Protein AF-0000000077571147 (afdb_homodimer)

pLDDT: mean 88.66, std 21.23, range [21.69, 98.94]

Organism: Vanilla planifolia (NCBI:txid51239)

InterPro domains:
  IPR001563 Peptidase S10, serine carboxypeptidase [PF00450] (37-469)
  IPR001563 Peptidase S10, serine carboxypeptidase [PR00724] (119-131)
  IPR001563 Peptidase S10, serine carboxypeptidase [PR00724] (132-142)
  IPR001563 Peptidase S10, serine carboxypeptidase [PR00724] (167-192)
  IPR001563 Peptidase S10, serine carboxypeptidase [PR00724] (439-452)
  IPR001563 Peptidase S10, serine carboxypeptidase [PTHR11802] (35-456)
  IPR029058 Alpha/Beta hydrolase fold [G3DSA:3.40.50.1820] (26-298)
  IPR029058 Alpha/Beta hydrolase fold [SSF53474] (39-471)
  IPR033124 Serine carboxypeptidases, histidine active site [PS00560] (439-456)

Nearest PDB structures (foldseek):
  6wia-assembly1_A-2  TM=8.787E-01  e=7.027E-38  Homo sapiens
  4mws-assembly1_B  TM=8.911E-01  e=6.600E-37  Homo sapiens
  1ivy-assembly1_B  TM=8.242E-01  e=1.966E-36  Homo sapiens
  1ivy-assembly1_A  TM=8.249E-01  e=5.527E-36  Homo sapiens
  1gxs-assembly1_C  TM=8.945E-01  e=1.613E-20  Sorghum bicolor

Foldseek 3Di:
DDPDDDDPPDDPPPPPPPPPPPPPVPDPFKDWFQDFPQEDVHGDPWIWIWGWDQLDPVFRWIKIKIKTAAPPDRLAFAEEEEEEAQVQFFLVCCQAQFAHQKYFDLDDDPPDATHIYTDPLHLSNGYIYMRIQDDANHFLIFTNHPVSLQAELVRRLSSVLSVVQVVCVSVVSRQPHEYEYEYEEAVLQNSLVNLVVLVVCLVVVHPPRHNYFAYEYELYDFLDLLQQVVLLVLCVVVVLDDPVLSVLLCVQQPPARLVDGPDPSNVVSSVVVCVSQVCAPQQFRPFHDWDFLDQDDDPPPDDPPPPPPPDDPPPPSPHSPQTDSSHSCNRVVSVQVNSFDPSNCVSSVRDPPGDDGGDSGDPPRNYDHDDNGCLVSVLVQLQVPHAYEYEYACRHSNGHVSSVVVSVVVSVFAWPADWDFDDDPRHGQFIWTDTPSRYIYTYGYSAGRSRSSRVSNSVSVVVVQVSVVHDD/DDDDPDDPPDPPPPPPPPPPPPPPVDDPFKDWFQDFPQEDVHGDPWIWIWGWDQLDPVFRWIKIKIKTAAPADRLAFAEEEEEEAQVQFFLVCCQAQFAHQKYFDLDDDDPDATHIYTDPLHLSNGYIYMRIQDDANHFLIFTNHPVSLQAELVRRLSSVLSVVQVVCVSVVSRQPHEYEYEYEEAVLQNSLVNLVVLVVCLVVVHPPNHNYFAYEYELYDFLDLLQQVVLLVLCVVVVLDDPVLSVLLCVQQPPARLVDGPDPSNVVSSVVVCVSQVCAPQQFRPFHDWDFLDQDDDPDPDDPPPPPPPDDDPPPSPHSPQTDSSHSCNRVVSVQVNSFDPSNCVSSVRDPPGDDGGDSGDNPRNYDHPDNGCLVSVLVQLQVPHAYEYEYACRHSNGHVSSVVVSVVVSVFAWPADWDFDDDPRDGQFIWTDTPSRYIYTYGYSAGRSRSSRVSNSVSVVVVQVSVVHDD

Structure (mmCIF, N/CA/C/O backbone):
data_AF-0000000077571147-model_v1
#
loop_
_entity.id
_entity.type
_entity.pdbx_description
1 polymer 'Uncharacterized protein'
#
loop_
_atom_site.group_PDB
_atom_site.id
_atom_site.type_symbol
_atom_site.label_atom_id
_atom_site.label_alt_id
_atom_site.label_comp_id
_atom_site.label_asym_id
_atom_site.label_entity_id
_atom_site.label_seq_id
_atom_site.pdbx_PDB_ins_code
_atom_site.Cartn_x
_atom_site.Cartn_y
_atom_site.Cartn_z
_atom_site.occupancy
_atom_site.B_iso_or_equiv
_atom_site.auth_seq_id
_atom_site.auth_comp_id
_atom_site.auth_asym_id
_atom_site.auth_atom_id
_atom_site.pdbx_PDB_model_num
ATOM 1 N N . MET A 1 1 ? 18.578 -105 -56.75 1 26.84 1 MET A N 1
ATOM 2 C CA . MET A 1 1 ? 17.594 -103.938 -56.969 1 26.84 1 MET A CA 1
ATOM 3 C C . MET A 1 1 ? 18.125 -102.562 -56.438 1 26.84 1 MET A C 1
ATOM 5 O O . MET A 1 1 ? 18.797 -102.562 -55.406 1 26.84 1 MET A O 1
ATOM 9 N N . ALA A 1 2 ? 17.938 -101.5 -57.375 1 29.47 2 ALA A N 1
ATOM 10 C CA . ALA A 1 2 ? 18.375 -100.188 -57.688 1 29.47 2 ALA A CA 1
ATOM 11 C C . ALA A 1 2 ? 17.953 -99.188 -56.625 1 29.47 2 ALA A C 1
ATOM 13 O O . ALA A 1 2 ? 16.812 -98.688 -56.594 1 29.47 2 ALA A O 1
ATOM 14 N N . LEU A 1 3 ? 18.109 -99.375 -55.375 1 29.36 3 LEU A N 1
ATOM 15 C CA . LEU A 1 3 ? 17.406 -98.5 -54.438 1 29.36 3 LEU A CA 1
ATOM 16 C C . LEU A 1 3 ? 17.953 -97.062 -54.531 1 29.36 3 LEU A C 1
ATOM 18 O O . LEU A 1 3 ? 18.625 -96.562 -53.594 1 29.36 3 LEU A O 1
ATOM 22 N N . GLU A 1 4 ? 18.531 -96.688 -55.688 1 23.75 4 GLU A N 1
ATOM 23 C CA . GLU A 1 4 ? 19.469 -95.625 -55.375 1 23.75 4 GLU A CA 1
ATOM 24 C C . GLU A 1 4 ? 18.734 -94.375 -54.875 1 23.75 4 GLU A C 1
ATOM 26 O O . GLU A 1 4 ? 19.094 -93.812 -53.844 1 23.75 4 GLU A O 1
ATOM 31 N N . ARG A 1 5 ? 18.094 -93.562 -56 1 23.7 5 ARG A N 1
ATOM 32 C CA . ARG A 1 5 ? 18.688 -92.188 -56.156 1 23.7 5 ARG A CA 1
ATOM 33 C C . ARG A 1 5 ? 18.156 -91.25 -55.156 1 23.7 5 ARG A C 1
ATOM 35 O O . ARG A 1 5 ? 18.922 -90.562 -54.469 1 23.7 5 ARG A O 1
ATOM 42 N N . PRO A 1 6 ? 17.031 -90.5 -55.375 1 26.73 6 PRO A N 1
ATOM 43 C CA . PRO A 1 6 ? 17.234 -89.062 -55.75 1 26.73 6 PRO A CA 1
ATOM 44 C C . PRO A 1 6 ? 17.172 -88.125 -54.531 1 26.73 6 PRO A C 1
ATOM 46 O O . PRO A 1 6 ? 18.094 -87.375 -54.312 1 26.73 6 PRO A O 1
ATOM 49 N N . ARG A 1 7 ? 16.047 -87.312 -54.5 1 27.14 7 ARG A N 1
ATOM 50 C CA . ARG A 1 7 ? 15.734 -86 -54.938 1 27.14 7 ARG A CA 1
ATOM 51 C C . ARG A 1 7 ? 15.492 -85.062 -53.719 1 27.14 7 ARG A C 1
ATOM 53 O O . ARG A 1 7 ? 14.375 -85 -53.219 1 27.14 7 ARG A O 1
ATOM 60 N N . TRP A 1 8 ? 16.047 -85.25 -52.438 1 25.92 8 TRP A N 1
ATOM 61 C CA . TRP A 1 8 ? 15.281 -84.438 -51.469 1 25.92 8 TRP A CA 1
ATOM 62 C C . TRP A 1 8 ? 15.414 -82.938 -51.75 1 25.92 8 TRP A C 1
ATOM 64 O O . TRP A 1 8 ? 16.531 -82.438 -51.75 1 25.92 8 TRP A O 1
ATOM 74 N N . PHE A 1 9 ? 14.672 -82.312 -52.625 1 32.56 9 PHE A N 1
ATOM 75 C CA . PHE A 1 9 ? 14.625 -80.875 -52.844 1 32.56 9 PHE A CA 1
ATOM 76 C C . PHE A 1 9 ? 14.344 -80.125 -51.531 1 32.56 9 PHE A C 1
ATOM 78 O O . PHE A 1 9 ? 13.383 -80.5 -50.812 1 32.56 9 PHE A O 1
ATOM 85 N N . VAL A 1 10 ? 15.336 -79.688 -50.781 1 31.28 10 VAL A N 1
ATOM 86 C CA . VAL A 1 10 ? 15.227 -78.812 -49.594 1 31.28 10 VAL A CA 1
ATOM 87 C C . VAL A 1 10 ? 14.367 -77.625 -49.938 1 31.28 10 VAL A C 1
ATOM 89 O O . VAL A 1 10 ? 14.445 -77.062 -51.031 1 31.28 10 VAL A O 1
ATOM 92 N N . VAL A 1 11 ? 13.219 -77.25 -49.188 1 37.91 11 VAL A N 1
ATOM 93 C CA . VAL A 1 11 ? 12.156 -76.312 -48.875 1 37.91 11 VAL A CA 1
ATOM 94 C C . VAL A 1 11 ? 12.742 -74.938 -48.688 1 37.91 11 VAL A C 1
ATOM 96 O O . VAL A 1 11 ? 13.625 -74.688 -47.844 1 37.91 11 VAL A O 1
ATOM 99 N N . PRO A 1 12 ? 12.836 -74.062 -49.781 1 37.03 12 PRO A N 1
ATOM 100 C CA . PRO A 1 12 ? 13.305 -72.75 -49.562 1 37.03 12 PRO A CA 1
ATOM 101 C C . PRO A 1 12 ? 12.531 -72 -48.469 1 37.03 12 PRO A C 1
ATOM 103 O O . PRO A 1 12 ? 11.297 -71.938 -48.5 1 37.03 12 PRO A O 1
ATOM 106 N N . HIS A 1 13 ? 12.844 -72.125 -47.219 1 35.12 13 HIS A N 1
ATOM 107 C CA . HIS A 1 13 ? 12.211 -71.312 -46.188 1 35.12 13 HIS A CA 1
ATOM 108 C C . HIS A 1 13 ? 12.273 -69.875 -46.531 1 35.12 13 HIS A C 1
ATOM 110 O O . HIS A 1 13 ? 13.359 -69.312 -46.656 1 35.12 13 HIS A O 1
ATOM 116 N N . VAL A 1 14 ? 11.375 -69.312 -47.375 1 35 14 VAL A N 1
ATOM 117 C CA . VAL A 1 14 ? 11.211 -67.875 -47.562 1 35 14 VAL A CA 1
ATOM 118 C C . VAL A 1 14 ? 11.086 -67.188 -46.219 1 35 14 VAL A C 1
ATOM 120 O O . VAL A 1 14 ? 10.188 -67.5 -45.438 1 35 14 VAL A O 1
ATOM 123 N N . LEU A 1 15 ? 12.18 -66.75 -45.656 1 34.62 15 LEU A N 1
ATOM 124 C CA . LEU A 1 15 ? 12.227 -65.75 -44.562 1 34.62 15 LEU A CA 1
ATOM 125 C C . LEU A 1 15 ? 11.32 -64.562 -44.844 1 34.62 15 LEU A C 1
ATOM 127 O O . LEU A 1 15 ? 11.57 -63.812 -45.781 1 34.62 15 LEU A O 1
ATOM 131 N N . PHE A 1 16 ? 10 -64.75 -44.75 1 36.12 16 PHE A N 1
ATOM 132 C CA . PHE A 1 16 ? 9.148 -63.562 -44.781 1 36.12 16 PHE A CA 1
ATOM 133 C C . PHE A 1 16 ? 9.641 -62.531 -43.781 1 36.12 16 PHE A C 1
ATOM 135 O O . PHE A 1 16 ? 9.625 -62.781 -42.562 1 36.12 16 PHE A O 1
ATOM 142 N N . LEU A 1 17 ? 10.531 -61.625 -44.156 1 34.53 17 LEU A N 1
ATOM 143 C CA . LEU A 1 17 ? 10.836 -60.375 -43.469 1 34.53 17 LEU A CA 1
ATOM 144 C C . LEU A 1 17 ? 9.555 -59.656 -43.094 1 34.53 17 LEU A C 1
ATOM 146 O O . LEU A 1 17 ? 8.812 -59.156 -43.938 1 34.53 17 LEU A O 1
ATOM 150 N N . VAL A 1 18 ? 8.898 -60.094 -42.062 1 37.53 18 VAL A N 1
ATOM 151 C CA . VAL A 1 18 ? 7.871 -59.25 -41.469 1 37.53 18 VAL A CA 1
ATOM 152 C C . VAL A 1 18 ? 8.438 -57.844 -41.219 1 37.53 18 VAL A C 1
ATOM 154 O O . VAL A 1 18 ? 9.328 -57.688 -40.375 1 37.53 18 VAL A O 1
ATOM 157 N N . LEU A 1 19 ? 8.484 -57 -42.219 1 35.12 19 LEU A N 1
ATOM 158 C CA . LEU A 1 19 ? 8.648 -55.594 -41.938 1 35.12 19 LEU A CA 1
ATOM 159 C C . LEU A 1 19 ? 7.699 -55.125 -40.844 1 35.12 19 LEU A C 1
ATOM 161 O O . LEU A 1 19 ? 6.488 -55.062 -41.062 1 35.12 19 LEU A O 1
ATOM 165 N N . CYS A 1 20 ? 7.965 -55.531 -39.625 1 34.97 20 CYS A N 1
ATOM 166 C CA . CYS A 1 20 ? 7.301 -54.781 -38.562 1 34.97 20 CYS A CA 1
ATOM 167 C C . CYS A 1 20 ? 7.352 -53.281 -38.844 1 34.97 20 CYS A C 1
ATOM 169 O O . CYS A 1 20 ? 8.422 -52.656 -38.812 1 34.97 20 CYS A O 1
ATOM 171 N N . SER A 1 21 ? 6.512 -52.812 -39.75 1 35.84 21 SER A N 1
ATOM 172 C CA . SER A 1 21 ? 6.328 -51.375 -39.75 1 35.84 21 SER A CA 1
ATOM 173 C C . SER A 1 21 ? 6.238 -50.844 -38.312 1 35.84 21 SER A C 1
ATOM 175 O O . SER A 1 21 ? 5.285 -51.156 -37.594 1 35.84 21 SER A O 1
ATOM 177 N N . ILE A 1 22 ? 7.359 -50.781 -37.625 1 37.72 22 ILE A N 1
ATOM 178 C CA . ILE A 1 22 ? 7.301 -49.844 -36.5 1 37.72 22 ILE A CA 1
ATOM 179 C C . ILE A 1 22 ? 6.469 -48.625 -36.844 1 37.72 22 ILE A C 1
ATOM 181 O O . ILE A 1 22 ? 6.863 -47.844 -37.719 1 37.72 22 ILE A O 1
ATOM 185 N N . THR A 1 23 ? 5.176 -48.781 -36.906 1 36.16 23 THR A N 1
ATOM 186 C CA . THR A 1 23 ? 4.43 -47.531 -36.906 1 36.16 23 THR A CA 1
ATOM 187 C C . THR A 1 23 ? 5.094 -46.531 -35.969 1 36.16 23 THR A C 1
ATOM 189 O O . THR A 1 23 ? 5.258 -46.781 -34.781 1 36.16 23 THR A O 1
ATOM 192 N N . ILE A 1 24 ? 6.102 -45.844 -36.469 1 39.41 24 ILE A N 1
ATOM 193 C CA . ILE A 1 24 ? 6.426 -44.625 -35.75 1 39.41 24 ILE A CA 1
ATOM 194 C C . ILE A 1 24 ? 5.152 -44.031 -35.156 1 39.41 24 ILE A C 1
ATOM 196 O O . ILE A 1 24 ? 4.18 -43.781 -35.875 1 39.41 24 ILE A O 1
ATOM 200 N N . PRO A 1 25 ? 4.934 -44.375 -33.969 1 39.03 25 PRO A N 1
ATOM 201 C CA . PRO A 1 25 ? 3.781 -43.625 -33.438 1 39.03 25 PRO A CA 1
ATOM 202 C C . PRO A 1 25 ? 3.682 -42.219 -34.031 1 39.03 25 PRO A C 1
ATOM 204 O O . PRO A 1 25 ? 4.699 -41.531 -34.188 1 39.03 25 PRO A O 1
ATOM 207 N N . ASP A 1 26 ? 2.852 -41.906 -34.969 1 40.72 26 ASP A N 1
ATOM 208 C CA . ASP A 1 26 ? 2.502 -40.656 -35.625 1 40.72 26 ASP A CA 1
ATOM 209 C C . ASP A 1 26 ? 3.016 -39.438 -34.844 1 40.72 26 ASP A C 1
ATOM 211 O O . ASP A 1 26 ? 3.758 -38.625 -35.375 1 40.72 26 ASP A O 1
ATOM 215 N N . HIS A 1 27 ? 2.037 -38.594 -34.094 1 43.66 27 HIS A N 1
ATOM 216 C CA . HIS A 1 27 ? 1.814 -37.156 -33.969 1 43.66 27 HIS A CA 1
ATOM 217 C C . HIS A 1 27 ? 2.812 -36.531 -33.031 1 43.66 27 HIS A C 1
ATOM 219 O O . HIS A 1 27 ? 2.701 -36.688 -31.797 1 43.66 27 HIS A O 1
ATOM 225 N N . LEU A 1 28 ? 3.908 -36.625 -33.219 1 51.72 28 LEU A N 1
ATOM 226 C CA . LEU A 1 28 ? 4.719 -35.625 -32.531 1 51.72 28 LEU A CA 1
ATOM 227 C C . LEU A 1 28 ? 4.008 -34.281 -32.5 1 51.72 28 LEU A C 1
ATOM 229 O O . LEU A 1 28 ? 3.783 -33.656 -33.562 1 51.72 28 LEU A O 1
ATOM 233 N N . SER A 1 29 ? 3.072 -33.938 -31.531 1 71.44 29 SER A N 1
ATOM 234 C CA . SER A 1 29 ? 2.07 -32.938 -31.203 1 71.44 29 SER A CA 1
ATOM 235 C C . SER A 1 29 ? 2.719 -31.594 -30.906 1 71.44 29 SER A C 1
ATOM 237 O O . SER A 1 29 ? 2.025 -30.578 -30.75 1 71.44 29 SER A O 1
ATOM 239 N N . ALA A 1 30 ? 4 -31.5 -31 1 88 30 ALA A N 1
ATOM 240 C CA . ALA A 1 30 ? 4.637 -30.219 -30.719 1 88 30 ALA A CA 1
ATOM 241 C C . ALA A 1 30 ? 4.789 -29.391 -31.984 1 88 30 ALA A C 1
ATOM 243 O O . ALA A 1 30 ? 5.188 -29.906 -33.031 1 88 30 ALA A O 1
ATOM 244 N N . VAL A 1 31 ? 4.449 -28.203 -31.953 1 93.44 31 VAL A N 1
ATOM 245 C CA . VAL A 1 31 ? 4.555 -27.297 -33.094 1 93.44 31 VAL A CA 1
ATOM 246 C C . VAL A 1 31 ? 5.297 -26.031 -32.688 1 93.44 31 VAL A C 1
ATOM 248 O O . VAL A 1 31 ? 5.004 -25.438 -31.625 1 93.44 31 VAL A O 1
ATOM 251 N N . THR A 1 32 ? 6.281 -25.641 -33.469 1 95.69 32 THR A N 1
ATOM 252 C CA . THR A 1 32 ? 6.992 -24.391 -33.219 1 95.69 32 THR A CA 1
ATOM 253 C C . THR A 1 32 ? 6.242 -23.219 -33.844 1 95.69 32 THR A C 1
ATOM 255 O O . THR A 1 32 ? 5.781 -23.297 -34.969 1 95.69 32 THR A O 1
ATOM 258 N N . ILE A 1 33 ? 6.195 -22.188 -33.125 1 96.69 33 ILE A N 1
ATOM 259 C CA . ILE A 1 33 ? 5.43 -21.016 -33.531 1 96.69 33 ILE A CA 1
ATOM 260 C C . ILE A 1 33 ? 6.371 -19.828 -33.75 1 96.69 33 ILE A C 1
ATOM 262 O O . ILE A 1 33 ? 7.137 -19.469 -32.875 1 96.69 33 ILE A O 1
ATOM 266 N N . SER A 1 34 ? 6.301 -19.203 -34.938 1 95.06 34 SER A N 1
ATOM 267 C CA . SER A 1 34 ? 7.203 -18.109 -35.25 1 95.06 34 SER A CA 1
ATOM 268 C C . SER A 1 34 ? 6.496 -16.766 -35.125 1 95.06 34 SER A C 1
ATOM 270 O O . SER A 1 34 ? 7.145 -15.719 -35.031 1 95.06 34 SER A O 1
ATOM 272 N N . HIS A 1 35 ? 5.145 -16.828 -35.25 1 96.06 35 HIS A N 1
ATOM 273 C CA . HIS A 1 35 ? 4.355 -15.594 -35.188 1 96.06 35 HIS A CA 1
ATOM 274 C C . HIS A 1 35 ? 3.119 -15.773 -34.312 1 96.06 35 HIS A C 1
ATOM 276 O O . HIS A 1 35 ? 2.514 -16.844 -34.312 1 96.06 35 HIS A O 1
ATOM 282 N N . LEU A 1 36 ? 2.854 -14.727 -33.594 1 96.5 36 LEU A N 1
ATOM 283 C CA . LEU A 1 36 ? 1.604 -14.664 -32.844 1 96.5 36 LEU A CA 1
ATOM 284 C C . LEU A 1 36 ? 0.73 -13.516 -33.344 1 96.5 36 LEU A C 1
ATOM 286 O O . LEU A 1 36 ? 1.229 -12.414 -33.594 1 96.5 36 LEU A O 1
ATOM 290 N N . PRO A 1 37 ? -0.547 -13.812 -33.469 1 96.25 37 PRO A N 1
ATOM 291 C CA . PRO A 1 37 ? -1.438 -12.711 -33.844 1 96.25 37 PRO A CA 1
ATOM 292 C C . PRO A 1 37 ? -1.375 -11.547 -32.844 1 96.25 37 PRO A C 1
ATOM 294 O O . PRO A 1 37 ? -1.441 -11.766 -31.641 1 96.25 37 PRO A O 1
ATOM 297 N N . GLY A 1 38 ? -1.249 -10.359 -33.438 1 95 38 GLY A N 1
ATOM 298 C CA . GLY A 1 38 ? -1.262 -9.172 -32.594 1 95 38 GLY A CA 1
ATOM 299 C C . GLY A 1 38 ? 0.114 -8.789 -32.062 1 95 38 GLY A C 1
ATOM 300 O O . GLY A 1 38 ? 0.29 -7.715 -31.5 1 95 38 GLY A O 1
ATOM 301 N N . PHE A 1 39 ? 1.078 -9.664 -32.188 1 96.06 39 PHE A N 1
ATOM 302 C CA . PHE A 1 39 ? 2.428 -9.312 -31.766 1 96.06 39 PHE A CA 1
ATOM 303 C C . PHE A 1 39 ? 3.047 -8.289 -32.719 1 96.06 39 PHE A C 1
ATOM 305 O O . PHE A 1 39 ? 3.33 -8.602 -33.875 1 96.06 39 PHE A O 1
ATOM 312 N N . LEU A 1 40 ? 3.348 -7.125 -32.281 1 90.31 40 LEU A N 1
ATOM 313 C CA . LEU A 1 40 ? 3.617 -5.953 -33.094 1 90.31 40 LEU A CA 1
ATOM 314 C C . LEU A 1 40 ? 5.02 -6.02 -33.719 1 90.31 40 LEU A C 1
ATOM 316 O O . LEU A 1 40 ? 5.27 -5.465 -34.781 1 90.31 40 LEU A O 1
ATOM 320 N N . GLN A 1 41 ? 5.914 -6.652 -33.125 1 89.44 41 GLN A N 1
ATOM 321 C CA . GLN A 1 41 ? 7.312 -6.605 -33.531 1 89.44 41 GLN A CA 1
ATOM 322 C C . GLN A 1 41 ? 7.602 -7.625 -34.625 1 89.44 41 GLN A C 1
ATOM 324 O O . GLN A 1 41 ? 8.758 -7.816 -35 1 89.44 41 GLN A O 1
ATOM 329 N N . GLY A 1 42 ? 6.602 -8.352 -35.156 1 93.56 42 GLY A N 1
ATOM 330 C CA . GLY A 1 42 ? 6.82 -9.336 -36.219 1 93.56 42 GLY A CA 1
ATOM 331 C C . GLY A 1 42 ? 7.102 -10.727 -35.656 1 93.56 42 GLY A C 1
ATOM 332 O O . GLY A 1 42 ? 6.363 -11.227 -34.812 1 93.56 42 GLY A O 1
ATOM 333 N N . PRO A 1 43 ? 8.172 -11.305 -36.219 1 95.31 43 PRO A N 1
ATOM 334 C CA . PRO A 1 43 ? 8.523 -12.625 -35.688 1 95.31 43 PRO A CA 1
ATOM 335 C C . PRO A 1 43 ? 8.883 -12.586 -34.219 1 95.31 43 PRO A C 1
ATOM 337 O O . PRO A 1 43 ? 9.492 -11.625 -33.75 1 95.31 43 PRO A O 1
ATOM 340 N N . LEU A 1 44 ? 8.531 -13.648 -33.562 1 97.5 44 LEU A N 1
ATOM 341 C CA . LEU A 1 44 ? 8.82 -13.727 -32.125 1 97.5 44 LEU A CA 1
ATOM 342 C C . LEU A 1 44 ? 10.328 -13.75 -31.875 1 97.5 44 LEU A C 1
ATOM 344 O O . LEU A 1 44 ? 11.062 -14.477 -32.562 1 97.5 44 LEU A O 1
ATOM 348 N N . PRO A 1 45 ? 10.789 -12.938 -30.953 1 97 45 PRO A N 1
ATOM 349 C CA . PRO A 1 45 ? 12.219 -12.945 -30.641 1 97 45 PRO A CA 1
ATOM 350 C C . PRO A 1 45 ? 12.594 -14.078 -29.688 1 97 45 PRO A C 1
ATOM 352 O O . PRO A 1 45 ? 13.688 -14.078 -29.109 1 97 45 PRO A O 1
ATOM 355 N N . PHE A 1 46 ? 11.711 -15.008 -29.422 1 97.5 46 PHE A N 1
ATOM 356 C CA . PHE A 1 46 ? 11.898 -16.172 -28.578 1 97.5 46 PHE A CA 1
ATOM 357 C C . PHE A 1 46 ? 11.289 -17.422 -29.219 1 97.5 46 PHE A C 1
ATOM 359 O O . PHE A 1 46 ? 10.484 -17.312 -30.156 1 97.5 46 PHE A O 1
ATOM 366 N N . SER A 1 47 ? 11.742 -18.594 -28.734 1 97.5 47 SER A N 1
ATOM 367 C CA . SER A 1 47 ? 11.219 -19.844 -29.234 1 97.5 47 SER A CA 1
ATOM 368 C C . SER A 1 47 ? 9.945 -20.25 -28.5 1 97.5 47 SER A C 1
ATOM 370 O O . SER A 1 47 ? 9.953 -20.391 -27.281 1 97.5 47 SER A O 1
ATOM 372 N N . LEU A 1 48 ? 8.891 -20.438 -29.234 1 98.25 48 LEU A N 1
ATOM 373 C CA . LEU A 1 48 ? 7.617 -20.875 -28.672 1 98.25 48 LEU A CA 1
ATOM 374 C C . LEU A 1 48 ? 7.152 -22.172 -29.328 1 98.25 48 LEU A C 1
ATOM 376 O O . LEU A 1 48 ? 7.09 -22.266 -30.547 1 98.25 48 LEU A O 1
ATOM 380 N N . GLU A 1 49 ? 6.922 -23.078 -28.484 1 98.31 49 GLU A N 1
ATOM 381 C CA . GLU A 1 49 ? 6.355 -24.359 -28.906 1 98.31 49 GLU A CA 1
ATOM 382 C C . GLU A 1 49 ? 5.047 -24.641 -28.156 1 98.31 49 GLU A C 1
ATOM 384 O O . GLU A 1 49 ? 4.926 -24.359 -26.969 1 98.31 49 GLU A O 1
ATOM 389 N N . THR A 1 50 ? 4.047 -25.141 -28.922 1 98.44 50 THR A N 1
ATOM 390 C CA . THR A 1 50 ? 2.83 -25.609 -28.281 1 98.44 50 THR A CA 1
ATOM 391 C C . THR A 1 50 ? 2.568 -27.078 -28.641 1 98.44 50 THR A C 1
ATOM 393 O O . THR A 1 50 ? 3.168 -27.609 -29.562 1 98.44 50 THR A O 1
ATOM 396 N N . GLY A 1 51 ? 1.754 -27.672 -27.812 1 98 51 GLY A N 1
ATOM 397 C CA . GLY A 1 51 ? 1.4 -29.047 -28.078 1 98 51 GLY A CA 1
ATOM 398 C C . GLY A 1 51 ? 0.434 -29.641 -27.062 1 98 51 GLY A C 1
ATOM 399 O O . GLY A 1 51 ? 0.045 -28.953 -26.109 1 98 51 GLY A O 1
ATOM 400 N N . TYR A 1 52 ? -0.032 -30.781 -27.391 1 98.12 52 TYR A N 1
ATOM 401 C CA . TYR A 1 52 ? -0.866 -31.594 -26.5 1 98.12 52 TYR A CA 1
ATOM 402 C C . TYR A 1 52 ? -0.136 -32.844 -26.078 1 98.12 52 TYR A C 1
ATOM 404 O O . TYR A 1 52 ? 0.593 -33.469 -26.859 1 98.12 52 TYR A O 1
ATOM 412 N N . ILE A 1 53 ? -0.316 -33.219 -24.875 1 98.19 53 ILE A N 1
ATOM 413 C CA . ILE A 1 53 ? 0.161 -34.5 -24.391 1 98.19 53 ILE A CA 1
ATOM 414 C C . ILE A 1 53 ? -0.967 -35.25 -23.656 1 98.19 53 ILE A C 1
ATOM 416 O O . ILE A 1 53 ? -1.634 -34.656 -22.797 1 98.19 53 ILE A O 1
ATOM 420 N N . THR A 1 54 ? -1.189 -36.5 -24.016 1 98.12 54 THR A N 1
ATOM 421 C CA . THR A 1 54 ? -2.197 -37.312 -23.344 1 98.12 54 THR A CA 1
ATOM 422 C C . THR A 1 54 ? -1.721 -37.719 -21.953 1 98.12 54 THR A C 1
ATOM 424 O O . THR A 1 54 ? -0.652 -38.312 -21.812 1 98.12 54 THR A O 1
ATOM 427 N N . VAL A 1 55 ? -2.566 -37.469 -20.969 1 98.31 55 VAL A N 1
ATOM 428 C CA . VAL A 1 55 ? -2.121 -37.719 -19.594 1 98.31 55 VAL A CA 1
ATOM 429 C C . VAL A 1 55 ? -3.049 -38.75 -18.953 1 98.31 55 VAL A C 1
ATOM 431 O O . VAL A 1 55 ? -2.777 -39.219 -17.844 1 98.31 55 VAL A O 1
ATOM 434 N N . ASP A 1 56 ? -4.117 -39 -19.531 1 97.88 56 ASP A N 1
ATOM 435 C CA . ASP A 1 56 ? -5.055 -40.062 -19.172 1 97.88 56 ASP A CA 1
ATOM 436 C C . ASP A 1 56 ? -5.566 -40.812 -20.422 1 97.88 56 ASP A C 1
ATOM 438 O O . ASP A 1 56 ? -6.449 -40.312 -21.109 1 97.88 56 ASP A O 1
ATOM 442 N N . GLU A 1 57 ? -5.152 -42 -20.609 1 96.44 57 GLU A N 1
ATOM 443 C CA . GLU A 1 57 ? -5.484 -42.75 -21.828 1 96.44 57 GLU A CA 1
ATOM 444 C C . GLU A 1 57 ? -6.926 -43.281 -21.781 1 96.44 57 GLU A C 1
ATOM 446 O O . GLU A 1 57 ? -7.555 -43.438 -22.828 1 96.44 57 GLU A O 1
ATOM 451 N N . VAL A 1 58 ? -7.371 -43.531 -20.641 1 97 58 VAL A N 1
ATOM 452 C CA . VAL A 1 58 ? -8.695 -44.094 -20.469 1 97 58 VAL A CA 1
ATOM 453 C C . VAL A 1 58 ? -9.758 -43.125 -20.953 1 97 58 VAL A C 1
ATOM 455 O O . VAL A 1 58 ? -10.633 -43.469 -21.75 1 97 58 VAL A O 1
ATOM 458 N N . TYR A 1 59 ? -9.641 -41.875 -20.547 1 97.06 59 TYR A N 1
ATOM 459 C CA . TYR A 1 59 ? -10.664 -40.906 -20.875 1 97.06 59 TYR A CA 1
ATOM 460 C C . TYR A 1 59 ? -10.172 -39.938 -21.953 1 97.06 59 TYR A C 1
ATOM 462 O O . TYR A 1 59 ? -10.93 -39.094 -22.406 1 97.06 59 TYR A O 1
ATOM 470 N N . GLY A 1 60 ? -8.922 -40.094 -22.391 1 97.38 60 GLY A N 1
ATOM 471 C CA . GLY A 1 60 ? -8.367 -39.219 -23.422 1 97.38 60 GLY A CA 1
ATOM 472 C C . GLY A 1 60 ? -8.133 -37.812 -22.953 1 97.38 60 GLY A C 1
ATOM 473 O O . GLY A 1 60 ? -8.477 -36.844 -23.641 1 97.38 60 GLY A O 1
ATOM 474 N N . VAL A 1 61 ? -7.691 -37.625 -21.672 1 98.31 61 VAL A N 1
ATOM 475 C CA . VAL A 1 61 ? -7.34 -36.312 -21.156 1 98.31 61 VAL A CA 1
ATOM 476 C C . VAL A 1 61 ? -6.023 -35.844 -21.781 1 98.31 61 VAL A C 1
ATOM 478 O O . VAL A 1 61 ? -5.023 -36.594 -21.734 1 98.31 61 VAL A O 1
ATOM 481 N N . GLU A 1 62 ? -6.023 -34.688 -22.375 1 98.31 62 GLU A N 1
ATOM 482 C CA . GLU A 1 62 ? -4.82 -34.094 -22.953 1 98.31 62 GLU A CA 1
ATOM 483 C C . GLU A 1 62 ? -4.547 -32.719 -22.375 1 98.31 62 GLU A C 1
ATOM 485 O O . GLU A 1 62 ? -5.445 -31.875 -22.312 1 98.31 62 GLU A O 1
ATOM 490 N N . PHE A 1 63 ? -3.381 -32.531 -21.859 1 98.69 63 PHE A N 1
ATOM 491 C CA . PHE A 1 63 ? -2.947 -31.219 -21.406 1 98.69 63 PHE A CA 1
ATOM 492 C C . PHE A 1 63 ? -2.34 -30.438 -22.562 1 98.69 63 PHE A C 1
ATOM 494 O O . PHE A 1 63 ? -1.605 -30.984 -23.375 1 98.69 63 PHE A O 1
ATOM 501 N N . PHE A 1 64 ? -2.76 -29.203 -22.688 1 98.62 64 PHE A N 1
ATOM 502 C CA . PHE A 1 64 ? -2.145 -28.25 -23.609 1 98.62 64 PHE A CA 1
ATOM 503 C C . PHE A 1 64 ? -1.019 -27.484 -22.922 1 98.62 64 PHE A C 1
ATOM 505 O O . PHE A 1 64 ? -1.141 -27.094 -21.766 1 98.62 64 PHE A O 1
ATOM 512 N N . TYR A 1 65 ? 0.132 -27.297 -23.672 1 98.75 65 TYR A N 1
ATOM 513 C CA . TYR A 1 65 ? 1.249 -26.594 -23.047 1 98.75 65 TYR A CA 1
ATOM 514 C C . TYR A 1 65 ? 1.831 -25.547 -24 1 98.75 65 TYR A C 1
ATOM 516 O O . TYR A 1 65 ? 1.608 -25.625 -25.219 1 98.75 65 TYR A O 1
ATOM 524 N N . TYR A 1 66 ? 2.379 -24.5 -23.391 1 98.69 66 TYR A N 1
ATOM 525 C CA . TYR A 1 66 ? 3.24 -23.516 -24.047 1 98.69 66 TYR A CA 1
ATOM 526 C C . TYR A 1 66 ? 4.676 -23.641 -23.547 1 98.69 66 TYR A C 1
ATOM 528 O O . TYR A 1 66 ? 4.934 -23.547 -22.344 1 98.69 66 TYR A O 1
ATOM 536 N N . PHE A 1 67 ? 5.582 -23.922 -24.438 1 98.81 67 PHE A N 1
ATOM 537 C CA . PHE A 1 67 ? 6.98 -24.078 -24.047 1 98.81 67 PHE A CA 1
ATOM 538 C C . PHE A 1 67 ? 7.836 -22.969 -24.672 1 98.81 67 PHE A C 1
ATOM 540 O O . PHE A 1 67 ? 7.797 -22.766 -25.891 1 98.81 67 PHE A O 1
ATOM 547 N N . ILE A 1 68 ? 8.562 -22.312 -23.797 1 98.75 68 ILE A N 1
ATOM 548 C CA . ILE A 1 68 ? 9.477 -21.25 -24.234 1 98.75 68 ILE A CA 1
ATOM 549 C C . ILE A 1 68 ? 10.898 -21.578 -23.766 1 98.75 68 ILE A C 1
ATOM 551 O O . ILE A 1 68 ? 11.141 -21.781 -22.578 1 98.75 68 ILE A O 1
ATOM 555 N N . GLU A 1 69 ? 11.812 -21.609 -24.703 1 98.56 69 GLU A N 1
ATOM 556 C CA . GLU A 1 69 ? 13.211 -21.859 -24.375 1 98.56 69 GLU A CA 1
ATOM 557 C C . GLU A 1 69 ? 13.852 -20.625 -23.734 1 98.56 69 GLU A C 1
ATOM 559 O O . GLU A 1 69 ? 13.469 -19.5 -24.031 1 98.56 69 GLU A O 1
ATOM 564 N N . SER A 1 70 ? 14.812 -20.953 -22.875 1 98.69 70 SER A N 1
ATOM 565 C CA . SER A 1 70 ? 15.609 -19.875 -22.312 1 98.69 70 SER A CA 1
ATOM 566 C C . SER A 1 70 ? 16.234 -19.016 -23.422 1 98.69 70 SER A C 1
ATOM 568 O O . SER A 1 70 ? 16.703 -19.547 -24.422 1 98.69 70 SER A O 1
ATOM 570 N N . GLU A 1 71 ? 16.234 -17.719 -23.172 1 98.06 71 GLU A N 1
ATOM 571 C CA . GLU A 1 71 ? 16.859 -16.797 -24.109 1 98.06 71 GLU A CA 1
ATOM 572 C C . GLU A 1 71 ? 18.375 -16.75 -23.922 1 98.06 71 GLU A C 1
ATOM 574 O O . GLU A 1 71 ? 19.094 -16.156 -24.734 1 98.06 71 GLU A O 1
ATOM 579 N N . ARG A 1 72 ? 18.828 -17.328 -22.875 1 97.44 72 ARG A N 1
ATOM 580 C CA . ARG A 1 72 ? 20.266 -17.344 -22.594 1 97.44 72 ARG A CA 1
ATOM 581 C C . ARG A 1 72 ? 20.906 -18.625 -23.094 1 97.44 72 ARG A C 1
ATOM 583 O O . ARG A 1 72 ? 21.453 -18.656 -24.188 1 97.44 72 ARG A O 1
ATOM 590 N N . ASN A 1 73 ? 20.766 -19.766 -22.406 1 97.75 73 ASN A N 1
ATOM 591 C CA . ASN A 1 73 ? 21.281 -21.078 -22.812 1 97.75 73 ASN A CA 1
ATOM 592 C C . ASN A 1 73 ? 20.281 -22.188 -22.484 1 97.75 73 ASN A C 1
ATOM 594 O O . ASN A 1 73 ? 20.359 -22.797 -21.422 1 97.75 73 ASN A O 1
ATOM 598 N N . PRO A 1 74 ? 19.469 -22.578 -23.438 1 97.88 74 PRO A N 1
ATOM 599 C CA . PRO A 1 74 ? 18.391 -23.531 -23.188 1 97.88 74 PRO A CA 1
ATOM 600 C C . PRO A 1 74 ? 18.922 -24.891 -22.719 1 97.88 74 PRO A C 1
ATOM 602 O O . PRO A 1 74 ? 18.219 -25.609 -22 1 97.88 74 PRO A O 1
ATOM 605 N N . THR A 1 75 ? 20.109 -25.25 -23.016 1 96.25 75 THR A N 1
ATOM 606 C CA . THR A 1 75 ? 20.609 -26.594 -22.734 1 96.25 75 THR A CA 1
ATOM 607 C C . THR A 1 75 ? 21.094 -26.688 -21.281 1 96.25 75 THR A C 1
ATOM 609 O O . THR A 1 75 ? 21.172 -27.781 -20.719 1 96.25 75 THR A O 1
ATOM 612 N N . VAL A 1 76 ? 21.406 -25.5 -20.734 1 97.06 76 VAL A N 1
ATOM 613 C CA . VAL A 1 76 ? 22 -25.516 -19.391 1 97.06 76 VAL A CA 1
ATOM 614 C C . VAL A 1 76 ? 21.047 -24.875 -18.391 1 97.06 76 VAL A C 1
ATOM 616 O O . VAL A 1 76 ? 21.016 -25.266 -17.219 1 97.06 76 VAL A O 1
ATOM 619 N N . ASP A 1 77 ? 20.266 -23.953 -18.891 1 98.56 77 ASP A N 1
ATOM 620 C CA . ASP A 1 77 ? 19.391 -23.203 -18 1 98.56 77 ASP A CA 1
ATOM 621 C C . ASP A 1 77 ? 18.281 -24.094 -17.438 1 98.56 77 ASP A C 1
ATOM 623 O O . ASP A 1 77 ? 17.922 -25.109 -18.047 1 98.56 77 ASP A O 1
ATOM 627 N N . PRO A 1 78 ? 17.797 -23.703 -16.312 1 98.69 78 PRO A N 1
ATOM 628 C CA . PRO A 1 78 ? 16.781 -24.547 -15.672 1 98.69 78 PRO A CA 1
ATOM 629 C C . PRO A 1 78 ? 15.516 -24.688 -16.516 1 98.69 78 PRO A C 1
ATOM 631 O O . PRO A 1 78 ? 15.242 -23.844 -17.375 1 98.69 78 PRO A O 1
ATOM 634 N N . LEU A 1 79 ? 14.852 -25.812 -16.266 1 98.75 79 LEU A N 1
ATOM 635 C CA . LEU A 1 79 ? 13.508 -26.047 -16.766 1 98.75 79 LEU A CA 1
ATOM 636 C C . LEU A 1 79 ? 12.469 -25.812 -15.664 1 98.75 79 LEU A C 1
ATOM 638 O O . LEU A 1 79 ? 12.547 -26.406 -14.594 1 98.75 79 LEU A O 1
ATOM 642 N N . VAL A 1 80 ? 11.539 -24.906 -15.898 1 98.88 80 VAL A N 1
ATOM 643 C CA . VAL A 1 80 ? 10.5 -24.562 -14.93 1 98.88 80 VAL A CA 1
ATOM 644 C C . VAL A 1 80 ? 9.133 -24.969 -15.477 1 98.88 80 VAL A C 1
ATOM 646 O O . VAL A 1 80 ? 8.789 -24.625 -16.609 1 98.88 80 VAL A O 1
ATOM 649 N N . VAL A 1 81 ? 8.422 -25.688 -14.719 1 98.88 81 VAL A N 1
ATOM 650 C CA . VAL A 1 81 ? 7.016 -25.938 -15.023 1 98.88 81 VAL A CA 1
ATOM 651 C C . VAL A 1 81 ? 6.141 -24.969 -14.227 1 98.88 81 VAL A C 1
ATOM 653 O O . VAL A 1 81 ? 6.148 -24.984 -12.992 1 98.88 81 VAL A O 1
ATOM 656 N N . TRP A 1 82 ? 5.43 -24.156 -14.922 1 98.88 82 TRP A N 1
ATOM 657 C CA . TRP A 1 82 ? 4.613 -23.141 -14.281 1 98.88 82 TRP A CA 1
ATOM 658 C C . TRP A 1 82 ? 3.139 -23.531 -14.281 1 98.88 82 TRP A C 1
ATOM 660 O O . TRP A 1 82 ? 2.555 -23.766 -15.344 1 98.88 82 TRP A O 1
ATOM 670 N N . LEU A 1 83 ? 2.557 -23.578 -13.141 1 98.69 83 LEU A N 1
ATOM 671 C CA . LEU A 1 83 ? 1.139 -23.859 -12.953 1 98.69 83 LEU A CA 1
ATOM 672 C C . LEU A 1 83 ? 0.396 -22.641 -12.438 1 98.69 83 LEU A C 1
ATOM 674 O O . LEU A 1 83 ? 0.823 -22.016 -11.461 1 98.69 83 LEU A O 1
ATOM 678 N N . SER A 1 84 ? -0.692 -22.406 -13.156 1 96.12 84 SER A N 1
ATOM 679 C CA . SER A 1 84 ? -1.559 -21.344 -12.68 1 96.12 84 SER A CA 1
ATOM 680 C C . SER A 1 84 ? -2.586 -21.859 -11.68 1 96.12 84 SER A C 1
ATOM 682 O O . SER A 1 84 ? -3.07 -22.984 -11.812 1 96.12 84 SER A O 1
ATOM 684 N N . GLY A 1 85 ? -2.891 -21.188 -10.719 1 94.88 85 GLY A N 1
ATOM 685 C CA . GLY A 1 85 ? -3.82 -21.594 -9.672 1 94.88 85 GLY A CA 1
ATOM 686 C C . GLY A 1 85 ? -5.262 -21.625 -10.148 1 94.88 85 GLY A C 1
ATOM 687 O O . GLY A 1 85 ? -5.559 -22.172 -11.211 1 94.88 85 GLY A O 1
ATOM 688 N N . GLY A 1 86 ? -6.066 -21.312 -9.492 1 93.25 86 GLY A N 1
ATOM 689 C CA . GLY A 1 86 ? -7.5 -21.391 -9.719 1 93.25 86 GLY A CA 1
ATOM 690 C C . GLY A 1 86 ? -8.227 -22.188 -8.656 1 93.25 86 GLY A C 1
ATOM 691 O O . GLY A 1 86 ? -8.578 -21.641 -7.602 1 93.25 86 GLY A O 1
ATOM 692 N N . PRO A 1 87 ? -8.383 -23.328 -8.742 1 94.5 87 PRO A N 1
ATOM 693 C CA . PRO A 1 87 ? -7.984 -24.203 -9.844 1 94.5 87 PRO A CA 1
ATOM 694 C C . PRO A 1 87 ? -8.742 -23.906 -11.141 1 94.5 87 PRO A C 1
ATOM 696 O O . PRO A 1 87 ? -9.836 -23.328 -11.094 1 94.5 87 PRO A O 1
ATOM 699 N N . GLY A 1 88 ? -8.086 -24.25 -12.227 1 96.06 88 GLY A N 1
ATOM 700 C CA . GLY A 1 88 ? -8.734 -24.188 -13.523 1 96.06 88 GLY A CA 1
ATOM 701 C C . GLY A 1 88 ? -8.352 -22.969 -14.328 1 96.06 88 GLY A C 1
ATOM 702 O O . GLY A 1 88 ? -8.961 -22.672 -15.359 1 96.06 88 GLY A O 1
ATOM 703 N N . CYS A 1 89 ? -7.387 -22.25 -13.781 1 97.38 89 CYS A N 1
ATOM 704 C CA . CYS A 1 89 ? -6.941 -21.094 -14.555 1 97.38 89 CYS A CA 1
ATOM 705 C C . CYS A 1 89 ? -5.91 -21.5 -15.602 1 97.38 89 CYS A C 1
ATOM 707 O O . CYS A 1 89 ? -5.066 -22.359 -15.344 1 97.38 89 CYS A O 1
ATOM 709 N N . SER A 1 90 ? -5.98 -20.844 -16.719 1 98.31 90 SER A N 1
ATOM 710 C CA . SER A 1 90 ? -5.086 -21.141 -17.828 1 98.31 90 SER A CA 1
ATOM 711 C C . SER A 1 90 ? -3.674 -20.641 -17.562 1 98.31 90 SER A C 1
ATOM 713 O O . SER A 1 90 ? -3.496 -19.562 -16.969 1 98.31 90 SER A O 1
ATOM 715 N N . ALA A 1 91 ? -2.74 -21.344 -18.047 1 97.62 91 ALA A N 1
ATOM 716 C CA . ALA A 1 91 ? -1.343 -20.938 -17.922 1 97.62 91 ALA A CA 1
ATOM 717 C C . ALA A 1 91 ? -1.036 -19.75 -18.828 1 97.62 91 ALA A C 1
ATOM 719 O O . ALA A 1 91 ? -0.003 -19.094 -18.672 1 97.62 91 ALA A O 1
ATOM 720 N N . LEU A 1 92 ? -1.943 -19.484 -19.75 1 97.69 92 LEU A N 1
ATOM 721 C CA . LEU A 1 92 ? -1.792 -18.312 -20.594 1 97.69 92 LEU A CA 1
ATOM 722 C C . LEU A 1 92 ? -1.761 -17.031 -19.75 1 97.69 92 LEU A C 1
ATOM 724 O O . LEU A 1 92 ? -1.173 -16.031 -20.156 1 97.69 92 LEU A O 1
ATOM 728 N N . SER A 1 93 ? -2.414 -17.094 -18.609 1 97 93 SER A N 1
ATOM 729 C CA . SER A 1 93 ? -2.328 -15.953 -17.688 1 97 93 SER A CA 1
ATOM 730 C C . SER A 1 93 ? -0.898 -15.742 -17.203 1 97 93 SER A C 1
ATOM 732 O O . SER A 1 93 ? -0.419 -14.602 -17.141 1 97 93 SER A O 1
ATOM 734 N N . GLY A 1 94 ? -0.217 -16.828 -16.844 1 98.06 94 GLY A N 1
ATOM 735 C CA . GLY A 1 94 ? 1.186 -16.719 -16.469 1 98.06 94 GLY A CA 1
ATOM 736 C C . GLY A 1 94 ? 2.07 -16.25 -17.609 1 98.06 94 GLY A C 1
ATOM 737 O O . GLY A 1 94 ? 2.994 -15.453 -17.391 1 98.06 94 GLY A O 1
ATOM 738 N N . LEU A 1 95 ? 1.743 -16.672 -18.797 1 98.56 95 LEU A N 1
ATOM 739 C CA . LEU A 1 95 ? 2.553 -16.406 -19.984 1 98.56 95 LEU A CA 1
ATOM 740 C C . LEU A 1 95 ? 2.395 -14.953 -20.422 1 98.56 95 LEU A C 1
ATOM 742 O O . LEU A 1 95 ? 3.375 -14.297 -20.781 1 98.56 95 LEU A O 1
ATOM 746 N N . ALA A 1 96 ? 1.168 -14.43 -20.297 1 98.12 96 ALA A N 1
ATOM 747 C CA . ALA A 1 96 ? 0.893 -13.148 -20.938 1 98.12 96 ALA A CA 1
ATOM 748 C C . ALA A 1 96 ? 0.686 -12.047 -19.906 1 98.12 96 ALA A C 1
ATOM 750 O O . ALA A 1 96 ? 0.698 -10.859 -20.234 1 98.12 96 ALA A O 1
ATOM 751 N N . LEU A 1 97 ? 0.504 -12.391 -18.641 1 97.88 97 LEU A N 1
ATOM 752 C CA . LEU A 1 97 ? 0.223 -11.367 -17.641 1 97.88 97 LEU A CA 1
ATOM 753 C C . LEU A 1 97 ? 1.288 -11.375 -16.547 1 97.88 97 LEU A C 1
ATOM 755 O O . LEU A 1 97 ? 1.463 -10.383 -15.836 1 97.88 97 LEU A O 1
ATOM 759 N N . GLU A 1 98 ? 2.033 -12.43 -16.406 1 98.38 98 GLU A N 1
ATOM 760 C CA . GLU A 1 98 ? 2.934 -12.578 -15.266 1 98.38 98 GLU A CA 1
ATOM 761 C C . GLU A 1 98 ? 4.387 -12.688 -15.719 1 98.38 98 GLU A C 1
ATOM 763 O O . GLU A 1 98 ? 5.043 -11.68 -15.984 1 98.38 98 GLU A O 1
ATOM 768 N N . ILE A 1 99 ? 4.914 -13.914 -16 1 98.81 99 ILE A N 1
ATOM 769 C CA . ILE A 1 99 ? 6.359 -14.102 -16.062 1 98.81 99 ILE A CA 1
ATOM 770 C C . ILE A 1 99 ? 6.785 -14.383 -17.5 1 98.81 99 ILE A C 1
ATOM 772 O O . ILE A 1 99 ? 7.98 -14.469 -17.797 1 98.81 99 ILE A O 1
ATOM 776 N N . GLY A 1 100 ? 5.84 -14.516 -18.422 1 98.75 100 GLY A N 1
ATOM 777 C CA . GLY A 1 100 ? 6.156 -14.875 -19.797 1 98.75 100 GLY A CA 1
ATOM 778 C C . GLY A 1 100 ? 6.668 -13.703 -20.609 1 98.75 100 GLY A C 1
ATOM 779 O O . GLY A 1 100 ? 6.758 -12.578 -20.109 1 98.75 100 GLY A O 1
ATOM 780 N N . PRO A 1 101 ? 6.988 -13.969 -21.859 1 98.5 101 PRO A N 1
ATOM 781 C CA . PRO A 1 101 ? 7.73 -12.984 -22.656 1 98.5 101 PRO A CA 1
ATOM 782 C C . PRO A 1 101 ? 6.812 -12.062 -23.453 1 98.5 101 PRO A C 1
ATOM 784 O O . PRO A 1 101 ? 7.293 -11.203 -24.203 1 98.5 101 PRO A O 1
ATOM 787 N N . VAL A 1 102 ? 5.488 -12.219 -23.297 1 97.94 102 VAL A N 1
ATOM 788 C CA . VAL A 1 102 ? 4.586 -11.336 -24.031 1 97.94 102 VAL A CA 1
ATOM 789 C C . VAL A 1 102 ? 3.729 -10.539 -23.047 1 97.94 102 VAL A C 1
ATOM 791 O O . VAL A 1 102 ? 3.461 -11 -21.938 1 97.94 102 VAL A O 1
ATOM 794 N N . LYS A 1 103 ? 3.365 -9.398 -23.453 1 97.12 103 LYS A N 1
ATOM 795 C CA . LYS A 1 103 ? 2.447 -8.555 -22.703 1 97.12 103 LYS A CA 1
ATOM 796 C C . LYS A 1 103 ? 1.522 -7.773 -23.625 1 97.12 103 LYS A C 1
ATOM 798 O O . LYS A 1 103 ? 1.927 -7.375 -24.719 1 97.12 103 LYS A O 1
ATOM 803 N N . PHE A 1 104 ? 0.327 -7.535 -23.203 1 96 104 PHE A N 1
ATOM 804 C CA . PHE A 1 104 ? -0.617 -6.742 -23.984 1 96 104 PHE A CA 1
ATOM 805 C C . PHE A 1 104 ? -0.326 -5.254 -23.828 1 96 104 PHE A C 1
ATOM 807 O O . PHE A 1 104 ? 0.016 -4.785 -22.75 1 96 104 PHE A O 1
ATOM 814 N N . LYS A 1 105 ? -0.431 -4.531 -24.906 1 94 105 LYS A N 1
ATOM 815 C CA . LYS A 1 105 ? -0.455 -3.074 -24.828 1 94 105 LYS A CA 1
ATOM 816 C C . LYS A 1 105 ? -1.794 -2.574 -24.297 1 94 105 LYS A C 1
ATOM 818 O O . LYS A 1 105 ? -2.848 -2.898 -24.844 1 94 105 LYS A O 1
ATOM 823 N N . LEU A 1 106 ? -1.741 -1.803 -23.234 1 92.38 106 LEU A N 1
ATOM 824 C CA . LEU A 1 106 ? -2.963 -1.335 -22.594 1 92.38 106 LEU A CA 1
ATOM 825 C C . LEU A 1 106 ? -3.52 -0.108 -23.312 1 92.38 106 LEU A C 1
ATOM 827 O O . LEU A 1 106 ? -3.25 1.026 -22.906 1 92.38 106 LEU A O 1
ATOM 831 N N . GLU A 1 107 ? -4.18 -0.28 -24.281 1 90.56 107 GLU A N 1
ATOM 832 C CA . GLU A 1 107 ? -4.883 0.727 -25.062 1 90.56 107 GLU A CA 1
ATOM 833 C C . GLU A 1 107 ? -6.34 0.335 -25.297 1 90.56 107 GLU A C 1
ATOM 835 O O . GLU A 1 107 ? -6.699 -0.836 -25.156 1 90.56 107 GLU A O 1
ATOM 840 N N . GLU A 1 108 ? -7.082 1.322 -25.547 1 86.5 108 GLU A N 1
ATOM 841 C CA . GLU A 1 108 ? -8.5 1.042 -25.766 1 86.5 108 GLU A CA 1
ATOM 842 C C . GLU A 1 108 ? -8.688 0.055 -26.922 1 86.5 108 GLU A C 1
ATOM 844 O O . GLU A 1 108 ? -8.086 0.208 -27.984 1 86.5 108 GLU A O 1
ATOM 849 N N . TYR A 1 109 ? -9.453 -0.962 -26.625 1 83.38 109 TYR A N 1
ATOM 850 C CA . TYR A 1 109 ? -9.727 -1.969 -27.656 1 83.38 109 TYR A CA 1
ATOM 851 C C . TYR A 1 109 ? -10.516 -1.372 -28.812 1 83.38 109 TYR A C 1
ATOM 853 O O . TYR A 1 109 ? -11.555 -0.741 -28.609 1 83.38 109 TYR A O 1
ATOM 861 N N . ASN A 1 110 ? -10.047 -1.539 -29.984 1 82.69 110 ASN A N 1
ATOM 862 C CA . ASN A 1 110 ? -10.656 -0.92 -31.156 1 82.69 110 ASN A CA 1
ATOM 863 C C . ASN A 1 110 ? -11.398 -1.946 -32 1 82.69 110 ASN A C 1
ATOM 865 O O . ASN A 1 110 ? -11.797 -1.646 -33.125 1 82.69 110 ASN A O 1
ATOM 869 N N . GLY A 1 111 ? -11.602 -3.109 -31.562 1 83.81 111 GLY A N 1
ATOM 870 C CA . GLY A 1 111 ? -12.32 -4.117 -32.312 1 83.81 111 GLY A CA 1
ATOM 871 C C . GLY A 1 111 ? -11.406 -5.086 -33.031 1 83.81 111 GLY A C 1
ATOM 872 O O . GLY A 1 111 ? -11.844 -6.148 -33.5 1 83.81 111 GLY A O 1
ATOM 873 N N . SER A 1 112 ? -10.18 -4.699 -33.125 1 86 112 SER A N 1
ATOM 874 C CA . SER A 1 112 ? -9.195 -5.57 -33.75 1 86 112 SER A CA 1
ATOM 875 C C . SER A 1 112 ? -8.484 -6.449 -32.75 1 86 112 SER A C 1
ATOM 877 O O . SER A 1 112 ? -8.836 -6.453 -31.562 1 86 112 SER A O 1
ATOM 879 N N . LEU A 1 113 ? -7.562 -7.195 -33.219 1 91.44 113 LEU A N 1
ATOM 880 C CA . LEU A 1 113 ? -6.762 -8.047 -32.344 1 91.44 113 LEU A CA 1
ATOM 881 C C . LEU A 1 113 ? -5.953 -7.207 -31.359 1 91.44 113 LEU A C 1
ATOM 883 O O . LEU A 1 113 ? -5.312 -6.227 -31.75 1 91.44 113 LEU A O 1
ATOM 887 N N . PRO A 1 114 ? -6.062 -7.609 -30.094 1 94.94 114 PRO A N 1
ATOM 888 C CA . PRO A 1 114 ? -5.246 -6.883 -29.125 1 94.94 114 PRO A CA 1
ATOM 889 C C . PRO A 1 114 ? -3.756 -6.914 -29.453 1 94.94 114 PRO A C 1
ATOM 891 O O . PRO A 1 114 ? -3.24 -7.945 -29.891 1 94.94 114 PRO A O 1
ATOM 894 N N . ASN A 1 115 ? -3.115 -5.793 -29.25 1 95.12 115 ASN A N 1
ATOM 895 C CA . ASN A 1 115 ? -1.688 -5.68 -29.531 1 95.12 115 ASN A CA 1
ATOM 896 C C . ASN A 1 115 ? -0.844 -6.195 -28.375 1 95.12 115 ASN A C 1
ATOM 898 O O . ASN A 1 115 ? -1.172 -5.965 -27.203 1 95.12 115 ASN A O 1
ATOM 902 N N . MET A 1 116 ? 0.168 -6.945 -28.734 1 96.44 116 MET A N 1
ATOM 903 C CA . MET A 1 116 ? 1.109 -7.48 -27.75 1 96.44 116 MET A CA 1
ATOM 904 C C . MET A 1 116 ? 2.529 -7.012 -28.047 1 96.44 116 MET A C 1
ATOM 906 O O . MET A 1 116 ? 2.875 -6.766 -29.203 1 96.44 116 MET A O 1
ATOM 910 N N . VAL A 1 117 ? 3.336 -6.887 -27.016 1 97.25 117 VAL A N 1
ATOM 911 C CA . VAL A 1 117 ? 4.75 -6.535 -27.141 1 97.25 117 VAL A CA 1
ATOM 912 C C . VAL A 1 117 ? 5.586 -7.484 -26.281 1 97.25 117 VAL A C 1
ATOM 914 O O . VAL A 1 117 ? 5.047 -8.242 -25.469 1 97.25 117 VAL A O 1
ATOM 917 N N . TYR A 1 118 ? 6.902 -7.441 -26.484 1 97.94 118 TYR A N 1
ATOM 918 C CA . TYR A 1 118 ? 7.84 -8.242 -25.703 1 97.94 118 TYR A CA 1
ATOM 919 C C . TYR A 1 118 ? 7.91 -7.742 -24.266 1 97.94 118 TYR A C 1
ATOM 921 O O . TYR A 1 118 ? 7.934 -6.531 -24.016 1 97.94 118 TYR A O 1
ATOM 929 N N . ASN A 1 119 ? 7.848 -8.633 -23.328 1 98.06 119 ASN A N 1
ATOM 930 C CA . ASN A 1 119 ? 8.031 -8.344 -21.922 1 98.06 119 ASN A CA 1
ATOM 931 C C . ASN A 1 119 ? 9.5 -8.398 -21.516 1 98.06 119 ASN A C 1
ATOM 933 O O . ASN A 1 119 ? 10.086 -9.477 -21.438 1 98.06 119 ASN A O 1
ATOM 937 N N . PRO A 1 120 ? 10.078 -7.289 -21.172 1 97.94 120 PRO A N 1
ATOM 938 C CA . PRO A 1 120 ? 11.516 -7.309 -20.859 1 97.94 120 PRO A CA 1
ATOM 939 C C . PRO A 1 120 ? 11.805 -7.926 -19.5 1 97.94 120 PRO A C 1
ATOM 941 O O . PRO A 1 120 ? 12.969 -8.211 -19.188 1 97.94 120 PRO A O 1
ATOM 944 N N . TYR A 1 121 ? 10.812 -8.188 -18.719 1 98.44 121 TYR A N 1
ATOM 945 C CA . TYR A 1 121 ? 11.031 -8.734 -17.391 1 98.44 121 TYR A CA 1
ATOM 946 C C . TYR A 1 121 ? 10.594 -10.195 -17.312 1 98.44 121 TYR A C 1
ATOM 948 O O . TYR A 1 121 ? 10.18 -10.672 -16.25 1 98.44 121 TYR A O 1
ATOM 956 N N . THR A 1 122 ? 10.656 -10.867 -18.375 1 98.75 122 THR A N 1
ATOM 957 C CA . THR A 1 122 ? 10.266 -12.266 -18.484 1 98.75 122 THR A CA 1
ATOM 958 C C . THR A 1 122 ? 11.305 -13.164 -17.828 1 98.75 122 THR A C 1
ATOM 960 O O . THR A 1 122 ? 12.5 -12.867 -17.844 1 98.75 122 THR A O 1
ATOM 963 N N . TRP A 1 123 ? 10.859 -14.242 -17.266 1 98.88 123 TRP A N 1
ATOM 964 C CA . TRP A 1 123 ? 11.742 -15.227 -16.656 1 98.88 123 TRP A CA 1
ATOM 965 C C . TRP A 1 123 ? 12.406 -16.094 -17.719 1 98.88 123 TRP A C 1
ATOM 967 O O . TRP A 1 123 ? 13.391 -16.797 -17.438 1 98.88 123 TRP A O 1
ATOM 977 N N . THR A 1 124 ? 11.984 -16 -19 1 98.75 124 THR A N 1
ATOM 978 C CA . THR A 1 124 ? 12.578 -16.797 -20.062 1 98.75 124 THR A CA 1
ATOM 979 C C . THR A 1 124 ? 13.961 -16.266 -20.422 1 98.75 124 THR A C 1
ATOM 981 O O . THR A 1 124 ? 14.68 -16.875 -21.219 1 98.75 124 THR A O 1
ATOM 984 N N . LYS A 1 125 ? 14.289 -15.195 -19.828 1 98.62 125 LYS A N 1
ATOM 985 C CA . LYS A 1 125 ? 15.641 -14.672 -20 1 98.62 125 LYS A CA 1
ATOM 986 C C . LYS A 1 125 ? 16.672 -15.609 -19.391 1 98.62 125 LYS A C 1
ATOM 988 O O . LYS A 1 125 ? 17.844 -15.602 -19.781 1 98.62 125 LYS A O 1
ATOM 993 N N . PHE A 1 126 ? 16.25 -16.484 -18.438 1 98.62 126 PHE A N 1
ATOM 994 C CA . PHE A 1 126 ? 17.234 -17.297 -17.734 1 98.62 126 PHE A CA 1
ATOM 995 C C . PHE A 1 126 ? 16.703 -18.688 -17.469 1 98.62 126 PHE A C 1
ATOM 997 O O . PHE A 1 126 ? 17.328 -19.484 -16.75 1 98.62 126 PHE A O 1
ATOM 1004 N N . ALA A 1 127 ? 15.539 -19.031 -17.984 1 98.88 127 ALA A N 1
ATOM 1005 C CA . ALA A 1 127 ? 14.945 -20.344 -17.734 1 98.88 127 ALA A CA 1
ATOM 1006 C C . ALA A 1 127 ? 14.141 -20.828 -18.938 1 98.88 127 ALA A C 1
ATOM 1008 O O . ALA A 1 127 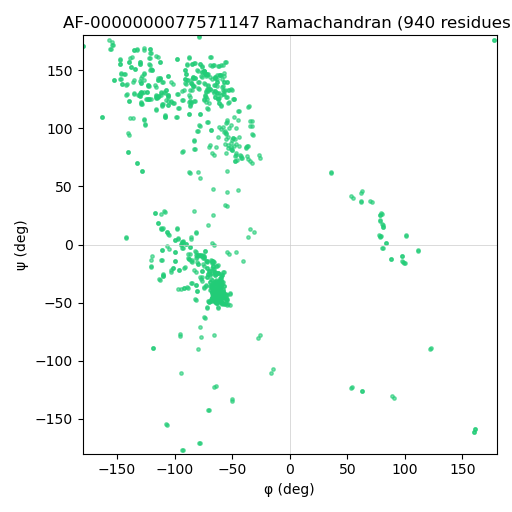? 13.562 -20.016 -19.672 1 98.88 127 ALA A O 1
ATOM 1009 N N . ASN A 1 128 ? 14.195 -22.141 -19.219 1 98.88 128 ASN A N 1
ATOM 1010 C CA . ASN A 1 128 ? 13.172 -22.797 -20.031 1 98.88 128 ASN A CA 1
ATOM 1011 C C . ASN A 1 128 ? 11.867 -22.953 -19.266 1 98.88 128 ASN A C 1
ATOM 1013 O O . ASN A 1 128 ? 11.867 -23.406 -18.109 1 98.88 128 ASN A O 1
ATOM 1017 N N . ILE A 1 129 ? 10.75 -22.578 -19.891 1 98.94 129 ILE A N 1
ATOM 1018 C CA . ILE A 1 129 ? 9.539 -22.609 -19.078 1 98.94 129 ILE A CA 1
ATOM 1019 C C . ILE A 1 129 ? 8.422 -23.328 -19.844 1 98.94 129 ILE A C 1
ATOM 1021 O O . ILE A 1 129 ? 8.148 -22.984 -21 1 98.94 129 ILE A O 1
ATOM 1025 N N . ILE A 1 130 ? 7.848 -24.266 -19.188 1 98.88 130 ILE A N 1
ATOM 1026 C CA . ILE A 1 130 ? 6.613 -24.891 -19.641 1 98.88 130 ILE A CA 1
ATOM 1027 C C . ILE A 1 130 ? 5.422 -24.281 -18.906 1 98.88 130 ILE A C 1
ATOM 1029 O O . ILE A 1 130 ? 5.266 -24.469 -17.703 1 98.88 130 ILE A O 1
ATOM 1033 N N . PHE A 1 131 ? 4.633 -23.516 -19.641 1 98.88 131 PHE A N 1
ATOM 1034 C CA . PHE A 1 131 ? 3.344 -23.094 -19.109 1 98.88 131 PHE A CA 1
ATOM 1035 C C . PHE A 1 131 ? 2.271 -24.141 -19.391 1 98.88 131 PHE A C 1
ATOM 1037 O O . PHE A 1 131 ? 1.954 -24.422 -20.547 1 98.88 131 PHE A O 1
ATOM 1044 N N . LEU A 1 132 ? 1.703 -24.641 -18.344 1 98.88 132 LEU A N 1
ATOM 1045 C CA . LEU A 1 132 ? 0.877 -25.828 -18.516 1 98.88 132 LEU A CA 1
ATOM 1046 C C . LEU A 1 132 ? -0.576 -25.531 -18.156 1 98.88 132 LEU A C 1
ATOM 1048 O O . LEU A 1 132 ? -0.876 -25.156 -17.016 1 98.88 132 LEU A O 1
ATOM 1052 N N . ASP A 1 133 ? -1.427 -25.656 -19.156 1 98.69 133 ASP A N 1
ATOM 1053 C CA . ASP A 1 133 ? -2.854 -25.656 -18.844 1 98.69 133 ASP A CA 1
ATOM 1054 C C . ASP A 1 133 ? -3.25 -26.906 -18.078 1 98.69 133 ASP A C 1
ATOM 1056 O O . ASP A 1 133 ? -3.469 -27.969 -18.688 1 98.69 133 ASP A O 1
ATOM 1060 N N . SER A 1 134 ? -3.328 -26.766 -16.875 1 98.25 134 SER A N 1
ATOM 1061 C CA . SER A 1 134 ? -3.703 -27.859 -15.977 1 98.25 134 SER A CA 1
ATOM 1062 C C . SER A 1 134 ? -4.488 -27.344 -14.773 1 98.25 134 SER A C 1
ATOM 1064 O O . SER A 1 134 ? -4.309 -26.188 -14.359 1 98.25 134 SER A O 1
ATOM 1066 N N . PRO A 1 135 ? -5.488 -28.172 -14.227 1 98.12 135 PRO A N 1
ATOM 1067 C CA . PRO A 1 135 ? -5.871 -29.531 -14.641 1 98.12 135 PRO A CA 1
ATOM 1068 C C . PRO A 1 135 ? -6.746 -29.547 -15.891 1 98.12 135 PRO A C 1
ATOM 1070 O O . PRO A 1 135 ? -6.789 -28.547 -16.625 1 98.12 135 PRO A O 1
ATOM 1073 N N . VAL A 1 136 ? -7.27 -30.719 -16.203 1 98.06 136 VAL A N 1
ATOM 1074 C CA . VAL A 1 136 ? -8.18 -30.844 -17.344 1 98.06 136 VAL A CA 1
ATOM 1075 C C . VAL A 1 136 ? -9.273 -29.781 -17.234 1 98.06 136 VAL A C 1
ATOM 1077 O O . VAL A 1 136 ? -9.812 -29.531 -16.156 1 98.06 136 VAL A O 1
ATOM 1080 N N . GLY A 1 137 ? -9.523 -29.125 -18.344 1 97.19 137 GLY A N 1
ATOM 1081 C CA . GLY A 1 137 ? -10.531 -28.078 -18.375 1 97.19 137 GLY A CA 1
ATOM 1082 C C . GLY A 1 137 ? -9.938 -26.672 -18.266 1 97.19 137 GLY A C 1
ATOM 1083 O O . GLY A 1 137 ? -10.609 -25.688 -18.562 1 97.19 137 GLY A O 1
ATOM 1084 N N . ALA A 1 138 ? -8.734 -26.578 -17.859 1 98.06 138 ALA A N 1
ATOM 1085 C CA . ALA A 1 138 ? -8.039 -25.281 -17.844 1 98.06 138 ALA A CA 1
ATOM 1086 C C . ALA A 1 138 ? -7.527 -24.938 -19.25 1 98.06 138 ALA A C 1
ATOM 1088 O O . ALA A 1 138 ? -6.926 -25.766 -19.922 1 98.06 138 ALA A O 1
ATOM 1089 N N . GLY A 1 139 ? -7.785 -23.672 -19.609 1 98.19 139 GLY A N 1
ATOM 1090 C CA . GLY A 1 139 ? -7.324 -23.234 -20.922 1 98.19 139 GLY A CA 1
ATOM 1091 C C . GLY A 1 139 ? -7.777 -24.125 -22.047 1 98.19 139 GLY A C 1
ATOM 1092 O O . GLY A 1 139 ? -8.969 -24.391 -22.203 1 98.19 139 GLY A O 1
ATOM 1093 N N . PHE A 1 140 ? -6.77 -24.625 -22.797 1 98.38 140 PHE A N 1
ATOM 1094 C CA . PHE A 1 140 ? -7.086 -25.406 -23.984 1 98.38 140 PHE A CA 1
ATOM 1095 C C . PHE A 1 140 ? -6.98 -26.906 -23.688 1 98.38 140 PHE A C 1
ATOM 1097 O O . PHE A 1 140 ? -7.086 -27.734 -24.609 1 98.38 140 PHE A O 1
ATOM 1104 N N . SER A 1 141 ? -6.719 -27.297 -22.469 1 98.25 141 SER A N 1
ATOM 1105 C CA . SER A 1 141 ? -6.707 -28.703 -22.094 1 98.25 141 SER A CA 1
ATOM 1106 C C . SER A 1 141 ? -8.117 -29.281 -22.078 1 98.25 141 SER A C 1
ATOM 1108 O O . SER A 1 141 ? -9.07 -28.594 -21.719 1 98.25 141 SER A O 1
ATOM 1110 N N . TYR A 1 142 ? -8.234 -30.578 -22.438 1 97.88 142 TYR A N 1
ATOM 1111 C CA . TYR A 1 142 ? -9.578 -31.141 -22.594 1 97.88 142 TYR A CA 1
ATOM 1112 C C . TYR A 1 142 ? -9.57 -32.656 -22.359 1 97.88 142 TYR A C 1
ATOM 1114 O O . TYR A 1 142 ? -8.516 -33.25 -22.141 1 97.88 142 TYR A O 1
ATOM 1122 N N . SER A 1 143 ? -10.758 -33.188 -22.312 1 97.62 143 SER A N 1
ATOM 1123 C CA . SER A 1 143 ? -10.992 -34.625 -22.266 1 97.62 143 SER A CA 1
ATOM 1124 C C . SER A 1 143 ? -11.938 -35.062 -23.375 1 97.62 143 SER A C 1
ATOM 1126 O O . SER A 1 143 ? -12.867 -34.344 -23.75 1 97.62 143 SER A O 1
ATOM 1128 N N . HIS A 1 144 ? -11.719 -36.281 -23.875 1 96.5 144 HIS A N 1
ATOM 1129 C CA . HIS A 1 144 ? -12.609 -36.844 -24.891 1 96.5 144 HIS A CA 1
ATOM 1130 C C . HIS A 1 144 ? -13.859 -37.438 -24.266 1 96.5 144 HIS A C 1
ATOM 1132 O O . HIS A 1 144 ? -14.828 -37.75 -24.953 1 96.5 144 HIS A O 1
ATOM 1138 N N . HIS A 1 145 ? -13.828 -37.562 -22.969 1 96.44 145 HIS A N 1
ATOM 1139 C CA . HIS A 1 145 ? -14.945 -38.156 -22.234 1 96.44 145 HIS A CA 1
ATOM 1140 C C . HIS A 1 145 ? -15.344 -37.25 -21.062 1 96.44 145 HIS A C 1
ATOM 1142 O O . HIS A 1 145 ? -14.484 -36.688 -20.375 1 96.44 145 HIS A O 1
ATOM 1148 N N . PRO A 1 146 ? -16.672 -37.125 -20.812 1 95.25 146 PRO A N 1
ATOM 1149 C CA . PRO A 1 146 ? -17.125 -36.25 -19.734 1 95.25 146 PRO A CA 1
ATOM 1150 C C . PRO A 1 146 ? -16.547 -36.656 -18.375 1 95.25 146 PRO A C 1
ATOM 1152 O O . PRO A 1 146 ? -16.281 -35.781 -17.547 1 95.25 146 PRO A O 1
ATOM 1155 N N . LYS A 1 147 ? -16.328 -37.875 -18.141 1 95.62 147 LYS A N 1
ATOM 1156 C CA . LYS A 1 147 ? -15.812 -38.344 -16.859 1 95.62 147 LYS A CA 1
ATOM 1157 C C . LYS A 1 147 ? -14.375 -37.875 -16.641 1 95.62 147 LYS A C 1
ATOM 1159 O O . LYS A 1 147 ? -13.906 -37.781 -15.5 1 95.62 147 LYS A O 1
ATOM 1164 N N . GLY A 1 148 ? -13.664 -37.594 -17.719 1 96.69 148 GLY A N 1
ATOM 1165 C CA . GLY A 1 148 ? -12.297 -37.094 -17.625 1 96.69 148 GLY A CA 1
ATOM 1166 C C . GLY A 1 148 ? -12.195 -35.719 -17.031 1 96.69 148 GLY A C 1
ATOM 1167 O O . GLY A 1 148 ? -11.125 -35.281 -16.594 1 96.69 148 GLY A O 1
ATOM 1168 N N . TYR A 1 149 ? -13.344 -35.031 -16.953 1 96.12 149 TYR A N 1
ATOM 1169 C CA . TYR A 1 149 ? -13.359 -33.688 -16.422 1 96.12 149 TYR A CA 1
ATOM 1170 C C . TYR A 1 149 ? -13.531 -33.688 -14.906 1 96.12 149 TYR A C 1
ATOM 1172 O O . TYR A 1 149 ? -13.391 -32.625 -14.258 1 96.12 149 TYR A O 1
ATOM 1180 N N . GLU A 1 150 ? -13.867 -34.781 -14.375 1 94.62 150 GLU A N 1
ATOM 1181 C CA . GLU A 1 150 ? -13.828 -34.906 -12.914 1 94.62 150 GLU A CA 1
ATOM 1182 C C . GLU A 1 150 ? -12.391 -34.938 -12.406 1 94.62 150 GLU A C 1
ATOM 1184 O O . GLU A 1 150 ? -11.672 -35.906 -12.633 1 94.62 150 GLU A O 1
ATOM 1189 N N . THR A 1 151 ? -11.938 -33.875 -11.828 1 95.75 151 THR A N 1
ATOM 1190 C CA . THR A 1 151 ? -10.539 -33.75 -11.422 1 95.75 151 THR A CA 1
ATOM 1191 C C . THR A 1 151 ? -10.43 -33.375 -9.953 1 95.75 151 THR A C 1
ATOM 1193 O O . THR A 1 151 ? -11.445 -33.156 -9.281 1 95.75 151 THR A O 1
ATOM 1196 N N . SER A 1 152 ? -9.234 -33.438 -9.352 1 98 152 SER A N 1
ATOM 1197 C CA . SER A 1 152 ? -8.945 -33.219 -7.945 1 98 152 SER A CA 1
ATOM 1198 C C . SER A 1 152 ? -7.488 -32.812 -7.742 1 98 152 SER A C 1
ATOM 1200 O O . SER A 1 152 ? -6.703 -32.781 -8.695 1 98 152 SER A O 1
ATOM 1202 N N . ASP A 1 153 ? -7.16 -32.5 -6.469 1 98.38 153 ASP A N 1
ATOM 1203 C CA . ASP A 1 153 ? -5.77 -32.188 -6.156 1 98.38 153 ASP A CA 1
ATOM 1204 C C . ASP A 1 153 ? -4.855 -33.344 -6.559 1 98.38 153 ASP A C 1
ATOM 1206 O O . ASP A 1 153 ? -3.812 -33.125 -7.184 1 98.38 153 ASP A O 1
ATOM 1210 N N . LYS A 1 154 ? -5.262 -34.531 -6.23 1 98.25 154 LYS A N 1
ATOM 1211 C CA . LYS A 1 154 ? -4.434 -35.719 -6.461 1 98.25 154 LYS A CA 1
ATOM 1212 C C . LYS A 1 154 ? -4.328 -36.031 -7.949 1 98.25 154 LYS A C 1
ATOM 1214 O O . LYS A 1 154 ? -3.236 -36.312 -8.453 1 98.25 154 LYS A O 1
ATOM 1219 N N . SER A 1 155 ? -5.457 -36.062 -8.648 1 97.75 155 SER A N 1
ATOM 1220 C CA . SER A 1 155 ? -5.418 -36.375 -10.07 1 97.75 155 SER A CA 1
ATOM 1221 C C . SER A 1 155 ? -4.66 -35.312 -10.852 1 97.75 155 SER A C 1
ATOM 1223 O O . SER A 1 155 ? -3.93 -35.594 -11.789 1 97.75 155 SER A O 1
ATOM 1225 N N . TRP A 1 156 ? -4.898 -34 -10.461 1 98.38 156 TRP A N 1
ATOM 1226 C CA . TRP A 1 156 ? -4.133 -32.906 -11.062 1 98.38 156 TRP A CA 1
ATOM 1227 C C . TRP A 1 156 ? -2.637 -33.156 -10.906 1 98.38 156 TRP A C 1
ATOM 1229 O O . TRP A 1 156 ? -1.885 -33.062 -11.883 1 98.38 156 TRP A O 1
ATOM 1239 N N . SER A 1 157 ? -2.201 -33.5 -9.734 1 98.69 157 SER A N 1
ATOM 1240 C CA . SER A 1 157 ? -0.792 -33.719 -9.438 1 98.69 157 SER A CA 1
ATOM 1241 C C . SER A 1 157 ? -0.243 -34.906 -10.211 1 98.69 157 SER A C 1
ATOM 1243 O O . SER A 1 157 ? 0.815 -34.812 -10.836 1 98.69 157 SER A O 1
ATOM 1245 N N . LYS A 1 158 ? -0.95 -36 -10.234 1 98.19 158 LYS A N 1
ATOM 1246 C CA . LYS A 1 158 ? -0.515 -37.188 -10.914 1 98.19 158 LYS A CA 1
ATOM 1247 C C . LYS A 1 158 ? -0.451 -37 -12.43 1 98.19 158 LYS A C 1
ATOM 1249 O O . LYS A 1 158 ? 0.493 -37.438 -13.086 1 98.19 158 LYS A O 1
ATOM 1254 N N . GLN A 1 159 ? -1.458 -36.375 -12.922 1 98.56 159 GLN A N 1
ATOM 1255 C CA . GLN A 1 159 ? -1.497 -36.125 -14.359 1 98.56 159 GLN A CA 1
ATOM 1256 C C . GLN A 1 159 ? -0.384 -35.188 -14.797 1 98.56 159 GLN A C 1
ATOM 1258 O O . GLN A 1 159 ? 0.159 -35.312 -15.891 1 98.56 159 GLN A O 1
ATOM 1263 N N . THR A 1 160 ? -0.063 -34.25 -13.945 1 98.56 160 THR A N 1
ATOM 1264 C CA . THR A 1 160 ? 1.062 -33.344 -14.25 1 98.56 160 THR A CA 1
ATOM 1265 C C . THR A 1 160 ? 2.373 -34.125 -14.25 1 98.56 160 THR A C 1
ATOM 1267 O O . THR A 1 160 ? 3.248 -33.906 -15.078 1 98.56 160 THR A O 1
ATOM 1270 N N . GLN A 1 161 ? 2.52 -35.062 -13.312 1 97.69 161 GLN A N 1
ATOM 1271 C CA . GLN A 1 161 ? 3.676 -35.969 -13.312 1 97.69 161 GLN A CA 1
ATOM 1272 C C . GLN A 1 161 ? 3.768 -36.75 -14.617 1 97.69 161 GLN A C 1
ATOM 1274 O O . GLN A 1 161 ? 4.84 -36.844 -15.211 1 97.69 161 GLN A O 1
ATOM 1279 N N . VAL A 1 162 ? 2.656 -37.281 -15.078 1 97.5 162 VAL A N 1
ATOM 1280 C CA . VAL A 1 162 ? 2.602 -38.031 -16.312 1 97.5 162 VAL A CA 1
ATOM 1281 C C . VAL A 1 162 ? 2.979 -37.156 -17.5 1 97.5 162 VAL A C 1
ATOM 1283 O O . VAL A 1 162 ? 3.762 -37.531 -18.359 1 97.5 162 VAL A O 1
ATOM 1286 N N . PHE A 1 163 ? 2.406 -36 -17.484 1 98.25 163 PHE A N 1
ATOM 1287 C CA . PHE A 1 163 ? 2.721 -35.031 -18.531 1 98.25 163 PHE A CA 1
ATOM 1288 C C . PHE A 1 163 ? 4.227 -34.812 -18.641 1 98.25 163 PHE A C 1
ATOM 1290 O O . PHE A 1 163 ? 4.789 -34.875 -19.734 1 98.25 163 PHE A O 1
ATOM 1297 N N . LEU A 1 164 ? 4.848 -34.531 -17.5 1 97.69 164 LEU A N 1
ATOM 1298 C CA . LEU A 1 164 ? 6.266 -34.188 -17.484 1 97.69 164 LEU A CA 1
ATOM 1299 C C . LEU A 1 164 ? 7.117 -35.344 -17.984 1 97.69 164 LEU A C 1
ATOM 1301 O O . LEU A 1 164 ? 8.078 -35.125 -18.719 1 97.69 164 LEU A O 1
ATOM 1305 N N . LYS A 1 165 ? 6.801 -36.531 -17.641 1 95.56 165 LYS A N 1
ATOM 1306 C CA . LYS A 1 165 ? 7.52 -37.719 -18.094 1 95.56 165 LYS A CA 1
ATOM 1307 C C . LYS A 1 165 ? 7.438 -37.844 -19.609 1 95.56 165 LYS A C 1
ATOM 1309 O O . LYS A 1 165 ? 8.461 -38.031 -20.281 1 95.56 165 LYS A O 1
ATOM 1314 N N . LYS A 1 166 ? 6.234 -37.719 -20.078 1 96.19 166 LYS A N 1
ATOM 1315 C CA . LYS A 1 166 ? 6.031 -37.906 -21.516 1 96.19 166 LYS A CA 1
ATOM 1316 C C . LYS A 1 166 ? 6.668 -36.75 -22.281 1 96.19 166 LYS A C 1
ATOM 1318 O O . LYS A 1 166 ? 7.25 -36.969 -23.359 1 96.19 166 LYS A O 1
ATOM 1323 N N . TRP A 1 167 ? 6.535 -35.562 -21.734 1 97.19 167 TRP A N 1
ATOM 1324 C CA . TRP A 1 167 ? 7.129 -34.406 -22.406 1 97.19 167 TRP A CA 1
ATOM 1325 C C . TRP A 1 167 ? 8.648 -34.562 -22.484 1 97.19 167 TRP A C 1
ATOM 1327 O O . TRP A 1 167 ? 9.242 -34.25 -23.531 1 97.19 167 TRP A O 1
ATOM 1337 N N . LEU A 1 168 ? 9.258 -34.938 -21.406 1 94.19 168 LEU A N 1
ATOM 1338 C CA . LEU A 1 168 ? 10.711 -35.094 -21.391 1 94.19 168 LEU A CA 1
ATOM 1339 C C . LEU A 1 168 ? 11.164 -36.188 -22.312 1 94.19 168 LEU A C 1
ATOM 1341 O O . LEU A 1 168 ? 12.25 -36.125 -22.891 1 94.19 168 LEU A O 1
ATOM 1345 N N . PHE A 1 169 ? 10.344 -37.219 -22.422 1 92.25 169 PHE A N 1
ATOM 1346 C CA . PHE A 1 169 ? 10.648 -38.281 -23.359 1 92.25 169 PHE A CA 1
ATOM 1347 C C . PHE A 1 169 ? 10.727 -37.75 -24.781 1 92.25 169 PHE A C 1
ATOM 1349 O O . PHE A 1 169 ? 11.57 -38.156 -25.578 1 92.25 169 PHE A O 1
ATOM 1356 N N . GLU A 1 170 ? 9.883 -36.812 -25.047 1 92.94 170 GLU A N 1
ATOM 1357 C CA . GLU A 1 170 ? 9.828 -36.25 -26.375 1 92.94 170 GLU A CA 1
ATOM 1358 C C . GLU A 1 170 ? 10.828 -35.094 -26.531 1 92.94 170 GLU A C 1
ATOM 1360 O O . GLU A 1 170 ? 11.102 -34.656 -27.641 1 92.94 170 GLU A O 1
ATOM 1365 N N . HIS A 1 171 ? 11.398 -34.594 -25.422 1 95.38 171 HIS A N 1
ATOM 1366 C CA . HIS A 1 171 ? 12.352 -33.5 -25.391 1 95.38 171 HIS A CA 1
ATOM 1367 C C . HIS A 1 171 ? 13.602 -33.875 -24.609 1 95.38 171 HIS A C 1
ATOM 1369 O O . HIS A 1 171 ? 14 -33.156 -23.688 1 95.38 171 HIS A O 1
ATOM 1375 N N . GLN A 1 172 ? 14.32 -34.844 -25.094 1 93.56 172 GLN A N 1
ATOM 1376 C CA . GLN A 1 172 ? 15.414 -35.469 -24.359 1 93.56 172 GLN A CA 1
ATOM 1377 C C . GLN A 1 172 ? 16.578 -34.5 -24.156 1 93.56 172 GLN A C 1
ATOM 1379 O O . GLN A 1 172 ? 17.359 -34.656 -23.219 1 93.56 172 GLN A O 1
ATOM 1384 N N . LYS A 1 173 ? 16.625 -33.562 -24.906 1 94.69 173 LYS A N 1
ATOM 1385 C CA . LYS A 1 173 ? 17.719 -32.594 -24.797 1 94.69 173 LYS A CA 1
ATOM 1386 C C . LYS A 1 173 ? 17.625 -31.812 -23.469 1 94.69 173 LYS A C 1
ATOM 1388 O O . LYS A 1 173 ? 18.609 -31.188 -23.047 1 94.69 173 LYS A O 1
ATOM 1393 N N . PHE A 1 174 ? 16.5 -31.875 -22.797 1 96.94 174 PHE A N 1
ATOM 1394 C CA . PHE A 1 174 ? 16.328 -31.109 -21.562 1 96.94 174 PHE A CA 1
ATOM 1395 C C . PHE A 1 174 ? 16.406 -32.031 -20.344 1 96.94 174 PHE A C 1
ATOM 1397 O O . PHE A 1 174 ? 16.141 -31.594 -19.219 1 96.94 174 PHE A O 1
ATOM 1404 N N . ILE A 1 175 ? 16.766 -33.25 -20.453 1 93.12 175 ILE A N 1
ATOM 1405 C CA . ILE A 1 175 ? 16.734 -34.25 -19.406 1 93.12 175 ILE A CA 1
ATOM 1406 C C . ILE A 1 175 ? 17.734 -33.875 -18.312 1 93.12 175 ILE A C 1
ATOM 1408 O O . ILE A 1 175 ? 17.531 -34.188 -17.125 1 93.12 175 ILE A O 1
ATOM 1412 N N . SER A 1 176 ? 18.844 -33.219 -18.703 1 95.31 176 SER A N 1
ATOM 1413 C CA . SER A 1 176 ? 19.906 -32.906 -17.766 1 95.31 176 SER A CA 1
ATOM 1414 C C . SER A 1 176 ? 19.719 -31.5 -17.156 1 95.31 176 SER A C 1
ATOM 1416 O O . SER A 1 176 ? 20.5 -31.078 -16.312 1 95.31 176 SER A O 1
ATOM 1418 N N . ASN A 1 177 ? 18.688 -30.75 -17.594 1 98.06 177 ASN A N 1
ATOM 1419 C CA . ASN A 1 177 ? 18.438 -29.422 -17.047 1 98.06 177 ASN A CA 1
ATOM 1420 C C . ASN A 1 177 ? 17.922 -29.484 -15.617 1 98.06 177 ASN A C 1
ATOM 1422 O O . ASN A 1 177 ? 17.109 -30.344 -15.289 1 98.06 177 ASN A O 1
ATOM 1426 N N . PRO A 1 178 ? 18.453 -28.594 -14.719 1 98.25 178 PRO A N 1
ATOM 1427 C CA . PRO A 1 178 ? 17.781 -28.484 -13.414 1 98.25 178 PRO A CA 1
ATOM 1428 C C . PRO A 1 178 ? 16.281 -28.219 -13.539 1 98.25 178 PRO A C 1
ATOM 1430 O O . PRO A 1 178 ? 15.867 -27.375 -14.328 1 98.25 178 PRO A O 1
ATOM 1433 N N . LEU A 1 179 ? 15.508 -28.953 -12.797 1 98.56 179 LEU A N 1
ATOM 1434 C CA . LEU A 1 179 ? 14.062 -28.859 -12.898 1 98.56 179 LEU A CA 1
ATOM 1435 C C . LEU A 1 179 ? 13.469 -28.188 -11.664 1 98.56 179 LEU A C 1
ATOM 1437 O O . LEU A 1 179 ? 13.812 -28.547 -10.539 1 98.56 179 LEU A O 1
ATOM 1441 N N . TYR A 1 180 ? 12.633 -27.234 -11.836 1 98.81 180 TYR A N 1
ATOM 1442 C CA . TYR A 1 180 ? 11.836 -26.609 -10.789 1 98.81 180 TYR A CA 1
ATOM 1443 C C . TYR A 1 180 ? 10.344 -26.688 -11.109 1 98.81 180 TYR A C 1
ATOM 1445 O O . TYR A 1 180 ? 9.938 -26.484 -12.258 1 98.81 180 TYR A O 1
ATOM 1453 N N . ILE A 1 181 ? 9.547 -27.016 -10.133 1 98.88 181 ILE A N 1
ATOM 1454 C CA . ILE A 1 181 ? 8.094 -26.891 -10.234 1 98.88 181 ILE A CA 1
ATOM 1455 C C . ILE A 1 181 ? 7.629 -25.594 -9.594 1 98.88 181 ILE A C 1
ATOM 1457 O O . ILE A 1 181 ? 8.008 -25.281 -8.461 1 98.88 181 ILE A O 1
ATOM 1461 N N . ALA A 1 182 ? 6.809 -24.797 -10.305 1 98.88 182 ALA A N 1
ATOM 1462 C CA . ALA A 1 182 ? 6.469 -23.469 -9.812 1 98.88 182 ALA A CA 1
ATOM 1463 C C . ALA A 1 182 ? 5 -23.156 -10.062 1 98.88 182 ALA A C 1
ATOM 1465 O O . ALA A 1 182 ? 4.371 -23.734 -10.945 1 98.88 182 ALA A O 1
ATOM 1466 N N . GLY A 1 183 ? 4.465 -22.266 -9.312 1 98.44 183 GLY A N 1
ATOM 1467 C CA . GLY A 1 183 ? 3.104 -21.781 -9.469 1 98.44 183 GLY A CA 1
ATOM 1468 C C . GLY A 1 183 ? 2.697 -20.781 -8.406 1 98.44 183 GLY A C 1
ATOM 1469 O O . GLY A 1 183 ? 3.496 -20.438 -7.531 1 98.44 183 GLY A O 1
ATOM 1470 N N . ASP A 1 184 ? 1.525 -20.25 -8.539 1 97.81 184 ASP A N 1
ATOM 1471 C CA . ASP A 1 184 ? 1.037 -19.297 -7.551 1 97.81 184 ASP A CA 1
ATOM 1472 C C . ASP A 1 184 ? -0.412 -19.578 -7.168 1 97.81 184 ASP A C 1
ATOM 1474 O O . ASP A 1 184 ? -1.048 -20.469 -7.754 1 97.81 184 ASP A O 1
ATOM 1478 N N . SER A 1 185 ? -0.875 -19 -6.172 1 98.06 185 SER A N 1
ATOM 1479 C CA . SER A 1 185 ? -2.266 -19.094 -5.738 1 98.06 185 SER A CA 1
ATOM 1480 C C . SER A 1 185 ? -2.621 -20.531 -5.359 1 98.06 185 SER A C 1
ATOM 1482 O O . SER A 1 185 ? -1.911 -21.172 -4.582 1 98.06 185 SER A O 1
ATOM 1484 N N . TYR A 1 186 ? -3.621 -21.094 -5.898 1 98.19 186 TYR A N 1
ATOM 1485 C CA . TYR A 1 186 ? -4.051 -22.453 -5.555 1 98.19 186 TYR A CA 1
ATOM 1486 C C . TYR A 1 186 ? -3 -23.469 -5.957 1 98.19 186 TYR A C 1
ATOM 1488 O O . TYR A 1 186 ? -2.918 -24.547 -5.363 1 98.19 186 TYR A O 1
ATOM 1496 N N . ALA A 1 187 ? -2.193 -23.125 -6.918 1 98.38 187 ALA A N 1
ATOM 1497 C CA . ALA A 1 187 ? -1.125 -24.047 -7.312 1 98.38 187 ALA A CA 1
ATOM 1498 C C . ALA A 1 187 ? -0.149 -24.281 -6.164 1 98.38 187 ALA A C 1
ATOM 1500 O O . ALA A 1 187 ? 0.621 -25.234 -6.18 1 98.38 187 ALA A O 1
ATOM 1501 N N . GLY A 1 188 ? -0.168 -23.406 -5.191 1 98.44 188 GLY A N 1
ATOM 1502 C CA . GLY A 1 188 ? 0.645 -23.578 -4 1 98.44 188 GLY A CA 1
ATOM 1503 C C . GLY A 1 188 ? 0.357 -24.891 -3.279 1 98.44 188 GLY A C 1
ATOM 1504 O O . GLY A 1 188 ? 1.21 -25.406 -2.553 1 98.44 188 GLY A O 1
ATOM 1505 N N . LYS A 1 189 ? -0.779 -25.438 -3.455 1 98.5 189 LYS A N 1
ATOM 1506 C CA . LYS A 1 189 ? -1.146 -26.719 -2.832 1 98.5 189 LYS A CA 1
ATOM 1507 C C . LYS A 1 189 ? -0.578 -27.891 -3.615 1 98.5 189 LYS A C 1
ATOM 1509 O O . LYS A 1 189 ? -0.022 -28.828 -3.027 1 98.5 189 LYS A O 1
ATOM 1514 N N . VAL A 1 190 ? -0.599 -27.844 -4.938 1 98.69 190 VAL A N 1
ATOM 1515 C CA . VAL A 1 190 ? -0.315 -29.047 -5.719 1 98.69 190 VAL A CA 1
ATOM 1516 C C . VAL A 1 190 ? 1.155 -29.047 -6.133 1 98.69 190 VAL A C 1
ATOM 1518 O O . VAL A 1 190 ? 1.73 -30.109 -6.371 1 98.69 190 VAL A O 1
ATOM 1521 N N . VAL A 1 191 ? 1.81 -27.891 -6.164 1 98.88 191 VAL A N 1
ATOM 1522 C CA . VAL A 1 191 ? 3.199 -27.797 -6.598 1 98.88 191 VAL A CA 1
ATOM 1523 C C . VAL A 1 191 ? 4.082 -28.656 -5.707 1 98.88 191 VAL A C 1
ATOM 1525 O O . VAL A 1 191 ? 4.832 -29.516 -6.203 1 98.88 191 VAL A O 1
ATOM 1528 N N . PRO A 1 192 ? 3.982 -28.531 -4.406 1 98.81 192 PRO A N 1
ATOM 1529 C CA . PRO A 1 192 ? 4.801 -29.422 -3.57 1 98.81 192 PRO A CA 1
ATOM 1530 C C . PRO A 1 192 ? 4.445 -30.891 -3.742 1 98.81 192 PRO A C 1
ATOM 1532 O O . PRO A 1 192 ? 5.32 -31.766 -3.648 1 98.81 192 PRO A O 1
ATOM 1535 N N . VAL A 1 193 ? 3.211 -31.172 -4.008 1 98.75 193 VAL A N 1
ATOM 1536 C CA . VAL A 1 193 ? 2.77 -32.562 -4.203 1 98.75 193 VAL A CA 1
ATOM 1537 C C . VAL A 1 193 ? 3.406 -33.125 -5.469 1 98.75 193 VAL A C 1
ATOM 1539 O O . VAL A 1 193 ? 3.922 -34.25 -5.461 1 98.75 193 VAL A O 1
ATOM 1542 N N . ILE A 1 194 ? 3.408 -32.375 -6.512 1 98.81 194 ILE A N 1
ATOM 1543 C CA . ILE A 1 194 ? 3.998 -32.781 -7.785 1 98.81 194 ILE A CA 1
ATOM 1544 C C . ILE A 1 194 ? 5.5 -33 -7.613 1 98.81 194 ILE A C 1
ATOM 1546 O O . ILE A 1 194 ? 6.051 -34 -8.078 1 98.81 194 ILE A O 1
ATOM 1550 N N . ALA A 1 195 ? 6.145 -32.062 -6.945 1 98.75 195 ALA A N 1
ATOM 1551 C CA . ALA A 1 195 ? 7.578 -32.188 -6.695 1 98.75 195 ALA A CA 1
ATOM 1552 C C . ALA A 1 195 ? 7.891 -33.469 -5.926 1 98.75 195 ALA A C 1
ATOM 1554 O O . ALA A 1 195 ? 8.867 -34.156 -6.227 1 98.75 195 ALA A O 1
ATOM 1555 N N . GLN A 1 196 ? 7.078 -33.812 -4.961 1 98.31 196 GLN A N 1
ATOM 1556 C CA . GLN A 1 196 ? 7.297 -35.031 -4.184 1 98.31 196 GLN A CA 1
ATOM 1557 C C . GLN A 1 196 ? 7.094 -36.25 -5.039 1 98.31 196 GLN A C 1
ATOM 1559 O O . GLN A 1 196 ? 7.82 -37.25 -4.895 1 98.31 196 GLN A O 1
ATOM 1564 N N . LEU A 1 197 ? 6.074 -36.281 -5.879 1 98 197 LEU A N 1
ATOM 1565 C CA . LEU A 1 197 ? 5.852 -37.375 -6.785 1 98 197 LEU A CA 1
ATOM 1566 C C . LEU A 1 197 ? 7.078 -37.625 -7.664 1 98 197 LEU A C 1
ATOM 1568 O O . LEU A 1 197 ? 7.492 -38.781 -7.859 1 98 197 LEU A O 1
ATOM 1572 N N . ILE A 1 198 ? 7.629 -36.562 -8.133 1 97.5 198 ILE A N 1
ATOM 1573 C CA . ILE A 1 198 ? 8.812 -36.656 -8.984 1 97.5 198 ILE A CA 1
ATOM 1574 C C . ILE A 1 198 ? 10 -37.156 -8.18 1 97.5 198 ILE A C 1
ATOM 1576 O O . ILE A 1 198 ? 10.758 -38 -8.641 1 97.5 198 ILE A O 1
ATOM 1580 N N . SER A 1 199 ? 10.188 -36.594 -6.992 1 97.25 199 SER A N 1
ATOM 1581 C CA . SER A 1 199 ? 11.266 -37.031 -6.109 1 97.25 199 SER A CA 1
ATOM 1582 C C . SER A 1 199 ? 11.195 -38.531 -5.832 1 97.25 199 SER A C 1
ATOM 1584 O O . SER A 1 199 ? 12.211 -39.219 -5.867 1 97.25 199 SER A O 1
ATOM 1586 N N . LYS A 1 200 ? 10.016 -39 -5.594 1 96.38 200 LYS A N 1
ATOM 1587 C CA . LYS A 1 200 ? 9.812 -40.438 -5.297 1 96.38 200 LYS A CA 1
ATOM 1588 C C . LYS A 1 200 ? 10.148 -41.281 -6.508 1 96.38 200 LYS A C 1
ATOM 1590 O O . LYS A 1 200 ? 10.734 -42.375 -6.367 1 96.38 200 LYS A O 1
ATOM 1595 N N . GLU A 1 201 ? 9.773 -40.844 -7.613 1 93.94 201 GLU A N 1
ATOM 1596 C CA . GLU A 1 201 ? 10.109 -41.594 -8.82 1 93.94 201 GLU A CA 1
ATOM 1597 C C . GLU A 1 201 ? 11.617 -41.656 -9.023 1 93.94 201 GLU A C 1
ATOM 1599 O O . GLU A 1 201 ? 12.133 -42.688 -9.469 1 93.94 201 GLU A O 1
ATOM 1604 N N . ASN A 1 202 ? 12.25 -40.562 -8.797 1 93.25 202 ASN A N 1
ATOM 1605 C CA . ASN A 1 202 ? 13.703 -40.531 -8.875 1 93.25 202 ASN A CA 1
ATOM 1606 C C . ASN A 1 202 ? 14.328 -41.562 -7.914 1 93.25 202 ASN A C 1
ATOM 1608 O O . ASN A 1 202 ? 15.273 -42.25 -8.273 1 93.25 202 ASN A O 1
ATOM 1612 N N . GLU A 1 203 ? 13.836 -41.656 -6.777 1 92.38 203 GLU A N 1
ATOM 1613 C CA . GLU A 1 203 ? 14.352 -42.531 -5.75 1 92.38 203 GLU A CA 1
ATOM 1614 C C . GLU A 1 203 ? 14.18 -44 -6.164 1 92.38 203 GLU A C 1
ATOM 1616 O O . GLU A 1 203 ? 15.016 -44.844 -5.84 1 92.38 203 GLU A O 1
ATOM 1621 N N . PHE A 1 204 ? 13.102 -44.219 -6.906 1 91.12 204 PHE A N 1
ATOM 1622 C CA . PHE A 1 204 ? 12.805 -45.594 -7.316 1 91.12 204 PHE A CA 1
ATOM 1623 C C . PHE A 1 204 ? 13.547 -45.938 -8.602 1 91.12 204 PHE A C 1
ATOM 1625 O O . PHE A 1 204 ? 13.414 -47.062 -9.109 1 91.12 204 PHE A O 1
ATOM 1632 N N . GLY A 1 205 ? 14.219 -45.062 -9.125 1 85.38 205 GLY A N 1
ATOM 1633 C CA . GLY A 1 205 ? 15.039 -45.344 -10.289 1 85.38 205 GLY A CA 1
ATOM 1634 C C . GLY A 1 205 ? 14.242 -45.406 -11.578 1 85.38 205 GLY A C 1
ATOM 1635 O O . GLY A 1 205 ? 14.664 -46.031 -12.555 1 85.38 205 GLY A O 1
ATOM 1636 N N . MET A 1 206 ? 13.141 -44.688 -11.469 1 82.69 206 MET A N 1
ATOM 1637 C CA . MET A 1 206 ? 12.32 -44.688 -12.68 1 82.69 206 MET A CA 1
ATOM 1638 C C . MET A 1 206 ? 12.914 -43.75 -13.727 1 82.69 206 MET A C 1
ATOM 1640 O O . MET A 1 206 ? 13.555 -42.75 -13.391 1 82.69 206 MET A O 1
ATOM 1644 N N . HIS A 1 207 ? 12.766 -44.188 -15.016 1 81.88 207 HIS A N 1
ATOM 1645 C CA . HIS A 1 207 ? 13.25 -43.375 -16.125 1 81.88 207 HIS A CA 1
ATOM 1646 C C . HIS A 1 207 ? 12.109 -42.656 -16.828 1 81.88 207 HIS A C 1
ATOM 1648 O O . HIS A 1 207 ? 11.016 -43.219 -16.969 1 81.88 207 HIS A O 1
ATOM 1654 N N . PRO A 1 208 ? 12.367 -41.375 -17.203 1 85.19 208 PRO A N 1
ATOM 1655 C CA . PRO A 1 208 ? 13.602 -40.625 -17.047 1 85.19 208 PRO A CA 1
ATOM 1656 C C . PRO A 1 208 ? 13.766 -40.062 -15.625 1 85.19 208 PRO A C 1
ATOM 1658 O O . PRO A 1 208 ? 12.781 -39.812 -14.938 1 85.19 208 PRO A O 1
ATOM 1661 N N . THR A 1 209 ? 15.047 -39.969 -15.289 1 86.81 209 THR A N 1
ATOM 1662 C CA . THR A 1 209 ? 15.352 -39.312 -14.016 1 86.81 209 THR A CA 1
ATOM 1663 C C . THR A 1 209 ? 15.367 -37.781 -14.172 1 86.81 209 THR A C 1
ATOM 1665 O O . THR A 1 209 ? 16.078 -37.25 -15.023 1 86.81 209 THR A O 1
ATOM 1668 N N . PHE A 1 210 ? 14.57 -37.188 -13.383 1 91.62 210 PHE A N 1
ATOM 1669 C CA . PHE A 1 210 ? 14.508 -35.719 -13.391 1 91.62 210 PHE A CA 1
ATOM 1670 C C . PHE A 1 210 ? 15.57 -35.125 -12.477 1 91.62 210 PHE A C 1
ATOM 1672 O O . PHE A 1 210 ? 15.836 -35.656 -11.398 1 91.62 210 PHE A O 1
ATOM 1679 N N . LYS A 1 211 ? 16.203 -34.062 -12.914 1 96.06 211 LYS A N 1
ATOM 1680 C CA . LYS A 1 211 ? 17.125 -33.344 -12.031 1 96.06 211 LYS A CA 1
ATOM 1681 C C . LYS A 1 211 ? 16.359 -32.281 -11.211 1 96.06 211 LYS A C 1
ATOM 1683 O O . LYS A 1 211 ? 16.641 -31.094 -11.305 1 96.06 211 LYS A O 1
ATOM 1688 N N . LEU A 1 212 ? 15.453 -32.812 -10.414 1 98.06 212 LEU A N 1
ATOM 1689 C CA . LEU A 1 212 ? 14.633 -31.953 -9.57 1 98.06 212 LEU A CA 1
ATOM 1690 C C . LEU A 1 212 ? 15.5 -31.188 -8.578 1 98.06 212 LEU A C 1
ATOM 1692 O O . LEU A 1 212 ? 16.328 -31.766 -7.875 1 98.06 212 LEU A O 1
ATOM 1696 N N . GLN A 1 213 ? 15.352 -29.828 -8.586 1 98.31 213 GLN A N 1
ATOM 1697 C CA . GLN A 1 213 ? 16.141 -28.984 -7.695 1 98.31 213 GLN A CA 1
ATOM 1698 C C . GLN A 1 213 ? 15.258 -28.375 -6.602 1 98.31 213 GLN A C 1
ATOM 1700 O O . GLN A 1 213 ? 15.758 -28.031 -5.531 1 98.31 213 GLN A O 1
ATOM 1705 N N . GLY A 1 214 ? 14.031 -28.234 -6.848 1 98.38 214 GLY A N 1
ATOM 1706 C CA . GLY A 1 214 ? 13.164 -27.594 -5.871 1 98.38 214 GLY A CA 1
ATOM 1707 C C . GLY A 1 214 ? 11.875 -27.062 -6.477 1 98.38 214 GLY A C 1
ATOM 1708 O O . GLY A 1 214 ? 11.43 -27.547 -7.52 1 98.38 214 GLY A O 1
ATOM 1709 N N . TYR A 1 215 ? 11.195 -26.094 -5.727 1 98.81 215 TYR A N 1
ATOM 1710 C CA . TYR A 1 215 ? 9.93 -25.547 -6.191 1 98.81 215 TYR A CA 1
ATOM 1711 C C . TYR A 1 215 ? 9.781 -24.094 -5.75 1 98.81 215 TYR A C 1
ATOM 1713 O O . TYR A 1 215 ? 10.5 -23.625 -4.863 1 98.81 215 TYR A O 1
ATOM 1721 N N . MET A 1 216 ? 8.938 -23.375 -6.426 1 98.88 216 MET A N 1
ATOM 1722 C CA . MET A 1 216 ? 8.594 -21.984 -6.129 1 98.88 216 MET A CA 1
ATOM 1723 C C . MET A 1 216 ? 7.086 -21.797 -6.055 1 98.88 216 MET A C 1
ATOM 1725 O O . MET A 1 216 ? 6.359 -22.234 -6.957 1 98.88 216 MET A O 1
ATOM 1729 N N . ILE A 1 217 ? 6.609 -21.141 -4.996 1 98.88 217 ILE A N 1
ATOM 1730 C CA . ILE A 1 217 ? 5.176 -20.891 -4.906 1 98.88 217 ILE A CA 1
ATOM 1731 C C . ILE A 1 217 ? 4.938 -19.453 -4.461 1 98.88 217 ILE A C 1
ATOM 1733 O O . ILE A 1 217 ? 5.562 -18.969 -3.508 1 98.88 217 ILE A O 1
ATOM 1737 N N . GLY A 1 218 ? 4.074 -18.719 -5.18 1 98.88 218 GLY A N 1
ATOM 1738 C CA . GLY A 1 218 ? 3.75 -17.328 -4.902 1 98.88 218 GLY A CA 1
ATOM 1739 C C . GLY A 1 218 ? 2.359 -17.156 -4.324 1 98.88 218 GLY A C 1
ATOM 1740 O O . GLY A 1 218 ? 1.387 -17.688 -4.852 1 98.88 218 GLY A O 1
ATOM 1741 N N . ASN A 1 219 ? 2.307 -16.344 -3.238 1 98.81 219 ASN A N 1
ATOM 1742 C CA . ASN A 1 219 ? 1.043 -16.172 -2.533 1 98.81 219 ASN A CA 1
ATOM 1743 C C . ASN A 1 219 ? 0.227 -17.469 -2.512 1 98.81 219 ASN A C 1
ATOM 1745 O O . ASN A 1 219 ? -0.912 -17.484 -2.982 1 98.81 219 ASN A O 1
ATOM 1749 N N . PRO A 1 220 ? 0.773 -18.469 -1.898 1 98.75 220 PRO A N 1
ATOM 1750 C CA . PRO A 1 220 ? 0.257 -19.828 -2.086 1 98.75 220 PRO A CA 1
ATOM 1751 C C . PRO A 1 220 ? -0.959 -20.125 -1.212 1 98.75 220 PRO A C 1
ATOM 1753 O O . PRO A 1 220 ? -1.029 -19.656 -0.07 1 98.75 220 PRO A O 1
ATOM 1756 N N . TYR A 1 221 ? -1.845 -20.859 -1.785 1 98.5 221 TYR A N 1
ATOM 1757 C CA . TYR A 1 221 ? -2.807 -21.656 -1.025 1 98.5 221 TYR A CA 1
ATOM 1758 C C . TYR A 1 221 ? -2.232 -23.016 -0.676 1 98.5 221 TYR A C 1
ATOM 1760 O O . TYR A 1 221 ? -1.792 -23.766 -1.56 1 98.5 221 TYR A O 1
ATOM 1768 N N . THR A 1 222 ? -2.191 -23.344 0.598 1 97.94 222 THR A N 1
ATOM 1769 C CA . THR A 1 222 ? -1.623 -24.625 1.018 1 97.94 222 THR A CA 1
ATOM 1770 C C . THR A 1 222 ? -2.727 -25.625 1.326 1 97.94 222 THR A C 1
ATOM 1772 O O . THR A 1 222 ? -2.475 -26.828 1.388 1 97.94 222 THR A O 1
ATOM 1775 N N . GLY A 1 223 ? -3.926 -25.172 1.589 1 95.38 223 GLY A N 1
ATOM 1776 C CA . GLY A 1 223 ? -5.035 -26 2.049 1 95.38 223 GLY A CA 1
ATOM 1777 C C . GLY A 1 223 ? -5.219 -25.953 3.555 1 95.38 223 GLY A C 1
ATOM 1778 O O . GLY A 1 223 ? -6.246 -26.406 4.07 1 95.38 223 GLY A O 1
ATOM 1779 N N . ASP A 1 224 ? -4.273 -25.359 4.234 1 93.88 224 ASP A N 1
ATOM 1780 C CA . ASP A 1 224 ? -4.387 -25.203 5.684 1 93.88 224 ASP A CA 1
ATOM 1781 C C . ASP A 1 224 ? -5.363 -24.094 6.035 1 93.88 224 ASP A C 1
ATOM 1783 O O . ASP A 1 224 ? -5.535 -23.141 5.27 1 93.88 224 ASP A O 1
ATOM 1787 N N . LYS A 1 225 ? -5.98 -24.188 7.223 1 96.62 225 LYS A N 1
ATOM 1788 C CA . LYS A 1 225 ? -6.957 -23.188 7.629 1 96.62 225 LYS A CA 1
ATOM 1789 C C . LYS A 1 225 ? -6.309 -21.812 7.738 1 96.62 225 LYS A C 1
ATOM 1791 O O . LYS A 1 225 ? -6.984 -20.781 7.617 1 96.62 225 LYS A O 1
ATOM 1796 N N . ILE A 1 226 ? -4.98 -21.781 7.965 1 97.62 226 ILE A N 1
ATOM 1797 C CA . ILE A 1 226 ? -4.238 -20.531 8.133 1 97.62 226 ILE A CA 1
ATOM 1798 C C . ILE A 1 226 ? -4.43 -19.656 6.902 1 97.62 226 ILE A C 1
ATOM 1800 O O . ILE A 1 226 ? -4.504 -18.422 7.02 1 97.62 226 ILE A O 1
ATOM 1804 N N . ASP A 1 227 ? -4.512 -20.281 5.734 1 98 227 ASP A N 1
ATOM 1805 C CA . ASP A 1 227 ? -4.566 -19.547 4.473 1 98 227 ASP A CA 1
ATOM 1806 C C . ASP A 1 227 ? -5.711 -18.531 4.473 1 98 227 ASP A C 1
ATOM 1808 O O . ASP A 1 227 ? -5.512 -17.359 4.141 1 98 227 ASP A O 1
ATOM 1812 N N . VAL A 1 228 ? -6.879 -18.953 4.891 1 98.06 228 VAL A N 1
ATOM 1813 C CA . VAL A 1 228 ? -8.062 -18.109 4.855 1 98.06 228 VAL A CA 1
ATOM 1814 C C . VAL A 1 228 ? -8.203 -17.359 6.18 1 98.06 228 VAL A C 1
ATOM 1816 O O . VAL A 1 228 ? -8.602 -16.203 6.203 1 98.06 228 VAL A O 1
ATOM 1819 N N . ASN A 1 229 ? -7.867 -18.031 7.312 1 98.62 229 ASN A N 1
ATOM 1820 C CA . ASN A 1 229 ? -8 -17.406 8.617 1 98.62 229 ASN A CA 1
ATOM 1821 C C . ASN A 1 229 ? -7.148 -16.141 8.727 1 98.62 229 ASN A C 1
ATOM 1823 O O . ASN A 1 229 ? -7.531 -15.18 9.391 1 98.62 229 ASN A O 1
ATOM 1827 N N . ALA A 1 230 ? -6.027 -16.078 8.047 1 98.62 230 ALA A N 1
ATOM 1828 C CA . ALA A 1 230 ? -5.07 -14.977 8.172 1 98.62 230 ALA A CA 1
ATOM 1829 C C . ALA A 1 230 ? -5.578 -13.727 7.473 1 98.62 230 ALA A C 1
ATOM 1831 O O . ALA A 1 230 ? -5.027 -12.633 7.652 1 98.62 230 ALA A O 1
ATOM 1832 N N . ARG A 1 231 ? -6.652 -13.852 6.68 1 98.75 231 ARG A N 1
ATOM 1833 C CA . ARG A 1 231 ? -7.242 -12.688 6.02 1 98.75 231 ARG A CA 1
ATOM 1834 C C . ARG A 1 231 ? -7.73 -11.664 7.043 1 98.75 231 ARG A C 1
ATOM 1836 O O . ARG A 1 231 ? -7.66 -10.461 6.805 1 98.75 231 ARG A O 1
ATOM 1843 N N . ILE A 1 232 ? -8.203 -12.156 8.172 1 98.69 232 ILE A N 1
ATOM 1844 C CA . ILE A 1 232 ? -8.797 -11.297 9.188 1 98.69 232 ILE A CA 1
ATOM 1845 C C . ILE A 1 232 ? -7.699 -10.477 9.867 1 98.69 232 ILE A C 1
ATOM 1847 O O . I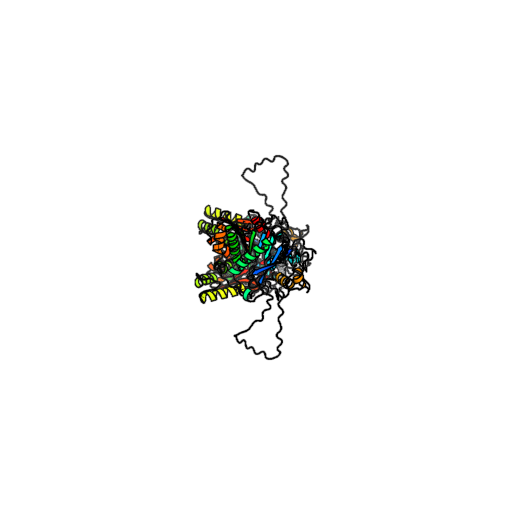LE A 1 232 ? -7.766 -9.242 9.891 1 98.69 232 ILE A O 1
ATOM 1851 N N . PRO A 1 233 ? -6.656 -11.117 10.398 1 98.5 233 PRO A N 1
ATOM 1852 C CA . PRO A 1 233 ? -5.598 -10.281 10.977 1 98.5 233 PRO A CA 1
ATOM 1853 C C . PRO A 1 233 ? -4.926 -9.383 9.938 1 98.5 233 PRO A C 1
ATOM 1855 O O . PRO A 1 233 ? -4.48 -8.281 10.266 1 98.5 233 PRO A O 1
ATOM 1858 N N . TYR A 1 234 ? -4.812 -9.797 8.719 1 98.81 234 TYR A N 1
ATOM 1859 C CA . TYR A 1 234 ? -4.277 -8.938 7.668 1 98.81 234 TYR A CA 1
ATOM 1860 C C . TYR A 1 234 ? -5.145 -7.695 7.484 1 98.81 234 TYR A C 1
ATOM 1862 O O . TYR A 1 234 ? -4.629 -6.578 7.418 1 98.81 234 TYR A O 1
ATOM 1870 N N . ALA A 1 235 ? -6.43 -7.906 7.387 1 98.88 235 ALA A N 1
ATOM 1871 C CA . ALA A 1 235 ? -7.363 -6.797 7.207 1 98.88 235 ALA A CA 1
ATOM 1872 C C . ALA A 1 235 ? -7.289 -5.82 8.375 1 98.88 235 ALA A C 1
ATOM 1874 O O . ALA A 1 235 ? -7.41 -4.605 8.188 1 98.88 235 ALA A O 1
ATOM 1875 N N . LEU A 1 236 ? -7.117 -6.355 9.578 1 98.62 236 LEU A N 1
ATOM 1876 C CA . LEU A 1 236 ? -6.906 -5.496 10.734 1 98.62 236 LEU A CA 1
ATOM 1877 C C . LEU A 1 236 ? -5.645 -4.656 10.57 1 98.62 236 LEU A C 1
ATOM 1879 O O . LEU A 1 236 ? -5.66 -3.447 10.812 1 98.62 236 LEU A O 1
ATOM 1883 N N . SER A 1 237 ? -4.582 -5.336 10.125 1 98.19 237 SER A N 1
ATOM 1884 C CA . SER A 1 237 ? -3.273 -4.711 9.961 1 98.19 237 SER A CA 1
ATOM 1885 C C . SER A 1 237 ? -3.326 -3.572 8.953 1 98.19 237 SER A C 1
ATOM 1887 O O . SER A 1 237 ? -2.605 -2.58 9.086 1 98.19 237 SER A O 1
ATOM 1889 N N . MET A 1 238 ? -4.219 -3.73 7.977 1 98.5 238 MET A N 1
ATOM 1890 C CA . MET A 1 238 ? -4.289 -2.752 6.895 1 98.5 238 MET A CA 1
ATOM 1891 C C . MET A 1 238 ? -5.348 -1.695 7.188 1 98.5 238 MET A C 1
ATOM 1893 O O . MET A 1 238 ? -5.59 -0.807 6.367 1 98.5 238 MET A O 1
ATOM 1897 N N . GLY A 1 239 ? -5.992 -1.783 8.273 1 98.12 239 GLY A N 1
ATOM 1898 C CA . GLY A 1 239 ? -6.984 -0.796 8.672 1 98.12 239 GLY A CA 1
ATOM 1899 C C . GLY A 1 239 ? -8.328 -0.999 8 1 98.12 239 GLY A C 1
ATOM 1900 O O . GLY A 1 239 ? -9.172 -0.098 8 1 98.12 239 GLY A O 1
ATOM 1901 N N . ILE A 1 240 ? -8.562 -2.158 7.457 1 98.81 240 ILE A N 1
ATOM 1902 C CA . ILE A 1 240 ? -9.773 -2.432 6.699 1 98.81 240 ILE A CA 1
ATOM 1903 C C . ILE A 1 240 ? -10.914 -2.762 7.656 1 98.81 240 ILE A C 1
ATOM 1905 O O . ILE A 1 240 ? -12.07 -2.42 7.395 1 98.81 240 ILE A O 1
ATOM 1909 N N . ILE A 1 241 ? -10.586 -3.434 8.758 1 98.62 241 ILE A N 1
ATOM 1910 C CA . ILE A 1 241 ? -11.594 -3.748 9.758 1 98.62 241 ILE A CA 1
ATOM 1911 C C . ILE A 1 241 ? -11.203 -3.131 11.102 1 98.62 241 ILE A C 1
ATOM 1913 O O . ILE A 1 241 ? -10.055 -2.717 11.281 1 98.62 241 ILE A O 1
ATOM 1917 N N . SER A 1 242 ? -12.133 -3.068 12 1 97.25 242 SER A N 1
ATOM 1918 C CA . SER A 1 242 ? -11.906 -2.455 13.305 1 97.25 242 SER A CA 1
ATOM 1919 C C . SER A 1 242 ? -11.352 -3.467 14.305 1 97.25 242 SER A C 1
ATOM 1921 O O . SER A 1 242 ? -11.445 -4.676 14.086 1 97.25 242 SER A O 1
ATOM 1923 N N . ASP A 1 243 ? -10.75 -2.943 15.359 1 96.06 243 ASP A N 1
ATOM 1924 C CA . ASP A 1 243 ? -10.297 -3.785 16.469 1 96.06 243 ASP A CA 1
ATOM 1925 C C . ASP A 1 243 ? -11.461 -4.57 17.062 1 96.06 243 ASP A C 1
ATOM 1927 O O . ASP A 1 243 ? -11.312 -5.75 17.391 1 96.06 243 ASP A O 1
ATOM 1931 N N . GLU A 1 244 ? -12.609 -3.92 17.156 1 95.5 244 GLU A N 1
ATOM 1932 C CA . GLU A 1 244 ? -13.789 -4.551 17.734 1 95.5 244 GLU A CA 1
ATOM 1933 C C . GLU A 1 244 ? -14.25 -5.742 16.906 1 95.5 244 GLU A C 1
ATOM 1935 O O . GLU A 1 244 ? -14.555 -6.809 17.438 1 95.5 244 GLU A O 1
ATOM 1940 N N . PHE A 1 245 ? -14.344 -5.523 15.625 1 97.62 245 PHE A N 1
ATOM 1941 C CA . PHE A 1 245 ? -14.742 -6.609 14.734 1 97.62 245 PHE A CA 1
ATOM 1942 C C . PHE A 1 245 ? -13.758 -7.773 14.828 1 97.62 245 PHE A C 1
ATOM 1944 O O . PHE A 1 245 ? -14.172 -8.938 14.875 1 97.62 245 PHE A O 1
ATOM 1951 N N . PHE A 1 246 ? -12.516 -7.457 14.836 1 98.12 246 PHE A N 1
ATOM 1952 C CA . PHE A 1 246 ? -11.477 -8.469 14.938 1 98.12 246 PHE A CA 1
ATOM 1953 C C . PHE A 1 246 ? -11.641 -9.289 16.219 1 98.12 246 PHE A C 1
ATOM 1955 O O . PHE A 1 246 ? -11.586 -10.523 16.172 1 98.12 246 PHE A O 1
ATOM 1962 N N . GLU A 1 247 ? -11.766 -8.602 17.312 1 97.62 247 GLU A N 1
ATOM 1963 C CA . GLU A 1 247 ? -11.898 -9.266 18.609 1 97.62 247 GLU A CA 1
ATOM 1964 C C . GLU A 1 247 ? -13.141 -10.156 18.641 1 97.62 247 GLU A C 1
ATOM 1966 O O . GLU A 1 247 ? -13.078 -11.289 19.125 1 97.62 247 GLU A O 1
ATOM 1971 N N . MET A 1 248 ? -14.219 -9.656 18.156 1 97.88 248 MET A N 1
ATOM 1972 C CA . MET A 1 248 ? -15.469 -10.422 18.141 1 97.88 248 MET A CA 1
ATOM 1973 C C . MET A 1 248 ? -15.328 -11.656 17.25 1 97.88 248 MET A C 1
ATOM 1975 O O . MET A 1 248 ? -15.742 -12.75 17.625 1 97.88 248 MET A O 1
ATOM 1979 N N . THR A 1 249 ? -14.711 -11.508 16.078 1 98.38 249 THR A N 1
ATOM 1980 C CA . THR A 1 249 ? -14.516 -12.617 15.148 1 98.38 249 THR A CA 1
ATOM 1981 C C . THR A 1 249 ? -13.609 -13.68 15.773 1 98.38 249 THR A C 1
ATOM 1983 O O . THR A 1 249 ? -13.891 -14.875 15.68 1 98.38 249 THR A O 1
ATOM 1986 N N . THR A 1 250 ? -12.539 -13.211 16.391 1 97.69 250 THR A N 1
ATOM 1987 C CA . THR A 1 250 ? -11.602 -14.125 17.031 1 97.69 250 THR A CA 1
ATOM 1988 C C . THR A 1 250 ? -12.289 -14.945 18.109 1 97.69 250 THR A C 1
ATOM 1990 O O . THR A 1 250 ? -12.039 -16.141 18.25 1 97.69 250 THR A O 1
ATOM 1993 N N . LYS A 1 251 ? -13.141 -14.297 18.844 1 98.12 251 LYS A N 1
ATOM 1994 C CA . LYS A 1 251 ? -13.859 -14.953 19.938 1 98.12 251 LYS A CA 1
ATOM 1995 C C . LYS A 1 251 ? -14.891 -15.945 19.391 1 98.12 251 LYS A C 1
ATOM 1997 O O . LYS A 1 251 ? -14.922 -17.109 19.797 1 98.12 251 LYS A O 1
ATOM 2002 N N . LEU A 1 252 ? -15.688 -15.531 18.469 1 98.12 252 LEU A N 1
ATOM 2003 C CA . LEU A 1 252 ? -16.828 -16.312 17.984 1 98.12 252 LEU A CA 1
ATOM 2004 C C . LEU A 1 252 ? -16.359 -17.438 17.062 1 98.12 252 LEU A C 1
ATOM 2006 O O . LEU A 1 252 ? -17.047 -18.453 16.906 1 98.12 252 LEU A O 1
ATOM 2010 N N . CYS A 1 253 ? -15.195 -17.297 16.469 1 98.19 253 CYS A N 1
ATOM 2011 C CA . CYS A 1 253 ? -14.75 -18.266 15.469 1 98.19 253 CYS A CA 1
ATOM 2012 C C . CYS A 1 253 ? -13.523 -19.031 15.961 1 98.19 253 CYS A C 1
ATOM 2014 O O . CYS A 1 253 ? -12.805 -19.625 15.164 1 98.19 253 CYS A O 1
ATOM 2016 N N . LYS A 1 254 ? -13.266 -19.031 17.219 1 96.81 254 LYS A N 1
ATOM 2017 C CA . LYS A 1 254 ? -12.086 -19.656 17.812 1 96.81 254 LYS A CA 1
ATOM 2018 C C . LYS A 1 254 ? -11.984 -21.125 17.391 1 96.81 254 LYS A C 1
ATOM 2020 O O . LYS A 1 254 ? -12.938 -21.891 17.562 1 96.81 254 LYS A O 1
ATOM 2025 N N . GLY A 1 255 ? -10.836 -21.5 16.859 1 94.75 255 GLY A N 1
ATOM 2026 C CA . GLY A 1 255 ? -10.547 -22.891 16.531 1 94.75 255 GLY A CA 1
ATOM 2027 C C . GLY A 1 255 ? -11.164 -23.328 15.211 1 94.75 255 GLY A C 1
ATOM 2028 O O . GLY A 1 255 ? -10.906 -24.438 14.734 1 94.75 255 GLY A O 1
ATOM 2029 N N . GLN A 1 256 ? -11.914 -22.438 14.562 1 96.44 256 GLN A N 1
ATOM 2030 C CA . GLN A 1 256 ? -12.625 -22.812 13.352 1 96.44 256 GLN A CA 1
ATOM 2031 C C . GLN A 1 256 ? -11.859 -22.391 12.102 1 96.44 256 GLN A C 1
ATOM 2033 O O . GLN A 1 256 ? -10.906 -21.609 12.188 1 96.44 256 GLN A O 1
ATOM 2038 N N . THR A 1 257 ? -12.211 -23.062 10.984 1 95.31 257 THR A N 1
ATOM 2039 C CA . THR A 1 257 ? -11.75 -22.609 9.68 1 95.31 257 THR A CA 1
ATOM 2040 C C . THR A 1 257 ? -12.703 -21.562 9.102 1 95.31 257 THR A C 1
ATOM 2042 O O . THR A 1 257 ? -13.914 -21.797 9.047 1 95.31 257 THR A O 1
ATOM 2045 N N . TYR A 1 258 ? -12.156 -20.484 8.734 1 96 258 TYR A N 1
ATOM 2046 C CA . TYR A 1 258 ? -12.977 -19.375 8.25 1 96 258 TYR A CA 1
ATOM 2047 C C . TYR A 1 258 ? -13.492 -19.656 6.844 1 96 258 TYR A C 1
ATOM 2049 O O . TYR A 1 258 ? -14.445 -19.016 6.387 1 96 258 TYR A O 1
ATOM 2057 N N . GLU A 1 259 ? -12.883 -20.594 6.129 1 93.25 259 GLU A N 1
ATOM 2058 C CA . GLU A 1 259 ? -13.352 -21 4.805 1 93.25 259 GLU A CA 1
ATOM 2059 C C . GLU A 1 259 ? -14.688 -21.719 4.891 1 93.25 259 GLU A C 1
ATOM 2061 O O . GLU A 1 259 ? -15.547 -21.562 4.016 1 93.25 259 GLU A O 1
ATOM 2066 N N . PHE A 1 260 ? -14.844 -22.5 5.945 1 93.81 260 PHE A N 1
ATOM 2067 C CA . PHE A 1 260 ? -16.062 -23.266 6.211 1 93.81 260 PHE A CA 1
ATOM 2068 C C . PHE A 1 260 ? -16.391 -23.25 7.699 1 93.81 260 PHE A C 1
ATOM 2070 O O . PHE A 1 260 ? -16.188 -24.234 8.398 1 93.81 260 PHE A O 1
ATOM 2077 N N . PRO A 1 261 ? -16.984 -22.141 8.094 1 96.88 261 PRO A N 1
ATOM 2078 C CA . PRO A 1 261 ? -17.25 -22.031 9.523 1 96.88 261 PRO A CA 1
ATOM 2079 C C . PRO A 1 261 ? -18.172 -23.125 10.039 1 96.88 261 PRO A C 1
ATOM 2081 O O . PRO A 1 261 ? -19.109 -23.531 9.344 1 96.88 261 PRO A O 1
ATOM 2084 N N . ASP A 1 262 ? -17.984 -23.578 11.242 1 96.69 262 ASP A N 1
ATOM 2085 C CA . ASP A 1 262 ? -18.719 -24.672 11.867 1 96.69 262 ASP A CA 1
ATOM 2086 C C . ASP A 1 262 ? -20.016 -24.188 12.492 1 96.69 262 ASP A C 1
ATOM 2088 O O . ASP A 1 262 ? -20.969 -24.953 12.641 1 96.69 262 ASP A O 1
ATOM 2092 N N . THR A 1 263 ? -19.984 -22.922 13.008 1 97.88 263 THR A N 1
ATOM 2093 C CA . THR A 1 263 ? -21.125 -22.391 13.734 1 97.88 263 THR A CA 1
ATOM 2094 C C . THR A 1 263 ? -21.781 -21.25 12.961 1 97.88 263 THR A C 1
ATOM 2096 O O . THR A 1 263 ? -21.109 -20.578 12.164 1 97.88 263 THR A O 1
ATOM 2099 N N . ALA A 1 264 ? -23.016 -21 13.242 1 97.69 264 ALA A N 1
ATOM 2100 C CA . ALA A 1 264 ? -23.781 -19.938 12.594 1 97.69 264 ALA A CA 1
ATOM 2101 C C . ALA A 1 264 ? -23.219 -18.562 12.953 1 97.69 264 ALA A C 1
ATOM 2103 O O . ALA A 1 264 ? -23.203 -17.656 12.125 1 97.69 264 ALA A O 1
ATOM 2104 N N . LEU A 1 265 ? -22.797 -18.422 14.164 1 97.94 265 LEU A N 1
ATOM 2105 C CA . LEU A 1 265 ? -22.266 -17.156 14.625 1 97.94 265 LEU A CA 1
ATOM 2106 C C . LEU A 1 265 ? -20.969 -16.812 13.883 1 97.94 265 LEU A C 1
ATOM 2108 O O . LEU A 1 265 ? -20.781 -15.672 13.461 1 97.94 265 LEU A O 1
ATOM 2112 N N . CYS A 1 266 ? -20.141 -17.797 13.766 1 98.25 266 CYS A N 1
ATOM 2113 C CA . CYS A 1 266 ? -18.906 -17.594 13.008 1 98.25 266 CYS A CA 1
ATOM 2114 C C . CYS A 1 266 ? -19.203 -17.328 11.539 1 98.25 266 CYS A C 1
ATOM 2116 O O . CYS A 1 266 ? -18.594 -16.453 10.922 1 98.25 266 CYS A O 1
ATOM 2118 N N . ASP A 1 267 ? -20.094 -18.062 11.008 1 98.31 267 ASP A N 1
ATOM 2119 C CA . ASP A 1 267 ? -20.469 -17.875 9.617 1 98.31 267 ASP A CA 1
ATOM 2120 C C . ASP A 1 267 ? -20.984 -16.453 9.375 1 98.31 267 ASP A C 1
ATOM 2122 O O . ASP A 1 267 ? -20.672 -15.836 8.352 1 98.31 267 ASP A O 1
ATOM 2126 N N . SER A 1 268 ? -21.766 -15.953 10.312 1 98.06 268 SER A N 1
ATOM 2127 C CA . SER A 1 268 ? -22.281 -14.594 10.211 1 98.06 268 SER A CA 1
ATOM 2128 C C . SER A 1 268 ? -21.141 -13.57 10.211 1 98.06 268 SER A C 1
ATOM 2130 O O . SER A 1 268 ? -21.172 -12.617 9.438 1 98.06 268 SER A O 1
ATOM 2132 N N . GLN A 1 269 ? -20.156 -13.766 11.086 1 97.94 269 GLN A N 1
ATOM 2133 C CA . GLN A 1 269 ? -19 -12.867 11.133 1 97.94 269 GLN A CA 1
ATOM 2134 C C . GLN A 1 269 ? -18.234 -12.883 9.812 1 97.94 269 GLN A C 1
ATOM 2136 O O . GLN A 1 269 ? -17.812 -11.828 9.328 1 97.94 269 GLN A O 1
ATOM 2141 N N . ILE A 1 270 ? -18.078 -14.031 9.266 1 98.5 270 ILE A N 1
ATOM 2142 C CA . ILE A 1 270 ? -17.328 -14.172 8.023 1 98.5 270 ILE A CA 1
ATOM 2143 C C . ILE A 1 270 ? -18.094 -13.523 6.875 1 98.5 270 ILE A C 1
ATOM 2145 O O . ILE A 1 270 ? -17.5 -12.914 5.984 1 98.5 270 ILE A O 1
ATOM 2149 N N . GLN A 1 271 ? -19.422 -13.602 6.898 1 98.06 271 GLN A N 1
ATOM 2150 C CA . GLN A 1 271 ? -20.234 -12.945 5.883 1 98.06 271 GLN A CA 1
ATOM 2151 C C . GLN A 1 271 ? -20.094 -11.43 5.957 1 98.06 271 GLN A C 1
ATOM 2153 O O . GLN A 1 271 ? -20.016 -10.758 4.926 1 98.06 271 GLN A O 1
ATOM 2158 N N . ILE A 1 272 ? -20.078 -10.914 7.164 1 98.06 272 ILE A N 1
ATOM 2159 C CA . ILE A 1 272 ? -19.859 -9.484 7.348 1 98.06 272 ILE A CA 1
ATOM 2160 C C . ILE A 1 272 ? -18.5 -9.094 6.793 1 98.06 272 ILE A C 1
ATOM 2162 O O . ILE A 1 272 ? -18.375 -8.102 6.078 1 98.06 272 ILE A O 1
ATOM 2166 N N . PHE A 1 273 ? -17.516 -9.898 7.148 1 98.38 273 PHE A N 1
ATOM 2167 C CA . PHE A 1 273 ? -16.172 -9.664 6.648 1 98.38 273 PHE A CA 1
ATOM 2168 C C . PHE A 1 273 ? -16.141 -9.648 5.125 1 98.38 273 PHE A C 1
ATOM 2170 O O . PHE A 1 273 ? -15.547 -8.758 4.52 1 98.38 273 PHE A O 1
ATOM 2177 N N . GLU A 1 274 ? -16.797 -10.586 4.473 1 97.94 274 GLU A N 1
ATOM 2178 C CA . GLU A 1 274 ? -16.859 -10.664 3.016 1 97.94 274 GLU A CA 1
ATOM 2179 C C . GLU A 1 274 ? -17.562 -9.445 2.428 1 97.94 274 GLU A C 1
ATOM 2181 O O . GLU A 1 274 ? -17.203 -8.984 1.342 1 97.94 274 GLU A O 1
ATOM 2186 N N . GLY A 1 275 ? -18.578 -9 3.096 1 97.5 275 GLY A N 1
ATOM 2187 C CA . GLY A 1 275 ? -19.234 -7.773 2.674 1 97.5 275 GLY A CA 1
ATOM 2188 C C . GLY A 1 275 ? -18.297 -6.574 2.656 1 97.5 275 GLY A C 1
ATOM 2189 O O . GLY A 1 275 ? -18.312 -5.793 1.704 1 97.5 275 GLY A O 1
ATOM 2190 N N . ILE A 1 276 ? -17.453 -6.48 3.674 1 97.62 276 ILE A N 1
ATOM 2191 C CA . ILE A 1 276 ? -16.5 -5.379 3.785 1 97.62 276 ILE A CA 1
ATOM 2192 C C . ILE A 1 276 ? -15.461 -5.48 2.67 1 97.62 276 ILE A C 1
ATOM 2194 O O . ILE A 1 276 ? -15.203 -4.504 1.967 1 97.62 276 ILE A O 1
ATOM 2198 N N . THR A 1 277 ? -14.93 -6.652 2.453 1 97.75 277 THR A N 1
ATOM 2199 C CA . THR A 1 277 ? -13.812 -6.812 1.529 1 97.75 277 THR A CA 1
ATOM 2200 C C . THR A 1 277 ? -14.305 -6.836 0.085 1 97.75 277 THR A C 1
ATOM 2202 O O . THR A 1 277 ? -13.523 -6.629 -0.846 1 97.75 277 THR A O 1
ATOM 2205 N N . SER A 1 278 ? -15.617 -7.051 -0.145 1 96.38 278 SER A N 1
ATOM 2206 C CA . SER A 1 278 ? -16.172 -7.051 -1.493 1 96.38 278 SER A CA 1
ATOM 2207 C C . SER A 1 278 ? -16.125 -5.66 -2.113 1 96.38 278 SER A C 1
ATOM 2209 O O . SER A 1 278 ? -16.281 -5.508 -3.326 1 96.38 278 SER A O 1
ATOM 2211 N N . GLU A 1 279 ? -15.898 -4.668 -1.326 1 96.88 279 GLU A N 1
ATOM 2212 C CA . GLU A 1 279 ? -15.898 -3.291 -1.807 1 96.88 279 GLU A CA 1
ATOM 2213 C C . GLU A 1 279 ? -14.547 -2.904 -2.391 1 96.88 279 GLU A C 1
ATOM 2215 O O . GLU A 1 279 ? -14.422 -1.866 -3.045 1 96.88 279 GLU A O 1
ATOM 2220 N N . ILE A 1 280 ? -13.539 -3.699 -2.115 1 97.62 280 ILE A N 1
ATOM 2221 C CA . ILE A 1 280 ? -12.203 -3.396 -2.611 1 97.62 280 ILE A CA 1
ATOM 2222 C C . ILE A 1 280 ? -11.703 -4.547 -3.479 1 97.62 280 ILE A C 1
ATOM 2224 O O . ILE A 1 280 ? -12.359 -5.582 -3.594 1 97.62 280 ILE A O 1
ATOM 2228 N N . SER A 1 281 ? -10.562 -4.332 -4.227 1 96.38 281 SER A N 1
ATOM 2229 C CA . SER A 1 281 ? -9.891 -5.41 -4.945 1 96.38 281 SER A CA 1
ATOM 2230 C C . SER A 1 281 ? -9.062 -6.27 -3.996 1 96.38 281 SER A C 1
ATOM 2232 O O . SER A 1 281 ? -8.031 -5.828 -3.488 1 96.38 281 SER A O 1
ATOM 2234 N N . GLU A 1 282 ? -9.461 -7.43 -3.816 1 97.31 282 GLU A N 1
ATOM 2235 C CA . GLU A 1 282 ? -8.773 -8.297 -2.867 1 97.31 282 GLU A CA 1
ATOM 2236 C C . GLU A 1 282 ? -7.402 -8.719 -3.398 1 97.31 282 GLU A C 1
ATOM 2238 O O . GLU A 1 282 ? -6.5 -9.031 -2.621 1 97.31 282 GLU A O 1
ATOM 2243 N N . ASN A 1 283 ? -7.246 -8.719 -4.715 1 97.19 283 ASN A N 1
ATOM 2244 C CA . ASN A 1 283 ? -5.984 -9.133 -5.328 1 97.19 283 ASN A CA 1
ATOM 2245 C C . ASN A 1 283 ? -4.891 -8.094 -5.109 1 97.19 283 ASN A C 1
ATOM 2247 O O . ASN A 1 283 ? -3.705 -8.391 -5.273 1 97.19 283 ASN A O 1
ATOM 2251 N N . HIS A 1 284 ? -5.289 -6.898 -4.809 1 98.19 284 HIS A N 1
ATOM 2252 C CA . HIS A 1 284 ? -4.438 -5.777 -4.418 1 98.19 284 HIS A CA 1
ATOM 2253 C C . HIS A 1 284 ? -5.25 -4.676 -3.75 1 98.19 284 HIS A C 1
ATOM 2255 O O . HIS A 1 284 ? -5.914 -3.887 -4.43 1 98.19 284 HIS A O 1
ATOM 2261 N N . ILE A 1 285 ? -5.102 -4.488 -2.537 1 98.5 285 ILE A N 1
ATOM 2262 C CA . ILE A 1 285 ? -6.078 -3.781 -1.719 1 98.5 285 ILE A CA 1
ATOM 2263 C C . ILE A 1 285 ? -6.047 -2.291 -2.049 1 98.5 285 ILE A C 1
ATOM 2265 O O . ILE A 1 285 ? -6.957 -1.546 -1.676 1 98.5 285 ILE A O 1
ATOM 2269 N N . LEU A 1 286 ? -5 -1.804 -2.758 1 98.19 286 LEU A N 1
ATOM 2270 C CA . LEU A 1 286 ? -4.91 -0.378 -3.051 1 98.19 286 LEU A CA 1
ATOM 2271 C C . LEU A 1 286 ? -5.387 -0.083 -4.469 1 98.19 286 LEU A C 1
ATOM 2273 O O . LEU A 1 286 ? -5.594 1.078 -4.832 1 98.19 286 LEU A O 1
ATOM 2277 N N . GLU A 1 287 ? -5.531 -1.084 -5.332 1 96.62 287 GLU A N 1
ATOM 2278 C CA . GLU A 1 287 ? -5.973 -0.866 -6.707 1 96.62 287 GLU A CA 1
ATOM 2279 C C . GLU A 1 287 ? -7.48 -0.644 -6.773 1 96.62 287 GLU A C 1
ATOM 2281 O O . GLU A 1 287 ? -8.219 -1.062 -5.875 1 96.62 287 GLU A O 1
ATOM 2286 N N . PRO A 1 288 ? -7.965 0.05 -7.809 1 94.88 288 PRO A N 1
ATOM 2287 C CA . PRO A 1 288 ? -9.406 0.274 -7.926 1 94.88 288 PRO A CA 1
ATOM 2288 C C . PRO A 1 288 ? -10.188 -1.021 -8.141 1 94.88 288 PRO A C 1
ATOM 2290 O O . PRO A 1 288 ? -9.68 -1.959 -8.758 1 94.88 288 PRO A O 1
ATOM 2293 N N . LYS A 1 289 ? -11.352 -1.005 -7.527 1 92.88 289 LYS A N 1
ATOM 2294 C CA . LYS A 1 289 ? -12.281 -2.096 -7.793 1 92.88 289 LYS A CA 1
ATOM 2295 C C . LYS A 1 289 ? -12.992 -1.893 -9.125 1 92.88 289 LYS A C 1
ATOM 2297 O O . LYS A 1 289 ? -13.859 -1.024 -9.25 1 92.88 289 LYS A O 1
ATOM 2302 N N . CYS A 1 290 ? -12.555 -2.6 -10.086 1 87.75 290 CYS A N 1
ATOM 2303 C CA . CYS A 1 290 ? -13.133 -2.469 -11.414 1 87.75 290 CYS A CA 1
ATOM 2304 C C . CYS A 1 290 ? -14.016 -3.666 -11.742 1 87.75 290 CYS A C 1
ATOM 2306 O O . CYS A 1 290 ? -13.75 -4.781 -11.297 1 87.75 290 CYS A O 1
ATOM 2308 N N . THR A 1 291 ? -15.328 -3.438 -12.008 1 68.31 291 THR A N 1
ATOM 2309 C CA . THR A 1 291 ? -16.344 -4.465 -12.266 1 68.31 291 THR A CA 1
ATOM 2310 C C . THR A 1 291 ? -15.836 -5.465 -13.305 1 68.31 291 THR A C 1
ATOM 2312 O O . THR A 1 291 ? -15.102 -5.102 -14.219 1 68.31 291 THR A O 1
ATOM 2315 N N . PHE A 1 292 ? -15.922 -6.797 -12.789 1 54.53 292 PHE A N 1
ATOM 2316 C CA . PHE A 1 292 ? -15.688 -7.871 -13.742 1 54.53 292 PHE A CA 1
ATOM 2317 C C . PHE A 1 292 ? -16.734 -7.852 -14.852 1 54.53 292 PHE A C 1
ATOM 2319 O O . PHE A 1 292 ? -17.891 -7.539 -14.609 1 54.53 292 PHE A O 1
ATOM 2326 N N . ALA A 1 293 ? -16.375 -7.824 -16.016 1 42.97 293 ALA A N 1
ATOM 2327 C CA . ALA A 1 293 ? -17.312 -8.117 -17.094 1 42.97 293 ALA A CA 1
ATOM 2328 C C . ALA A 1 293 ? -17.953 -9.484 -16.906 1 42.97 293 ALA A C 1
ATOM 2330 O O . ALA A 1 293 ? -17.375 -10.508 -17.297 1 42.97 293 ALA A O 1
ATOM 2331 N N . SER A 1 294 ? -18.234 -10.008 -15.641 1 41 294 SER A N 1
ATOM 2332 C CA . SER A 1 294 ? -18.766 -11.344 -15.867 1 41 294 SER A CA 1
ATOM 2333 C C . SER A 1 294 ? -20.078 -11.297 -16.641 1 41 294 SER A C 1
ATOM 2335 O O . SER A 1 294 ? -20.938 -10.461 -16.359 1 41 294 SER A O 1
ATOM 2337 N N . PRO A 1 295 ? -20.234 -12.219 -17.656 1 34.56 295 PRO A N 1
ATOM 2338 C CA . PRO A 1 295 ? -21.484 -12.43 -18.391 1 34.56 295 PRO A CA 1
ATOM 2339 C C . PRO A 1 295 ? -22.625 -12.945 -17.5 1 34.56 295 PRO A C 1
ATOM 2341 O O . PRO A 1 295 ? -23.703 -13.258 -18 1 34.56 295 PRO A O 1
ATOM 2344 N N . LYS A 1 296 ? -22.406 -13.727 -16.406 1 34.5 296 LYS A N 1
ATOM 2345 C CA . LYS A 1 296 ? -23.516 -14.617 -16.078 1 34.5 296 LYS A CA 1
ATOM 2346 C C . LYS A 1 296 ? -24.766 -13.828 -15.703 1 34.5 296 LYS A C 1
ATOM 2348 O O . LYS A 1 296 ? -24.672 -12.773 -15.078 1 34.5 296 LYS A O 1
ATOM 2353 N N . LEU A 1 297 ? -26 -14.367 -16.156 1 31.73 297 LEU A N 1
ATOM 2354 C CA . LEU A 1 297 ? -27.438 -14.258 -15.906 1 31.73 297 LEU A CA 1
ATOM 2355 C C . LEU A 1 297 ? -27.75 -14.508 -14.43 1 31.73 297 LEU A C 1
ATOM 2357 O O . LEU A 1 297 ? -27.375 -15.547 -13.883 1 31.73 297 LEU A O 1
ATOM 2361 N N . GLY A 1 298 ? -28.062 -13.57 -13.555 1 29.53 298 GLY A N 1
ATOM 2362 C CA . GLY A 1 298 ? -28.781 -13.672 -12.297 1 29.53 298 GLY A CA 1
ATOM 2363 C C . GLY A 1 298 ? -30.016 -14.547 -12.391 1 29.53 298 GLY A C 1
ATOM 2364 O O . GLY A 1 298 ? -30.938 -14.25 -13.156 1 29.53 298 GLY A O 1
ATOM 2365 N N . ASN A 1 299 ? -30.031 -15.898 -12.102 1 24.39 299 ASN A N 1
ATOM 2366 C CA . ASN A 1 299 ? -31.219 -16.531 -11.562 1 24.39 299 ASN A CA 1
ATOM 2367 C C . ASN A 1 299 ? -31.656 -15.883 -10.25 1 24.39 299 ASN A C 1
ATOM 2369 O O . ASN A 1 299 ? -30.906 -15.875 -9.273 1 24.39 299 ASN A O 1
ATOM 2373 N N . LYS A 1 300 ? -32.688 -14.984 -10.227 1 28.23 300 LYS A N 1
ATOM 2374 C CA . LYS A 1 300 ? -33.562 -14.609 -9.133 1 28.23 300 LYS A CA 1
ATOM 2375 C C . LYS A 1 300 ? -34.25 -15.844 -8.523 1 28.23 300 LYS A C 1
ATOM 2377 O O . LYS A 1 300 ? -35.219 -16.375 -9.078 1 28.23 300 LYS A O 1
ATOM 2382 N N . VAL A 1 301 ? -33.938 -16.781 -7.988 1 23.05 301 VAL A N 1
ATOM 2383 C CA . VAL A 1 301 ? -34.969 -17.453 -7.203 1 23.05 301 VAL A CA 1
ATOM 2384 C C . VAL A 1 301 ? -35.656 -16.438 -6.289 1 23.05 301 VAL A C 1
ATOM 2386 O O . VAL A 1 301 ? -36.875 -16.312 -6.316 1 23.05 301 VAL A O 1
ATOM 2389 N N . GLY A 1 302 ? -36 -16.531 -4.879 1 24.52 302 GLY A N 1
ATOM 2390 C CA . GLY A 1 302 ? -37.188 -16.156 -4.121 1 24.52 302 GLY A CA 1
ATOM 2391 C C . GLY A 1 302 ? -37.281 -14.672 -3.848 1 24.52 302 GLY A C 1
ATOM 2392 O O . GLY A 1 302 ? -38.344 -14.156 -3.537 1 24.52 302 GLY A O 1
ATOM 2393 N N . GLU A 1 303 ? -36.656 -13.828 -3.105 1 22.98 303 GLU A N 1
ATOM 2394 C CA . GLU A 1 303 ? -37.438 -12.688 -2.633 1 22.98 303 GLU A CA 1
ATOM 2395 C C . GLU A 1 303 ? -38.031 -11.906 -3.801 1 22.98 303 GLU A C 1
ATOM 2397 O O . GLU A 1 303 ? -37.406 -11.781 -4.859 1 22.98 303 GLU A O 1
ATOM 2402 N N . ARG A 1 304 ? -39.531 -11.547 -3.727 1 23.61 304 ARG A N 1
ATOM 2403 C CA . ARG A 1 304 ? -40.719 -10.789 -4.07 1 23.61 304 ARG A CA 1
ATOM 2404 C C . ARG A 1 304 ? -40.406 -9.312 -4.281 1 23.61 304 ARG A C 1
ATOM 2406 O O . ARG A 1 304 ? -40.688 -8.477 -3.422 1 23.61 304 ARG A O 1
ATOM 2413 N N . PHE A 1 305 ? -39.344 -8.68 -4.316 1 21.69 305 PHE A N 1
ATOM 2414 C CA . PHE A 1 305 ? -39.594 -7.383 -4.922 1 21.69 305 PHE A CA 1
ATOM 2415 C C . PHE A 1 305 ? -40.406 -7.531 -6.191 1 21.69 305 PHE A C 1
ATOM 2417 O O . PHE A 1 305 ? -39.969 -8.117 -7.176 1 21.69 305 PHE A O 1
ATOM 2424 N N . MET A 1 306 ? -41.812 -7.793 -6.012 1 23.53 306 MET A N 1
ATOM 2425 C CA . MET A 1 306 ? -43 -7.508 -6.797 1 23.53 306 MET A CA 1
ATOM 2426 C C . MET A 1 306 ? -42.938 -6.109 -7.402 1 23.53 306 MET A C 1
ATOM 2428 O O . MET A 1 306 ? -43.938 -5.609 -7.93 1 23.53 306 MET A O 1
ATOM 2432 N N . LEU A 1 307 ? -42.156 -5.066 -7.156 1 22.81 307 LEU A N 1
ATOM 2433 C CA . LEU A 1 307 ? -42.75 -4.016 -7.965 1 22.81 307 LEU A CA 1
ATOM 2434 C C . LEU A 1 307 ? -43.094 -4.535 -9.359 1 22.81 307 LEU A C 1
ATOM 2436 O O . LEU A 1 307 ? -42.281 -5.199 -10 1 22.81 307 LEU A O 1
ATOM 2440 N N . MET A 1 308 ? -44.375 -4.734 -9.672 1 23.84 308 MET A N 1
ATOM 2441 C CA . MET A 1 308 ? -45.312 -4.727 -10.797 1 23.84 308 MET A CA 1
ATOM 2442 C C . MET A 1 308 ? -44.906 -3.717 -11.852 1 23.84 308 MET A C 1
ATOM 2444 O O . MET A 1 308 ? -45.375 -2.586 -11.875 1 23.84 308 MET A O 1
ATOM 2448 N N . ILE A 1 309 ? -43.812 -2.986 -12.055 1 23.66 309 ILE A N 1
ATOM 2449 C CA . ILE A 1 309 ? -44.031 -2.238 -13.289 1 23.66 309 ILE A CA 1
ATOM 2450 C C . ILE A 1 309 ? -44.469 -3.191 -14.398 1 23.66 309 ILE A C 1
ATOM 2452 O O . ILE A 1 309 ? -43.812 -4.207 -14.641 1 23.66 309 ILE A O 1
ATOM 2456 N N . HIS A 1 310 ? -45.719 -3.344 -14.852 1 23.67 310 HIS A N 1
ATOM 2457 C CA . HIS A 1 310 ? -46.531 -3.791 -15.969 1 23.67 310 HIS A CA 1
ATOM 2458 C C . HIS A 1 310 ? -45.781 -3.654 -17.297 1 23.67 310 HIS A C 1
ATOM 2460 O O . HIS A 1 310 ? -45.781 -4.566 -18.125 1 23.67 310 HIS A O 1
ATOM 2466 N N . GLU A 1 311 ? -45.688 -2.455 -17.969 1 26.77 311 GLU A N 1
ATOM 2467 C CA . GLU A 1 311 ? -45.781 -2.459 -19.422 1 26.77 311 GLU A CA 1
ATOM 2468 C C . GLU A 1 311 ? -44.625 -3.209 -20.062 1 26.77 311 GLU A C 1
ATOM 2470 O O . GLU A 1 311 ? -44.812 -4.246 -20.703 1 26.77 311 GLU A O 1
ATOM 2475 N N . ASN A 1 312 ? -43.781 -2.418 -21.016 1 26.53 312 ASN A N 1
ATOM 2476 C CA . ASN A 1 312 ? -43 -2.9 -22.141 1 26.53 312 ASN A CA 1
ATOM 2477 C C . ASN A 1 312 ? -41.75 -3.65 -21.672 1 26.53 312 ASN A C 1
ATOM 2479 O O . ASN A 1 312 ? -41.156 -3.293 -20.656 1 26.53 312 ASN A O 1
ATOM 2483 N N . ASN A 1 313 ? -41.375 -4.934 -21.953 1 27.34 313 ASN A N 1
ATOM 2484 C CA . ASN A 1 313 ? -40.5 -6.113 -21.891 1 27.34 313 ASN A CA 1
ATOM 2485 C C . ASN A 1 313 ? -39.031 -5.758 -22.141 1 27.34 313 ASN A C 1
ATOM 2487 O O . ASN A 1 313 ? -38.25 -6.617 -22.516 1 27.34 313 ASN A O 1
ATOM 2491 N N . THR A 1 314 ? -38.531 -4.57 -22.516 1 29.27 314 THR A N 1
ATOM 2492 C CA . THR A 1 314 ? -37.188 -4.555 -23.094 1 29.27 314 THR A CA 1
ATOM 2493 C C . THR A 1 314 ? -36.156 -4.934 -22.047 1 29.27 314 THR A C 1
ATOM 2495 O O . THR A 1 314 ? -36 -4.254 -21.031 1 29.27 314 THR A O 1
ATOM 2498 N N . ILE A 1 315 ? -35.906 -6.172 -21.656 1 31.98 315 ILE A N 1
ATOM 2499 C CA . ILE A 1 315 ? -34.719 -6.727 -20.984 1 31.98 315 ILE A CA 1
ATOM 2500 C C . ILE A 1 315 ? -33.469 -6.008 -21.438 1 31.98 315 ILE A C 1
ATOM 2502 O O . ILE A 1 315 ? -33.062 -6.129 -22.609 1 31.98 315 ILE A O 1
ATOM 2506 N N . LEU A 1 316 ? -33.219 -4.77 -21.094 1 31.27 316 LEU A N 1
ATOM 2507 C CA . LEU A 1 316 ? -31.938 -4.168 -21.484 1 31.27 316 LEU A CA 1
ATOM 2508 C C . LEU A 1 316 ? -30.766 -5.086 -21.141 1 31.27 316 LEU A C 1
ATOM 2510 O O . LEU A 1 316 ? -30.594 -5.445 -19.969 1 31.27 316 LEU A O 1
ATOM 2514 N N . TRP A 1 317 ? -30.359 -6.031 -21.891 1 31.53 317 TRP A N 1
ATOM 2515 C CA . TRP A 1 317 ? -29.078 -6.723 -22 1 31.53 317 TRP A CA 1
ATOM 2516 C C . TRP A 1 317 ? -27.938 -5.828 -21.531 1 31.53 317 TRP A C 1
ATOM 2518 O O . TRP A 1 317 ? -27.688 -4.77 -22.109 1 31.53 317 TRP A O 1
ATOM 2528 N N . ARG A 1 318 ? -27.766 -5.609 -20.266 1 36.38 318 ARG A N 1
ATOM 2529 C CA . ARG A 1 318 ? -26.578 -4.84 -19.906 1 36.38 318 ARG A CA 1
ATOM 2530 C C . ARG A 1 318 ? -25.312 -5.5 -20.453 1 36.38 318 ARG A C 1
ATOM 2532 O O . ARG A 1 318 ? -25.078 -6.68 -20.203 1 36.38 318 ARG A O 1
ATOM 2539 N N . ARG A 1 319 ? -24.688 -5.215 -21.516 1 42.28 319 ARG A N 1
ATOM 2540 C CA . ARG A 1 319 ? -23.406 -5.508 -22.141 1 42.28 319 ARG A CA 1
ATOM 2541 C C . ARG A 1 319 ? -22.297 -5.598 -21.094 1 42.28 319 ARG A C 1
ATOM 2543 O O . ARG A 1 319 ? -22.25 -4.789 -20.172 1 42.28 319 ARG A O 1
ATOM 2550 N N . PRO A 1 320 ? -21.594 -6.77 -20.922 1 52.31 320 PRO A N 1
ATOM 2551 C CA . PRO A 1 320 ? -20.422 -6.867 -20.047 1 52.31 320 PRO A CA 1
ATOM 2552 C C . PRO A 1 320 ? -19.609 -5.578 -20 1 52.31 320 PRO A C 1
ATOM 2554 O O . PRO A 1 320 ? -19.297 -5 -21.047 1 52.31 320 PRO A O 1
ATOM 2557 N N . THR A 1 321 ? -19.656 -4.82 -18.922 1 64.62 321 THR A N 1
ATOM 2558 C CA . THR A 1 321 ? -19 -3.527 -18.797 1 64.62 321 THR A CA 1
ATOM 2559 C C . THR A 1 321 ? -17.484 -3.672 -18.953 1 64.62 321 THR A C 1
ATOM 2561 O O . THR A 1 321 ? -16.859 -4.488 -18.266 1 64.62 321 THR A O 1
ATOM 2564 N N . VAL A 1 322 ? -16.938 -3.357 -20.109 1 80.12 322 VAL A N 1
ATOM 2565 C CA . VAL A 1 322 ? -15.508 -3.219 -20.375 1 80.12 322 VAL A CA 1
ATOM 2566 C C . VAL A 1 322 ? -14.836 -2.418 -19.266 1 80.12 322 VAL A C 1
ATOM 2568 O O . VAL A 1 322 ? -15.281 -1.312 -18.938 1 80.12 322 VAL A O 1
ATOM 2571 N N . PRO A 1 323 ? -13.961 -3.174 -18.594 1 84.94 323 PRO A N 1
ATOM 2572 C CA . PRO A 1 323 ? -13.25 -2.408 -17.562 1 84.94 323 PRO A CA 1
ATOM 2573 C C . PRO A 1 323 ? -12.547 -1.174 -18.125 1 84.94 323 PRO A C 1
ATOM 2575 O O . PRO A 1 323 ? -12.211 -1.136 -19.312 1 84.94 323 PRO A O 1
ATOM 2578 N N . ASP A 1 324 ? -12.328 -0.248 -17.25 1 85.69 324 ASP A N 1
ATOM 2579 C CA . ASP A 1 324 ? -11.555 0.94 -17.594 1 85.69 324 ASP A CA 1
ATOM 2580 C C . ASP A 1 324 ? -10.109 0.577 -17.922 1 85.69 324 ASP A C 1
ATOM 2582 O O . ASP A 1 324 ? -9.531 -0.311 -17.297 1 85.69 324 ASP A O 1
ATOM 2586 N N . VAL A 1 325 ? -9.508 1.247 -18.891 1 87.25 325 VAL A N 1
ATOM 2587 C CA . VAL A 1 325 ? -8.148 0.998 -19.359 1 87.25 325 VAL A CA 1
ATOM 2588 C C . VAL A 1 325 ? -7.164 1.157 -18.203 1 87.25 325 VAL A C 1
ATOM 2590 O O . VAL A 1 325 ? -6.129 0.49 -18.156 1 87.25 325 VAL A O 1
ATOM 2593 N N . LYS A 1 326 ? -7.543 1.962 -17.203 1 85.5 326 LYS A N 1
ATOM 2594 C CA . LYS A 1 326 ? -6.648 2.23 -16.078 1 85.5 326 LYS A CA 1
ATOM 2595 C C . LYS A 1 326 ? -6.672 1.085 -15.07 1 85.5 326 LYS A C 1
ATOM 2597 O O . LYS A 1 326 ? -5.816 1.016 -14.188 1 85.5 326 LYS A O 1
ATOM 2602 N N . CYS A 1 327 ? -7.566 0.199 -15.266 1 91 327 CYS A N 1
ATOM 2603 C CA . CYS A 1 327 ? -7.703 -0.929 -14.352 1 91 327 CYS A CA 1
ATOM 2604 C C . CYS A 1 327 ? -6.859 -2.109 -14.812 1 91 327 CYS A C 1
ATOM 2606 O O . CYS A 1 327 ? -6.766 -2.385 -16 1 91 327 CYS A O 1
ATOM 2608 N N . ARG A 1 328 ? -6.277 -2.801 -13.875 1 92.12 328 ARG A N 1
ATOM 2609 C CA . ARG A 1 328 ? -5.461 -3.973 -14.188 1 92.12 328 ARG A CA 1
ATOM 2610 C C . ARG A 1 328 ? -6.285 -5.039 -14.898 1 92.12 328 ARG A C 1
ATOM 2612 O O . ARG A 1 328 ? -5.773 -5.758 -15.758 1 92.12 328 ARG A O 1
ATOM 2619 N N . ARG A 1 329 ? -7.477 -5.078 -14.656 1 90.88 329 ARG A N 1
ATOM 2620 C CA . ARG A 1 329 ? -8.367 -6.078 -15.234 1 90.88 329 ARG A CA 1
ATOM 2621 C C . ARG A 1 329 ? -8.5 -5.891 -16.734 1 90.88 329 ARG A C 1
ATOM 2623 O O . ARG A 1 329 ? -8.953 -6.793 -17.453 1 90.88 329 ARG A O 1
ATOM 2630 N N . TYR A 1 330 ? -8.156 -4.723 -17.234 1 93.25 330 TYR A N 1
ATOM 2631 C CA . TYR A 1 330 ? -8.266 -4.473 -18.672 1 93.25 330 TYR A CA 1
ATOM 2632 C C . TYR A 1 330 ? -7.375 -5.43 -19.453 1 93.25 330 TYR A C 1
ATOM 2634 O O . TYR A 1 330 ? -7.746 -5.883 -20.531 1 93.25 330 TYR A O 1
ATOM 2642 N N . ALA A 1 331 ? -6.234 -5.734 -18.906 1 94.75 331 ALA A N 1
ATOM 2643 C CA . ALA A 1 331 ? -5.355 -6.699 -19.562 1 94.75 331 ALA A CA 1
ATOM 2644 C C . ALA A 1 331 ? -6.016 -8.07 -19.656 1 94.75 331 ALA A C 1
ATOM 2646 O O . ALA A 1 331 ? -5.844 -8.781 -20.656 1 94.75 331 ALA A O 1
ATOM 2647 N N . TYR A 1 332 ? -6.711 -8.477 -18.672 1 94.38 332 TYR A N 1
ATOM 2648 C CA . TYR A 1 332 ? -7.438 -9.742 -18.688 1 94.38 332 TYR A CA 1
ATOM 2649 C C . TYR A 1 332 ? -8.516 -9.734 -19.75 1 94.38 332 TYR A C 1
ATOM 2651 O O . TYR A 1 332 ? -8.758 -10.758 -20.406 1 94.38 332 TYR A O 1
ATOM 2659 N N . HIS A 1 333 ? -9.141 -8.602 -19.844 1 92.69 333 HIS A N 1
ATOM 2660 C CA . HIS A 1 333 ? -10.141 -8.438 -20.891 1 92.69 333 HIS A CA 1
ATOM 2661 C C . HIS A 1 333 ? -9.523 -8.625 -22.281 1 92.69 333 HIS A C 1
ATOM 2663 O O . HIS A 1 333 ? -10.078 -9.336 -23.125 1 92.69 333 HIS A O 1
ATOM 2669 N N . LEU A 1 334 ? -8.391 -8 -22.469 1 95 334 LEU A N 1
ATOM 2670 C CA . LEU A 1 334 ? -7.688 -8.148 -23.75 1 95 334 LEU A CA 1
ATOM 2671 C C . LEU A 1 334 ? -7.273 -9.602 -23.969 1 95 334 LEU A C 1
ATOM 2673 O O . LEU A 1 334 ? -7.367 -10.109 -25.094 1 95 334 LEU A O 1
ATOM 2677 N N . LEU A 1 335 ? -6.848 -10.234 -22.938 1 96.38 335 LEU A N 1
ATOM 2678 C CA . LEU A 1 335 ? -6.473 -11.641 -23.031 1 96.38 335 LEU A CA 1
ATOM 2679 C C . LEU A 1 335 ? -7.66 -12.5 -23.453 1 96.38 335 LEU A C 1
ATOM 2681 O O . LEU A 1 335 ? -7.527 -13.391 -24.297 1 96.38 335 LEU A O 1
ATOM 2685 N N . ASP A 1 336 ? -8.758 -12.25 -22.844 1 95 336 ASP A N 1
ATOM 2686 C CA . ASP A 1 336 ? -9.969 -13 -23.156 1 95 336 ASP A CA 1
ATOM 2687 C C . ASP A 1 336 ? -10.336 -12.852 -24.641 1 95 336 ASP A C 1
ATOM 2689 O O . ASP A 1 336 ? -10.703 -13.828 -25.297 1 95 336 ASP A O 1
ATOM 2693 N N . ILE A 1 337 ? -10.242 -11.633 -25.094 1 95.06 337 ILE A N 1
ATOM 2694 C CA . ILE A 1 337 ? -10.539 -11.383 -26.5 1 95.06 337 ILE A CA 1
ATOM 2695 C C . ILE A 1 337 ? -9.539 -12.125 -27.375 1 95.06 337 ILE A C 1
ATOM 2697 O O . ILE A 1 337 ? -9.93 -12.867 -28.281 1 95.06 337 ILE A O 1
ATOM 2701 N N . TRP A 1 338 ? -8.297 -11.961 -27.094 1 96.94 338 TRP A N 1
ATOM 2702 C CA . TRP A 1 338 ? -7.23 -12.531 -27.906 1 96.94 338 TRP A CA 1
ATOM 2703 C C . TRP A 1 338 ? -7.316 -14.055 -27.938 1 96.94 338 TRP A C 1
ATOM 2705 O O . TRP A 1 338 ? -7.215 -14.672 -29 1 96.94 338 TRP A O 1
ATOM 2715 N N . ALA A 1 339 ? -7.566 -14.648 -26.828 1 97.62 339 ALA A N 1
ATOM 2716 C CA . ALA A 1 339 ? -7.512 -16.094 -26.656 1 97.62 339 ALA A CA 1
ATOM 2717 C C . ALA A 1 339 ? -8.734 -16.766 -27.281 1 97.62 339 ALA A C 1
ATOM 2719 O O . ALA A 1 339 ? -8.766 -17.984 -27.438 1 97.62 339 ALA A O 1
ATOM 2720 N N . ASN A 1 340 ? -9.703 -15.977 -27.641 1 96.5 340 ASN A N 1
ATOM 2721 C CA . ASN A 1 340 ? -10.922 -16.578 -28.172 1 96.5 340 ASN A CA 1
ATOM 2722 C C . ASN A 1 340 ? -11.086 -16.281 -29.656 1 96.5 340 ASN A C 1
ATOM 2724 O O . ASN A 1 340 ? -12.156 -16.516 -30.234 1 96.5 340 ASN A O 1
ATOM 2728 N N . THR A 1 341 ? -10.07 -15.805 -30.312 1 95.75 341 THR A N 1
ATOM 2729 C CA . THR A 1 341 ? -10.141 -15.578 -31.75 1 95.75 341 THR A CA 1
ATOM 2730 C C . THR A 1 341 ? -9.719 -16.828 -32.5 1 95.75 341 THR A C 1
ATOM 2732 O O . THR A 1 341 ? -8.883 -17.609 -32.031 1 95.75 341 THR A O 1
ATOM 2735 N N . THR A 1 342 ? -10.203 -16.953 -33.719 1 95.44 342 THR A N 1
ATOM 2736 C CA . THR A 1 342 ? -9.836 -18.062 -34.594 1 95.44 342 THR A CA 1
ATOM 2737 C C . THR A 1 342 ? -8.367 -17.984 -35 1 95.44 342 THR A C 1
ATOM 2739 O O . THR A 1 342 ? -7.688 -19 -35.094 1 95.44 342 THR A O 1
ATOM 2742 N N . GLU A 1 343 ? -7.91 -16.781 -35.188 1 95.88 343 GLU A N 1
ATOM 2743 C CA . GLU A 1 343 ? -6.516 -16.562 -35.562 1 95.88 343 GLU A CA 1
ATOM 2744 C C . GLU A 1 343 ? -5.57 -17.094 -34.5 1 95.88 343 GLU A C 1
ATOM 2746 O O . GLU A 1 343 ? -4.555 -17.719 -34.781 1 95.88 343 GLU A O 1
ATOM 2751 N N . THR A 1 344 ? -5.918 -16.828 -33.281 1 96.81 344 THR A N 1
ATOM 2752 C CA . THR A 1 344 ? -5.098 -17.281 -32.156 1 96.81 344 THR A CA 1
ATOM 2753 C C . THR A 1 344 ? -5.094 -18.797 -32.062 1 96.81 344 THR A C 1
ATOM 2755 O O . THR A 1 344 ? -4.039 -19.422 -31.906 1 96.81 344 THR A O 1
ATOM 2758 N N . TRP A 1 345 ? -6.27 -19.406 -32.219 1 97.62 345 TRP A N 1
ATOM 2759 C CA . TRP A 1 345 ? -6.375 -20.859 -32.125 1 97.62 345 TRP A CA 1
ATOM 2760 C C . TRP A 1 345 ? -5.555 -21.531 -33.219 1 97.62 345 TRP A C 1
ATOM 2762 O O . TRP A 1 345 ? -4.887 -22.531 -32.969 1 97.62 345 TRP A O 1
ATOM 2772 N N . GLU A 1 346 ? -5.621 -20.969 -34.375 1 96.81 346 GLU A N 1
ATOM 2773 C CA . GLU A 1 346 ? -4.848 -21.516 -35.5 1 96.81 346 GLU A CA 1
ATOM 2774 C C . GLU A 1 346 ? -3.35 -21.344 -35.25 1 96.81 346 GLU A C 1
ATOM 2776 O O . GLU A 1 346 ? -2.57 -22.266 -35.469 1 96.81 346 GLU A O 1
ATOM 2781 N N . ALA A 1 347 ? -2.975 -20.172 -34.812 1 96.94 347 ALA A N 1
ATOM 2782 C CA . ALA A 1 347 ? -1.563 -19.891 -34.562 1 96.94 347 ALA A CA 1
ATOM 2783 C C . ALA A 1 347 ? -0.99 -20.812 -33.5 1 96.94 347 ALA A C 1
ATOM 2785 O O . ALA A 1 347 ? 0.16 -21.234 -33.594 1 96.94 347 ALA A O 1
ATOM 2786 N N . LEU A 1 348 ? -1.801 -21.125 -32.469 1 97.75 348 LEU A N 1
ATOM 2787 C CA . LEU A 1 348 ? -1.347 -21.953 -31.359 1 97.75 348 LEU A CA 1
ATOM 2788 C C . LEU A 1 348 ? -1.531 -23.438 -31.672 1 97.75 348 LEU A C 1
ATOM 2790 O O . LEU A 1 348 ? -1.105 -24.281 -30.891 1 97.75 348 LEU A O 1
ATOM 2794 N N . HIS A 1 349 ? -2.188 -23.734 -32.75 1 97.44 349 HIS A N 1
ATOM 2795 C CA . HIS A 1 349 ? -2.469 -25.094 -33.188 1 97.44 349 HIS A CA 1
ATOM 2796 C C . HIS A 1 349 ? -3.344 -25.812 -32.156 1 97.44 349 HIS A C 1
ATOM 2798 O O . HIS A 1 349 ? -3.053 -26.953 -31.781 1 97.44 349 HIS A O 1
ATOM 2804 N N . VAL A 1 350 ? -4.355 -25.125 -31.719 1 97.5 350 VAL A N 1
ATOM 2805 C CA . VAL A 1 350 ? -5.359 -25.719 -30.844 1 97.5 350 VAL A CA 1
ATOM 2806 C C . VAL A 1 350 ? -6.215 -26.703 -31.641 1 97.5 350 VAL A C 1
ATOM 2808 O O . VAL A 1 350 ? -6.656 -26.391 -32.75 1 97.5 350 VAL A O 1
ATOM 2811 N N . LYS A 1 351 ? -6.41 -27.844 -31.062 1 96.19 351 LYS A N 1
ATOM 2812 C CA . LYS A 1 351 ? -7.223 -28.844 -31.75 1 96.19 351 LYS A CA 1
ATOM 2813 C C . LYS A 1 351 ? -8.68 -28.391 -31.859 1 96.19 351 LYS A C 1
ATOM 2815 O O . LYS A 1 351 ? -9.281 -27.969 -30.875 1 96.19 351 LYS A O 1
ATOM 2820 N N . LYS A 1 352 ? -9.219 -28.5 -33 1 94.56 352 LYS A N 1
ATOM 2821 C CA . LYS A 1 352 ? -10.586 -28.062 -33.281 1 94.56 352 LYS A CA 1
ATOM 2822 C C . LYS A 1 352 ? -11.594 -28.938 -32.531 1 94.56 352 LYS A C 1
ATOM 2824 O O . LYS A 1 352 ? -11.406 -30.141 -32.438 1 94.56 352 LYS A O 1
ATOM 2829 N N . GLY A 1 353 ? -12.648 -28.297 -32.062 1 93.94 353 GLY A N 1
ATOM 2830 C CA . GLY A 1 353 ? -13.766 -29 -31.484 1 93.94 353 GLY A CA 1
ATOM 2831 C C . GLY A 1 353 ? -13.508 -29.469 -30.062 1 93.94 353 GLY A C 1
ATOM 2832 O O . GLY A 1 353 ? -14.297 -30.234 -29.5 1 93.94 353 GLY A O 1
ATOM 2833 N N . THR A 1 354 ? -12.43 -29.109 -29.484 1 94.62 354 THR A N 1
ATOM 2834 C CA . THR A 1 354 ? -12.07 -29.578 -28.156 1 94.62 354 THR A CA 1
ATOM 2835 C C . THR A 1 354 ? -12.508 -28.594 -27.078 1 94.62 354 THR A C 1
ATOM 2837 O O . THR A 1 354 ? -12.891 -28.984 -25.969 1 94.62 354 THR A O 1
ATOM 2840 N N . VAL A 1 355 ? -12.391 -27.328 -27.344 1 94.19 355 VAL A N 1
ATOM 2841 C CA . VAL A 1 355 ? -12.789 -26.266 -26.422 1 94.19 355 VAL A CA 1
ATOM 2842 C C . VAL A 1 355 ? -13.789 -25.344 -27.109 1 94.19 355 VAL A C 1
ATOM 2844 O O . VAL A 1 355 ? -13.594 -24.969 -28.281 1 94.19 355 VAL A O 1
ATOM 2847 N N . GLN A 1 356 ? -14.883 -25.062 -26.422 1 92.56 356 GLN A N 1
ATOM 2848 C CA . GLN A 1 356 ? -15.898 -24.188 -27.016 1 92.56 356 GLN A CA 1
ATOM 2849 C C . GLN A 1 356 ? -15.523 -22.719 -26.844 1 92.56 356 GLN A C 1
ATOM 2851 O O . GLN A 1 356 ? -15.68 -21.922 -27.766 1 92.56 356 GLN A O 1
ATOM 2856 N N . GLU A 1 357 ? -15.141 -22.391 -25.656 1 95.38 357 GLU A N 1
ATOM 2857 C CA . GLU A 1 357 ? -14.727 -21.047 -25.281 1 95.38 357 GLU A CA 1
ATOM 2858 C C . GLU A 1 357 ? -13.555 -21.078 -24.297 1 95.38 357 GLU A C 1
ATOM 2860 O O . GLU A 1 357 ? -13.57 -21.859 -23.344 1 95.38 357 GLU A O 1
ATOM 2865 N N . TRP A 1 358 ? -12.609 -20.328 -24.703 1 96.94 358 TRP A N 1
ATOM 2866 C CA . TRP A 1 358 ? -11.5 -20.188 -23.766 1 96.94 358 TRP A CA 1
ATOM 2867 C C . TRP A 1 358 ? -11.891 -19.297 -22.594 1 96.94 358 TRP A C 1
ATOM 2869 O O . TRP A 1 358 ? -12.555 -18.266 -22.781 1 96.94 358 TRP A O 1
ATOM 2879 N N . LYS A 1 359 ? -11.516 -19.641 -21.391 1 95.69 359 LYS A N 1
ATOM 2880 C CA . LYS A 1 359 ? -11.703 -18.844 -20.172 1 95.69 359 LYS A CA 1
ATOM 2881 C C . LYS A 1 359 ? -10.398 -18.703 -19.391 1 95.69 359 LYS A C 1
ATOM 2883 O O . LYS A 1 359 ? -9.617 -19.656 -19.297 1 95.69 359 LYS A O 1
ATOM 2888 N N . THR A 1 360 ? -10.234 -17.5 -18.906 1 95.69 360 THR A N 1
ATOM 2889 C CA . THR A 1 360 ? -9.055 -17.312 -18.078 1 95.69 360 THR A CA 1
ATOM 2890 C C . THR A 1 360 ? -9.023 -18.312 -16.922 1 95.69 360 THR A C 1
ATOM 2892 O O . THR A 1 360 ? -8.016 -18.984 -16.703 1 95.69 360 THR A O 1
ATOM 2895 N N . CYS A 1 361 ? -10.102 -18.391 -16.219 1 95.56 361 CYS A N 1
ATOM 2896 C CA . CYS A 1 361 ? -10.297 -19.422 -15.211 1 95.56 361 CYS A CA 1
ATOM 2897 C C . CYS A 1 361 ? -11.633 -20.125 -15.414 1 95.56 361 CYS A C 1
ATOM 2899 O O . CYS A 1 361 ? -12.688 -19.5 -15.406 1 95.56 361 CYS A O 1
ATOM 2901 N N . ASN A 1 362 ? -11.562 -21.391 -15.57 1 95.44 362 ASN A N 1
ATOM 2902 C CA . ASN A 1 362 ? -12.781 -22.188 -15.672 1 95.44 362 ASN A CA 1
ATOM 2903 C C . ASN A 1 362 ? -13.383 -22.469 -14.297 1 95.44 362 ASN A C 1
ATOM 2905 O O . ASN A 1 362 ? -13.055 -23.469 -13.664 1 95.44 362 ASN A O 1
ATOM 2909 N N . LYS A 1 363 ? -14.312 -21.719 -13.922 1 89.94 363 LYS A N 1
ATOM 2910 C CA . LYS A 1 363 ? -14.906 -21.812 -12.594 1 89.94 363 LYS A CA 1
ATOM 2911 C C . LYS A 1 363 ? -15.938 -22.922 -12.516 1 89.94 363 LYS A C 1
ATOM 2913 O O . LYS A 1 363 ? -16.391 -23.281 -11.43 1 89.94 363 LYS A O 1
ATOM 2918 N N . SER A 1 364 ? -16.234 -23.516 -13.562 1 88.94 364 SER A N 1
ATOM 2919 C CA . SER A 1 364 ? -17.281 -24.547 -13.609 1 88.94 364 SER A CA 1
ATOM 2920 C C . SER A 1 364 ? -16.672 -25.938 -13.508 1 88.94 364 SER A C 1
ATOM 2922 O O . SER A 1 364 ? -17.406 -26.938 -13.609 1 88.94 364 SER A O 1
ATOM 2924 N N . LEU A 1 365 ? -15.414 -26.031 -13.289 1 90.25 365 LEU A N 1
ATOM 2925 C CA . LEU A 1 365 ? -14.758 -27.344 -13.188 1 90.25 365 LEU A CA 1
ATOM 2926 C C . LEU A 1 365 ? -15.336 -28.141 -12.031 1 90.25 365 LEU A C 1
ATOM 2928 O O . LEU A 1 365 ? -15.539 -27.609 -10.938 1 90.25 365 LEU A O 1
ATOM 2932 N N . ALA A 1 366 ? -15.711 -29.375 -12.289 1 92.31 366 ALA A N 1
ATOM 2933 C CA . ALA A 1 366 ? -16 -30.297 -11.203 1 92.31 366 ALA A CA 1
ATOM 2934 C C . ALA A 1 366 ? -14.727 -30.703 -10.461 1 92.31 366 ALA A C 1
ATOM 2936 O O . ALA A 1 366 ? -14.109 -31.719 -10.781 1 92.31 366 ALA A O 1
ATOM 2937 N N . TYR A 1 367 ? -14.32 -29.938 -9.562 1 96.25 367 TYR A N 1
ATOM 2938 C CA 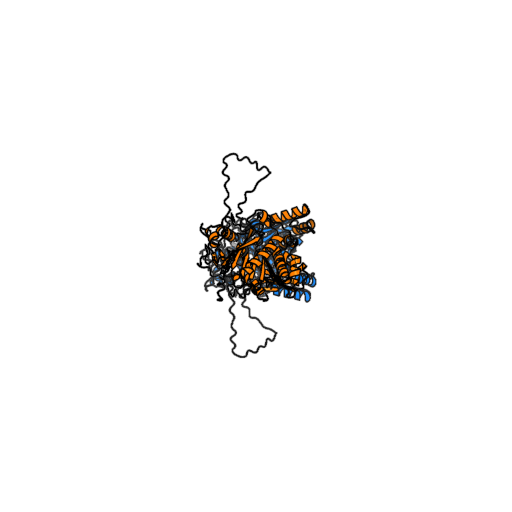. TYR A 1 367 ? -13.031 -30.094 -8.898 1 96.25 367 TYR A CA 1
ATOM 2939 C C . TYR A 1 367 ? -13.211 -30.5 -7.441 1 96.25 367 TYR A C 1
ATOM 2941 O O . TYR A 1 367 ? -13.945 -29.844 -6.699 1 96.25 367 TYR A O 1
ATOM 2949 N N . THR A 1 368 ? -12.539 -31.547 -7.004 1 97.12 368 THR A N 1
ATOM 2950 C CA . THR A 1 368 ? -12.578 -32 -5.621 1 97.12 368 THR A CA 1
ATOM 2951 C C . THR A 1 368 ? -11.266 -31.688 -4.906 1 97.12 368 THR A C 1
ATOM 2953 O O . THR A 1 368 ? -10.195 -32.094 -5.355 1 97.12 368 THR A O 1
ATOM 2956 N N . LYS A 1 369 ? -11.352 -30.984 -3.812 1 96.31 369 LYS A N 1
ATOM 2957 C CA . LYS A 1 369 ? -10.18 -30.688 -2.994 1 96.31 369 LYS A CA 1
ATOM 2958 C C . LYS A 1 369 ? -9.852 -31.844 -2.057 1 96.31 369 LYS A C 1
ATOM 2960 O O . LYS A 1 369 ? -10.234 -31.828 -0.886 1 96.31 369 LYS A O 1
ATOM 2965 N N . ASN A 1 370 ? -9.039 -32.75 -2.527 1 97.62 370 ASN A N 1
ATOM 2966 C CA . ASN A 1 370 ? -8.898 -34 -1.772 1 97.62 370 ASN A CA 1
ATOM 2967 C C . ASN A 1 370 ? -7.512 -34.125 -1.146 1 97.62 370 ASN A C 1
ATOM 2969 O O . ASN A 1 370 ? -7.082 -35.219 -0.777 1 97.62 370 ASN A O 1
ATOM 2973 N N . ILE A 1 371 ? -6.707 -33.125 -1.068 1 97.38 371 ILE A N 1
ATOM 2974 C CA . ILE A 1 371 ? -5.523 -32.969 -0.226 1 97.38 371 ILE A CA 1
ATOM 2975 C C . ILE A 1 371 ? -5.781 -31.922 0.851 1 97.38 371 ILE A C 1
ATOM 2977 O O . ILE A 1 371 ? -6.105 -30.781 0.541 1 97.38 371 ILE A O 1
ATOM 2981 N N . LYS A 1 372 ? -5.684 -32.281 2.045 1 96.25 372 LYS A N 1
ATOM 2982 C CA . LYS A 1 372 ? -6.047 -31.406 3.156 1 96.25 372 LYS A CA 1
ATOM 2983 C C . LYS A 1 372 ? -5.078 -30.234 3.275 1 96.25 372 LYS A C 1
ATOM 2985 O O . LYS A 1 372 ? -5.5 -29.078 3.406 1 96.25 372 LYS A O 1
ATOM 2990 N N . SER A 1 373 ? -3.785 -30.562 3.252 1 97.12 373 SER A N 1
ATOM 2991 C CA . SER A 1 373 ? -2.744 -29.547 3.385 1 97.12 373 SER A CA 1
ATOM 2992 C C . SER A 1 373 ? -1.455 -29.984 2.697 1 97.12 373 SER A C 1
ATOM 2994 O O . SER A 1 373 ? -1.086 -31.156 2.748 1 97.12 373 SER A O 1
ATOM 2996 N N . SER A 1 374 ? -0.797 -29.062 2.084 1 97.69 374 SER A N 1
ATOM 2997 C CA . SER A 1 374 ? 0.457 -29.406 1.418 1 97.69 374 SER A CA 1
ATOM 2998 C C . SER A 1 374 ? 1.653 -29.156 2.33 1 97.69 374 SER A C 1
ATOM 3000 O O . SER A 1 374 ? 2.801 -29.328 1.919 1 97.69 374 SER A O 1
ATOM 3002 N N . ILE A 1 375 ? 1.449 -28.719 3.576 1 97.69 375 ILE A N 1
ATOM 3003 C CA . ILE A 1 375 ? 2.52 -28.359 4.496 1 97.69 375 ILE A CA 1
ATOM 3004 C C . ILE A 1 375 ? 3.441 -29.547 4.727 1 97.69 375 ILE A C 1
ATOM 3006 O O . ILE A 1 375 ? 4.664 -29.422 4.688 1 97.69 375 ILE A O 1
ATOM 3010 N N . GLU A 1 376 ? 2.854 -30.766 4.914 1 97.25 376 GLU A N 1
ATOM 3011 C CA . GLU A 1 376 ? 3.668 -31.953 5.137 1 97.25 376 GLU A CA 1
ATOM 3012 C C . GLU A 1 376 ? 4.555 -32.25 3.932 1 97.25 376 GLU A C 1
ATOM 3014 O O . GLU A 1 376 ? 5.688 -32.719 4.09 1 97.25 376 GLU A O 1
ATOM 3019 N N . TYR A 1 377 ? 4.047 -32.062 2.748 1 98.12 377 TYR A N 1
ATOM 3020 C CA . TYR A 1 377 ? 4.832 -32.25 1.533 1 98.12 377 TYR A CA 1
ATOM 3021 C C . TYR A 1 377 ? 6.02 -31.297 1.498 1 98.12 377 TYR A C 1
ATOM 3023 O O . TYR A 1 377 ? 7.121 -31.672 1.086 1 98.12 377 TYR A O 1
ATOM 3031 N N . GLN A 1 378 ? 5.812 -30.078 1.932 1 97.69 378 GLN A N 1
ATOM 3032 C CA . GLN A 1 378 ? 6.871 -29.078 1.954 1 97.69 378 GLN A CA 1
ATOM 3033 C C . GLN A 1 378 ? 7.949 -29.438 2.973 1 97.69 378 GLN A C 1
ATOM 3035 O O . GLN A 1 378 ? 9.141 -29.297 2.697 1 97.69 378 GLN A O 1
ATOM 3040 N N . ILE A 1 379 ? 7.535 -29.922 4.133 1 97.44 379 ILE A N 1
ATOM 3041 C CA . ILE A 1 379 ? 8.484 -30.375 5.137 1 97.44 379 ILE A CA 1
ATOM 3042 C C . ILE A 1 379 ? 9.336 -31.516 4.566 1 97.44 379 ILE A C 1
ATOM 3044 O O . ILE A 1 379 ? 10.562 -31.484 4.664 1 97.44 379 ILE A O 1
ATOM 3048 N N . ASN A 1 380 ? 8.68 -32.469 3.955 1 97.31 380 ASN A N 1
ATOM 3049 C CA . ASN A 1 380 ? 9.375 -33.656 3.406 1 97.31 380 ASN A CA 1
ATOM 3050 C C . ASN A 1 380 ? 10.383 -33.25 2.338 1 97.31 380 ASN A C 1
ATOM 3052 O O . ASN A 1 380 ? 11.539 -33.656 2.379 1 97.31 380 ASN A O 1
ATOM 3056 N N . LEU A 1 381 ? 10 -32.438 1.425 1 98.12 381 LEU A N 1
ATOM 3057 C CA . LEU A 1 381 ? 10.836 -32.031 0.293 1 98.12 381 LEU A CA 1
ATOM 3058 C C . LEU A 1 381 ? 12.055 -31.25 0.762 1 98.12 381 LEU A C 1
ATOM 3060 O O . LEU A 1 381 ? 13.18 -31.547 0.355 1 98.12 381 LEU A O 1
ATOM 3064 N N . THR A 1 382 ? 11.812 -30.281 1.596 1 97.56 382 THR A N 1
ATOM 3065 C CA . THR A 1 382 ? 12.922 -29.438 2.021 1 97.56 382 THR A CA 1
ATOM 3066 C C . THR A 1 382 ? 13.883 -30.203 2.918 1 97.56 382 THR A C 1
ATOM 3068 O O . THR A 1 382 ? 15.094 -29.953 2.898 1 97.56 382 THR A O 1
ATOM 3071 N N . THR A 1 383 ? 13.391 -31.125 3.68 1 95.69 383 THR A N 1
ATOM 3072 C CA . THR A 1 383 ? 14.227 -31.969 4.523 1 95.69 383 THR A CA 1
ATOM 3073 C C . THR A 1 383 ? 15.086 -32.906 3.672 1 95.69 383 THR A C 1
ATOM 3075 O O . THR A 1 383 ? 16.203 -33.25 4.051 1 95.69 383 THR A O 1
ATOM 3078 N N . GLN A 1 384 ? 14.609 -33.281 2.5 1 96.25 384 GLN A N 1
ATOM 3079 C CA . GLN A 1 384 ? 15.336 -34.156 1.58 1 96.25 384 GLN A CA 1
ATOM 3080 C C . GLN A 1 384 ? 16.422 -33.375 0.828 1 96.25 384 GLN A C 1
ATOM 3082 O O . GLN A 1 384 ? 17.219 -33.969 0.091 1 96.25 384 GLN A O 1
ATOM 3087 N N . GLY A 1 385 ? 16.391 -32.094 0.975 1 96.81 385 GLY A N 1
ATOM 3088 C CA . GLY A 1 385 ? 17.453 -31.297 0.383 1 96.81 385 GLY A CA 1
ATOM 3089 C C . GLY A 1 385 ? 16.984 -30.438 -0.785 1 96.81 385 GLY A C 1
ATOM 3090 O O . GLY A 1 385 ? 17.75 -29.641 -1.316 1 96.81 385 GLY A O 1
ATOM 3091 N N . TYR A 1 386 ? 15.727 -30.578 -1.178 1 98.19 386 TYR A N 1
ATOM 3092 C CA . TYR A 1 386 ? 15.195 -29.75 -2.252 1 98.19 386 TYR A CA 1
ATOM 3093 C C . TYR A 1 386 ? 14.977 -28.328 -1.776 1 98.19 386 TYR A C 1
ATOM 3095 O O . TYR A 1 386 ? 14.586 -28.094 -0.629 1 98.19 386 TYR A O 1
ATOM 3103 N N . ARG A 1 387 ? 15.188 -27.344 -2.635 1 98.38 387 ARG A N 1
ATOM 3104 C CA . ARG A 1 387 ? 15.07 -25.938 -2.275 1 98.38 387 ARG A CA 1
ATOM 3105 C C . ARG A 1 387 ? 13.648 -25.438 -2.508 1 98.38 387 ARG A C 1
ATOM 3107 O O . ARG A 1 387 ? 12.961 -25.906 -3.42 1 98.38 387 ARG A O 1
ATOM 3114 N N . ALA A 1 388 ? 13.203 -24.5 -1.669 1 98.62 388 ALA A N 1
ATOM 3115 C CA . ALA A 1 388 ? 11.883 -23.906 -1.811 1 98.62 388 ALA A CA 1
ATOM 3116 C C . ALA A 1 388 ? 11.977 -22.375 -1.762 1 98.62 388 ALA A C 1
ATOM 3118 O O . ALA A 1 388 ? 12.625 -21.812 -0.877 1 98.62 388 ALA A O 1
ATOM 3119 N N . LEU A 1 389 ? 11.43 -21.703 -2.705 1 98.81 389 LEU A N 1
ATOM 3120 C CA . LEU A 1 389 ? 11.188 -20.25 -2.674 1 98.81 389 LEU A CA 1
ATOM 3121 C C . LEU A 1 389 ? 9.703 -19.953 -2.518 1 98.81 389 LEU A C 1
ATOM 3123 O O . LEU A 1 389 ? 8.906 -20.281 -3.398 1 98.81 389 LEU A O 1
ATOM 3127 N N . VAL A 1 390 ? 9.367 -19.453 -1.414 1 98.88 390 VAL A N 1
ATOM 3128 C CA . VAL A 1 390 ? 8.016 -18.969 -1.165 1 98.88 390 VAL A CA 1
ATOM 3129 C C . VAL A 1 390 ? 7.996 -17.453 -1.173 1 98.88 390 VAL A C 1
ATOM 3131 O O . VAL A 1 390 ? 8.836 -16.812 -0.542 1 98.88 390 VAL A O 1
ATOM 3134 N N . TYR A 1 391 ? 7.117 -16.859 -1.917 1 98.94 391 TYR A N 1
ATOM 3135 C CA . TYR A 1 391 ? 7.066 -15.398 -1.935 1 98.94 391 TYR A CA 1
ATOM 3136 C C . TYR A 1 391 ? 5.625 -14.906 -1.895 1 98.94 391 TYR A C 1
ATOM 3138 O O . TYR A 1 391 ? 4.703 -15.633 -2.264 1 98.94 391 TYR A O 1
ATOM 3146 N N . SER A 1 392 ? 5.414 -13.742 -1.374 1 98.94 392 SER A N 1
ATOM 3147 C CA . SER A 1 392 ? 4.086 -13.148 -1.251 1 98.94 392 SER A CA 1
ATOM 3148 C C . SER A 1 392 ? 4.121 -11.656 -1.568 1 98.94 392 SER A C 1
ATOM 3150 O O . SER A 1 392 ? 4.895 -10.906 -0.971 1 98.94 392 SER A O 1
ATOM 3152 N N . GLY A 1 393 ? 3.254 -11.266 -2.588 1 98.94 393 GLY A N 1
ATOM 3153 C CA . GLY A 1 393 ? 2.93 -9.844 -2.6 1 98.94 393 GLY A CA 1
ATOM 3154 C C . GLY A 1 393 ? 2.291 -9.367 -1.309 1 98.94 393 GLY A C 1
ATOM 3155 O O . GLY A 1 393 ? 1.365 -10.008 -0.797 1 98.94 393 GLY A O 1
ATOM 3156 N N . ASP A 1 394 ? 2.717 -8.258 -0.821 1 98.81 394 ASP A N 1
ATOM 3157 C CA . ASP A 1 394 ? 2.352 -7.898 0.545 1 98.81 394 ASP A CA 1
ATOM 3158 C C . ASP A 1 394 ? 1.052 -7.098 0.574 1 98.81 394 ASP A C 1
ATOM 3160 O O . ASP A 1 394 ? 0.552 -6.754 1.647 1 98.81 394 ASP A O 1
ATOM 3164 N N . HIS A 1 395 ? 0.44 -6.852 -0.56 1 98.81 395 HIS A N 1
ATOM 3165 C CA . HIS A 1 395 ? -0.844 -6.16 -0.585 1 98.81 395 HIS A CA 1
ATOM 3166 C C . HIS A 1 395 ? -1.94 -7.055 -1.153 1 98.81 395 HIS A C 1
ATOM 3168 O O . HIS A 1 395 ? -2.924 -6.562 -1.711 1 98.81 395 HIS A O 1
ATOM 3174 N N . ASP A 1 396 ? -1.778 -8.336 -1.019 1 98.81 396 ASP A N 1
ATOM 3175 C CA . ASP A 1 396 ? -2.742 -9.367 -1.394 1 98.81 396 ASP A CA 1
ATOM 3176 C C . ASP A 1 396 ? -3.631 -9.742 -0.21 1 98.81 396 ASP A C 1
ATOM 3178 O O . ASP A 1 396 ? -3.139 -10.195 0.824 1 98.81 396 ASP A O 1
ATOM 3182 N N . LEU A 1 397 ? -4.918 -9.633 -0.422 1 98.75 397 LEU A N 1
ATOM 3183 C CA . LEU A 1 397 ? -5.848 -9.992 0.64 1 98.75 397 LEU A CA 1
ATOM 3184 C C . LEU A 1 397 ? -6.418 -11.391 0.406 1 98.75 397 LEU A C 1
ATOM 3186 O O . LEU A 1 397 ? -7.137 -11.922 1.256 1 98.75 397 LEU A O 1
ATOM 3190 N N . VAL A 1 398 ? -6.152 -12.016 -0.7 1 98.38 398 VAL A N 1
ATOM 3191 C CA . VAL A 1 398 ? -6.656 -13.352 -1.005 1 98.38 398 VAL A CA 1
ATOM 3192 C C . VAL A 1 398 ? -5.906 -14.391 -0.175 1 98.38 398 VAL A C 1
ATOM 3194 O O . VAL A 1 398 ? -6.5 -15.078 0.66 1 98.38 398 VAL A O 1
ATOM 3197 N N . PHE A 1 399 ? -4.664 -14.5 -0.375 1 98.69 399 PHE A N 1
ATOM 3198 C CA . PHE A 1 399 ? -3.734 -15.273 0.437 1 98.69 399 PHE A CA 1
ATOM 3199 C C . PHE A 1 399 ? -2.57 -14.414 0.909 1 98.69 399 PHE A C 1
ATOM 3201 O O . PHE A 1 399 ? -1.636 -14.148 0.149 1 98.69 399 PHE A O 1
ATOM 3208 N N . THR A 1 400 ? -2.604 -14.031 2.115 1 98.81 400 THR A N 1
ATOM 3209 C CA . THR A 1 400 ? -1.838 -12.906 2.641 1 98.81 400 THR A CA 1
ATOM 3210 C C . THR A 1 400 ? -0.431 -13.344 3.033 1 98.81 400 THR A C 1
ATOM 3212 O O . THR A 1 400 ? -0.201 -14.523 3.328 1 98.81 400 THR A O 1
ATOM 3215 N N . PHE A 1 401 ? 0.512 -12.391 3.045 1 98.81 401 PHE A N 1
ATOM 3216 C CA . PHE A 1 401 ? 1.863 -12.695 3.5 1 98.81 401 PHE A CA 1
ATOM 3217 C C . PHE A 1 401 ? 1.866 -13.062 4.98 1 98.81 401 PHE A C 1
ATOM 3219 O O . PHE A 1 401 ? 2.732 -13.812 5.434 1 98.81 401 PHE A O 1
ATOM 3226 N N . ILE A 1 402 ? 0.857 -12.547 5.73 1 98.62 402 ILE A N 1
ATOM 3227 C CA . ILE A 1 402 ? 0.738 -12.883 7.145 1 98.62 402 ILE A CA 1
ATOM 3228 C C . ILE A 1 402 ? 0.47 -14.375 7.301 1 98.62 402 ILE A C 1
ATOM 3230 O O . ILE A 1 402 ? 1.09 -15.047 8.133 1 98.62 402 ILE A O 1
ATOM 3234 N N . GLY A 1 403 ? -0.457 -14.891 6.465 1 98.56 403 GLY A N 1
ATOM 3235 C CA . GLY A 1 403 ? -0.711 -16.328 6.477 1 98.56 403 GLY A CA 1
ATOM 3236 C C . GLY A 1 403 ? 0.493 -17.141 6.059 1 98.56 403 GLY A C 1
ATOM 3237 O O . GLY A 1 403 ? 0.788 -18.172 6.664 1 98.56 403 GLY A O 1
ATOM 3238 N N . THR A 1 404 ? 1.179 -16.703 5.051 1 98.75 404 THR A N 1
ATOM 3239 C CA . THR A 1 404 ? 2.367 -17.406 4.566 1 98.75 404 THR A CA 1
ATOM 3240 C C . THR A 1 404 ? 3.438 -17.469 5.652 1 98.75 404 THR A C 1
ATOM 3242 O O . THR A 1 404 ? 4.008 -18.531 5.91 1 98.75 404 THR A O 1
ATOM 3245 N N . LYS A 1 405 ? 3.629 -16.312 6.285 1 97.94 405 LYS A N 1
ATOM 3246 C CA . LYS A 1 405 ? 4.594 -16.281 7.383 1 97.94 405 LYS A CA 1
ATOM 3247 C C . LYS A 1 405 ? 4.203 -17.25 8.492 1 97.94 405 LYS A C 1
ATOM 3249 O O . LYS A 1 405 ? 5.059 -17.938 9.055 1 97.94 405 LYS A O 1
ATOM 3254 N N . GLU A 1 406 ? 2.953 -17.281 8.773 1 97.44 406 GLU A N 1
ATOM 3255 C CA . GLU A 1 406 ? 2.463 -18.094 9.883 1 97.44 406 GLU A CA 1
ATOM 3256 C C . GLU A 1 406 ? 2.674 -19.578 9.617 1 97.44 406 GLU A C 1
ATOM 3258 O O . GLU A 1 406 ? 3.145 -20.312 10.492 1 97.44 406 GLU A O 1
ATOM 3263 N N . TRP A 1 407 ? 2.291 -20.109 8.414 1 97.5 407 TRP A N 1
ATOM 3264 C CA . TRP A 1 407 ? 2.459 -21.547 8.195 1 97.5 407 TRP A CA 1
ATOM 3265 C C . TRP A 1 407 ? 3.932 -21.906 8.023 1 97.5 407 TRP A C 1
ATOM 3267 O O . TRP A 1 407 ? 4.359 -22.984 8.406 1 97.5 407 TRP A O 1
ATOM 3277 N N . ILE A 1 408 ? 4.789 -21 7.523 1 97.62 408 ILE A N 1
ATOM 3278 C CA . ILE A 1 408 ? 6.219 -21.266 7.441 1 97.62 408 ILE A CA 1
ATOM 3279 C C . ILE A 1 408 ? 6.801 -21.406 8.844 1 97.62 408 ILE A C 1
ATOM 3281 O O . ILE A 1 408 ? 7.605 -22.297 9.109 1 97.62 408 ILE A O 1
ATOM 3285 N N . ARG A 1 409 ? 6.383 -20.484 9.719 1 94.81 409 ARG A N 1
ATOM 3286 C CA . ARG A 1 409 ? 6.844 -20.562 11.102 1 94.81 409 ARG A CA 1
ATOM 3287 C C . ARG A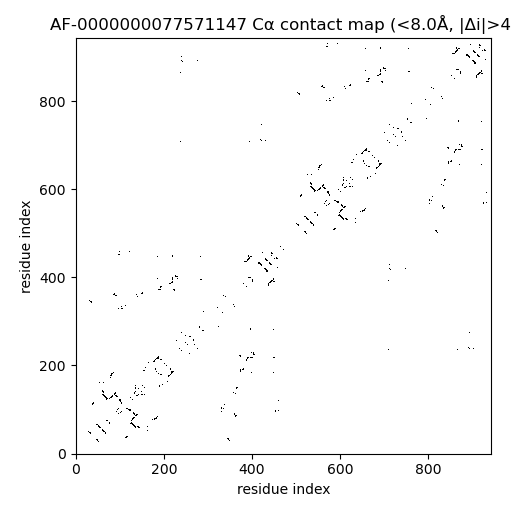 1 409 ? 6.449 -21.891 11.742 1 94.81 409 ARG A C 1
ATOM 3289 O O . ARG A 1 409 ? 7.195 -22.438 12.555 1 94.81 409 ARG A O 1
ATOM 3296 N N . SER A 1 410 ? 5.352 -22.375 11.375 1 94.19 410 SER A N 1
ATOM 3297 C CA . SER A 1 410 ? 4.844 -23.625 11.953 1 94.19 410 SER A CA 1
ATOM 3298 C C . SER A 1 410 ? 5.707 -24.812 11.547 1 94.19 410 SER A C 1
ATOM 3300 O O . SER A 1 410 ? 5.605 -25.891 12.141 1 94.19 410 SER A O 1
ATOM 3302 N N . LEU A 1 411 ? 6.559 -24.672 10.539 1 95.31 411 LEU A N 1
ATOM 3303 C CA . LEU A 1 411 ? 7.434 -25.75 10.102 1 95.31 411 LEU A CA 1
ATOM 3304 C C . LEU A 1 411 ? 8.508 -26.031 11.148 1 95.31 411 LEU A C 1
ATOM 3306 O O . LEU A 1 411 ? 9.086 -27.125 11.172 1 95.31 411 LEU A O 1
ATOM 3310 N N . GLY A 1 412 ? 8.844 -25.031 11.961 1 94 412 GLY A N 1
ATOM 3311 C CA . GLY A 1 412 ? 9.789 -25.219 13.047 1 94 412 GLY A CA 1
ATOM 3312 C C . GLY A 1 412 ? 11.242 -25.172 12.594 1 94 412 GLY A C 1
ATOM 3313 O O . GLY A 1 412 ? 12.125 -25.672 13.289 1 94 412 GLY A O 1
ATOM 3314 N N . PHE A 1 413 ? 11.492 -24.672 11.398 1 96.62 413 PHE A N 1
ATOM 3315 C CA . PHE A 1 413 ? 12.852 -24.562 10.883 1 96.62 413 PHE A CA 1
ATOM 3316 C C . PHE A 1 413 ? 13.578 -23.391 11.523 1 96.62 413 PHE A C 1
ATOM 3318 O O . PHE A 1 413 ? 12.969 -22.359 11.812 1 96.62 413 PHE A O 1
ATOM 3325 N N . ALA A 1 414 ? 14.906 -23.531 11.672 1 96.5 414 ALA A N 1
ATOM 3326 C CA . ALA A 1 414 ? 15.711 -22.438 12.211 1 96.5 414 ALA A CA 1
ATOM 3327 C C . ALA A 1 414 ? 16.109 -21.453 11.125 1 96.5 414 ALA A C 1
ATOM 3329 O O . ALA A 1 414 ? 16.406 -21.844 9.992 1 96.5 414 ALA A O 1
ATOM 3330 N N . ALA A 1 415 ? 16.125 -20.188 11.461 1 96.06 415 ALA A N 1
ATOM 3331 C CA . ALA A 1 415 ? 16.578 -19.156 10.523 1 96.06 415 ALA A CA 1
ATOM 3332 C C . ALA A 1 415 ? 18.078 -19.234 10.305 1 96.06 415 ALA A C 1
ATOM 3334 O O . ALA A 1 415 ? 18.844 -19.359 11.266 1 96.06 415 ALA A O 1
ATOM 3335 N N . VAL A 1 416 ? 18.562 -19.203 9.094 1 96.25 416 VAL A N 1
ATOM 3336 C CA . VAL A 1 416 ? 19.984 -19.203 8.781 1 96.25 416 VAL A CA 1
ATOM 3337 C C . VAL A 1 416 ? 20.391 -17.844 8.219 1 96.25 416 VAL A C 1
ATOM 3339 O O . VAL A 1 416 ? 21.562 -17.469 8.273 1 96.25 416 VAL A O 1
ATOM 3342 N N . ASP A 1 417 ? 19.547 -17.125 7.617 1 96.5 417 ASP A N 1
ATOM 3343 C CA . ASP A 1 417 ? 19.609 -15.727 7.203 1 96.5 417 ASP A CA 1
ATOM 3344 C C . ASP A 1 417 ? 18.406 -14.945 7.723 1 96.5 417 ASP A C 1
ATOM 3346 O O . ASP A 1 417 ? 17.312 -15.047 7.172 1 96.5 417 ASP A O 1
ATOM 3350 N N . GLU A 1 418 ? 18.625 -14.102 8.711 1 96.38 418 GLU A N 1
ATOM 3351 C CA . GLU A 1 418 ? 17.547 -13.453 9.445 1 96.38 418 GLU A CA 1
ATOM 3352 C C . GLU A 1 418 ? 16.797 -12.453 8.562 1 96.38 418 GLU A C 1
ATOM 3354 O O . GLU A 1 418 ? 17.312 -12.047 7.516 1 96.38 418 GLU A O 1
ATOM 3359 N N . TRP A 1 419 ? 15.641 -12.156 9.031 1 97.94 419 TRP A N 1
ATOM 3360 C CA . TRP A 1 419 ? 14.734 -11.242 8.336 1 97.94 419 TRP A CA 1
ATOM 3361 C C . TRP A 1 419 ? 15.438 -9.922 8.016 1 97.94 419 TRP A C 1
ATOM 3363 O O . TRP A 1 419 ? 15.93 -9.242 8.922 1 97.94 419 TRP A O 1
ATOM 3373 N N . ARG A 1 420 ? 15.484 -9.539 6.746 1 98 420 ARG A N 1
ATOM 3374 C CA . ARG A 1 420 ? 16.125 -8.312 6.289 1 98 420 ARG A CA 1
ATOM 3375 C C . ARG A 1 420 ? 15.547 -7.855 4.953 1 98 420 ARG A C 1
ATOM 3377 O O . ARG A 1 420 ? 14.875 -8.625 4.27 1 98 420 ARG A O 1
ATOM 3384 N N . SER A 1 421 ? 15.891 -6.656 4.605 1 98.38 421 SER A N 1
ATOM 3385 C CA . SER A 1 421 ? 15.469 -6.145 3.305 1 98.38 421 SER A CA 1
ATOM 3386 C C . SER A 1 421 ? 16.281 -6.773 2.178 1 98.38 421 SER A C 1
ATOM 3388 O O . SER A 1 421 ? 17.422 -7.215 2.391 1 98.38 421 SER A O 1
ATOM 3390 N N . TRP A 1 422 ? 15.703 -6.922 1.039 1 98.62 422 TRP A N 1
ATOM 3391 C CA . TRP A 1 422 ? 16.422 -7.195 -0.202 1 98.62 422 TRP A CA 1
ATOM 3392 C C . TRP A 1 422 ? 16.125 -6.125 -1.247 1 98.62 422 TRP A C 1
ATOM 3394 O O . TRP A 1 422 ? 15.156 -5.379 -1.126 1 98.62 422 TRP A O 1
ATOM 3404 N N . HIS A 1 423 ? 17.078 -5.926 -2.234 1 98.19 423 HIS A N 1
ATOM 3405 C CA . HIS A 1 423 ? 17.062 -4.695 -3.02 1 98.19 423 HIS A CA 1
ATOM 3406 C C . HIS A 1 423 ? 17.094 -4.996 -4.516 1 98.19 423 HIS A C 1
ATOM 3408 O O . HIS A 1 423 ? 17.672 -6.004 -4.934 1 98.19 423 HIS A O 1
ATOM 3414 N N . VAL A 1 424 ? 16.453 -4.246 -5.254 1 97.94 424 VAL A N 1
ATOM 3415 C CA . VAL A 1 424 ? 16.562 -4.18 -6.707 1 97.94 424 VAL A CA 1
ATOM 3416 C C . VAL A 1 424 ? 16.766 -2.732 -7.145 1 97.94 424 VAL A C 1
ATOM 3418 O O . VAL A 1 424 ? 15.953 -1.86 -6.812 1 97.94 424 VAL A O 1
ATOM 3421 N N . HIS A 1 425 ? 17.828 -2.432 -7.805 1 93.88 425 HIS A N 1
ATOM 3422 C CA . HIS A 1 425 ? 18.172 -1.113 -8.312 1 93.88 425 HIS A CA 1
ATOM 3423 C C . HIS A 1 425 ? 18.156 -0.069 -7.203 1 93.88 425 HIS A C 1
ATOM 3425 O O . HIS A 1 425 ? 17.547 0.995 -7.359 1 93.88 425 HIS A O 1
ATOM 3431 N N . GLY A 1 426 ? 18.625 -0.419 -6.105 1 93.75 426 GLY A N 1
ATOM 3432 C CA . GLY A 1 426 ? 18.844 0.513 -5.012 1 93.75 426 GLY A CA 1
ATOM 3433 C C . GLY A 1 426 ? 17.609 0.76 -4.18 1 93.75 426 GLY A C 1
ATOM 3434 O O . GLY A 1 426 ? 17.641 1.521 -3.211 1 93.75 426 GLY A O 1
ATOM 3435 N N . GLN A 1 427 ? 16.547 0.129 -4.48 1 96.31 427 GLN A N 1
ATOM 3436 C CA . GLN A 1 427 ? 15.305 0.274 -3.73 1 96.31 427 GLN A CA 1
ATOM 3437 C C . GLN A 1 427 ? 14.953 -1.016 -2.994 1 96.31 427 GLN A C 1
ATOM 3439 O O . GLN A 1 427 ? 15.211 -2.113 -3.492 1 96.31 427 GLN A O 1
ATOM 3444 N N . VAL A 1 428 ? 14.406 -0.908 -1.803 1 98.25 428 VAL A N 1
ATOM 3445 C CA . VAL A 1 428 ? 13.891 -2.09 -1.121 1 98.25 428 VAL A CA 1
ATOM 3446 C C . VAL A 1 428 ? 12.789 -2.736 -1.966 1 98.25 428 VAL A C 1
ATOM 3448 O O . VAL A 1 428 ? 11.781 -2.102 -2.271 1 98.25 428 VAL A O 1
ATOM 3451 N N . ALA A 1 429 ? 12.992 -3.984 -2.363 1 98.75 429 ALA A N 1
ATOM 3452 C CA . ALA A 1 429 ? 12.031 -4.746 -3.156 1 98.75 429 ALA A CA 1
ATOM 3453 C C . ALA A 1 429 ? 11.086 -5.539 -2.26 1 98.75 429 ALA A C 1
ATOM 3455 O O . ALA A 1 429 ? 10.016 -5.965 -2.699 1 98.75 429 ALA A O 1
ATOM 3456 N N . GLY A 1 430 ? 11.484 -5.754 -1.06 1 98.75 430 GLY A N 1
ATOM 3457 C CA . GLY A 1 430 ? 10.766 -6.484 -0.03 1 98.75 430 GLY A CA 1
ATOM 3458 C C . GLY A 1 430 ? 11.664 -6.957 1.102 1 98.75 430 GLY A C 1
ATOM 3459 O O . GLY A 1 430 ? 12.703 -6.355 1.37 1 98.75 430 GLY A O 1
ATOM 3460 N N . TYR A 1 431 ? 11.195 -7.938 1.783 1 98.81 431 TYR A N 1
ATOM 3461 C CA . TYR A 1 431 ? 11.945 -8.508 2.896 1 98.81 431 TYR A CA 1
ATOM 3462 C C . TYR A 1 431 ? 12.031 -10.023 2.77 1 98.81 431 TYR A C 1
ATOM 3464 O O . TYR A 1 431 ? 11.195 -10.648 2.119 1 98.81 431 TYR A O 1
ATOM 3472 N N . THR A 1 432 ? 13.086 -10.609 3.391 1 98.75 432 THR A N 1
ATOM 3473 C CA . THR A 1 432 ? 13.344 -12.023 3.156 1 98.75 432 THR A CA 1
ATOM 3474 C C . THR A 1 432 ? 13.938 -12.68 4.398 1 98.75 432 THR A C 1
ATOM 3476 O O . THR A 1 432 ? 14.453 -11.992 5.281 1 98.75 432 THR A O 1
ATOM 3479 N N . ILE A 1 433 ? 13.742 -13.898 4.477 1 98.31 433 ILE A N 1
ATOM 3480 C CA . ILE A 1 433 ? 14.32 -14.766 5.5 1 98.31 433 ILE A CA 1
ATOM 3481 C C . ILE A 1 433 ? 14.609 -16.141 4.91 1 98.31 433 ILE A C 1
ATOM 3483 O O . ILE A 1 433 ? 13.836 -16.641 4.086 1 98.31 433 ILE A O 1
ATOM 3487 N N . SER A 1 434 ? 15.727 -16.734 5.223 1 97.75 434 SER A N 1
ATOM 3488 C CA . SER A 1 434 ? 16.047 -18.109 4.824 1 97.75 434 SER A CA 1
ATOM 3489 C C . SER A 1 434 ? 16.141 -19.016 6.039 1 97.75 434 SER A C 1
ATOM 3491 O O . SER A 1 434 ? 16.625 -18.609 7.094 1 97.75 434 SER A O 1
ATOM 3493 N N . TYR A 1 435 ? 15.711 -20.172 5.875 1 96.69 435 TYR A N 1
ATOM 3494 C CA . TYR A 1 435 ? 15.641 -21.141 6.953 1 96.69 435 TYR A CA 1
ATOM 3495 C C . TYR A 1 435 ? 16.547 -22.328 6.672 1 96.69 435 TYR A C 1
ATOM 3497 O O . TYR A 1 435 ? 16.984 -22.531 5.535 1 96.69 435 TYR A O 1
ATOM 3505 N N . SER A 1 436 ? 16.719 -22.938 7.836 1 93.44 436 SER A N 1
ATOM 3506 C CA . SER A 1 436 ? 17.328 -24.25 7.656 1 93.44 436 SER A CA 1
ATOM 3507 C C . SER A 1 436 ? 16.453 -25.141 6.781 1 93.44 436 SER A C 1
ATOM 3509 O O . SER A 1 436 ? 15.359 -24.75 6.379 1 93.44 436 SER A O 1
ATOM 3511 N N . ASN A 1 437 ? 16.953 -26.078 6.121 1 90.75 437 ASN A N 1
ATOM 3512 C CA . ASN A 1 437 ? 16.266 -27.016 5.254 1 90.75 437 ASN A CA 1
ATOM 3513 C C . ASN A 1 437 ? 15.938 -26.406 3.898 1 90.75 437 ASN A C 1
ATOM 3515 O O . ASN A 1 437 ? 14.875 -26.656 3.33 1 90.75 437 ASN A O 1
ATOM 3519 N N . ASN A 1 438 ? 16.547 -25.438 3.508 1 94.06 438 ASN A N 1
ATOM 3520 C CA . ASN A 1 438 ? 16.578 -24.984 2.121 1 94.06 438 ASN A CA 1
ATOM 3521 C C . ASN A 1 438 ? 15.336 -24.188 1.757 1 94.06 438 ASN A C 1
ATOM 3523 O O . ASN A 1 438 ? 14.898 -24.188 0.604 1 94.06 438 ASN A O 1
ATOM 3527 N N . LEU A 1 439 ? 14.648 -23.516 2.766 1 98.06 439 LEU A N 1
ATOM 3528 C CA . LEU A 1 439 ? 13.461 -22.703 2.48 1 98.06 439 LEU A CA 1
ATOM 3529 C C . LEU A 1 439 ? 13.789 -21.219 2.572 1 98.06 439 LEU A C 1
ATOM 3531 O O . LEU A 1 439 ? 14.398 -20.766 3.547 1 98.06 439 LEU A O 1
ATOM 3535 N N . THR A 1 440 ? 13.469 -20.469 1.548 1 98.62 440 THR A N 1
ATOM 3536 C CA . THR A 1 440 ? 13.57 -19.016 1.515 1 98.62 440 THR A CA 1
ATOM 3537 C C . THR A 1 440 ? 12.188 -18.391 1.346 1 98.62 440 THR A C 1
ATOM 3539 O O . THR A 1 440 ? 11.391 -18.828 0.521 1 98.62 440 THR A O 1
ATOM 3542 N N . PHE A 1 441 ? 11.891 -17.484 2.215 1 98.62 441 PHE A N 1
ATOM 3543 C CA . PHE A 1 441 ? 10.672 -16.688 2.084 1 98.62 441 PHE A CA 1
ATOM 3544 C C . PHE A 1 441 ? 11 -15.242 1.731 1 98.62 441 PHE A C 1
ATOM 3546 O O . PHE A 1 441 ? 11.969 -14.68 2.236 1 98.62 441 PHE A O 1
ATOM 3553 N N . ALA A 1 442 ? 10.211 -14.656 0.835 1 98.88 442 ALA A N 1
ATOM 3554 C CA . ALA A 1 442 ? 10.391 -13.242 0.489 1 98.88 442 ALA A CA 1
ATOM 3555 C C . ALA A 1 442 ? 9.047 -12.555 0.285 1 98.88 442 ALA A C 1
ATOM 3557 O O . ALA A 1 442 ? 8.125 -13.133 -0.298 1 98.88 442 ALA A O 1
ATOM 3558 N N . THR A 1 443 ? 8.914 -11.367 0.786 1 98.94 443 THR A N 1
ATOM 3559 C CA . THR A 1 443 ? 7.797 -10.508 0.411 1 98.94 443 THR A CA 1
ATOM 3560 C C . THR A 1 443 ? 8.164 -9.633 -0.781 1 98.94 443 THR A C 1
ATOM 3562 O O . THR A 1 443 ? 9.344 -9.391 -1.04 1 98.94 443 THR A O 1
ATOM 3565 N N . ILE A 1 444 ? 7.184 -9.32 -1.526 1 98.94 444 ILE A N 1
ATOM 3566 C CA . ILE A 1 444 ? 7.309 -8.359 -2.619 1 98.94 444 ILE A CA 1
ATOM 3567 C C . ILE A 1 444 ? 6.582 -7.066 -2.256 1 98.94 444 ILE A C 1
ATOM 3569 O O . ILE A 1 444 ? 5.348 -7.023 -2.236 1 98.94 444 ILE A O 1
ATOM 3573 N N . LYS A 1 445 ? 7.34 -6.004 -2 1 98.81 445 LYS A N 1
ATOM 3574 C CA . LYS A 1 445 ? 6.805 -4.715 -1.566 1 98.81 445 LYS A CA 1
ATOM 3575 C C . LYS A 1 445 ? 5.871 -4.125 -2.619 1 98.81 445 LYS A C 1
ATOM 3577 O O . LYS A 1 445 ? 6.273 -3.91 -3.764 1 98.81 445 LYS A O 1
ATOM 3582 N N . GLY A 1 446 ? 4.613 -3.871 -2.225 1 98.56 446 GLY A N 1
ATOM 3583 C CA . GLY A 1 446 ? 3.633 -3.307 -3.139 1 98.56 446 GLY A CA 1
ATOM 3584 C C . GLY A 1 446 ? 3.051 -4.332 -4.094 1 98.56 446 GLY A C 1
ATOM 3585 O O . GLY A 1 446 ? 2.318 -3.977 -5.02 1 98.56 446 GLY A O 1
ATOM 3586 N N . GLY A 1 447 ? 3.369 -5.594 -3.896 1 98.81 447 GLY A N 1
ATOM 3587 C CA . GLY A 1 447 ? 2.895 -6.645 -4.785 1 98.81 447 GLY A CA 1
ATOM 3588 C C . GLY A 1 447 ? 1.489 -7.113 -4.457 1 98.81 447 GLY A C 1
ATOM 3589 O O . GLY A 1 447 ? 1.052 -7.023 -3.307 1 98.81 447 GLY A O 1
ATOM 3590 N N . GLY A 1 448 ? 0.789 -7.68 -5.449 1 98.5 448 GLY A N 1
ATOM 3591 C CA . GLY A 1 448 ? -0.534 -8.258 -5.277 1 98.5 448 GLY A CA 1
ATOM 3592 C C . GLY A 1 448 ? -0.529 -9.773 -5.312 1 98.5 448 GLY A C 1
ATOM 3593 O O . GLY A 1 448 ? 0.454 -10.406 -4.922 1 98.5 448 GLY A O 1
ATOM 3594 N N . HIS A 1 449 ? -1.69 -10.367 -5.68 1 98.31 449 HIS A N 1
ATOM 3595 C CA . HIS A 1 449 ? -1.938 -11.805 -5.613 1 98.31 449 HIS A CA 1
ATOM 3596 C C . HIS A 1 449 ? -0.99 -12.57 -6.527 1 98.31 449 HIS A C 1
ATOM 3598 O O . HIS A 1 449 ? -0.353 -13.539 -6.098 1 98.31 449 HIS A O 1
ATOM 3604 N N . THR A 1 450 ? -0.993 -12.164 -7.797 1 98.44 450 THR A N 1
ATOM 3605 C CA . THR A 1 450 ? 0.01 -12.648 -8.734 1 98.44 450 THR A CA 1
ATOM 3606 C C . THR A 1 450 ? 1.209 -11.711 -8.789 1 98.44 450 THR A C 1
ATOM 3608 O O . THR A 1 450 ? 1.36 -10.938 -9.734 1 98.44 450 THR A O 1
ATOM 3611 N N . ALA A 1 451 ? 2.066 -11.852 -7.82 1 98.81 451 ALA A N 1
ATOM 3612 C CA . ALA A 1 451 ? 3.092 -10.859 -7.5 1 98.81 451 ALA A CA 1
ATOM 3613 C C . ALA A 1 451 ? 3.9 -10.484 -8.734 1 98.81 451 ALA A C 1
ATOM 3615 O O . ALA A 1 451 ? 4.168 -9.305 -8.977 1 98.81 451 ALA A O 1
ATOM 3616 N N . PRO A 1 452 ? 4.324 -11.43 -9.648 1 98.69 452 PRO A N 1
ATOM 3617 C CA . PRO A 1 452 ? 5.102 -11.07 -10.836 1 98.69 452 PRO A CA 1
ATOM 3618 C C . PRO A 1 452 ? 4.324 -10.18 -11.805 1 98.69 452 PRO A C 1
ATOM 3620 O O . PRO A 1 452 ? 4.922 -9.492 -12.633 1 98.69 452 PRO A O 1
ATOM 3623 N N . GLU A 1 453 ? 2.982 -10.297 -11.734 1 98.12 453 GLU A N 1
ATOM 3624 C CA . GLU A 1 453 ? 2.156 -9.406 -12.547 1 98.12 453 GLU A CA 1
ATOM 3625 C C . GLU A 1 453 ? 2.27 -7.961 -12.07 1 98.12 453 GLU A C 1
ATOM 3627 O O . GLU A 1 453 ? 2.301 -7.035 -12.883 1 98.12 453 GLU A O 1
ATOM 3632 N N . TYR A 1 454 ? 2.383 -7.785 -10.789 1 98.25 454 TYR A N 1
ATOM 3633 C CA . TYR A 1 454 ? 2.334 -6.469 -10.156 1 98.25 454 TYR A CA 1
ATOM 3634 C C . TYR A 1 454 ? 3.721 -5.844 -10.086 1 98.25 454 TYR A C 1
ATOM 3636 O O . TYR A 1 454 ? 3.865 -4.625 -10.188 1 98.25 454 TYR A O 1
ATOM 3644 N N . LYS A 1 455 ? 4.703 -6.691 -9.852 1 98.62 455 LYS A N 1
ATOM 3645 C CA . LYS A 1 455 ? 6.086 -6.254 -9.703 1 98.62 455 LYS A CA 1
ATOM 3646 C C . LYS A 1 455 ? 7.031 -7.117 -10.531 1 98.62 455 LYS A C 1
ATOM 3648 O O . LYS A 1 455 ? 7.883 -7.82 -9.984 1 98.62 455 LYS A O 1
ATOM 3653 N N . PRO A 1 456 ? 6.953 -6.965 -11.859 1 98.56 456 PRO A N 1
ATOM 3654 C CA . PRO A 1 456 ? 7.68 -7.883 -12.742 1 98.56 456 PRO A CA 1
ATOM 3655 C C . PRO A 1 456 ? 9.195 -7.777 -12.578 1 98.56 456 PRO A C 1
ATOM 3657 O O . PRO A 1 456 ? 9.891 -8.797 -12.547 1 98.56 456 PRO A O 1
ATOM 3660 N N . ARG A 1 457 ? 9.719 -6.566 -12.438 1 98.44 457 ARG A N 1
ATOM 3661 C CA . ARG A 1 457 ? 11.164 -6.387 -12.312 1 98.44 457 ARG A CA 1
ATOM 3662 C C . ARG A 1 457 ? 11.688 -7.027 -11.039 1 98.44 457 ARG A C 1
ATOM 3664 O O . ARG A 1 457 ? 12.688 -7.758 -11.062 1 98.44 457 ARG A O 1
ATOM 3671 N N . GLU A 1 458 ? 11.047 -6.715 -9.945 1 98.75 458 GLU A N 1
ATOM 3672 C CA . GLU A 1 458 ? 11.461 -7.25 -8.648 1 98.75 458 GLU A CA 1
ATOM 3673 C C . GLU A 1 458 ? 11.359 -8.773 -8.633 1 98.75 458 GLU A C 1
ATOM 3675 O O . GLU A 1 458 ? 12.266 -9.453 -8.148 1 98.75 458 GLU A O 1
ATOM 3680 N N . CYS A 1 459 ? 10.32 -9.312 -9.188 1 98.94 459 CYS A N 1
ATOM 3681 C CA . CYS A 1 459 ? 10.102 -10.75 -9.148 1 98.94 459 CYS A CA 1
ATOM 3682 C C . CYS A 1 459 ? 11.062 -11.477 -10.078 1 98.94 459 CYS A C 1
ATOM 3684 O O . CYS A 1 459 ? 11.516 -12.586 -9.773 1 98.94 459 CYS A O 1
ATOM 3686 N N . MET A 1 460 ? 11.383 -10.875 -11.203 1 98.88 460 MET A N 1
ATOM 3687 C CA . MET A 1 460 ? 12.391 -11.461 -12.086 1 98.88 460 MET A CA 1
ATOM 3688 C C . MET A 1 460 ? 13.742 -11.562 -11.383 1 98.88 460 MET A C 1
ATOM 3690 O O . MET A 1 460 ? 14.398 -12.602 -11.445 1 98.88 460 MET A O 1
ATOM 3694 N N . ASN A 1 461 ? 14.109 -10.461 -10.719 1 98.75 461 ASN A N 1
ATOM 3695 C CA . ASN A 1 461 ? 15.375 -10.461 -10.008 1 98.75 461 ASN A CA 1
ATOM 3696 C C . ASN A 1 461 ? 15.391 -11.484 -8.875 1 98.75 461 ASN A C 1
ATOM 3698 O O . ASN A 1 461 ? 16.391 -12.18 -8.672 1 98.75 461 ASN A O 1
ATOM 3702 N N . MET A 1 462 ? 14.297 -11.578 -8.148 1 98.88 462 MET A N 1
ATOM 3703 C CA . MET A 1 462 ? 14.164 -12.562 -7.074 1 98.88 462 MET A CA 1
ATOM 3704 C C . MET A 1 462 ? 14.383 -13.977 -7.605 1 98.88 462 MET A C 1
ATOM 3706 O O . MET A 1 462 ? 15.219 -14.719 -7.086 1 98.88 462 MET A O 1
ATOM 3710 N N . ALA A 1 463 ? 13.695 -14.328 -8.656 1 98.81 463 ALA A N 1
ATOM 3711 C CA . ALA A 1 463 ? 13.758 -15.68 -9.203 1 98.81 463 ALA A CA 1
ATOM 3712 C C . ALA A 1 463 ? 15.133 -15.977 -9.781 1 98.81 463 ALA A C 1
ATOM 3714 O O . ALA A 1 463 ? 15.68 -17.062 -9.57 1 98.81 463 ALA A O 1
ATOM 3715 N N . TRP A 1 464 ? 15.641 -15 -10.5 1 98.5 464 TRP A N 1
ATOM 3716 C CA . TRP A 1 464 ? 16.953 -15.172 -11.102 1 98.5 464 TRP A CA 1
ATOM 3717 C C . TRP A 1 464 ? 18.016 -15.43 -10.031 1 98.5 464 TRP A C 1
ATOM 3719 O O . TRP A 1 464 ? 18.812 -16.359 -10.141 1 98.5 464 TRP A O 1
ATOM 3729 N N . ARG A 1 465 ? 18.031 -14.586 -9 1 98.44 465 ARG A N 1
ATOM 3730 C CA . ARG A 1 465 ? 19 -14.742 -7.926 1 98.44 465 ARG A CA 1
ATOM 3731 C C . ARG A 1 465 ? 18.828 -16.078 -7.223 1 98.44 465 ARG A C 1
ATOM 3733 O O . ARG A 1 465 ? 19.797 -16.812 -7.023 1 98.44 465 ARG A O 1
ATOM 3740 N N . TRP A 1 466 ? 17.625 -16.406 -6.902 1 98.44 466 TRP A N 1
ATOM 3741 C CA . TRP A 1 466 ? 17.359 -17.625 -6.148 1 98.44 466 TRP A CA 1
ATOM 3742 C C . TRP A 1 466 ? 17.75 -18.859 -6.953 1 98.44 466 TRP A C 1
ATOM 3744 O O . TRP A 1 466 ? 18.422 -19.766 -6.434 1 98.44 466 TRP A O 1
ATOM 3754 N N . MET A 1 467 ? 17.422 -18.906 -8.25 1 97.75 467 MET A N 1
ATOM 3755 C CA . MET A 1 467 ? 17.719 -20.078 -9.086 1 97.75 467 MET A CA 1
ATOM 3756 C C . MET A 1 467 ? 19.219 -20.203 -9.336 1 97.75 467 MET A C 1
ATOM 3758 O O . MET A 1 467 ? 19.703 -21.281 -9.648 1 97.75 467 MET A O 1
ATOM 3762 N N . ASN A 1 468 ? 19.906 -19.109 -9.219 1 96.38 468 ASN A N 1
ATOM 3763 C CA . ASN A 1 468 ? 21.359 -19.141 -9.414 1 96.38 468 ASN A CA 1
ATOM 3764 C C . ASN A 1 468 ? 22.109 -19.219 -8.086 1 96.38 468 ASN A C 1
ATOM 3766 O O . ASN A 1 468 ? 23.297 -18.906 -8.016 1 96.38 468 ASN A O 1
ATOM 3770 N N . ASN A 1 469 ? 21.438 -19.516 -7.062 1 95.5 469 ASN A N 1
ATOM 3771 C CA . ASN A 1 469 ? 22 -19.719 -5.734 1 95.5 469 ASN A CA 1
ATOM 3772 C C . ASN A 1 469 ? 22.672 -18.453 -5.207 1 95.5 469 ASN A C 1
ATOM 3774 O O . ASN A 1 469 ? 23.75 -18.531 -4.613 1 95.5 469 ASN A O 1
ATOM 3778 N N . LYS A 1 470 ? 22.031 -17.375 -5.551 1 94.69 470 LYS A N 1
ATOM 3779 C CA . LYS A 1 470 ? 22.5 -16.094 -5.031 1 94.69 470 LYS A CA 1
ATOM 3780 C C . LYS A 1 470 ? 21.562 -15.57 -3.936 1 94.69 470 LYS A C 1
ATOM 3782 O O . LYS A 1 470 ? 20.359 -15.82 -3.965 1 94.69 470 LYS A O 1
ATOM 3787 N N . SER A 1 471 ? 22.203 -14.961 -3.047 1 91.19 471 SER A N 1
ATOM 3788 C CA . SER A 1 471 ? 21.406 -14.336 -1.991 1 91.19 471 SER A CA 1
ATOM 3789 C C . SER A 1 471 ? 20.5 -13.25 -2.553 1 91.19 471 SER A C 1
ATOM 3791 O O . SER A 1 471 ? 20.875 -12.523 -3.473 1 91.19 471 SER A O 1
ATOM 3793 N N . LEU A 1 472 ? 19.344 -13.281 -1.98 1 92.56 472 LEU A N 1
ATOM 3794 C CA . LEU A 1 472 ? 18.5 -12.156 -2.35 1 92.56 472 LEU A CA 1
ATOM 3795 C C . LEU A 1 472 ? 19.078 -10.844 -1.829 1 92.56 472 LEU A C 1
ATOM 3797 O O . LEU A 1 472 ? 19.547 -10.781 -0.691 1 92.56 472 LEU A O 1
ATOM 3801 N N . MET B 1 1 ? -25.047 113.5 32.406 1 21.75 1 MET B N 1
ATOM 3802 C CA . MET B 1 1 ? -23.766 112.812 32.5 1 21.75 1 MET B CA 1
ATOM 3803 C C . MET B 1 1 ? -23.875 111.375 31.969 1 21.75 1 MET B C 1
ATOM 3805 O O . MET B 1 1 ? -24.625 110.562 32.531 1 21.75 1 MET B O 1
ATOM 3809 N N . ALA B 1 2 ? -23.609 111.375 30.531 1 25.61 2 ALA B N 1
ATOM 3810 C CA . ALA B 1 2 ? -23.859 110.375 29.453 1 25.61 2 ALA B CA 1
ATOM 3811 C C . ALA B 1 2 ? -23.156 109.062 29.719 1 25.61 2 ALA B C 1
ATOM 3813 O O . ALA B 1 2 ? -22.125 109 30.391 1 25.61 2 ALA B O 1
ATOM 3814 N N . LEU B 1 3 ? -23.625 107.875 29.391 1 27.97 3 LEU B N 1
ATOM 3815 C CA . LEU B 1 3 ? -23.781 106.438 29.453 1 27.97 3 LEU B CA 1
ATOM 3816 C C . LEU B 1 3 ? -22.547 105.75 28.922 1 27.97 3 LEU B C 1
ATOM 3818 O O . LEU B 1 3 ? -22.5 104.5 28.891 1 27.97 3 LEU B O 1
ATOM 3822 N N . GLU B 1 4 ? -21.391 106.312 28.766 1 29.27 4 GLU B N 1
ATOM 3823 C CA . GLU B 1 4 ? -20.766 105.688 27.609 1 29.27 4 GLU B CA 1
ATOM 3824 C C . GLU B 1 4 ? -20.094 104.375 28.031 1 29.27 4 GLU B C 1
ATOM 3826 O O . GLU B 1 4 ? -18.922 104.125 27.688 1 29.27 4 GLU B O 1
ATOM 3831 N N . ARG B 1 5 ? -20.422 103.562 29.016 1 31.34 5 ARG B N 1
ATOM 3832 C CA . ARG B 1 5 ? -19.312 102.688 29.328 1 31.34 5 ARG B CA 1
ATOM 3833 C C . ARG B 1 5 ? -18.922 101.875 28.109 1 31.34 5 ARG B C 1
ATOM 3835 O O . ARG B 1 5 ? -19.75 101.562 27.25 1 31.34 5 ARG B O 1
ATOM 3842 N N . PRO B 1 6 ? -17.609 101.625 27.875 1 31.3 6 PRO B N 1
ATOM 3843 C CA . PRO B 1 6 ? -16.812 101 26.812 1 31.3 6 PRO B CA 1
ATOM 3844 C C . PRO B 1 6 ? -17.234 99.562 26.531 1 31.3 6 PRO B C 1
ATOM 3846 O O . PRO B 1 6 ? -17.812 98.938 27.391 1 31.3 6 PRO B O 1
ATOM 3849 N N . ARG B 1 7 ? -17.141 99.188 25.188 1 30.66 7 ARG B N 1
ATOM 3850 C CA . ARG B 1 7 ? -17.328 98.062 24.344 1 30.66 7 ARG B CA 1
ATOM 3851 C C . ARG B 1 7 ? -16.359 96.938 24.734 1 30.66 7 ARG B C 1
ATOM 3853 O O . ARG B 1 7 ? -15.148 97.125 24.797 1 30.66 7 ARG B O 1
ATOM 3860 N N . TRP B 1 8 ? -16.734 96 25.609 1 27.31 8 TRP B N 1
ATOM 3861 C CA . TRP B 1 8 ? -16 94.75 26.016 1 27.31 8 TRP B CA 1
ATOM 3862 C C . TRP B 1 8 ? -15.5 94 24.797 1 27.31 8 TRP B C 1
ATOM 3864 O O . TRP B 1 8 ? -16.266 93.75 23.875 1 27.31 8 TRP B O 1
ATOM 3874 N N . PHE B 1 9 ? -14.273 94.25 24.312 1 31.59 9 PHE B N 1
ATOM 3875 C CA . PHE B 1 9 ? -13.656 93.5 23.25 1 31.59 9 PHE B CA 1
ATOM 3876 C C . PHE B 1 9 ? -13.641 92 23.594 1 31.59 9 PHE B C 1
ATOM 3878 O O . PHE B 1 9 ? -13.258 91.625 24.703 1 31.59 9 PHE B O 1
ATOM 3885 N N . VAL B 1 10 ? -14.477 91.188 22.953 1 35 10 VAL B N 1
ATOM 3886 C CA . VAL B 1 10 ? -14.617 89.75 22.875 1 35 10 VAL B CA 1
ATOM 3887 C C . VAL B 1 10 ? -13.305 89.125 22.406 1 35 10 VAL B C 1
ATOM 3889 O O . VAL B 1 10 ? -12.812 89.438 21.328 1 35 10 VAL B O 1
ATOM 3892 N N . VAL B 1 11 ? -12.344 88.812 23.266 1 36.47 11 VAL B N 1
ATOM 3893 C CA . VAL B 1 11 ? -11.148 88.062 22.891 1 36.47 11 VAL B CA 1
ATOM 3894 C C . VAL B 1 11 ? -11.555 86.75 22.219 1 36.47 11 VAL B C 1
ATOM 3896 O O . VAL B 1 11 ? -12.367 86 22.75 1 36.47 11 VAL B O 1
ATOM 3899 N N . PRO B 1 12 ? -11.422 86.625 20.891 1 38.31 12 PRO B N 1
ATOM 3900 C CA . PRO B 1 12 ? -11.695 85.375 20.203 1 38.31 12 PRO B CA 1
ATOM 3901 C C . PRO B 1 12 ? -10.883 84.188 20.75 1 38.31 12 PRO B C 1
ATOM 3903 O O . PRO B 1 12 ? -9.68 84.312 20.969 1 38.31 12 PRO B O 1
ATOM 3906 N N . HIS B 1 13 ? -11.414 83.5 21.703 1 35.84 13 HIS B N 1
ATOM 3907 C CA . HIS B 1 13 ? -10.82 82.25 22.094 1 35.84 13 HIS B CA 1
ATOM 3908 C C . HIS B 1 13 ? -10.477 81.375 20.875 1 35.84 13 HIS B C 1
ATOM 3910 O O . HIS B 1 13 ? -11.352 81.062 20.078 1 35.84 13 HIS B O 1
ATOM 3916 N N . VAL B 1 14 ? -9.289 81.562 20.266 1 35.84 14 VAL B N 1
ATOM 3917 C CA . VAL B 1 14 ? -8.766 80.625 19.25 1 35.84 14 VAL B CA 1
ATOM 3918 C C . VAL B 1 14 ? -8.805 79.188 19.766 1 35.84 14 VAL B C 1
ATOM 3920 O O . VAL B 1 14 ? -8.172 78.875 20.781 1 35.84 14 VAL B O 1
ATOM 3923 N N . LEU B 1 15 ? -9.922 78.562 19.641 1 34.44 15 LEU B N 1
ATOM 3924 C CA . LEU B 1 15 ? -9.992 77.125 19.781 1 34.44 15 LEU B CA 1
ATOM 3925 C C . LEU B 1 15 ? -8.844 76.438 19.031 1 34.44 15 LEU B C 1
ATOM 3927 O O . LEU B 1 15 ? -8.75 76.5 17.812 1 34.44 15 LEU B O 1
ATOM 3931 N N . PHE B 1 16 ? -7.668 76.312 19.672 1 36.38 16 PHE B N 1
ATOM 3932 C CA . PHE B 1 16 ? -6.645 75.438 19.109 1 36.38 16 PHE B CA 1
ATOM 3933 C C . PHE B 1 16 ? -7.207 74.062 18.859 1 36.38 16 PHE B C 1
ATOM 3935 O O . PHE B 1 16 ? -7.566 73.375 19.797 1 36.38 16 PHE B O 1
ATOM 3942 N N . LEU B 1 17 ? -7.867 73.875 17.734 1 34.28 17 LEU B N 1
ATOM 3943 C CA . LEU B 1 17 ? -8.148 72.5 17.234 1 34.28 17 LEU B CA 1
ATOM 3944 C C . LEU B 1 17 ? -6.895 71.625 17.297 1 34.28 17 LEU B C 1
ATOM 3946 O O . LEU B 1 17 ? -5.926 71.938 16.578 1 34.28 17 LEU B O 1
ATOM 3950 N N . VAL B 1 18 ? -6.551 71.125 18.422 1 38.06 18 VAL B N 1
ATOM 3951 C CA . VAL B 1 18 ? -5.586 70.062 18.438 1 38.06 18 VAL B CA 1
ATOM 3952 C C . VAL B 1 18 ? -6.023 69 17.438 1 38.06 18 VAL B C 1
ATOM 3954 O O . VAL B 1 18 ? -7.051 68.312 17.625 1 38.06 18 VAL B O 1
ATOM 3957 N N . LEU B 1 19 ? -5.754 69.188 16.188 1 35.16 19 LEU B N 1
ATOM 3958 C CA . LEU B 1 19 ? -5.812 68.062 15.273 1 35.16 19 LEU B CA 1
ATOM 3959 C C . LEU B 1 19 ? -5.066 66.875 15.852 1 35.16 19 LEU B C 1
ATOM 3961 O O . LEU B 1 19 ? -3.836 66.875 15.93 1 35.16 19 LEU B O 1
ATOM 3965 N N . CYS B 1 20 ? -5.613 66.25 16.859 1 35.53 20 CYS B N 1
ATOM 3966 C CA . CYS B 1 20 ? -5.117 64.875 17.094 1 35.53 20 CYS B CA 1
ATOM 3967 C C . CYS B 1 20 ? -4.953 64.125 15.789 1 35.53 20 CYS B C 1
ATOM 3969 O O . CYS B 1 20 ? -5.945 63.812 15.133 1 35.53 20 CYS B O 1
ATOM 3971 N N . SER B 1 21 ? -3.902 64.438 15.078 1 36.16 21 SER B N 1
ATOM 3972 C CA . SER B 1 21 ? -3.582 63.469 14.031 1 36.16 21 SER B CA 1
ATOM 3973 C C . SER B 1 21 ? -3.736 62.031 14.539 1 36.16 21 SER B C 1
ATOM 3975 O O . SER B 1 21 ? -2.969 61.594 15.398 1 36.16 21 SER B O 1
ATOM 3977 N N . ILE B 1 22 ? -4.965 61.562 14.695 1 38.16 22 ILE B N 1
ATOM 3978 C CA . ILE B 1 22 ? -5.051 60.125 14.711 1 38.16 22 ILE B CA 1
ATOM 3979 C C . ILE B 1 22 ? -4.051 59.531 13.719 1 38.16 22 ILE B C 1
ATOM 3981 O O . ILE B 1 22 ? -4.18 59.719 12.508 1 38.16 22 ILE B O 1
ATOM 3985 N N . THR B 1 23 ? -2.797 59.531 14.094 1 36.25 23 THR B N 1
ATOM 3986 C CA . THR B 1 23 ? -1.958 58.656 13.289 1 36.25 23 THR B CA 1
ATOM 3987 C C . THR B 1 23 ? -2.709 57.375 12.93 1 36.25 23 THR B C 1
ATOM 3989 O O . THR B 1 23 ? -3.152 56.656 13.82 1 36.25 23 THR B O 1
ATOM 3992 N N . ILE B 1 24 ? -3.512 57.438 11.906 1 39.22 24 ILE B N 1
ATOM 3993 C CA . ILE B 1 24 ? -3.865 56.156 11.352 1 39.22 24 ILE B CA 1
ATOM 3994 C C . ILE B 1 24 ? -2.693 55.188 11.508 1 39.22 24 ILE B C 1
ATOM 3996 O O . ILE B 1 24 ? -1.576 55.469 11.07 1 39.22 24 ILE B O 1
ATOM 4000 N N . PRO B 1 25 ? -2.764 54.469 12.531 1 39 25 PRO B N 1
ATOM 4001 C CA . PRO B 1 25 ? -1.681 53.5 12.492 1 39 25 PRO B CA 1
ATOM 4002 C C . PRO B 1 25 ? -1.341 53.031 11.078 1 39 25 PRO B C 1
ATOM 4004 O O . PRO B 1 25 ? -2.24 52.844 10.258 1 39 25 PRO B O 1
ATOM 4007 N N . ASP B 1 26 ? -0.327 53.469 10.445 1 40.72 26 ASP B N 1
ATOM 4008 C CA . ASP B 1 26 ? 0.25 53.188 9.133 1 40.72 26 ASP B CA 1
ATOM 4009 C C . ASP B 1 26 ? -0.317 51.875 8.57 1 40.72 26 ASP B C 1
ATOM 4011 O O . ASP B 1 26 ? -0.958 51.875 7.516 1 40.72 26 ASP B O 1
ATOM 4015 N N . HIS B 1 27 ? 0.578 50.688 8.461 1 43.81 27 HIS B N 1
ATOM 4016 C CA . HIS B 1 27 ? 0.866 49.688 7.434 1 43.81 27 HIS B CA 1
ATOM 4017 C C . HIS B 1 27 ? -0.212 48.594 7.391 1 43.81 27 HIS B C 1
ATOM 4019 O O . HIS B 1 27 ? -0.294 47.781 8.289 1 43.81 27 HIS B O 1
ATOM 4025 N N . LEU B 1 28 ? -1.262 48.875 7.141 1 51.84 28 LEU B N 1
ATOM 4026 C CA . LEU B 1 28 ? -2.088 47.781 6.668 1 51.84 28 LEU B CA 1
ATOM 4027 C C . LEU B 1 28 ? -1.271 46.812 5.809 1 51.84 28 LEU B C 1
ATOM 4029 O O . LEU B 1 28 ? -0.79 47.188 4.738 1 51.84 28 LEU B O 1
ATOM 4033 N N . SER B 1 29 ? -0.524 45.781 6.359 1 71.69 29 SER B N 1
ATOM 4034 C CA . SER B 1 29 ? 0.474 44.781 5.996 1 71.69 29 SER B CA 1
ATOM 4035 C C . SER B 1 29 ? -0.103 43.75 5.027 1 71.69 29 SER B C 1
ATOM 4037 O O . SER B 1 29 ? 0.637 42.969 4.445 1 71.69 29 SER B O 1
ATOM 4039 N N . ALA B 1 30 ? -1.34 43.875 4.668 1 88 30 ALA B N 1
ATOM 4040 C CA . ALA B 1 30 ? -1.917 42.906 3.75 1 88 30 ALA B CA 1
ATOM 4041 C C . ALA B 1 30 ? -1.817 43.375 2.305 1 88 30 ALA B C 1
ATOM 4043 O O . ALA B 1 30 ? -2.086 44.562 2.008 1 88 30 ALA B O 1
ATOM 4044 N N . VAL B 1 31 ? -1.389 42.594 1.451 1 93.38 31 VAL B N 1
ATOM 4045 C CA . VAL B 1 31 ? -1.262 42.906 0.033 1 93.38 31 VAL B CA 1
ATOM 4046 C C . VAL B 1 31 ? -1.967 41.844 -0.802 1 93.38 31 VAL B C 1
ATOM 4048 O O . VAL B 1 31 ? -1.792 40.656 -0.567 1 93.38 31 VAL B O 1
ATOM 4051 N N . THR B 1 32 ? -2.793 42.25 -1.733 1 95.56 32 THR B N 1
ATOM 4052 C CA . THR B 1 32 ? -3.441 41.344 -2.664 1 95.56 32 THR B CA 1
ATOM 4053 C C . THR B 1 32 ? -2.525 41.031 -3.844 1 95.56 32 THR B C 1
ATOM 4055 O O . THR B 1 32 ? -1.905 41.938 -4.41 1 95.56 32 THR B O 1
ATOM 4058 N N . ILE B 1 33 ? -2.508 39.812 -4.18 1 96.62 33 ILE B N 1
ATOM 4059 C CA . ILE B 1 33 ? -1.607 39.344 -5.23 1 96.62 33 ILE B CA 1
ATOM 4060 C C . ILE B 1 33 ? -2.42 38.844 -6.422 1 96.62 33 ILE B C 1
ATOM 4062 O O . ILE B 1 33 ? -3.273 37.969 -6.27 1 96.62 33 ILE B O 1
ATOM 4066 N N . SER B 1 34 ? -2.137 39.375 -7.621 1 94.94 34 SER B N 1
ATOM 4067 C CA . SER B 1 34 ? -2.9 38.969 -8.805 1 94.94 34 SER B CA 1
ATOM 4068 C C . SER B 1 34 ? -2.123 38 -9.672 1 94.94 34 SER B C 1
ATOM 4070 O O . SER B 1 34 ? -2.703 37.281 -10.508 1 94.94 34 SER B O 1
ATOM 4072 N N . HIS B 1 35 ? -0.784 38.031 -9.5 1 96 35 HIS B N 1
ATOM 4073 C CA . HIS B 1 35 ? 0.079 37.188 -10.305 1 96 35 HIS B CA 1
ATOM 4074 C C . HIS B 1 35 ? 1.157 36.531 -9.453 1 96 35 HIS B C 1
ATOM 4076 O O . HIS B 1 35 ? 1.672 37.125 -8.516 1 96 35 HIS B O 1
ATOM 4082 N N . LEU B 1 36 ? 1.393 35.281 -9.766 1 96.5 36 LEU B N 1
ATOM 4083 C CA . LEU B 1 36 ? 2.52 34.562 -9.164 1 96.5 36 LEU B CA 1
ATOM 4084 C C . LEU B 1 36 ? 3.535 34.156 -10.227 1 96.5 36 LEU B C 1
ATOM 4086 O O . LEU B 1 36 ? 3.16 33.719 -11.312 1 96.5 36 LEU B O 1
ATOM 4090 N N . PRO B 1 37 ? 4.805 34.375 -9.898 1 96.25 37 PRO B N 1
ATOM 4091 C CA . PRO B 1 37 ? 5.812 33.906 -10.844 1 96.25 37 PRO B CA 1
ATOM 4092 C C . PRO B 1 37 ? 5.688 32.406 -11.141 1 96.25 37 PRO B C 1
ATOM 4094 O O . PRO B 1 37 ? 5.551 31.609 -10.219 1 96.25 37 PRO B O 1
ATOM 4097 N N . GLY B 1 38 ? 5.742 32.125 -12.422 1 95 38 GLY B N 1
ATOM 4098 C CA . GLY B 1 38 ? 5.715 30.719 -12.82 1 95 38 GLY B CA 1
ATOM 4099 C C . GLY B 1 38 ? 4.312 30.172 -13 1 95 38 GLY B C 1
ATOM 4100 O O . GLY B 1 38 ? 4.129 29.062 -13.508 1 95 38 GLY B O 1
ATOM 4101 N N . PHE B 1 39 ? 3.309 30.875 -12.555 1 96 39 PHE B N 1
ATOM 4102 C CA . PHE B 1 39 ? 1.939 30.406 -12.758 1 96 39 PHE B CA 1
ATOM 4103 C C . PHE B 1 39 ? 1.543 30.547 -14.227 1 96 39 PHE B C 1
ATOM 4105 O O . PHE B 1 39 ? 1.421 31.656 -14.75 1 96 39 PHE B O 1
ATOM 4112 N N . LEU B 1 40 ? 1.256 29.5 -14.906 1 90.19 40 LEU B N 1
ATOM 4113 C CA . LEU B 1 40 ? 1.195 29.422 -16.359 1 90.19 40 LEU B CA 1
ATOM 4114 C C . LEU B 1 40 ? -0.103 30.031 -16.891 1 90.19 40 LEU B C 1
ATOM 4116 O O . LEU B 1 40 ? -0.152 30.516 -18.016 1 90.19 40 LEU B O 1
ATOM 4120 N N . GLN B 1 41 ? -1.117 30.031 -16.172 1 89.5 41 GLN B N 1
ATOM 4121 C CA . GLN B 1 41 ? -2.434 30.406 -16.672 1 89.5 41 GLN B CA 1
ATOM 4122 C C . GLN B 1 41 ? -2.631 31.922 -16.594 1 89.5 41 GLN B C 1
ATOM 4124 O O . GLN B 1 41 ? -3.73 32.438 -16.844 1 89.5 41 GLN B O 1
ATOM 4129 N N . GLY B 1 42 ? -1.616 32.75 -16.234 1 93.56 42 GLY B N 1
ATOM 4130 C CA . GLY B 1 42 ? -1.751 34.188 -16.141 1 93.56 42 GLY B CA 1
ATOM 4131 C C . GLY B 1 42 ? -2.209 34.656 -14.773 1 93.56 42 GLY B C 1
ATOM 4132 O O . GLY B 1 42 ? -1.641 34.281 -13.75 1 93.56 42 GLY B O 1
ATOM 4133 N N . PRO B 1 43 ? -3.229 35.5 -14.828 1 95.31 43 PRO B N 1
ATOM 4134 C CA . PRO B 1 43 ? -3.746 35.969 -13.539 1 95.31 43 PRO B CA 1
ATOM 4135 C C . PRO B 1 43 ? -4.316 34.812 -12.703 1 95.31 43 PRO B C 1
ATOM 4137 O O . PRO B 1 43 ? -4.91 33.875 -13.25 1 95.31 43 PRO B O 1
ATOM 4140 N N . LEU B 1 44 ? -4.137 34.969 -11.422 1 97.44 44 LEU B N 1
ATOM 4141 C CA . LEU B 1 44 ? -4.633 33.938 -10.523 1 97.44 44 LEU B CA 1
ATOM 4142 C C . LEU B 1 44 ? -6.156 33.844 -10.57 1 97.44 44 LEU B C 1
ATOM 4144 O O . LEU B 1 44 ? -6.836 34.875 -10.539 1 97.44 44 LEU B O 1
ATOM 4148 N N . PRO B 1 45 ? -6.695 32.656 -10.695 1 97 45 PRO B N 1
ATOM 4149 C CA . PRO B 1 45 ? -8.148 32.5 -10.695 1 97 45 PRO B CA 1
ATOM 4150 C C . PRO B 1 45 ? -8.742 32.5 -9.289 1 97 45 PRO B C 1
ATOM 4152 O O . PRO B 1 45 ? -9.898 32.125 -9.102 1 97 45 PRO B O 1
ATOM 4155 N N . PHE B 1 46 ? -7.977 32.844 -8.289 1 97.5 46 PHE B N 1
ATOM 4156 C CA . PHE B 1 46 ? -8.367 32.938 -6.887 1 97.5 46 PHE B CA 1
ATOM 4157 C C . PHE B 1 46 ? -7.758 34.156 -6.234 1 97.5 46 PHE B C 1
ATOM 4159 O O . PHE B 1 46 ? -6.828 34.75 -6.773 1 97.5 46 PHE B O 1
ATOM 4166 N N . SER B 1 47 ? -8.367 34.562 -5.086 1 97.5 47 SER B N 1
ATOM 4167 C CA . SER B 1 47 ? -7.855 35.719 -4.348 1 97.5 47 SER B CA 1
ATOM 4168 C C . SER B 1 47 ? -6.746 35.312 -3.387 1 97.5 47 SER B C 1
ATOM 4170 O O . SER B 1 47 ? -6.941 34.438 -2.535 1 97.5 47 SER B O 1
ATOM 4172 N N . LEU B 1 48 ? -5.605 35.906 -3.557 1 98.25 48 LEU B N 1
ATOM 4173 C CA . LEU B 1 48 ? -4.465 35.656 -2.682 1 98.25 48 LEU B CA 1
ATOM 4174 C C . LEU B 1 48 ? -4.004 36.938 -2.008 1 98.25 48 LEU B C 1
ATOM 4176 O O . LEU B 1 48 ? -3.775 37.938 -2.68 1 98.25 48 LEU B O 1
ATOM 4180 N N . GLU B 1 49 ? -3.963 36.844 -0.75 1 98.31 49 GLU B N 1
ATOM 4181 C CA . GLU B 1 49 ? -3.434 37.938 0.075 1 98.31 49 GLU B CA 1
ATOM 4182 C C . GLU B 1 49 ? -2.271 37.469 0.938 1 98.31 49 GLU B C 1
ATOM 4184 O O . GLU B 1 49 ? -2.305 36.344 1.47 1 98.31 49 GLU B O 1
ATOM 4189 N N . THR B 1 50 ? -1.212 38.281 0.995 1 98.44 50 THR B N 1
ATOM 4190 C CA . THR B 1 50 ? -0.138 38 1.941 1 98.44 50 THR B CA 1
ATOM 4191 C C . THR B 1 50 ? 0.065 39.156 2.895 1 98.44 50 THR B C 1
ATOM 4193 O O . THR B 1 50 ? -0.434 40.281 2.648 1 98.44 50 THR B O 1
ATOM 4196 N N . GLY B 1 51 ? 0.707 38.844 3.984 1 98 51 GLY B N 1
ATOM 4197 C CA . GLY B 1 51 ? 0.998 39.906 4.938 1 98 51 GLY B CA 1
ATOM 4198 C C . GLY B 1 51 ? 1.759 39.438 6.156 1 98 51 GLY B C 1
ATOM 4199 O O . GLY B 1 51 ? 2.055 38.25 6.273 1 98 51 GLY B O 1
ATOM 4200 N N . TYR B 1 52 ? 2.176 40.375 6.914 1 98.06 52 TYR B N 1
ATOM 4201 C CA . TYR B 1 52 ? 2.812 40.125 8.203 1 98.06 52 TYR B CA 1
ATOM 4202 C C . TYR B 1 52 ? 1.938 40.656 9.344 1 98.06 52 TYR B C 1
ATOM 4204 O O . TYR B 1 52 ? 1.291 41.688 9.219 1 98.06 52 TYR B O 1
ATOM 4212 N N . ILE B 1 53 ? 1.914 39.938 10.383 1 98.19 53 ILE B N 1
ATOM 4213 C CA . ILE B 1 53 ? 1.278 40.406 11.617 1 98.19 53 ILE B CA 1
ATOM 4214 C C . ILE B 1 53 ? 2.232 40.219 12.789 1 98.19 53 ILE B C 1
ATOM 4216 O O . ILE B 1 53 ? 2.807 39.125 12.969 1 98.19 53 ILE B O 1
ATOM 4220 N N . THR B 1 54 ? 2.414 41.281 13.586 1 98.12 54 THR B N 1
ATOM 4221 C CA . THR B 1 54 ? 3.25 41.188 14.781 1 98.12 54 THR B CA 1
ATOM 4222 C C . THR B 1 54 ? 2.549 40.406 15.883 1 98.12 54 THR B C 1
ATOM 4224 O O . THR B 1 54 ? 1.43 40.75 16.281 1 98.12 54 THR B O 1
ATOM 4227 N N . VAL B 1 55 ? 3.271 39.406 16.406 1 98.31 55 VAL B N 1
ATOM 4228 C CA . VAL B 1 55 ? 2.613 38.562 17.391 1 98.31 55 VAL B CA 1
ATOM 4229 C C . VAL B 1 55 ? 3.363 38.625 18.719 1 98.31 55 VAL B C 1
ATOM 4231 O O . VAL B 1 55 ? 2.906 38.062 19.719 1 98.31 55 VAL B O 1
ATOM 4234 N N . ASP B 1 56 ? 4.477 39.188 18.719 1 97.81 56 ASP B N 1
ATOM 4235 C CA . ASP B 1 56 ? 5.273 39.5 19.906 1 97.81 56 ASP B CA 1
ATOM 4236 C C . ASP B 1 56 ? 5.902 40.875 19.781 1 97.81 56 ASP B C 1
ATOM 4238 O O . ASP B 1 56 ? 6.914 41.062 19.094 1 97.81 56 ASP B O 1
ATOM 4242 N N . GLU B 1 57 ? 5.445 41.812 20.531 1 96.44 57 GLU B N 1
ATOM 4243 C CA . GLU B 1 57 ? 5.895 43.219 20.422 1 96.44 57 GLU B CA 1
ATOM 4244 C C . GLU B 1 57 ? 7.273 43.406 21.047 1 96.44 57 GLU B C 1
ATOM 4246 O O . GLU B 1 57 ? 8.031 44.281 20.641 1 96.44 57 GLU B O 1
ATOM 4251 N N . VAL B 1 58 ? 7.52 42.656 22.016 1 96.94 58 VAL B N 1
ATOM 4252 C CA . VAL B 1 58 ? 8.766 42.812 22.766 1 96.94 58 VAL B CA 1
ATOM 4253 C C . VAL B 1 58 ? 9.953 42.469 21.859 1 96.94 58 VAL B C 1
ATOM 4255 O O . VAL B 1 58 ? 10.906 43.25 21.766 1 96.94 58 VAL B O 1
ATOM 4258 N N . TYR B 1 59 ? 9.875 41.375 21.141 1 97.06 59 TYR B N 1
ATOM 4259 C CA . TYR B 1 59 ? 11 40.938 20.328 1 97.06 59 TYR B CA 1
ATOM 4260 C C . TYR B 1 59 ? 10.742 41.219 18.844 1 97.06 59 TYR B C 1
ATOM 4262 O O . TYR B 1 59 ? 11.617 40.969 18 1 97.06 59 TYR B O 1
ATOM 4270 N N . GLY B 1 60 ? 9.555 41.719 18.5 1 97.31 60 GLY B N 1
ATOM 4271 C CA . GLY B 1 60 ? 9.227 42.031 17.109 1 97.31 60 GLY B CA 1
ATOM 4272 C C . GLY B 1 60 ? 9.023 40.781 16.266 1 97.31 60 GLY B C 1
ATOM 4273 O O . GLY B 1 60 ? 9.531 40.688 15.156 1 97.31 60 GLY B O 1
ATOM 4274 N N . VAL B 1 61 ? 8.414 39.719 16.875 1 98.25 61 VAL B N 1
ATOM 4275 C CA . VAL B 1 61 ? 8.086 38.531 16.109 1 98.25 61 VAL B CA 1
ATOM 4276 C C . VAL B 1 61 ? 6.91 38.812 15.18 1 98.25 61 VAL B C 1
ATOM 4278 O O . VAL B 1 61 ? 5.867 39.281 15.617 1 98.25 61 VAL B O 1
ATOM 4281 N N . GLU B 1 62 ? 7.074 38.531 13.906 1 98.31 62 GLU B N 1
ATOM 4282 C CA . GLU B 1 62 ? 6.012 38.688 12.914 1 98.31 62 GLU B CA 1
ATOM 4283 C C . GLU B 1 62 ? 5.758 37.375 12.156 1 98.31 62 GLU B C 1
ATOM 4285 O O . GLU B 1 62 ? 6.699 36.75 11.672 1 98.31 62 GLU B O 1
ATOM 4290 N N . PHE B 1 63 ? 4.547 36.938 12.172 1 98.62 63 PHE B N 1
ATOM 4291 C CA . PHE B 1 63 ? 4.148 35.812 11.359 1 98.62 63 PHE B CA 1
ATOM 4292 C C . PHE B 1 63 ? 3.77 36.25 9.945 1 98.62 63 PHE B C 1
ATOM 4294 O O . PHE B 1 63 ? 3.127 37.281 9.766 1 98.62 63 PHE B O 1
ATOM 4301 N N . PHE B 1 64 ? 4.297 35.531 8.984 1 98.62 64 PHE B N 1
ATOM 4302 C CA . PHE B 1 64 ? 3.895 35.719 7.594 1 98.62 64 PHE B CA 1
ATOM 4303 C C . PHE B 1 64 ? 2.738 34.781 7.254 1 98.62 64 PHE B C 1
ATOM 4305 O O . PHE B 1 64 ? 2.717 33.625 7.684 1 98.62 64 PHE B O 1
ATOM 4312 N N . TYR B 1 65 ? 1.728 35.312 6.484 1 98.75 65 TYR B N 1
ATOM 4313 C CA . TYR B 1 65 ? 0.586 34.469 6.148 1 98.75 65 TYR B CA 1
ATOM 4314 C C . TYR B 1 65 ? 0.227 34.594 4.676 1 98.75 65 TYR B C 1
ATOM 4316 O O . TYR B 1 65 ? 0.616 35.562 4.016 1 98.75 65 TYR B O 1
ATOM 4324 N N . TYR B 1 66 ? -0.328 33.5 4.156 1 98.62 66 TYR B N 1
ATOM 4325 C CA . TYR B 1 66 ? -1.013 33.438 2.867 1 98.62 66 TYR B CA 1
ATOM 4326 C C . TYR B 1 66 ? -2.51 33.219 3.057 1 98.62 66 TYR B C 1
ATOM 4328 O O . TYR B 1 66 ? -2.934 32.25 3.688 1 98.62 66 TYR B O 1
ATOM 4336 N N . PHE B 1 67 ? -3.289 34.156 2.582 1 98.81 67 PHE B N 1
ATOM 4337 C CA . PHE B 1 67 ? -4.734 34.031 2.73 1 98.81 67 PHE B CA 1
ATOM 4338 C C . PHE B 1 67 ? -5.41 33.906 1.372 1 98.81 67 PHE B C 1
ATOM 4340 O O . PHE B 1 67 ? -5.18 34.688 0.467 1 98.81 67 PHE B O 1
ATOM 4347 N N . ILE B 1 68 ? -6.215 32.844 1.293 1 98.75 68 ILE B N 1
ATOM 4348 C CA . ILE B 1 68 ? -6.977 32.594 0.076 1 98.75 68 ILE B CA 1
ATOM 4349 C C . ILE B 1 68 ? -8.469 32.531 0.401 1 98.75 68 ILE B C 1
ATOM 4351 O O . ILE B 1 68 ? -8.898 31.75 1.248 1 98.75 68 ILE B O 1
ATOM 4355 N N . GLU B 1 69 ? -9.234 33.344 -0.291 1 98.56 69 GLU B N 1
ATOM 4356 C CA . GLU B 1 69 ? -10.68 33.344 -0.104 1 98.56 69 GLU B CA 1
ATOM 4357 C C . GLU B 1 69 ? -11.32 32.125 -0.753 1 98.56 69 GLU B C 1
ATOM 4359 O O . GLU B 1 69 ? -10.82 31.609 -1.756 1 98.56 69 GLU B O 1
ATOM 4364 N N . SER B 1 70 ? -12.414 31.719 -0.113 1 98.69 70 SER B N 1
ATOM 4365 C CA . SER B 1 70 ? -13.211 30.656 -0.727 1 98.69 70 SER B CA 1
ATOM 4366 C C . SER B 1 70 ? -13.609 31.016 -2.152 1 98.69 70 SER B C 1
ATOM 4368 O O . SER B 1 70 ? -13.961 32.156 -2.43 1 98.69 70 SER B O 1
ATOM 4370 N N . GLU B 1 71 ? -13.539 30.016 -3.002 1 98.06 71 GLU B N 1
ATOM 4371 C CA . GLU B 1 71 ? -13.945 30.219 -4.391 1 98.06 71 GLU B CA 1
ATOM 4372 C C . GLU B 1 71 ? -15.461 30.125 -4.535 1 98.06 71 GLU B C 1
ATOM 4374 O O . GLU B 1 71 ? -16.016 30.438 -5.594 1 98.06 71 GLU B O 1
ATOM 4379 N N . ARG B 1 72 ? -16.109 29.719 -3.523 1 97.44 72 ARG B N 1
ATOM 4380 C CA . ARG B 1 72 ? -17.562 29.594 -3.541 1 97.44 72 ARG B CA 1
ATOM 4381 C C . ARG B 1 72 ? -18.219 30.844 -2.955 1 97.44 72 ARG B C 1
ATOM 4383 O O . ARG B 1 72 ? -18.594 31.766 -3.689 1 97.44 72 ARG B O 1
ATOM 4390 N N . ASN B 1 73 ? -18.281 31.031 -1.61 1 97.75 73 ASN B N 1
ATOM 4391 C CA . ASN B 1 73 ? -18.812 32.188 -0.931 1 97.75 73 ASN B CA 1
ATOM 4392 C C . ASN B 1 73 ? -17.969 32.594 0.277 1 97.75 73 ASN B C 1
ATOM 4394 O O . ASN B 1 73 ? -18.234 32.156 1.397 1 97.75 73 ASN B O 1
ATOM 4398 N N . PRO B 1 74 ? -17.047 33.5 0.101 1 97.88 74 PRO B N 1
ATOM 4399 C CA . PRO B 1 74 ? -16.094 33.844 1.157 1 97.88 74 PRO B CA 1
ATOM 4400 C C . PRO B 1 74 ? -16.766 34.344 2.42 1 97.88 74 PRO B C 1
ATOM 4402 O O . PRO B 1 74 ? -16.234 34.188 3.523 1 97.88 74 PRO B O 1
ATOM 4405 N N . THR B 1 75 ? -17.922 34.906 2.344 1 96.38 75 THR B N 1
ATOM 4406 C CA . THR B 1 75 ? -18.562 35.562 3.482 1 96.38 75 THR B CA 1
ATOM 4407 C C . THR B 1 75 ? -19.25 34.531 4.379 1 96.38 75 THR B C 1
ATOM 4409 O O . THR B 1 75 ? -19.484 34.812 5.559 1 96.38 75 THR B O 1
ATOM 4412 N N . VAL B 1 76 ? -19.578 33.375 3.752 1 97.12 76 VAL B N 1
ATOM 4413 C CA . VAL B 1 76 ? -20.359 32.406 4.5 1 97.12 76 VAL B CA 1
ATOM 4414 C C . VAL B 1 76 ? -19.516 31.172 4.766 1 97.12 76 VAL B C 1
ATOM 4416 O O . VAL B 1 76 ? -19.672 30.5 5.793 1 97.12 76 VAL B O 1
ATOM 4419 N N . ASP B 1 77 ? -18.609 30.906 3.859 1 98.56 77 ASP B N 1
ATOM 4420 C CA . ASP B 1 77 ? -17.812 29.688 3.955 1 98.56 77 ASP B CA 1
ATOM 4421 C C . ASP B 1 77 ? -16.859 29.734 5.156 1 98.56 77 ASP B C 1
ATOM 4423 O O . ASP B 1 77 ? -16.484 30.812 5.609 1 98.56 77 ASP B O 1
ATOM 4427 N N . PRO B 1 78 ? -16.531 28.578 5.617 1 98.69 78 PRO B N 1
ATOM 4428 C CA . PRO B 1 78 ? -15.672 28.547 6.809 1 98.69 78 PRO B CA 1
ATOM 4429 C C . PRO B 1 78 ? -14.32 29.203 6.586 1 98.69 78 PRO B C 1
ATOM 4431 O O . PRO B 1 78 ? -13.859 29.312 5.445 1 98.69 78 PRO B O 1
ATOM 4434 N N . LEU B 1 79 ? -13.773 29.672 7.703 1 98.75 79 LEU B N 1
ATOM 4435 C CA . LEU B 1 79 ? -12.391 30.109 7.789 1 98.75 79 LEU B CA 1
ATOM 4436 C C . LEU B 1 79 ? -11.516 29.031 8.43 1 98.75 79 LEU B C 1
ATOM 4438 O O . LEU B 1 79 ? -11.789 28.594 9.539 1 98.75 79 LEU B O 1
ATOM 4442 N N . VAL B 1 80 ? -10.492 28.578 7.73 1 98.88 80 VAL B N 1
ATOM 4443 C CA . VAL B 1 80 ? -9.586 27.547 8.211 1 98.88 80 VAL B CA 1
ATOM 4444 C C . VAL B 1 80 ? -8.188 28.125 8.383 1 98.88 80 VAL B C 1
ATOM 4446 O O . VAL B 1 80 ? -7.652 28.766 7.473 1 98.88 80 VAL B O 1
ATOM 4449 N N . VAL B 1 81 ? -7.641 27.953 9.516 1 98.88 81 VAL B N 1
ATOM 4450 C CA . VAL B 1 81 ? -6.227 28.234 9.727 1 98.88 81 VAL B CA 1
ATOM 4451 C C . VAL B 1 81 ? -5.414 26.953 9.594 1 98.88 81 VAL B C 1
ATOM 4453 O O . VAL B 1 81 ? -5.613 26 10.359 1 98.88 81 VAL B O 1
ATOM 4456 N N . TRP B 1 82 ? -4.555 26.922 8.648 1 98.88 82 TRP B N 1
ATOM 4457 C CA . TRP B 1 82 ? -3.771 25.734 8.367 1 98.88 82 TRP B CA 1
ATOM 4458 C C . TRP B 1 82 ? -2.346 25.875 8.891 1 98.88 82 TRP B C 1
ATOM 4460 O O . TRP B 1 82 ? -1.629 26.797 8.5 1 98.88 82 TRP B O 1
ATOM 4470 N N . LEU B 1 83 ? -1.938 24.984 9.719 1 98.69 83 LEU B N 1
ATOM 4471 C CA . LEU B 1 83 ? -0.587 24.922 10.266 1 98.69 83 LEU B CA 1
ATOM 4472 C C . LEU B 1 83 ? 0.157 23.688 9.742 1 98.69 83 LEU B C 1
ATOM 4474 O O . LEU B 1 83 ? -0.363 22.578 9.805 1 98.69 83 LEU B O 1
ATOM 4478 N N . SER B 1 84 ? 1.353 24.031 9.297 1 96 84 SER B N 1
ATOM 4479 C CA . SER B 1 84 ? 2.211 22.922 8.891 1 96 84 SER B CA 1
ATOM 4480 C C . SER B 1 84 ? 3.039 22.406 10.062 1 96 84 SER B C 1
ATOM 4482 O O . SER B 1 84 ? 3.447 23.172 10.93 1 96 84 SER B O 1
ATOM 4484 N N . GLY B 1 85 ? 3.24 21.203 10.18 1 94.88 85 GLY B N 1
ATOM 4485 C CA . GLY B 1 85 ? 3.977 20.594 11.266 1 94.88 85 GLY B CA 1
ATOM 4486 C C . GLY B 1 85 ? 5.465 20.875 11.219 1 94.88 85 GLY B C 1
ATOM 4487 O O . GLY B 1 85 ? 5.875 22.031 11.047 1 94.88 85 GLY B O 1
ATOM 4488 N N . GLY B 1 86 ? 6.199 20.125 11.492 1 93.31 86 GLY B N 1
ATOM 4489 C CA . GLY B 1 86 ? 7.641 20.25 11.633 1 93.31 86 GLY B CA 1
ATOM 4490 C C . GLY B 1 86 ? 8.148 19.875 13.016 1 93.31 86 GLY B C 1
ATOM 4491 O O . GLY B 1 86 ? 8.352 18.703 13.312 1 93.31 86 GLY B O 1
ATOM 4492 N N . PRO B 1 87 ? 8.234 20.656 13.844 1 94.5 87 PRO B N 1
ATOM 4493 C CA . PRO B 1 87 ? 7.941 22.094 13.789 1 94.5 87 PRO B CA 1
ATOM 4494 C C . PRO B 1 87 ? 8.898 22.844 12.875 1 94.5 87 PRO B C 1
ATOM 4496 O O . PRO B 1 87 ? 10.016 22.391 12.625 1 94.5 87 PRO B O 1
ATOM 4499 N N . GLY B 1 88 ? 8.367 23.953 12.383 1 96.06 88 GLY B N 1
ATOM 4500 C CA . GLY B 1 88 ? 9.203 24.875 11.633 1 96.06 88 GLY B CA 1
ATOM 4501 C C . GLY B 1 88 ? 9.031 24.75 10.125 1 96.06 88 GLY B C 1
ATOM 4502 O O . GLY B 1 88 ? 9.805 25.328 9.359 1 96.06 88 GLY B O 1
ATOM 4503 N N . CYS B 1 89 ? 8.047 23.953 9.758 1 97.38 89 CYS B N 1
ATOM 4504 C CA . CYS B 1 89 ? 7.801 23.859 8.32 1 97.38 89 CYS B CA 1
ATOM 4505 C C . CYS B 1 89 ? 6.906 25 7.848 1 97.38 89 CYS B C 1
ATOM 4507 O O . CYS B 1 89 ? 5.977 25.391 8.555 1 97.38 89 CYS B O 1
ATOM 4509 N N . SER B 1 90 ? 7.199 25.453 6.668 1 98.31 90 SER B N 1
ATOM 4510 C CA . SER B 1 90 ? 6.457 26.562 6.078 1 98.31 90 SER B CA 1
ATOM 4511 C C . SER B 1 90 ? 5.062 26.125 5.648 1 98.31 90 SER B C 1
ATOM 4513 O O . SER B 1 90 ? 4.879 25.016 5.156 1 98.31 90 SER B O 1
ATOM 4515 N N . ALA B 1 91 ? 4.16 27.016 5.758 1 97.56 91 ALA B N 1
ATOM 4516 C CA . ALA B 1 91 ? 2.793 26.766 5.309 1 97.56 91 ALA B CA 1
ATOM 4517 C C . ALA B 1 91 ? 2.709 26.734 3.785 1 97.56 91 ALA B C 1
ATOM 4519 O O . ALA B 1 91 ? 1.716 26.266 3.219 1 97.56 91 ALA B O 1
ATOM 4520 N N . LEU B 1 92 ? 3.754 27.219 3.15 1 97.62 92 LEU B N 1
ATOM 4521 C CA . LEU B 1 92 ? 3.814 27.141 1.695 1 97.62 92 LEU B CA 1
ATOM 4522 C C . LEU B 1 92 ? 3.752 25.688 1.227 1 97.62 92 LEU B C 1
ATOM 4524 O O . LEU B 1 92 ? 3.301 25.406 0.113 1 97.62 92 LEU B O 1
ATOM 4528 N N . SER B 1 93 ? 4.23 24.781 2.068 1 96.94 93 SER B N 1
ATOM 4529 C CA . SER B 1 93 ? 4.094 23.375 1.731 1 96.94 93 SER B CA 1
ATOM 4530 C C . SER B 1 93 ? 2.627 22.969 1.657 1 96.94 93 SER B C 1
ATOM 4532 O O . SER B 1 93 ? 2.227 22.234 0.748 1 96.94 93 SER B O 1
ATOM 4534 N N . GLY B 1 94 ? 1.821 23.406 2.625 1 98.06 94 GLY B N 1
ATOM 4535 C CA . GLY B 1 94 ? 0.391 23.156 2.568 1 98.06 94 GLY B CA 1
ATOM 4536 C C . GLY B 1 94 ? -0.283 23.797 1.369 1 98.06 94 GLY B C 1
ATOM 4537 O O . GLY B 1 94 ? -1.171 23.188 0.757 1 98.06 94 GLY B O 1
ATOM 4538 N N . LEU B 1 95 ? 0.189 24.969 1.024 1 98.56 95 LEU B N 1
ATOM 4539 C CA . LEU B 1 95 ? -0.419 25.766 -0.032 1 98.56 95 LEU B CA 1
ATOM 4540 C C . LEU B 1 95 ? -0.093 25.188 -1.406 1 98.56 95 LEU B C 1
ATOM 4542 O O . LEU B 1 95 ? -0.961 25.125 -2.279 1 98.56 95 LEU B O 1
ATOM 4546 N N . ALA B 1 96 ? 1.138 24.672 -1.555 1 98.12 96 ALA B N 1
ATOM 4547 C CA . ALA B 1 96 ? 1.596 24.344 -2.902 1 98.12 96 ALA B CA 1
ATOM 4548 C C . ALA B 1 96 ? 1.727 22.844 -3.09 1 98.12 96 ALA B C 1
ATOM 4550 O O . ALA B 1 96 ? 1.849 22.359 -4.219 1 98.12 96 ALA B O 1
ATOM 4551 N N . LEU B 1 97 ? 1.694 22.062 -2.021 1 97.88 97 LEU B N 1
ATOM 4552 C CA . LEU B 1 97 ? 1.896 20.625 -2.152 1 97.88 97 LEU B CA 1
ATOM 4553 C C . LEU B 1 97 ? 0.685 19.859 -1.631 1 97.88 97 LEU B C 1
ATOM 4555 O O . LEU B 1 97 ? 0.475 18.703 -1.997 1 97.88 97 LEU B O 1
ATOM 4559 N N . GLU B 1 98 ? -0.142 20.469 -0.831 1 98.38 98 GLU B N 1
ATOM 4560 C CA . GLU B 1 98 ? -1.209 19.734 -0.152 1 98.38 98 GLU B CA 1
ATOM 4561 C C . GLU B 1 98 ? -2.582 20.266 -0.556 1 98.38 98 GLU B C 1
ATOM 4563 O O . GLU B 1 98 ? -3.117 19.875 -1.599 1 98.38 98 GLU B O 1
ATOM 4568 N N . ILE B 1 99 ? -3.148 21.281 0.141 1 98.81 99 ILE B N 1
ATOM 4569 C CA . ILE B 1 99 ? -4.578 21.547 0.036 1 98.81 99 ILE B CA 1
ATOM 4570 C C . ILE B 1 99 ? -4.805 22.875 -0.693 1 98.81 99 ILE B C 1
ATOM 4572 O O . ILE B 1 99 ? -5.945 23.234 -0.986 1 98.81 99 ILE B O 1
ATOM 4576 N N . GLY B 1 100 ? -3.754 23.594 -1.021 1 98.75 100 GLY B N 1
ATOM 4577 C CA . GLY B 1 100 ? -3.885 24.906 -1.64 1 98.75 100 GLY B CA 1
ATOM 4578 C C . GLY B 1 100 ? -4.188 24.844 -3.125 1 98.75 100 GLY B C 1
ATOM 4579 O O . GLY B 1 100 ? -4.27 23.75 -3.697 1 98.75 100 GLY B O 1
ATOM 4580 N N . PRO B 1 101 ? -4.344 26 -3.732 1 98.5 101 PRO B N 1
ATOM 4581 C CA . PRO B 1 101 ? -4.883 26.047 -5.094 1 98.5 101 PRO B CA 1
ATOM 4582 C C . PRO B 1 101 ? -3.793 26.031 -6.164 1 98.5 101 PRO B C 1
ATOM 4584 O O . PRO B 1 101 ? -4.094 26.109 -7.355 1 98.5 101 PRO B O 1
ATOM 4587 N N . VAL B 1 102 ? -2.521 25.922 -5.75 1 97.94 102 VAL B N 1
ATOM 4588 C CA . VAL B 1 102 ? -1.46 25.859 -6.754 1 97.94 102 VAL B CA 1
ATOM 4589 C C . VAL B 1 102 ? -0.698 24.547 -6.633 1 97.94 102 VAL B C 1
ATOM 4591 O O . VAL B 1 102 ? -0.62 23.969 -5.551 1 97.94 102 VAL B O 1
ATOM 4594 N N . LYS B 1 103 ? -0.208 24.109 -7.719 1 97.06 103 LYS B N 1
ATOM 4595 C CA . LYS B 1 103 ? 0.645 22.938 -7.773 1 97.06 103 LYS B CA 1
ATOM 4596 C C . LYS B 1 103 ? 1.75 23.094 -8.812 1 97.06 103 LYS B C 1
ATOM 4598 O O . LYS B 1 103 ? 1.54 23.719 -9.859 1 97.06 103 LYS B O 1
ATOM 4603 N N . PHE B 1 104 ? 2.887 22.531 -8.547 1 95.94 104 PHE B N 1
ATOM 4604 C CA . PHE B 1 104 ? 3.99 22.578 -9.5 1 95.94 104 PHE B CA 1
ATOM 4605 C C . PHE B 1 104 ? 3.789 21.547 -10.602 1 95.94 104 PHE B C 1
ATOM 4607 O O . PHE B 1 104 ? 3.324 20.422 -10.344 1 95.94 104 PHE B O 1
ATOM 4614 N N . LYS B 1 105 ? 4.105 21.906 -11.812 1 93.94 105 LYS B N 1
ATOM 4615 C CA . LYS B 1 105 ? 4.223 20.922 -12.883 1 93.94 105 LYS B CA 1
ATOM 4616 C C . LYS B 1 105 ? 5.5 20.109 -12.75 1 93.94 105 LYS B C 1
ATOM 4618 O O . LYS B 1 105 ? 6.598 20.656 -12.672 1 93.94 105 LYS B O 1
ATOM 4623 N N . LEU B 1 106 ? 5.355 18.812 -12.711 1 92.31 106 LEU B N 1
ATOM 4624 C CA . LEU B 1 106 ? 6.5 17.938 -12.5 1 92.31 106 LEU B CA 1
ATOM 4625 C C . LEU B 1 106 ? 7.238 17.672 -13.812 1 92.31 106 LEU B C 1
ATOM 4627 O O . LEU B 1 106 ? 6.988 16.672 -14.484 1 92.31 106 LEU B O 1
ATOM 4631 N N . GLU B 1 107 ? 8.016 18.5 -14.164 1 90.5 107 GLU B N 1
ATOM 4632 C CA . GLU B 1 107 ? 8.891 18.422 -15.328 1 90.5 107 GLU B CA 1
ATOM 4633 C C . GLU B 1 107 ? 10.336 18.75 -14.945 1 90.5 107 GLU B C 1
ATOM 4635 O O . GLU B 1 107 ? 10.586 19.344 -13.906 1 90.5 107 GLU B O 1
ATOM 4640 N N . GLU B 1 108 ? 11.18 18.25 -15.766 1 86.38 108 GLU B N 1
ATOM 4641 C CA . GLU B 1 108 ? 12.586 18.5 -15.477 1 86.38 108 GLU B CA 1
ATOM 4642 C C . GLU B 1 108 ? 12.867 20 -15.391 1 86.38 108 GLU B C 1
ATOM 4644 O O . GLU B 1 108 ? 12.445 20.766 -16.25 1 86.38 108 GLU B O 1
ATOM 4649 N N . TYR B 1 109 ? 13.516 20.375 -14.312 1 83.31 109 TYR B N 1
ATOM 4650 C CA . TYR B 1 109 ? 13.852 21.781 -14.117 1 83.31 109 TYR B CA 1
ATOM 4651 C C . TYR B 1 109 ? 14.844 22.25 -15.18 1 83.31 109 TYR B C 1
ATOM 4653 O O . TYR B 1 109 ? 15.883 21.625 -15.383 1 83.31 109 TYR B O 1
ATOM 4661 N N . ASN B 1 110 ? 14.547 23.281 -15.836 1 82.69 110 ASN B N 1
ATOM 4662 C CA . ASN B 1 110 ? 15.359 23.766 -16.938 1 82.69 110 ASN B CA 1
ATOM 4663 C C . ASN B 1 110 ? 16.141 25.016 -16.562 1 82.69 110 ASN B C 1
ATOM 4665 O O . ASN B 1 110 ? 16.734 25.672 -17.438 1 82.69 110 ASN B O 1
ATOM 4669 N N . GLY B 1 111 ? 16.203 25.406 -15.359 1 83.75 111 GLY B N 1
ATOM 4670 C CA . GLY B 1 111 ? 16.938 26.578 -14.938 1 83.75 111 GLY B CA 1
ATOM 4671 C C . GLY B 1 111 ? 16.078 27.812 -14.773 1 83.75 111 GLY B C 1
ATOM 4672 O O . GLY B 1 111 ? 16.5 28.797 -14.164 1 83.75 111 GLY B O 1
ATOM 4673 N N . SER B 1 112 ? 14.898 27.703 -15.305 1 85.88 112 SER B N 1
ATOM 4674 C CA . SER B 1 112 ? 13.961 28.812 -15.172 1 85.88 112 SER B CA 1
ATOM 4675 C C . SER B 1 112 ? 13.047 28.625 -13.969 1 85.88 112 SER B C 1
ATOM 4677 O O . SER B 1 112 ? 13.234 27.703 -13.172 1 85.88 112 SER B O 1
ATOM 4679 N N . LEU B 1 113 ? 12.148 29.531 -13.828 1 91.5 113 LEU B N 1
ATOM 4680 C CA . LEU B 1 113 ? 11.172 29.438 -12.75 1 91.5 113 LEU B CA 1
ATOM 4681 C C . LEU B 1 113 ? 10.297 28.203 -12.914 1 91.5 113 LEU B C 1
ATOM 4683 O O . LEU B 1 113 ? 9.805 27.922 -14.008 1 91.5 113 LEU B O 1
ATOM 4687 N N . PRO B 1 114 ? 10.195 27.469 -11.805 1 94.88 114 PRO B N 1
ATOM 4688 C CA . PRO B 1 114 ? 9.305 26.312 -11.883 1 94.88 114 PRO B CA 1
ATOM 4689 C C . PRO B 1 114 ? 7.883 26.688 -12.289 1 94.88 114 PRO B C 1
ATOM 4691 O O . PRO B 1 114 ? 7.359 27.719 -11.836 1 94.88 114 PRO B O 1
ATOM 4694 N N . ASN B 1 115 ? 7.297 25.875 -13.117 1 95.06 115 ASN B N 1
ATOM 4695 C CA . ASN B 1 115 ? 5.938 26.125 -13.594 1 95.06 115 ASN B CA 1
ATOM 4696 C C . ASN B 1 115 ? 4.898 25.609 -12.602 1 95.06 115 ASN B C 1
ATOM 4698 O O . ASN B 1 115 ? 5.066 24.531 -12.023 1 95.06 115 ASN B O 1
ATOM 4702 N N . MET B 1 116 ? 3.896 26.438 -12.391 1 96.44 116 MET B N 1
ATOM 4703 C CA . MET B 1 116 ? 2.785 26.078 -11.516 1 96.44 116 MET B CA 1
ATOM 4704 C C . MET B 1 116 ? 1.461 26.109 -12.273 1 96.44 116 MET B C 1
ATOM 4706 O O . MET B 1 116 ? 1.308 26.875 -13.227 1 96.44 116 MET B O 1
ATOM 4710 N N . VAL B 1 117 ? 0.528 25.297 -11.859 1 97.19 117 VAL B N 1
ATOM 4711 C CA . VAL B 1 117 ? -0.824 25.25 -12.406 1 97.19 117 VAL B CA 1
ATOM 4712 C C . VAL B 1 117 ? -1.844 25.25 -11.273 1 97.19 117 VAL B C 1
ATOM 4714 O O . VAL B 1 117 ? -1.484 25.078 -10.109 1 97.19 117 VAL B O 1
ATOM 4717 N N . TYR B 1 118 ? -3.109 25.469 -11.617 1 97.94 118 TYR B N 1
ATOM 4718 C CA . TYR B 1 118 ? -4.207 25.438 -10.656 1 97.94 118 TYR B CA 1
ATOM 4719 C C . TYR B 1 118 ? -4.453 24.016 -10.164 1 97.94 118 TYR B C 1
ATOM 4721 O O . TYR B 1 118 ? -4.426 23.062 -10.953 1 97.94 118 TYR B O 1
ATOM 4729 N N . ASN B 1 119 ? -4.594 23.859 -8.898 1 98.06 119 ASN B N 1
ATOM 4730 C CA . ASN B 1 119 ? -4.957 22.578 -8.281 1 98.06 119 ASN B CA 1
ATOM 4731 C C . ASN B 1 119 ? -6.473 22.406 -8.211 1 98.06 119 ASN B C 1
ATOM 4733 O O . ASN B 1 119 ? -7.141 23.062 -7.41 1 98.06 119 ASN B O 1
ATOM 4737 N N . PRO B 1 120 ? -7.016 21.5 -8.93 1 97.94 120 PRO B N 1
ATOM 4738 C CA . PRO B 1 120 ? -8.477 21.359 -8.938 1 97.94 120 PRO B CA 1
ATOM 4739 C C . PRO B 1 120 ? -9.016 20.719 -7.664 1 97.94 120 PRO B C 1
ATOM 4741 O O . PRO B 1 120 ? -10.219 20.75 -7.418 1 97.94 120 PRO B O 1
ATOM 4744 N N . TYR B 1 121 ? -8.164 20.203 -6.84 1 98.44 121 TYR B N 1
ATOM 4745 C CA . TYR B 1 121 ? -8.617 19.531 -5.629 1 98.44 121 TYR B CA 1
ATOM 4746 C C . TYR B 1 121 ? -8.305 20.359 -4.391 1 98.44 121 TYR B C 1
ATOM 4748 O O . TYR B 1 121 ? -8.094 19.812 -3.305 1 98.44 121 TYR B O 1
ATOM 4756 N N . THR B 1 122 ? -8.25 21.609 -4.535 1 98.75 122 THR B N 1
ATOM 4757 C CA . THR B 1 122 ? -7.949 22.547 -3.459 1 98.75 122 THR B CA 1
ATOM 4758 C C . THR B 1 122 ? -9.133 22.672 -2.504 1 98.75 122 THR B C 1
ATOM 4760 O O . THR B 1 122 ? -10.289 22.562 -2.924 1 98.75 122 THR B O 1
ATOM 4763 N N . TRP B 1 123 ? -8.859 22.891 -1.27 1 98.88 123 TRP B N 1
ATOM 4764 C CA . TRP B 1 123 ? -9.891 23.094 -0.262 1 98.88 123 TRP B CA 1
ATOM 4765 C C . TRP B 1 123 ? -10.445 24.516 -0.333 1 98.88 123 TRP B C 1
ATOM 4767 O O . TRP B 1 123 ? -11.508 24.797 0.233 1 98.88 123 TRP B O 1
ATOM 4777 N N . THR B 1 124 ? -9.828 25.406 -1.133 1 98.75 124 THR B N 1
ATOM 4778 C CA . THR B 1 124 ? -10.312 26.781 -1.269 1 98.75 124 THR B CA 1
ATOM 4779 C C . THR B 1 124 ? -11.594 26.812 -2.105 1 98.75 124 THR B C 1
ATOM 4781 O O . THR B 1 124 ? -12.227 27.875 -2.225 1 98.75 124 THR B O 1
ATOM 4784 N N . LYS B 1 125 ? -11.93 25.703 -2.615 1 98.62 125 LYS B N 1
ATOM 4785 C CA . LYS B 1 125 ? -13.203 25.609 -3.328 1 98.62 125 LYS B CA 1
A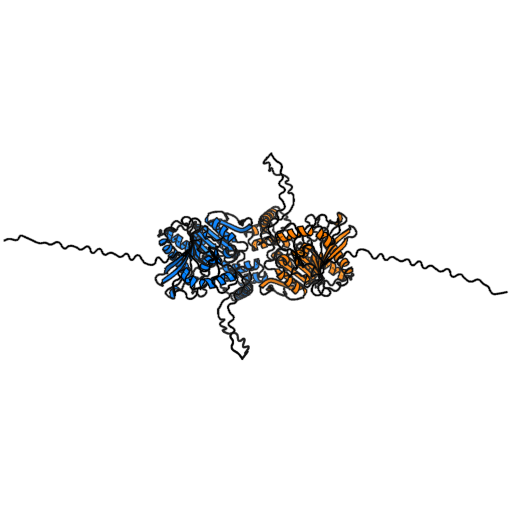TOM 4786 C C . LYS B 1 125 ? -14.383 25.797 -2.379 1 98.62 125 LYS B C 1
ATOM 4788 O O . LYS B 1 125 ? -15.469 26.188 -2.805 1 98.62 125 LYS B O 1
ATOM 4793 N N . PHE B 1 126 ? -14.172 25.578 -1.056 1 98.62 126 PHE B N 1
ATOM 4794 C CA . PHE B 1 126 ? -15.305 25.609 -0.146 1 98.62 126 PHE B CA 1
ATOM 4795 C C . PHE B 1 126 ? -14.914 26.25 1.187 1 98.62 126 PHE B C 1
ATOM 4797 O O . PHE B 1 126 ? -15.695 26.234 2.141 1 98.62 126 PHE B O 1
ATOM 4804 N N . ALA B 1 127 ? -13.711 26.781 1.305 1 98.88 127 ALA B N 1
ATOM 4805 C CA . ALA B 1 127 ? -13.258 27.375 2.562 1 98.88 127 ALA B CA 1
ATOM 4806 C C . ALA B 1 127 ? -12.32 28.547 2.309 1 98.88 127 ALA B C 1
ATOM 4808 O O . ALA B 1 127 ? -11.586 28.562 1.317 1 98.88 127 ALA B O 1
ATOM 4809 N N . ASN B 1 128 ? -12.43 29.609 3.152 1 98.88 128 ASN B N 1
ATOM 4810 C CA . ASN B 1 128 ? -11.344 30.578 3.312 1 98.88 128 ASN B CA 1
ATOM 4811 C C . ASN B 1 128 ? -10.18 29.984 4.105 1 98.88 128 ASN B C 1
ATOM 4813 O O . ASN B 1 128 ? -10.383 29.391 5.164 1 98.88 128 ASN B O 1
ATOM 4817 N N . ILE B 1 129 ? -8.961 30.141 3.58 1 98.94 129 ILE B N 1
ATOM 4818 C CA . ILE B 1 129 ? -7.887 29.453 4.285 1 98.94 129 ILE B CA 1
ATOM 4819 C C . ILE B 1 129 ? -6.727 30.422 4.531 1 98.94 129 ILE B C 1
ATOM 4821 O O . ILE B 1 129 ? -6.258 31.078 3.607 1 98.94 129 ILE B O 1
ATOM 4825 N N . ILE B 1 130 ? -6.328 30.469 5.75 1 98.88 130 ILE B N 1
ATOM 4826 C CA . ILE B 1 130 ? -5.086 31.125 6.137 1 98.88 130 ILE B CA 1
ATOM 4827 C C . ILE B 1 130 ? -3.975 30.094 6.289 1 98.88 130 ILE B C 1
ATOM 4829 O O . ILE B 1 130 ? -4.016 29.266 7.199 1 98.88 130 ILE B O 1
ATOM 4833 N N . PHE B 1 131 ? -3.039 30.125 5.371 1 98.88 131 PHE B N 1
ATOM 4834 C CA . PHE B 1 131 ? -1.812 29.344 5.551 1 98.88 131 PHE B CA 1
ATOM 4835 C C . PHE B 1 131 ? -0.788 30.156 6.348 1 98.88 131 PHE B C 1
ATOM 4837 O O . PHE B 1 131 ? -0.321 31.203 5.898 1 98.88 131 PHE B O 1
ATOM 4844 N N . LEU B 1 132 ? -0.417 29.625 7.469 1 98.88 132 LEU B N 1
ATOM 4845 C CA . LEU B 1 132 ? 0.338 30.438 8.406 1 98.88 132 LEU B CA 1
ATOM 4846 C C . LEU B 1 132 ? 1.74 29.875 8.617 1 98.88 132 LEU B C 1
ATOM 4848 O O . LEU B 1 132 ? 1.896 28.75 9.07 1 98.88 132 LEU B O 1
ATOM 4852 N N . ASP B 1 133 ? 2.715 30.672 8.211 1 98.69 133 ASP B N 1
ATOM 4853 C CA . ASP B 1 133 ? 4.078 30.328 8.609 1 98.69 133 ASP B CA 1
ATOM 4854 C C . ASP B 1 133 ? 4.27 30.5 10.117 1 98.69 133 ASP B C 1
ATOM 4856 O O . ASP B 1 133 ? 4.512 31.625 10.586 1 98.69 133 ASP B O 1
ATOM 4860 N N . SER B 1 134 ? 4.176 29.469 10.758 1 98.25 134 SER B N 1
ATOM 4861 C CA . SER B 1 134 ? 4.34 29.438 12.211 1 98.25 134 SER B CA 1
ATOM 4862 C C . SER B 1 134 ? 4.977 28.125 12.664 1 98.25 134 SER B C 1
ATOM 4864 O O . SER B 1 134 ? 4.82 27.094 12.008 1 98.25 134 SER B O 1
ATOM 4866 N N . PRO B 1 135 ? 5.828 28.156 13.805 1 98.12 135 PRO B N 1
ATOM 4867 C CA . PRO B 1 135 ? 6.168 29.297 14.656 1 98.12 135 PRO B CA 1
ATOM 4868 C C . PRO B 1 135 ? 7.211 30.219 14.023 1 98.12 135 PRO B C 1
ATOM 4870 O O . PRO B 1 135 ? 7.434 30.156 12.812 1 98.12 135 PRO B O 1
ATOM 4873 N N . VAL B 1 136 ? 7.688 31.156 14.812 1 98.06 136 VAL B N 1
ATOM 4874 C CA . VAL B 1 136 ? 8.742 32.062 14.352 1 98.06 136 VAL B CA 1
ATOM 4875 C C . VAL B 1 136 ? 9.891 31.25 13.75 1 98.06 136 VAL B C 1
ATOM 4877 O O . VAL B 1 136 ? 10.273 30.203 14.305 1 98.06 136 VAL B O 1
ATOM 4880 N N . GLY B 1 137 ? 10.344 31.656 12.594 1 97.19 137 GLY B N 1
ATOM 4881 C CA . GLY B 1 137 ? 11.414 30.969 11.906 1 97.19 137 GLY B CA 1
ATOM 4882 C C . GLY B 1 137 ? 10.914 30.047 10.805 1 97.19 137 GLY B C 1
ATOM 4883 O O . GLY B 1 137 ? 11.688 29.594 9.961 1 97.19 137 GLY B O 1
ATOM 4884 N N . ALA B 1 138 ? 9.672 29.734 10.797 1 98.06 138 ALA B N 1
ATOM 4885 C CA . ALA B 1 138 ? 9.078 28.969 9.703 1 98.06 138 ALA B CA 1
ATOM 4886 C C . ALA B 1 138 ? 8.805 29.859 8.492 1 98.06 138 ALA B C 1
ATOM 4888 O O . ALA B 1 138 ? 8.25 30.953 8.633 1 98.06 138 ALA B O 1
ATOM 4889 N N . GLY B 1 139 ? 9.203 29.344 7.336 1 98.19 139 GLY B N 1
ATOM 4890 C CA . GLY B 1 139 ? 8.969 30.094 6.117 1 98.19 139 GLY B CA 1
ATOM 4891 C C . GLY B 1 139 ? 9.516 31.5 6.176 1 98.19 139 GLY B C 1
ATOM 4892 O O . GLY B 1 139 ? 10.703 31.703 6.465 1 98.19 139 GLY B O 1
ATOM 4893 N N . PHE B 1 140 ? 8.594 32.469 5.965 1 98.31 140 PHE B N 1
ATOM 4894 C CA . PHE B 1 140 ? 9.023 33.875 5.887 1 98.31 140 PHE B CA 1
ATOM 4895 C C . PHE B 1 140 ? 8.773 34.594 7.207 1 98.31 140 PHE B C 1
ATOM 4897 O O . PHE B 1 140 ? 8.945 35.812 7.301 1 98.31 140 PHE B O 1
ATOM 4904 N N . SER B 1 141 ? 8.312 33.906 8.219 1 98.25 141 SER B N 1
ATOM 4905 C CA . SER B 1 141 ? 8.141 34.5 9.539 1 98.25 141 SER B CA 1
ATOM 4906 C C . SER B 1 141 ? 9.492 34.75 10.203 1 98.25 141 SER B C 1
ATOM 4908 O O . SER B 1 141 ? 10.43 33.969 10.031 1 98.25 141 SER B O 1
ATOM 4910 N N . TYR B 1 142 ? 9.562 35.844 11.008 1 97.88 142 TYR B N 1
ATOM 4911 C CA . TYR B 1 142 ? 10.867 36.219 11.539 1 97.88 142 TYR B CA 1
ATOM 4912 C C . TYR B 1 142 ? 10.719 37 12.852 1 97.88 142 TYR B C 1
ATOM 4914 O O . TYR B 1 142 ? 9.602 37.25 13.289 1 97.88 142 TYR B O 1
ATOM 4922 N N . SER B 1 143 ? 11.852 37.219 13.469 1 97.62 143 SER B N 1
ATOM 4923 C CA . SER B 1 143 ? 11.969 38.062 14.648 1 97.62 143 SER B CA 1
ATOM 4924 C C . SER B 1 143 ? 13.031 39.125 14.445 1 97.62 143 SER B C 1
ATOM 4926 O O . SER B 1 143 ? 14.055 38.875 13.797 1 97.62 143 SER B O 1
ATOM 4928 N N . HIS B 1 144 ? 12.805 40.281 15.047 1 96.5 144 HIS B N 1
ATOM 4929 C CA . HIS B 1 144 ? 13.789 41.375 14.992 1 96.5 144 HIS B CA 1
ATOM 4930 C C . HIS B 1 144 ? 14.891 41.156 16.016 1 96.5 144 HIS B C 1
ATOM 4932 O O . HIS B 1 144 ? 15.922 41.844 15.984 1 96.5 144 HIS B O 1
ATOM 4938 N N . HIS B 1 145 ? 14.656 40.281 16.922 1 96.44 145 HIS B N 1
ATOM 4939 C CA . HIS B 1 145 ? 15.609 39.969 17.984 1 96.44 145 HIS B CA 1
ATOM 4940 C C . HIS B 1 145 ? 15.898 38.5 18.062 1 96.44 145 HIS B C 1
ATOM 4942 O O . HIS B 1 145 ? 14.992 37.656 17.938 1 96.44 145 HIS B O 1
ATOM 4948 N N . PRO B 1 146 ? 17.188 38.125 18.328 1 95.25 146 PRO B N 1
ATOM 4949 C CA . PRO B 1 146 ? 17.547 36.688 18.391 1 95.25 146 PRO B CA 1
ATOM 4950 C C . PRO B 1 146 ? 16.75 35.906 19.438 1 95.25 146 PRO B C 1
ATOM 4952 O O . PRO B 1 146 ? 16.422 34.75 19.219 1 95.25 146 PRO B O 1
ATOM 4955 N N . LYS B 1 147 ? 16.406 36.531 20.484 1 95.56 147 LYS B N 1
ATOM 4956 C CA . LYS B 1 147 ? 15.672 35.844 21.562 1 95.56 147 LYS B CA 1
ATOM 4957 C C . LYS B 1 147 ? 14.258 35.5 21.125 1 95.56 147 LYS B C 1
ATOM 4959 O O . LYS B 1 147 ? 13.633 34.594 21.703 1 95.56 147 LYS B O 1
ATOM 4964 N N . GLY B 1 148 ? 13.734 36.219 20.141 1 96.62 148 GLY B N 1
ATOM 4965 C CA . GLY B 1 148 ? 12.406 35.938 19.625 1 96.62 148 GLY B CA 1
ATOM 4966 C C . GLY B 1 148 ? 12.32 34.594 18.906 1 96.62 148 GLY B C 1
ATOM 4967 O O . GLY B 1 148 ? 11.227 34.062 18.688 1 96.62 148 GLY B O 1
ATOM 4968 N N . TYR B 1 149 ? 13.484 34.031 18.594 1 96.06 149 TYR B N 1
ATOM 4969 C CA . TYR B 1 149 ? 13.523 32.781 17.859 1 96.06 149 TYR B CA 1
ATOM 4970 C C . TYR B 1 149 ? 13.469 31.594 18.812 1 96.06 149 TYR B C 1
ATOM 4972 O O . TYR B 1 149 ? 13.312 30.438 18.391 1 96.06 149 TYR B O 1
ATOM 4980 N N . GLU B 1 150 ? 13.641 31.859 20.062 1 94.5 150 GLU B N 1
ATOM 4981 C CA . GLU B 1 150 ? 13.383 30.797 21.047 1 94.5 150 GLU B CA 1
ATOM 4982 C C . GLU B 1 150 ? 11.883 30.531 21.172 1 94.5 150 GLU B C 1
ATOM 4984 O O . GLU B 1 150 ? 11.141 31.375 21.688 1 94.5 150 GLU B O 1
ATOM 4989 N N . THR B 1 151 ? 11.43 29.438 20.625 1 95.69 151 THR B N 1
ATOM 4990 C CA . THR B 1 151 ? 10 29.141 20.578 1 95.69 151 THR B CA 1
ATOM 4991 C C . THR B 1 151 ? 9.711 27.766 21.156 1 95.69 151 THR B C 1
ATOM 4993 O O . THR B 1 151 ? 10.625 27.062 21.578 1 95.69 151 THR B O 1
ATOM 4996 N N . SER B 1 152 ? 8.445 27.438 21.422 1 98 152 SER B N 1
ATOM 4997 C CA . SER B 1 152 ? 7.961 26.234 22.078 1 98 152 SER B CA 1
ATOM 4998 C C . SER B 1 152 ? 6.527 25.906 21.672 1 98 152 SER B C 1
ATOM 5000 O O . SER B 1 152 ? 5.891 26.703 20.953 1 98 152 SER B O 1
ATOM 5002 N N . ASP B 1 153 ? 6.047 24.734 22.156 1 98.38 153 ASP B N 1
ATOM 5003 C CA . ASP B 1 153 ? 4.645 24.406 21.922 1 98.38 153 ASP B CA 1
ATOM 5004 C C . ASP B 1 153 ? 3.721 25.5 22.422 1 98.38 153 ASP B C 1
ATOM 5006 O O . ASP B 1 153 ? 2.797 25.922 21.734 1 98.38 153 ASP B O 1
ATOM 5010 N N . LYS B 1 154 ? 3.988 25.969 23.609 1 98.25 154 LYS B N 1
ATOM 5011 C CA . LYS B 1 154 ? 3.121 26.953 24.266 1 98.25 154 LYS B CA 1
ATOM 5012 C C . LYS B 1 154 ? 3.209 28.312 23.578 1 98.25 154 LYS B C 1
ATOM 5014 O O . LYS B 1 154 ? 2.188 28.953 23.312 1 98.25 154 LYS B O 1
ATOM 5019 N N . SER B 1 155 ? 4.422 28.781 23.328 1 97.75 155 SER B N 1
ATOM 5020 C CA . SER B 1 155 ? 4.566 30.094 22.688 1 97.75 155 SER B CA 1
ATOM 5021 C C . SER B 1 155 ? 4.008 30.078 21.266 1 97.75 155 SER B C 1
ATOM 5023 O O . SER B 1 155 ? 3.404 31.047 20.812 1 97.75 155 SER B O 1
ATOM 5025 N N . TRP B 1 156 ? 4.277 28.938 20.531 1 98.38 156 TRP B N 1
ATOM 5026 C CA . TRP B 1 156 ? 3.691 28.781 19.203 1 98.38 156 TRP B CA 1
ATOM 5027 C C . TRP B 1 156 ? 2.174 28.906 19.266 1 98.38 156 TRP B C 1
ATOM 5029 O O . TRP B 1 156 ? 1.581 29.656 18.484 1 98.38 156 TRP B O 1
ATOM 5039 N N . SER B 1 157 ? 1.551 28.234 20.188 1 98.69 157 SER B N 1
ATOM 5040 C CA . SER B 1 157 ? 0.1 28.25 20.328 1 98.69 157 SER B CA 1
ATOM 5041 C C . SER B 1 157 ? -0.413 29.641 20.703 1 98.69 157 SER B C 1
ATOM 5043 O O . SER B 1 157 ? -1.362 30.141 20.094 1 98.69 157 SER B O 1
ATOM 5045 N N . LYS B 1 158 ? 0.21 30.281 21.625 1 98.19 158 LYS B N 1
ATOM 5046 C CA . LYS B 1 158 ? -0.206 31.594 22.078 1 98.19 158 LYS B CA 1
ATOM 5047 C C . LYS B 1 158 ? -0.032 32.656 20.984 1 98.19 158 LYS B C 1
ATOM 5049 O O . LYS B 1 158 ? -0.897 33.5 20.781 1 98.19 158 LYS B O 1
ATOM 5054 N N . GLN B 1 159 ? 1.081 32.562 20.344 1 98.56 159 GLN B N 1
ATOM 5055 C CA . GLN B 1 159 ? 1.347 33.531 19.281 1 98.56 159 GLN B CA 1
ATOM 5056 C C . GLN B 1 159 ? 0.38 33.344 18.109 1 98.56 159 GLN B C 1
ATOM 5058 O O . GLN B 1 159 ? -0.005 34.312 17.469 1 98.56 159 GLN B O 1
ATOM 5063 N N . THR B 1 160 ? 0.006 32.125 17.859 1 98.56 160 THR B N 1
ATOM 5064 C CA . THR B 1 160 ? -0.996 31.891 16.828 1 98.56 160 THR B CA 1
ATOM 5065 C C . THR B 1 160 ? -2.346 32.469 17.234 1 98.56 160 THR B C 1
ATOM 5067 O O . THR B 1 160 ? -3.07 33 16.406 1 98.56 160 THR B O 1
ATOM 5070 N N . GLN B 1 161 ? -2.697 32.344 18.5 1 97.69 161 GLN B N 1
ATOM 5071 C CA . GLN B 1 161 ? -3.902 32.969 19.031 1 97.69 161 GLN B CA 1
ATOM 5072 C C . GLN B 1 161 ? -3.857 34.469 18.828 1 97.69 161 GLN B C 1
ATOM 5074 O O . GLN B 1 161 ? -4.836 35.094 18.375 1 97.69 161 GLN B O 1
ATOM 5079 N N . VAL B 1 162 ? -2.734 35.094 19.125 1 97.5 162 VAL B N 1
ATOM 5080 C CA . VAL B 1 162 ? -2.553 36.531 18.953 1 97.5 162 VAL B CA 1
ATOM 5081 C C . VAL B 1 162 ? -2.688 36.906 17.484 1 97.5 162 VAL B C 1
ATOM 5083 O O . VAL B 1 162 ? -3.354 37.875 17.141 1 97.5 162 VAL B O 1
ATOM 5086 N N . PHE B 1 163 ? -2.043 36.156 16.672 1 98.25 163 PHE B N 1
ATOM 5087 C CA . PHE B 1 163 ? -2.131 36.375 15.234 1 98.25 163 PHE B CA 1
ATOM 5088 C C . PHE B 1 163 ? -3.586 36.438 14.781 1 98.25 163 PHE B C 1
ATOM 5090 O O . PHE B 1 163 ? -3.986 37.344 14.07 1 98.25 163 PHE B O 1
ATOM 5097 N N . LEU B 1 164 ? -4.348 35.406 15.164 1 97.62 164 LEU B N 1
ATOM 5098 C CA . LEU B 1 164 ? -5.723 35.25 14.703 1 97.62 164 LEU B CA 1
ATOM 5099 C C . LEU B 1 164 ? -6.57 36.438 15.164 1 97.62 164 LEU B C 1
ATOM 5101 O O . LEU B 1 164 ? -7.398 36.938 14.406 1 97.62 164 LEU B O 1
ATOM 5105 N N . LYS B 1 165 ? -6.387 36.906 16.344 1 95.62 165 LYS B N 1
ATOM 5106 C CA . LYS B 1 165 ? -7.113 38.031 16.875 1 95.62 165 LYS B CA 1
ATOM 5107 C C . LYS B 1 165 ? -6.82 39.312 16.062 1 95.62 165 LYS B C 1
ATOM 5109 O O . LYS B 1 165 ? -7.742 40 15.641 1 95.62 165 LYS B O 1
ATOM 5114 N N . LYS B 1 166 ? -5.555 39.5 15.867 1 96.25 166 LYS B N 1
ATOM 5115 C CA . LYS B 1 166 ? -5.152 40.719 15.141 1 96.25 166 LYS B CA 1
ATOM 5116 C C . LYS B 1 166 ? -5.59 40.625 13.68 1 96.25 166 LYS B C 1
ATOM 5118 O O . LYS B 1 166 ? -6.02 41.625 13.102 1 96.25 166 LYS B O 1
ATOM 5123 N N . TRP B 1 167 ? -5.457 39.438 13.117 1 97.19 167 TRP B N 1
ATOM 5124 C CA . TRP B 1 167 ? -5.863 39.281 11.727 1 97.19 167 TRP B CA 1
ATOM 5125 C C . TRP B 1 167 ? -7.359 39.531 11.555 1 97.19 167 TRP B C 1
ATOM 5127 O O . TRP B 1 167 ? -7.777 40.188 10.602 1 97.19 167 TRP B O 1
ATOM 5137 N N . LEU B 1 168 ? -8.148 38.969 12.445 1 94.19 168 LEU B N 1
ATOM 5138 C CA . LEU B 1 168 ? -9.594 39.156 12.352 1 94.19 168 LEU B CA 1
ATOM 5139 C C . LEU B 1 168 ? -9.977 40.625 12.578 1 94.19 168 LEU B C 1
ATOM 5141 O O . LEU B 1 168 ? -10.961 41.094 12.016 1 94.19 168 LEU B O 1
ATOM 5145 N N . PHE B 1 169 ? -9.234 41.281 13.414 1 92.25 169 PHE B N 1
ATOM 5146 C CA . PHE B 1 169 ? -9.469 42.688 13.617 1 92.25 169 PHE B CA 1
ATOM 5147 C C . PHE B 1 169 ? -9.297 43.469 12.312 1 92.25 169 PHE B C 1
ATOM 5149 O O . PHE B 1 169 ? -10.047 44.406 12.031 1 92.25 169 PHE B O 1
ATOM 5156 N N . GLU B 1 170 ? -8.344 43.031 11.57 1 92.94 170 GLU B N 1
ATOM 5157 C CA . GLU B 1 170 ? -8.055 43.688 10.297 1 92.94 170 GLU B CA 1
ATOM 5158 C C . GLU B 1 170 ? -8.945 43.156 9.18 1 92.94 170 GLU B C 1
ATOM 5160 O O . GLU B 1 170 ? -9.016 43.75 8.102 1 92.94 170 GLU B O 1
ATOM 5165 N N . HIS B 1 171 ? -9.641 42.031 9.383 1 95.31 171 HIS B N 1
ATOM 5166 C CA . HIS B 1 171 ? -10.508 41.375 8.406 1 95.31 171 HIS B CA 1
ATOM 5167 C C . HIS B 1 171 ? -11.891 41.094 9 1 95.31 171 HIS B C 1
ATOM 5169 O O . HIS B 1 171 ? -12.367 39.969 8.961 1 95.31 171 HIS B O 1
ATOM 5175 N N . GLN B 1 172 ? -12.586 42.125 9.352 1 93.5 172 GLN B N 1
ATOM 5176 C CA . GLN B 1 172 ? -13.82 42.062 10.133 1 93.5 172 GLN B CA 1
ATOM 5177 C C . GLN B 1 172 ? -14.922 41.344 9.344 1 93.5 172 GLN B C 1
ATOM 5179 O O . GLN B 1 172 ? -15.852 40.781 9.922 1 93.5 172 GLN B O 1
ATOM 5184 N N . LYS B 1 173 ? -14.805 41.344 8.125 1 94.62 173 LYS B N 1
ATOM 5185 C CA . LYS B 1 173 ? -15.828 40.719 7.289 1 94.62 173 LYS B CA 1
ATOM 5186 C C . LYS B 1 173 ? -15.883 39.219 7.516 1 94.62 173 LYS B C 1
ATOM 5188 O O . LYS B 1 173 ? -16.859 38.562 7.164 1 94.62 173 LYS B O 1
ATOM 5193 N N . PHE B 1 174 ? -14.875 38.625 8.148 1 96.94 174 PHE B N 1
ATOM 5194 C CA . PHE B 1 174 ? -14.82 37.188 8.344 1 96.94 174 PHE B CA 1
ATOM 5195 C C . PHE B 1 174 ? -15.156 36.844 9.789 1 96.94 174 PHE B C 1
ATOM 5197 O O . PHE B 1 174 ? -15.023 35.688 10.188 1 96.94 174 PHE B O 1
ATOM 5204 N N . ILE B 1 175 ? -15.586 37.719 10.609 1 93.12 175 ILE B N 1
ATOM 5205 C CA . ILE B 1 175 ? -15.797 37.531 12.047 1 93.12 175 ILE B CA 1
ATOM 5206 C C . ILE B 1 175 ? -16.906 36.5 12.266 1 93.12 175 ILE B C 1
ATOM 5208 O O . ILE B 1 175 ? -16.906 35.781 13.266 1 93.12 175 ILE B O 1
ATOM 5212 N N . SER B 1 176 ? -17.891 36.469 11.344 1 95.38 176 SER B N 1
ATOM 5213 C CA . SER B 1 176 ? -19.062 35.625 11.516 1 95.38 176 SER B CA 1
ATOM 5214 C C . SER B 1 176 ? -18.859 34.281 10.836 1 95.38 176 SER B C 1
ATOM 5216 O O . SER B 1 176 ? -19.734 33.406 10.914 1 95.38 176 SER B O 1
ATOM 5218 N N . ASN B 1 177 ? -17.719 34.062 10.133 1 98.06 177 ASN B N 1
ATOM 5219 C CA . ASN B 1 177 ? -17.453 32.781 9.477 1 98.06 177 ASN B CA 1
ATOM 5220 C C . ASN B 1 177 ? -17.156 31.688 10.492 1 98.06 177 ASN B C 1
ATOM 5222 O O . ASN B 1 177 ? -16.469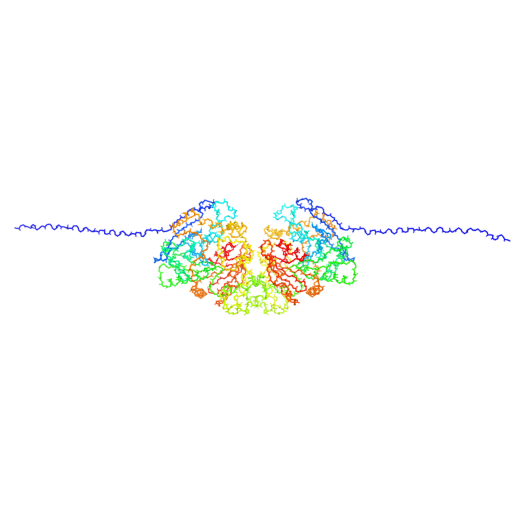 31.922 11.484 1 98.06 177 ASN B O 1
ATOM 5226 N N . PRO B 1 178 ? -17.75 30.453 10.273 1 98.25 178 PRO B N 1
ATOM 5227 C CA . PRO B 1 178 ? -17.281 29.344 11.102 1 98.25 178 PRO B CA 1
ATOM 5228 C C . PRO B 1 178 ? -15.766 29.172 11.047 1 98.25 178 PRO B C 1
ATOM 5230 O O . PRO B 1 178 ? -15.172 29.219 9.961 1 98.25 178 PRO B O 1
ATOM 5233 N N . LEU B 1 179 ? -15.156 29.016 12.188 1 98.56 179 LEU B N 1
ATOM 5234 C CA . LEU B 1 179 ? -13.695 28.938 12.266 1 98.56 179 LEU B CA 1
ATOM 5235 C C . LEU B 1 179 ? -13.25 27.516 12.594 1 98.56 179 LEU B C 1
ATOM 5237 O O . LEU B 1 179 ? -13.781 26.891 13.508 1 98.56 179 LEU B O 1
ATOM 5241 N N . TYR B 1 180 ? -12.336 26.984 11.867 1 98.81 180 TYR B N 1
ATOM 5242 C CA . TYR B 1 180 ? -11.656 25.719 12.148 1 98.81 180 TYR B CA 1
ATOM 5243 C C . TYR B 1 180 ? -10.148 25.922 12.234 1 98.81 180 TYR B C 1
ATOM 5245 O O . TYR B 1 180 ? -9.57 26.641 11.43 1 98.81 180 TYR B O 1
ATOM 5253 N N . ILE B 1 181 ? -9.523 25.312 13.203 1 98.88 181 ILE B N 1
ATOM 5254 C CA . ILE B 1 181 ? -8.062 25.219 13.266 1 98.88 181 ILE B CA 1
ATOM 5255 C C . ILE B 1 181 ? -7.609 23.859 12.727 1 98.88 181 ILE B C 1
ATOM 5257 O O . ILE B 1 181 ? -8.125 22.828 13.133 1 98.88 181 ILE B O 1
ATOM 5261 N N . ALA B 1 182 ? -6.645 23.859 11.789 1 98.88 182 ALA B N 1
ATOM 5262 C CA . ALA B 1 182 ? -6.289 22.609 11.117 1 98.88 182 ALA B CA 1
ATOM 5263 C C . ALA B 1 182 ? -4.777 22.5 10.93 1 98.88 182 ALA B C 1
ATOM 5265 O O . ALA B 1 182 ? -4.074 23.516 10.93 1 98.88 182 ALA B O 1
ATOM 5266 N N . GLY B 1 183 ? -4.301 21.328 10.789 1 98.44 183 GLY B N 1
ATOM 5267 C CA . GLY B 1 183 ? -2.898 21.047 10.516 1 98.44 183 GLY B CA 1
ATOM 5268 C C . GLY B 1 183 ? -2.584 19.562 10.453 1 98.44 183 GLY B C 1
ATOM 5269 O O . GLY B 1 183 ? -3.477 18.734 10.609 1 98.44 183 GLY B O 1
ATOM 5270 N N . ASP B 1 184 ? -1.364 19.25 10.133 1 97.81 184 ASP B N 1
ATOM 5271 C CA . ASP B 1 184 ? -0.959 17.844 10.062 1 97.81 184 ASP B CA 1
ATOM 5272 C C . ASP B 1 184 ? 0.395 17.641 10.742 1 97.81 184 ASP B C 1
ATOM 5274 O O . ASP B 1 184 ? 1.049 18.594 11.148 1 97.81 184 ASP B O 1
ATOM 5278 N N . SER B 1 185 ? 0.745 16.453 10.969 1 98.12 185 SER B N 1
ATOM 5279 C CA . SER B 1 185 ? 2.045 16.094 11.516 1 98.12 185 SER B CA 1
ATOM 5280 C C . SER B 1 185 ? 2.24 16.672 12.914 1 98.12 185 SER B C 1
ATOM 5282 O O . SER B 1 185 ? 1.378 16.516 13.781 1 98.12 185 SER B O 1
ATOM 5284 N N . TYR B 1 186 ? 3.271 17.375 13.164 1 98.19 186 TYR B N 1
ATOM 5285 C CA . TYR B 1 186 ? 3.549 17.922 14.492 1 98.19 186 TYR B CA 1
ATOM 5286 C C . TYR B 1 186 ? 2.498 18.953 14.883 1 98.19 186 TYR B C 1
ATOM 5288 O O . TYR B 1 186 ? 2.254 19.172 16.078 1 98.19 186 TYR B O 1
ATOM 5296 N N . ALA B 1 187 ? 1.863 19.531 13.906 1 98.38 187 ALA B N 1
ATOM 5297 C CA . ALA B 1 187 ? 0.804 20.5 14.211 1 98.38 187 ALA B CA 1
ATOM 5298 C C . ALA B 1 187 ? -0.345 19.828 14.953 1 98.38 187 ALA B C 1
ATOM 5300 O O . ALA B 1 187 ? -1.168 20.5 15.578 1 98.38 187 ALA B O 1
ATOM 5301 N N . GLY B 1 188 ? -0.405 18.516 14.875 1 98.44 188 GLY B N 1
ATOM 5302 C CA . GLY B 1 188 ? -1.396 17.766 15.633 1 98.44 188 GLY B CA 1
ATOM 5303 C C . GLY B 1 188 ? -1.312 18.016 17.125 1 98.44 188 GLY B C 1
ATOM 5304 O O . GLY B 1 188 ? -2.297 17.844 17.844 1 98.44 188 GLY B O 1
ATOM 5305 N N . LYS B 1 189 ? -0.197 18.422 17.625 1 98.5 189 LYS B N 1
ATOM 5306 C CA . LYS B 1 189 ? -0.015 18.719 19.047 1 98.5 189 LYS B CA 1
ATOM 5307 C C . LYS B 1 189 ? -0.543 20.094 19.391 1 98.5 189 LYS B C 1
ATOM 5309 O O . LYS B 1 189 ? -1.239 20.266 20.391 1 98.5 189 LYS B O 1
ATOM 5314 N N . VAL B 1 190 ? -0.327 21.094 18.531 1 98.69 190 VAL B N 1
ATOM 5315 C CA . VAL B 1 190 ? -0.577 22.469 18.938 1 98.69 190 VAL B CA 1
ATOM 5316 C C . VAL B 1 190 ? -1.968 22.906 18.484 1 98.69 190 VAL B C 1
ATOM 5318 O O . VAL B 1 190 ? -2.576 23.797 19.062 1 98.69 190 VAL B O 1
ATOM 5321 N N . VAL B 1 191 ? -2.533 22.234 17.469 1 98.88 191 VAL B N 1
ATOM 5322 C CA . VAL B 1 191 ? -3.832 22.609 16.922 1 98.88 191 VAL B CA 1
ATOM 5323 C C . VAL B 1 191 ? -4.898 22.531 18 1 98.88 191 VAL B C 1
ATOM 5325 O O . VAL B 1 191 ? -5.625 23.5 18.25 1 98.88 191 VAL B O 1
ATOM 5328 N N . PRO B 1 192 ? -4.98 21.438 18.734 1 98.81 192 PRO B N 1
ATOM 5329 C CA . PRO B 1 192 ? -5.977 21.406 19.797 1 98.81 192 PRO B CA 1
ATOM 5330 C C . PRO B 1 192 ? -5.703 22.438 20.891 1 98.81 192 PRO B C 1
ATOM 5332 O O . PRO B 1 192 ? -6.645 22.969 21.484 1 98.81 192 PRO B O 1
ATOM 5335 N N . VAL B 1 193 ? -4.473 22.734 21.125 1 98.75 193 VAL B N 1
ATOM 5336 C CA . VAL B 1 193 ? -4.105 23.719 22.141 1 98.75 193 VAL B CA 1
ATOM 5337 C C . VAL B 1 193 ? -4.59 25.109 21.703 1 98.75 193 VAL B C 1
ATOM 5339 O O . VAL B 1 193 ? -5.176 25.844 22.5 1 98.75 193 VAL B O 1
ATOM 5342 N N . ILE B 1 194 ? -4.379 25.438 20.484 1 98.81 194 ILE B N 1
ATOM 5343 C CA . ILE B 1 194 ? -4.805 26.719 19.938 1 98.81 194 ILE B CA 1
ATOM 5344 C C . ILE B 1 194 ? -6.324 26.828 19.984 1 98.81 194 ILE B C 1
ATOM 5346 O O . ILE B 1 194 ? -6.871 27.859 20.391 1 98.81 194 ILE B O 1
ATOM 5350 N N . ALA B 1 195 ? -6.988 25.766 19.578 1 98.75 195 ALA B N 1
ATOM 5351 C CA . ALA B 1 195 ? -8.453 25.75 19.609 1 98.75 195 ALA B CA 1
ATOM 5352 C C . ALA B 1 195 ? -8.961 25.984 21.031 1 98.75 195 ALA B C 1
ATOM 5354 O O . ALA B 1 195 ? -9.938 26.719 21.234 1 98.75 195 ALA B O 1
ATOM 5355 N N . GLN B 1 196 ? -8.328 25.391 22 1 98.31 196 GLN B N 1
ATOM 5356 C CA . GLN B 1 196 ? -8.75 25.578 23.391 1 98.31 196 GLN B CA 1
ATOM 5357 C C . GLN B 1 196 ? -8.508 27 23.859 1 98.31 196 GLN B C 1
ATOM 5359 O O . GLN B 1 196 ? -9.312 27.562 24.609 1 98.31 196 GLN B O 1
ATOM 5364 N N . LEU B 1 197 ? -7.375 27.594 23.5 1 98 197 LEU B N 1
ATOM 5365 C CA . LEU B 1 197 ? -7.102 28.984 23.844 1 98 197 LEU B CA 1
ATOM 5366 C C . LEU B 1 197 ? -8.195 29.891 23.297 1 98 197 LEU B C 1
ATOM 5368 O O . LEU B 1 197 ? -8.656 30.797 24 1 98 197 LEU B O 1
ATOM 5372 N N . ILE B 1 198 ? -8.609 29.625 22.109 1 97.5 198 ILE B N 1
ATOM 5373 C CA . ILE B 1 198 ? -9.648 30.422 21.469 1 97.5 198 ILE B CA 1
ATOM 5374 C C . ILE B 1 198 ? -10.977 30.203 22.188 1 97.5 198 ILE B C 1
ATOM 5376 O O . ILE B 1 198 ? -11.719 31.141 22.453 1 97.5 198 ILE B O 1
ATOM 5380 N N . SER B 1 199 ? -11.297 28.938 22.453 1 97.25 199 SER B N 1
ATOM 5381 C CA . SER B 1 199 ? -12.523 28.594 23.172 1 97.25 199 SER B CA 1
ATOM 5382 C C . SER B 1 199 ? -12.602 29.328 24.516 1 97.25 199 SER B C 1
ATOM 5384 O O . SER B 1 199 ? -13.648 29.859 24.875 1 97.25 199 SER B O 1
ATOM 5386 N N . LYS B 1 200 ? -11.516 29.359 25.203 1 96.38 200 LYS B N 1
ATOM 5387 C CA . LYS B 1 200 ? -11.461 30 26.516 1 96.38 200 LYS B CA 1
ATOM 5388 C C . LYS B 1 200 ? -11.672 31.516 26.391 1 96.38 200 LYS B C 1
ATOM 5390 O O . LYS B 1 200 ? -12.344 32.125 27.234 1 96.38 200 LYS B O 1
ATOM 5395 N N . GLU B 1 201 ? -11.109 32.062 25.422 1 93.94 201 GLU B N 1
ATOM 5396 C CA . GLU B 1 201 ? -11.312 33.5 25.203 1 93.94 201 GLU B CA 1
ATOM 5397 C C . GLU B 1 201 ? -12.781 33.812 24.922 1 93.94 201 GLU B C 1
ATOM 5399 O O . GLU B 1 201 ? -13.305 34.844 25.359 1 93.94 201 GLU B O 1
ATOM 5404 N N . ASN B 1 202 ? -13.359 32.969 24.109 1 93.31 202 ASN B N 1
ATOM 5405 C CA . ASN B 1 202 ? -14.781 33.125 23.828 1 93.31 202 ASN B CA 1
ATOM 5406 C C . ASN B 1 202 ? -15.617 33.062 25.109 1 93.31 202 ASN B C 1
ATOM 5408 O O . ASN B 1 202 ? -16.547 33.844 25.297 1 93.31 202 ASN B O 1
ATOM 5412 N N . GLU B 1 203 ? -15.312 32.188 25.953 1 92.44 203 GLU B N 1
ATOM 5413 C CA . GLU B 1 203 ? -16.031 32 27.203 1 92.44 203 GLU B CA 1
ATOM 5414 C C . GLU B 1 203 ? -15.906 33.219 28.109 1 92.44 203 GLU B C 1
ATOM 5416 O O . GLU B 1 203 ? -16.844 33.562 28.828 1 92.44 203 GLU B O 1
ATOM 5421 N N . PHE B 1 204 ? -14.75 33.844 27.969 1 91.31 204 PHE B N 1
ATOM 5422 C CA . PHE B 1 204 ? -14.492 35 28.828 1 91.31 204 PHE B CA 1
ATOM 5423 C C . PHE B 1 204 ? -15.055 36.281 28.203 1 91.31 204 PHE B C 1
ATOM 5425 O O . PHE B 1 204 ? -14.93 37.375 28.781 1 91.31 204 PHE B O 1
ATOM 5432 N N . GLY B 1 205 ? -15.578 36.188 27.109 1 85.5 205 GLY B N 1
ATOM 5433 C CA . GLY B 1 205 ? -16.234 37.312 26.484 1 85.5 205 GLY B CA 1
ATOM 5434 C C . GLY B 1 205 ? -15.258 38.312 25.844 1 85.5 205 GLY B C 1
ATOM 5435 O O . GLY B 1 205 ? -15.57 39.469 25.688 1 85.5 205 GLY B O 1
ATOM 5436 N N . MET B 1 206 ? -14.133 37.688 25.531 1 82.88 206 MET B N 1
ATOM 5437 C CA . MET B 1 206 ? -13.148 38.562 24.906 1 82.88 206 MET B CA 1
ATOM 5438 C C . MET B 1 206 ? -13.508 38.844 23.453 1 82.88 206 MET B C 1
ATOM 5440 O O . MET B 1 206 ? -14.102 38 22.781 1 82.88 206 MET B O 1
ATOM 5444 N N . HIS B 1 207 ? -13.203 40.094 23.016 1 81.94 207 HIS B N 1
ATOM 5445 C CA . HIS B 1 207 ? -13.445 40.5 21.641 1 81.94 207 HIS B CA 1
ATOM 5446 C C . HIS B 1 207 ? -12.156 40.469 20.812 1 81.94 207 HIS B C 1
ATOM 5448 O O . HIS B 1 207 ? -11.094 40.844 21.328 1 81.94 207 HIS B O 1
ATOM 5454 N N . PRO B 1 208 ? -12.266 39.969 19.562 1 85.19 208 PRO B N 1
ATOM 5455 C CA . PRO B 1 208 ? -13.453 39.469 18.875 1 85.19 208 PRO B CA 1
ATOM 5456 C C . PRO B 1 208 ? -13.797 38.031 19.297 1 85.19 208 PRO B C 1
ATOM 5458 O O . PRO B 1 208 ? -12.906 37.281 19.656 1 85.19 208 PRO B O 1
ATOM 5461 N N . THR B 1 209 ? -15.109 37.812 19.234 1 86.75 209 THR B N 1
ATOM 5462 C CA . THR B 1 209 ? -15.555 36.438 19.469 1 86.75 209 THR B CA 1
ATOM 5463 C C . THR B 1 209 ? -15.445 35.594 18.188 1 86.75 209 THR B C 1
ATOM 5465 O O . THR B 1 209 ? -15.977 36 17.156 1 86.75 209 THR B O 1
ATOM 5468 N N . PHE B 1 210 ? -14.727 34.562 18.328 1 91.62 210 PHE B N 1
ATOM 5469 C CA . PHE B 1 210 ? -14.562 33.656 17.203 1 91.62 210 PHE B CA 1
ATOM 5470 C C . PHE B 1 210 ? -15.703 32.625 17.141 1 91.62 210 PHE B C 1
ATOM 5472 O O . PHE B 1 210 ? -16.156 32.156 18.188 1 91.62 210 PHE B O 1
ATOM 5479 N N . LYS B 1 211 ? -16.188 32.344 15.961 1 96.06 211 LYS B N 1
ATOM 5480 C CA . LYS B 1 211 ? -17.172 31.281 15.805 1 96.06 211 LYS B CA 1
ATOM 5481 C C . LYS B 1 211 ? -16.469 29.938 15.617 1 96.06 211 LYS B C 1
ATOM 5483 O O . LYS B 1 211 ? -16.641 29.281 14.586 1 96.06 211 LYS B O 1
ATOM 5488 N N . LEU B 1 212 ? -15.727 29.578 16.641 1 98.06 212 LEU B N 1
ATOM 5489 C CA . LEU B 1 212 ? -14.984 28.328 16.625 1 98.06 212 LEU B CA 1
ATOM 5490 C C . LEU B 1 212 ? -15.93 27.141 16.5 1 98.06 212 LEU B C 1
ATOM 5492 O O . LEU B 1 212 ? -16.875 27.016 17.281 1 98.06 212 LEU B O 1
ATOM 5496 N N . GLN B 1 213 ? -15.68 26.281 15.484 1 98.31 213 GLN B N 1
ATOM 5497 C CA . GLN B 1 213 ? -16.531 25.109 15.258 1 98.31 213 GLN B CA 1
ATOM 5498 C C . GLN B 1 213 ? -15.781 23.828 15.594 1 98.31 213 GLN B C 1
ATOM 5500 O O . GLN B 1 213 ? -16.406 22.812 15.906 1 98.31 213 GLN B O 1
ATOM 5505 N N . GLY B 1 214 ? -14.523 23.828 15.508 1 98.38 214 GLY B N 1
ATOM 5506 C CA . GLY B 1 214 ? -13.766 22.609 15.734 1 98.38 214 GLY B CA 1
ATOM 5507 C C . GLY B 1 214 ? -12.367 22.656 15.141 1 98.38 214 GLY B C 1
ATOM 5508 O O . GLY B 1 214 ? -11.805 23.734 14.945 1 98.38 214 GLY B O 1
ATOM 5509 N N . TYR B 1 215 ? -11.734 21.438 14.961 1 98.81 215 TYR B N 1
ATOM 5510 C CA . TYR B 1 215 ? -10.383 21.359 14.43 1 98.81 215 TYR B CA 1
ATOM 5511 C C . TYR B 1 215 ? -10.195 20.094 13.602 1 98.81 215 TYR B C 1
ATOM 5513 O O . TYR B 1 215 ? -11 19.156 13.68 1 98.81 215 TYR B O 1
ATOM 5521 N N . MET B 1 216 ? -9.211 20.094 12.75 1 98.88 216 MET B N 1
ATOM 5522 C CA . MET B 1 216 ? -8.82 18.969 11.914 1 98.88 216 MET B CA 1
ATOM 5523 C C . MET B 1 216 ? -7.324 18.688 12.047 1 98.88 216 MET B C 1
ATOM 5525 O O . MET B 1 216 ? -6.504 19.609 11.93 1 98.88 216 MET B O 1
ATOM 5529 N N . ILE B 1 217 ? -6.965 17.438 12.258 1 98.88 217 ILE B N 1
ATOM 5530 C CA . ILE B 1 217 ? -5.547 17.094 12.328 1 98.88 217 ILE B CA 1
ATOM 5531 C C . ILE B 1 217 ? -5.273 15.828 11.523 1 98.88 217 ILE B C 1
ATOM 5533 O O . ILE B 1 217 ? -5.996 14.836 11.648 1 98.88 217 ILE B O 1
ATOM 5537 N N . GLY B 1 218 ? -4.27 15.875 10.648 1 98.88 218 GLY B N 1
ATOM 5538 C CA . GLY B 1 218 ? -3.889 14.766 9.797 1 98.88 218 GLY B CA 1
ATOM 5539 C C . GLY B 1 218 ? -2.588 14.102 10.219 1 98.88 218 GLY B C 1
ATOM 5540 O O . GLY B 1 218 ? -1.591 14.781 10.461 1 98.88 218 GLY B O 1
ATOM 5541 N N . ASN B 1 219 ? -2.635 12.75 10.266 1 98.81 219 ASN B N 1
ATOM 5542 C CA . ASN B 1 219 ? -1.477 12.008 10.742 1 98.81 219 ASN B CA 1
ATOM 5543 C C . ASN B 1 219 ? -0.765 12.742 11.875 1 98.81 219 ASN B C 1
ATOM 5545 O O . ASN B 1 219 ? 0.426 13.039 11.773 1 98.81 219 ASN B O 1
ATOM 5549 N N . PRO B 1 220 ? -1.467 12.938 12.953 1 98.81 220 PRO B N 1
ATOM 5550 C CA . PRO B 1 220 ? -1.025 13.906 13.961 1 98.81 220 PRO B CA 1
ATOM 5551 C C . PRO B 1 220 ? 0.025 13.328 14.906 1 98.81 220 PRO B C 1
ATOM 5553 O O . PRO B 1 220 ? -0.041 12.148 15.266 1 98.81 220 PRO B O 1
ATOM 5556 N N . TYR B 1 221 ? 0.931 14.164 15.258 1 98.5 221 TYR B N 1
ATOM 5557 C CA . TYR B 1 221 ? 1.713 14.008 16.484 1 98.5 221 TYR B CA 1
ATOM 5558 C C . TYR B 1 221 ? 1.001 14.641 17.672 1 98.5 221 TYR B C 1
ATOM 5560 O O . TYR B 1 221 ? 0.654 15.82 17.641 1 98.5 221 TYR B O 1
ATOM 5568 N N . THR B 1 222 ? 0.744 13.867 18.703 1 98 222 THR B N 1
ATOM 5569 C CA . THR B 1 222 ? 0.031 14.383 19.859 1 98 222 THR B CA 1
ATOM 5570 C C . THR B 1 222 ? 1.002 14.695 21 1 98 222 THR B C 1
ATOM 5572 O O . THR B 1 222 ? 0.659 15.43 21.922 1 98 222 THR B O 1
ATOM 5575 N N . GLY B 1 223 ? 2.178 14.125 20.984 1 95.62 223 GLY B N 1
ATOM 5576 C CA . GLY B 1 223 ? 3.143 14.211 22.062 1 95.62 223 GLY B CA 1
ATOM 5577 C C . GLY B 1 223 ? 3.107 13 22.984 1 95.62 223 GLY B C 1
ATOM 5578 O O . GLY B 1 223 ? 4.012 12.805 23.797 1 95.62 223 GLY B O 1
ATOM 5579 N N . ASP B 1 224 ? 2.119 12.164 22.812 1 94.25 224 ASP B N 1
ATOM 5580 C CA . ASP B 1 224 ? 2.027 10.93 23.594 1 94.25 224 ASP B CA 1
ATOM 5581 C C . ASP B 1 224 ? 3.023 9.891 23.078 1 94.25 224 ASP B C 1
ATOM 5583 O O . ASP B 1 224 ? 3.377 9.875 21.906 1 94.25 224 ASP B O 1
ATOM 5587 N N . LYS B 1 225 ? 3.445 8.992 23.984 1 96.69 225 LYS B N 1
ATOM 5588 C CA . LYS B 1 225 ? 4.422 7.977 23.594 1 96.69 225 LYS B CA 1
ATOM 5589 C C . LYS B 1 225 ? 3.863 7.07 22.5 1 96.69 225 LYS B C 1
ATOM 5591 O O . LYS B 1 225 ? 4.625 6.477 21.734 1 96.69 225 LYS B O 1
ATOM 5596 N N . ILE B 1 226 ? 2.52 6.965 22.422 1 97.62 226 ILE B N 1
ATOM 5597 C CA . ILE B 1 226 ? 1.853 6.105 21.453 1 97.62 226 ILE B CA 1
ATOM 5598 C C . ILE B 1 226 ? 2.285 6.492 20.047 1 97.62 226 ILE B C 1
ATOM 5600 O O . ILE B 1 226 ? 2.432 5.629 19.172 1 97.62 226 ILE B O 1
ATOM 5604 N N . ASP B 1 227 ? 2.496 7.793 19.828 1 98 227 ASP B N 1
ATOM 5605 C CA . ASP B 1 227 ? 2.787 8.305 18.484 1 98 227 ASP B CA 1
ATOM 5606 C C . ASP B 1 227 ? 3.984 7.586 17.875 1 98 227 ASP B C 1
ATOM 5608 O O . ASP B 1 227 ? 3.918 7.121 16.734 1 98 227 ASP B O 1
ATOM 5612 N N . VAL B 1 228 ? 5.055 7.445 18.641 1 98.06 228 VAL B N 1
ATOM 5613 C CA . VAL B 1 228 ? 6.289 6.852 18.125 1 98.06 228 VAL B CA 1
ATOM 5614 C C . VAL B 1 228 ? 6.281 5.348 18.391 1 98.06 228 VAL B C 1
ATOM 5616 O O . VAL B 1 228 ? 6.754 4.566 17.562 1 98.06 228 VAL B O 1
ATOM 5619 N N . ASN B 1 229 ? 5.738 4.922 19.562 1 98.62 229 ASN B N 1
ATOM 5620 C CA . ASN B 1 229 ? 5.723 3.502 19.891 1 98.62 229 ASN B CA 1
ATOM 5621 C C . ASN B 1 229 ? 4.953 2.689 18.859 1 98.62 229 ASN B C 1
ATOM 5623 O O . ASN B 1 229 ? 5.297 1.539 18.578 1 98.62 229 ASN B O 1
ATOM 5627 N N . ALA B 1 230 ? 3.951 3.254 18.219 1 98.62 230 ALA B N 1
ATOM 5628 C CA . ALA B 1 230 ? 3.066 2.541 17.297 1 98.62 230 ALA B CA 1
ATOM 5629 C C . ALA B 1 230 ? 3.766 2.252 15.977 1 98.62 230 ALA B C 1
ATOM 5631 O O . ALA B 1 230 ? 3.273 1.466 15.164 1 98.62 230 ALA B O 1
ATOM 5632 N N . ARG B 1 231 ? 4.93 2.865 15.742 1 98.75 231 ARG B N 1
ATOM 5633 C CA . ARG B 1 231 ? 5.691 2.604 14.523 1 98.75 231 ARG B CA 1
ATOM 5634 C C . ARG B 1 231 ? 6.094 1.135 14.438 1 98.75 231 ARG B C 1
ATOM 5636 O O . ARG B 1 231 ? 6.141 0.564 13.344 1 98.75 231 ARG B O 1
ATOM 5643 N N . ILE B 1 232 ? 6.359 0.536 15.586 1 98.69 232 ILE B N 1
ATOM 5644 C CA . ILE B 1 232 ? 6.852 -0.836 15.633 1 98.69 232 ILE B CA 1
ATOM 5645 C C . ILE B 1 232 ? 5.73 -1.8 15.25 1 98.69 232 ILE B C 1
ATOM 5647 O O . ILE B 1 232 ? 5.875 -2.596 14.32 1 98.69 232 ILE B O 1
ATOM 5651 N N . PRO B 1 233 ? 4.582 -1.743 15.922 1 98.5 233 PRO B N 1
ATOM 5652 C CA . PRO B 1 233 ? 3.512 -2.637 15.469 1 98.5 233 PRO B CA 1
ATOM 5653 C C . PRO B 1 233 ? 3.066 -2.348 14.039 1 98.5 233 PRO B C 1
ATOM 5655 O O . PRO B 1 233 ? 2.658 -3.264 13.32 1 98.5 233 PRO B O 1
ATOM 5658 N N . TYR B 1 234 ? 3.098 -1.137 13.594 1 98.81 234 TYR B N 1
ATOM 5659 C CA . TYR B 1 234 ? 2.787 -0.824 12.203 1 98.81 234 TYR B CA 1
ATOM 5660 C C . TYR B 1 234 ? 3.756 -1.521 11.25 1 98.81 234 TYR B C 1
ATOM 5662 O O . TYR B 1 234 ? 3.338 -2.135 10.266 1 98.81 234 TYR B O 1
ATOM 5670 N N . ALA B 1 235 ? 5.023 -1.397 11.547 1 98.88 235 ALA B N 1
ATOM 5671 C CA . ALA B 1 235 ? 6.047 -2.02 10.711 1 98.88 235 ALA B CA 1
ATOM 5672 C C . ALA B 1 235 ? 5.871 -3.535 10.664 1 98.88 235 ALA B C 1
ATOM 5674 O O . ALA B 1 235 ? 6.109 -4.16 9.633 1 98.88 235 ALA B O 1
ATOM 5675 N N . LEU B 1 236 ? 5.488 -4.117 11.789 1 98.62 236 LEU B N 1
ATOM 5676 C CA . LEU B 1 236 ? 5.176 -5.543 11.805 1 98.62 236 LEU B CA 1
ATOM 5677 C C . LEU B 1 236 ? 4.012 -5.852 10.867 1 98.62 236 LEU B C 1
ATOM 5679 O O . LEU B 1 236 ? 4.082 -6.801 10.078 1 98.62 236 LEU B O 1
ATOM 5683 N N . SER B 1 237 ? 2.982 -5.004 10.961 1 98.25 237 SER B N 1
ATOM 5684 C CA . SER B 1 237 ? 1.762 -5.18 10.188 1 98.25 237 SER B CA 1
ATOM 5685 C C . SER B 1 237 ? 2.047 -5.117 8.688 1 98.25 237 SER B C 1
ATOM 5687 O O . SER B 1 237 ? 1.386 -5.793 7.895 1 98.25 237 SER B O 1
ATOM 5689 N N . MET B 1 238 ? 3.059 -4.328 8.344 1 98.5 238 MET B N 1
ATOM 5690 C CA . MET B 1 238 ? 3.361 -4.105 6.93 1 98.5 238 MET B CA 1
ATOM 5691 C C . MET B 1 238 ? 4.438 -5.074 6.445 1 98.5 238 MET B C 1
ATOM 5693 O O . MET B 1 238 ? 4.855 -5.012 5.289 1 98.5 238 MET B O 1
ATOM 5697 N N . GLY B 1 239 ? 4.906 -5.898 7.281 1 98.12 239 GLY B N 1
ATOM 5698 C CA . GLY B 1 239 ? 5.895 -6.898 6.906 1 98.12 239 GLY B CA 1
ATOM 5699 C C . GLY B 1 239 ? 7.305 -6.352 6.852 1 98.12 239 GLY B C 1
ATOM 5700 O O . GLY B 1 239 ? 8.203 -6.98 6.277 1 98.12 239 GLY B O 1
ATOM 5701 N N . ILE B 1 240 ? 7.531 -5.219 7.453 1 98.81 240 ILE B N 1
ATOM 5702 C CA . ILE B 1 240 ? 8.82 -4.547 7.379 1 98.81 240 ILE B CA 1
ATOM 5703 C C . ILE B 1 240 ? 9.789 -5.16 8.398 1 98.81 240 ILE B C 1
ATOM 5705 O O . ILE B 1 240 ? 10.992 -5.254 8.141 1 98.81 240 ILE B O 1
ATOM 5709 N N . ILE B 1 241 ? 9.242 -5.566 9.539 1 98.62 241 ILE B N 1
ATOM 5710 C CA . ILE B 1 241 ? 10.07 -6.219 10.547 1 98.62 241 ILE B CA 1
ATOM 5711 C C . ILE B 1 241 ? 9.523 -7.617 10.836 1 98.62 241 ILE B C 1
ATOM 5713 O O . ILE B 1 241 ? 8.391 -7.938 10.461 1 98.62 241 ILE B O 1
ATOM 5717 N N . SER B 1 242 ? 10.312 -8.43 11.477 1 97.31 242 SER B N 1
ATOM 5718 C CA . SER B 1 242 ? 9.93 -9.812 11.773 1 97.31 242 SER B CA 1
ATOM 5719 C C . SER B 1 242 ? 9.172 -9.906 13.086 1 97.31 242 SER B C 1
ATOM 5721 O O . SER B 1 242 ? 9.211 -8.977 13.906 1 97.31 242 SER B O 1
ATOM 5723 N N . ASP B 1 243 ? 8.461 -11 13.25 1 96.06 243 ASP B N 1
ATOM 5724 C CA . ASP B 1 243 ? 7.793 -11.297 14.516 1 96.06 243 ASP B CA 1
ATOM 5725 C C . ASP B 1 243 ? 8.797 -11.352 15.664 1 96.06 243 ASP B C 1
ATOM 5727 O O . ASP B 1 243 ? 8.523 -10.859 16.766 1 96.06 243 ASP B O 1
ATOM 5731 N N . GLU B 1 244 ? 9.961 -11.922 15.391 1 95.56 244 GLU B N 1
ATOM 5732 C CA . GLU B 1 244 ? 10.992 -12.055 16.406 1 95.56 244 GLU B CA 1
ATOM 5733 C C . GLU B 1 244 ? 11.484 -10.695 16.891 1 95.56 244 GLU B C 1
ATOM 5735 O O . GLU B 1 244 ? 11.625 -10.461 18.094 1 95.56 244 GLU B O 1
ATOM 5740 N N . PHE B 1 245 ? 11.773 -9.852 15.945 1 97.62 245 PHE B N 1
ATOM 5741 C CA . PHE B 1 245 ? 12.227 -8.508 16.297 1 97.62 245 PHE B CA 1
ATOM 5742 C C . PHE B 1 245 ? 11.164 -7.777 17.109 1 97.62 245 PHE B C 1
ATOM 5744 O O . PHE B 1 245 ? 11.477 -7.105 18.094 1 97.62 245 PHE B O 1
ATOM 5751 N N . PHE B 1 246 ? 9.961 -7.895 16.672 1 98.12 246 PHE B N 1
ATOM 5752 C CA . PHE B 1 246 ? 8.844 -7.262 17.375 1 98.12 246 PHE B CA 1
ATOM 5753 C C . PHE B 1 246 ? 8.758 -7.742 18.812 1 98.12 246 PHE B C 1
ATOM 5755 O O . PHE B 1 246 ? 8.633 -6.934 19.734 1 98.12 246 PHE B O 1
ATOM 5762 N N . GLU B 1 247 ? 8.773 -9.031 19 1 97.69 247 GLU B N 1
ATOM 5763 C CA . GLU B 1 247 ? 8.672 -9.633 20.328 1 97.69 247 GLU B CA 1
ATOM 5764 C C . GLU B 1 247 ? 9.828 -9.188 21.219 1 97.69 247 GLU B C 1
ATOM 5766 O O . GLU B 1 247 ? 9.625 -8.836 22.375 1 97.69 247 GLU B O 1
ATOM 5771 N N . MET B 1 248 ? 10.992 -9.203 20.688 1 97.94 248 MET B N 1
ATOM 5772 C CA . MET B 1 248 ? 12.172 -8.789 21.438 1 97.94 248 MET B CA 1
ATOM 5773 C C . MET B 1 248 ? 12.086 -7.312 21.828 1 97.94 248 MET B C 1
ATOM 5775 O O . MET B 1 248 ? 12.359 -6.953 22.969 1 97.94 248 MET B O 1
ATOM 5779 N N . THR B 1 249 ? 11.656 -6.457 20.906 1 98.44 249 THR B N 1
ATOM 5780 C CA . THR B 1 249 ? 11.523 -5.031 21.172 1 98.44 249 THR B CA 1
ATOM 5781 C C . THR B 1 249 ? 10.461 -4.777 22.234 1 98.44 249 THR B C 1
ATOM 5783 O O . THR B 1 249 ? 10.672 -3.973 23.141 1 98.44 249 THR B O 1
ATOM 5786 N N . THR B 1 250 ? 9.359 -5.48 22.094 1 97.69 250 THR B N 1
ATOM 5787 C CA . THR B 1 250 ? 8.273 -5.324 23.062 1 97.69 250 THR B CA 1
ATOM 5788 C C . THR B 1 250 ? 8.742 -5.703 24.469 1 97.69 250 THR B C 1
ATOM 5790 O O . THR B 1 250 ? 8.383 -5.039 25.438 1 97.69 250 THR B O 1
ATOM 5793 N N . LYS B 1 251 ? 9.516 -6.738 24.531 1 98.12 251 LYS B N 1
ATOM 5794 C CA . LYS B 1 251 ? 10.016 -7.211 25.828 1 98.12 251 LYS B CA 1
ATOM 5795 C C . LYS B 1 251 ? 11.047 -6.246 26.406 1 98.12 251 LYS B C 1
ATOM 5797 O O . LYS B 1 251 ? 10.93 -5.836 27.562 1 98.12 251 LYS B O 1
ATOM 5802 N N . LEU B 1 252 ? 11.992 -5.844 25.641 1 98.19 252 LEU B N 1
ATOM 5803 C CA . LEU B 1 252 ? 13.125 -5.059 26.109 1 98.19 252 LEU B CA 1
ATOM 5804 C C . LEU B 1 252 ? 12.719 -3.607 26.344 1 98.19 252 LEU B C 1
ATOM 5806 O O . LEU B 1 252 ? 13.352 -2.898 27.141 1 98.19 252 LEU B O 1
ATOM 5810 N N . CYS B 1 253 ? 11.672 -3.158 25.703 1 98.25 253 CYS B N 1
ATOM 5811 C CA . CYS B 1 253 ? 11.305 -1.746 25.766 1 98.25 253 CYS B CA 1
ATOM 5812 C C . CYS B 1 253 ? 9.977 -1.557 26.469 1 98.25 253 CYS B C 1
ATOM 5814 O O . CYS B 1 253 ? 9.336 -0.511 26.344 1 98.25 253 CYS B O 1
ATOM 5816 N N . LYS B 1 254 ? 9.531 -2.514 27.219 1 96.81 254 LYS B N 1
ATOM 5817 C CA . LYS B 1 254 ? 8.234 -2.486 27.891 1 96.81 254 LYS B CA 1
ATOM 5818 C C . LYS B 1 254 ? 8.094 -1.237 28.766 1 96.81 254 LYS B C 1
ATOM 5820 O O . LYS B 1 254 ? 8.953 -0.953 29.594 1 96.81 254 LYS B O 1
ATOM 5825 N N . GLY B 1 255 ? 7.008 -0.503 28.547 1 94.75 255 GLY B N 1
ATOM 5826 C CA . GLY B 1 255 ? 6.672 0.65 29.375 1 94.75 255 GLY B CA 1
ATOM 5827 C C . GLY B 1 255 ? 7.441 1.899 28.984 1 94.75 255 GLY B C 1
ATOM 5828 O O . GLY B 1 255 ? 7.18 2.982 29.516 1 94.75 255 GLY B O 1
ATOM 5829 N N . GLN B 1 256 ? 8.344 1.797 28.016 1 96.44 256 GLN B N 1
ATOM 5830 C CA . GLN B 1 256 ? 9.203 2.924 27.672 1 96.44 256 GLN B CA 1
ATOM 5831 C C . GLN B 1 256 ? 8.656 3.678 26.453 1 96.44 256 GLN B C 1
ATOM 5833 O O . GLN B 1 256 ? 7.758 3.191 25.766 1 96.44 256 GLN B O 1
ATOM 5838 N N . THR B 1 257 ? 9.125 4.938 26.344 1 95.31 257 THR B N 1
ATOM 5839 C CA . THR B 1 257 ? 8.891 5.684 25.109 1 95.31 257 THR B CA 1
ATOM 5840 C C . THR B 1 257 ? 9.992 5.41 24.094 1 95.31 257 THR B C 1
ATOM 5842 O O . THR B 1 257 ? 11.18 5.492 24.422 1 95.31 257 THR B O 1
ATOM 5845 N N . TYR B 1 258 ? 9.578 5.062 22.953 1 96.06 258 TYR B N 1
ATOM 5846 C CA . TYR B 1 258 ? 10.539 4.684 21.922 1 96.06 258 TYR B CA 1
ATOM 5847 C C . TYR B 1 258 ? 11.234 5.914 21.344 1 96.06 258 TYR B C 1
ATOM 5849 O O . TYR B 1 258 ? 12.281 5.801 20.703 1 96.06 258 TYR B O 1
ATOM 5857 N N . GLU B 1 259 ? 10.688 7.102 21.547 1 93.38 259 GLU B N 1
ATOM 5858 C CA . GLU B 1 259 ? 11.312 8.344 21.109 1 93.38 259 GLU B CA 1
ATOM 5859 C C . GLU B 1 259 ? 12.57 8.648 21.922 1 93.38 259 GLU B C 1
ATOM 5861 O O . GLU B 1 259 ? 13.547 9.164 21.391 1 93.38 259 GLU B O 1
ATOM 5866 N N . PHE B 1 260 ? 12.5 8.305 23.188 1 93.94 260 PHE B N 1
ATOM 5867 C CA . PHE B 1 260 ? 13.609 8.492 24.125 1 93.94 260 PHE B CA 1
ATOM 5868 C C . PHE B 1 260 ? 13.719 7.312 25.078 1 93.94 260 PHE B C 1
ATOM 5870 O O . PHE B 1 260 ? 13.352 7.414 26.25 1 93.94 260 PHE B O 1
ATOM 5877 N N . PRO B 1 261 ? 14.328 6.27 24.547 1 96.88 261 PRO B N 1
ATOM 5878 C CA . PRO B 1 261 ? 14.391 5.07 25.391 1 96.88 261 PRO B CA 1
ATOM 5879 C C . PRO B 1 261 ? 15.148 5.305 26.688 1 96.88 261 PRO B C 1
ATOM 5881 O O . PRO B 1 261 ? 16.141 6.027 26.703 1 96.88 261 PRO B O 1
ATOM 5884 N N . ASP B 1 262 ? 14.75 4.668 27.75 1 96.69 262 ASP B N 1
ATOM 5885 C CA . ASP B 1 262 ? 15.297 4.832 29.094 1 96.69 262 ASP B CA 1
ATOM 5886 C C . ASP B 1 262 ? 16.516 3.941 29.297 1 96.69 262 ASP B C 1
ATOM 5888 O O . ASP B 1 262 ? 17.391 4.25 30.109 1 96.69 262 ASP B O 1
ATOM 5892 N N . THR B 1 263 ? 16.484 2.752 28.641 1 97.94 263 THR B N 1
ATOM 5893 C CA . THR B 1 263 ? 17.547 1.772 28.844 1 97.94 263 THR B CA 1
ATOM 5894 C C . THR B 1 263 ? 18.375 1.605 27.578 1 97.94 263 THR B C 1
ATOM 5896 O O . THR B 1 263 ? 17.891 1.845 26.469 1 97.94 263 THR B O 1
ATOM 5899 N N . ALA B 1 264 ? 19.594 1.146 27.75 1 97.69 264 ALA B N 1
ATOM 5900 C CA . ALA B 1 264 ? 20.516 0.927 26.641 1 97.69 264 ALA B CA 1
ATOM 5901 C C . ALA B 1 264 ? 20 -0.181 25.719 1 97.69 264 ALA B C 1
ATOM 5903 O O . ALA B 1 264 ? 20.172 -0.112 24.5 1 97.69 264 ALA B O 1
ATOM 5904 N N . LEU B 1 265 ? 19.422 -1.187 26.297 1 97.94 265 LEU B N 1
ATOM 5905 C CA . LEU B 1 265 ? 18.922 -2.307 25.5 1 97.94 265 LEU B CA 1
ATOM 5906 C C . LEU B 1 265 ? 17.781 -1.859 24.594 1 97.94 265 LEU B C 1
ATOM 5908 O O . LEU B 1 265 ? 17.734 -2.234 23.422 1 97.94 265 LEU B O 1
ATOM 5912 N N . CYS B 1 266 ? 16.906 -1.096 25.156 1 98.25 266 CYS B N 1
ATOM 5913 C CA . CYS B 1 266 ? 15.812 -0.56 24.344 1 98.25 266 CYS B CA 1
ATOM 5914 C C . CYS B 1 266 ? 16.344 0.394 23.281 1 98.25 266 CYS B C 1
ATOM 5916 O O . CYS B 1 266 ? 15.898 0.359 22.141 1 98.25 266 CYS B O 1
ATOM 5918 N N . ASP B 1 267 ? 17.25 1.215 23.656 1 98.31 267 ASP B N 1
ATOM 5919 C CA . ASP B 1 267 ? 17.844 2.148 22.703 1 98.31 267 ASP B CA 1
ATOM 5920 C C . ASP B 1 267 ? 18.484 1.407 21.531 1 98.31 267 ASP B C 1
ATOM 5922 O O . ASP B 1 267 ? 18.359 1.837 20.375 1 98.31 267 ASP B O 1
ATOM 5926 N N . SER B 1 268 ? 19.141 0.311 21.844 1 98.06 268 SER B N 1
ATOM 5927 C CA . SER B 1 268 ? 19.766 -0.499 20.797 1 98.06 268 SER B CA 1
ATOM 5928 C C . SER B 1 268 ? 18.719 -1.062 19.844 1 98.06 268 SER B C 1
ATOM 5930 O O . SER B 1 268 ? 18.922 -1.071 18.625 1 98.06 268 SER B O 1
ATOM 5932 N N . GLN B 1 269 ? 17.609 -1.559 20.375 1 97.94 269 GLN B N 1
ATOM 5933 C CA . GLN B 1 269 ? 16.516 -2.076 19.547 1 97.94 269 GLN B CA 1
ATOM 5934 C C . GLN B 1 269 ? 15.969 -0.991 18.625 1 97.94 269 GLN B C 1
ATOM 5936 O O . GLN B 1 269 ? 15.695 -1.245 17.453 1 97.94 269 GLN B O 1
ATOM 5941 N N . ILE B 1 270 ? 15.805 0.171 19.172 1 98.5 270 ILE B N 1
ATOM 5942 C CA . ILE B 1 270 ? 15.234 1.273 18.406 1 98.5 270 ILE B CA 1
ATOM 5943 C C . ILE B 1 270 ? 16.203 1.701 17.297 1 98.5 270 ILE B C 1
ATOM 5945 O O . ILE B 1 270 ? 15.797 2.053 16.203 1 98.5 270 ILE B O 1
ATOM 5949 N N . GLN B 1 271 ? 17.5 1.642 17.578 1 98.06 271 GLN B N 1
ATOM 5950 C CA . GLN B 1 271 ? 18.5 1.96 16.562 1 98.06 271 GLN B CA 1
ATOM 5951 C C . GLN B 1 271 ? 18.453 0.96 15.406 1 98.06 271 GLN B C 1
ATOM 5953 O O . GLN B 1 271 ? 18.594 1.341 14.242 1 98.06 271 GLN B O 1
ATOM 5958 N N . ILE B 1 272 ? 18.312 -0.299 15.75 1 98.12 272 ILE B N 1
ATOM 5959 C CA . ILE B 1 272 ? 18.172 -1.323 14.727 1 98.12 272 ILE B CA 1
ATOM 5960 C C . ILE B 1 272 ? 16.922 -1.041 13.875 1 98.12 272 ILE B C 1
ATOM 5962 O O . ILE B 1 272 ? 16.984 -1.102 12.648 1 98.12 272 ILE B O 1
ATOM 5966 N N . PHE B 1 273 ? 15.852 -0.744 14.578 1 98.38 273 PHE B N 1
ATOM 5967 C CA . PHE B 1 273 ? 14.609 -0.41 13.891 1 98.38 273 PHE B CA 1
ATOM 5968 C C . PHE B 1 273 ? 14.812 0.76 12.93 1 98.38 273 PHE B C 1
ATOM 5970 O O . PHE B 1 273 ? 14.375 0.717 11.781 1 98.38 273 PHE B O 1
ATOM 5977 N N . GLU B 1 274 ? 15.484 1.816 13.359 1 98 274 GLU B N 1
ATOM 5978 C CA . GLU B 1 274 ? 15.75 2.99 12.539 1 98 274 GLU B CA 1
ATOM 5979 C C . GLU B 1 274 ? 16.625 2.631 11.336 1 98 274 GLU B C 1
ATOM 5981 O O . GLU B 1 274 ? 16.453 3.205 10.25 1 98 274 GLU B O 1
ATOM 5986 N N . GLY B 1 275 ? 17.562 1.753 11.547 1 97.56 275 GLY B N 1
ATOM 5987 C CA . GLY B 1 275 ? 18.359 1.263 10.43 1 97.56 275 GLY B CA 1
ATOM 5988 C C . GLY B 1 275 ? 17.516 0.587 9.359 1 97.56 275 GLY B C 1
ATOM 5989 O O . GLY B 1 275 ? 17.719 0.834 8.164 1 97.56 275 GLY B O 1
ATOM 5990 N N . ILE B 1 276 ? 16.547 -0.202 9.781 1 97.62 276 ILE B N 1
ATOM 5991 C CA . ILE B 1 276 ? 15.672 -0.914 8.859 1 97.62 276 ILE B CA 1
ATOM 5992 C C . ILE B 1 276 ? 14.797 0.087 8.102 1 97.62 276 ILE B C 1
ATOM 5994 O O . ILE B 1 276 ? 14.711 0.035 6.871 1 97.62 276 ILE B O 1
ATOM 5998 N N . THR B 1 277 ? 14.219 1.03 8.797 1 97.75 277 THR B N 1
ATOM 5999 C CA . THR B 1 277 ? 13.242 1.926 8.188 1 97.75 277 THR B CA 1
ATOM 6000 C C . THR B 1 277 ? 13.945 3.023 7.387 1 97.75 277 THR B C 1
ATOM 6002 O O . THR B 1 277 ? 13.32 3.668 6.539 1 97.75 277 THR B O 1
ATOM 6005 N N . SER B 1 278 ? 15.258 3.244 7.613 1 96.44 278 SER B N 1
ATOM 6006 C CA . SER B 1 278 ? 16 4.25 6.867 1 96.44 278 SER B CA 1
ATOM 6007 C C . SER B 1 278 ? 16.156 3.857 5.402 1 96.44 278 SER B C 1
ATOM 6009 O O . SER B 1 278 ? 16.5 4.691 4.562 1 96.44 278 SER B O 1
ATOM 6011 N N . GLU B 1 279 ? 15.875 2.646 5.078 1 96.88 279 GLU B N 1
ATOM 6012 C CA . GLU B 1 279 ? 16.047 2.152 3.717 1 96.88 279 GLU B CA 1
ATOM 6013 C C . GLU B 1 279 ? 14.828 2.455 2.855 1 96.88 279 GLU B C 1
ATOM 6015 O O . GLU B 1 279 ? 14.875 2.318 1.632 1 96.88 279 GLU B O 1
ATOM 6020 N N . ILE B 1 280 ? 13.75 2.818 3.486 1 97.62 280 ILE B N 1
ATOM 6021 C CA . ILE B 1 280 ? 12.523 3.107 2.75 1 97.62 280 ILE B CA 1
ATOM 6022 C C . ILE B 1 280 ? 12.07 4.539 3.037 1 97.62 280 ILE B C 1
ATOM 6024 O O . ILE B 1 280 ? 12.672 5.23 3.861 1 97.62 280 ILE B O 1
ATOM 6028 N N . SER B 1 281 ? 11.07 5.066 2.246 1 96.38 281 SER B N 1
ATOM 6029 C CA . SER B 1 281 ? 10.438 6.344 2.543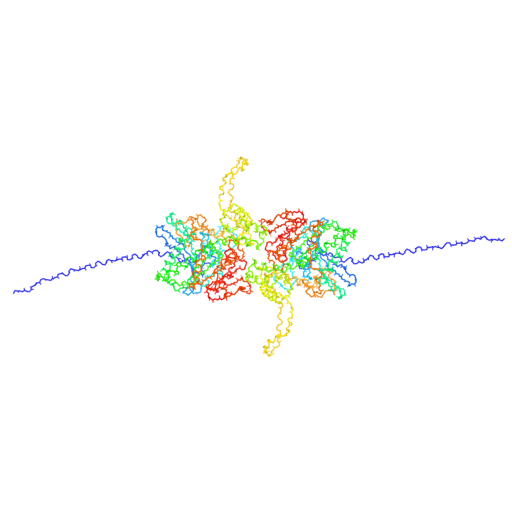 1 96.38 281 SER B CA 1
ATOM 6030 C C . SER B 1 281 ? 9.422 6.207 3.67 1 96.38 281 SER B C 1
ATOM 6032 O O . SER B 1 281 ? 8.352 5.617 3.48 1 96.38 281 SER B O 1
ATOM 6034 N N . GLU B 1 282 ? 9.703 6.762 4.734 1 97.31 282 GLU B N 1
ATOM 6035 C CA . GLU B 1 282 ? 8.828 6.617 5.891 1 97.31 282 GLU B CA 1
ATOM 6036 C C . GLU B 1 282 ? 7.523 7.391 5.691 1 97.31 282 GLU B C 1
ATOM 6038 O O . GLU B 1 282 ? 6.496 7.047 6.281 1 97.31 282 GLU B O 1
ATOM 6043 N N . ASN B 1 283 ? 7.551 8.422 4.859 1 97.19 283 ASN B N 1
ATOM 6044 C CA . ASN B 1 283 ? 6.371 9.25 4.617 1 97.19 283 ASN B CA 1
ATOM 6045 C C . ASN B 1 283 ? 5.332 8.5 3.787 1 97.19 283 ASN B C 1
ATOM 6047 O O . ASN B 1 283 ? 4.164 8.898 3.738 1 97.19 283 ASN B O 1
ATOM 6051 N N . HIS B 1 284 ? 5.758 7.488 3.098 1 98.19 284 HIS B N 1
ATOM 6052 C CA . HIS B 1 284 ? 4.941 6.543 2.346 1 98.19 284 HIS B CA 1
ATOM 6053 C C . HIS B 1 284 ? 5.727 5.277 2.02 1 98.19 284 HIS B C 1
ATOM 6055 O O . HIS B 1 284 ? 6.531 5.262 1.085 1 98.19 284 HIS B O 1
ATOM 6061 N N . ILE B 1 285 ? 5.414 4.234 2.604 1 98.5 285 ILE B N 1
ATOM 6062 C CA . ILE B 1 285 ? 6.312 3.088 2.703 1 98.5 285 ILE B CA 1
ATOM 6063 C C . ILE B 1 285 ? 6.43 2.408 1.342 1 98.5 285 ILE B C 1
ATOM 6065 O O . ILE B 1 285 ? 7.328 1.586 1.128 1 98.5 285 ILE B O 1
ATOM 6069 N N . LEU B 1 286 ? 5.539 2.725 0.381 1 98.19 286 LEU B N 1
ATOM 6070 C CA . LEU B 1 286 ? 5.59 2.062 -0.917 1 98.19 286 LEU B CA 1
ATOM 6071 C C . LEU B 1 286 ? 6.293 2.939 -1.946 1 98.19 286 LEU B C 1
ATOM 6073 O O . LEU B 1 286 ? 6.637 2.473 -3.035 1 98.19 286 LEU B O 1
ATOM 6077 N N . GLU B 1 287 ? 6.5 4.227 -1.688 1 96.62 287 GLU B N 1
ATOM 6078 C CA . GLU B 1 287 ? 7.152 5.121 -2.639 1 96.62 287 GLU B CA 1
ATOM 6079 C C . GLU B 1 287 ? 8.664 4.918 -2.633 1 96.62 287 GLU B C 1
ATOM 6081 O O . GLU B 1 287 ? 9.227 4.43 -1.649 1 96.62 287 GLU B O 1
ATOM 6086 N N . PRO B 1 288 ? 9.344 5.254 -3.744 1 94.88 288 PRO B N 1
ATOM 6087 C CA . PRO B 1 288 ? 10.797 5.098 -3.777 1 94.88 288 PRO B CA 1
ATOM 6088 C C . PRO B 1 288 ? 11.516 6.02 -2.789 1 94.88 288 PRO B C 1
ATOM 6090 O O . PRO B 1 288 ? 11.039 7.121 -2.514 1 94.88 288 PRO B O 1
ATOM 6093 N N . LYS B 1 289 ? 12.57 5.445 -2.252 1 92.94 289 LYS B N 1
ATOM 6094 C CA . LYS B 1 289 ? 13.453 6.27 -1.435 1 92.94 289 LYS B CA 1
ATOM 6095 C C . LYS B 1 289 ? 14.367 7.133 -2.307 1 92.94 289 LYS B C 1
ATOM 6097 O O . LYS B 1 289 ? 15.297 6.621 -2.936 1 92.94 289 LYS B O 1
ATOM 6102 N N . CYS B 1 290 ? 14.016 8.344 -2.412 1 87.62 290 CYS B N 1
ATOM 6103 C CA . CYS B 1 290 ? 14.797 9.258 -3.244 1 87.62 290 CYS B CA 1
ATOM 6104 C C . CYS B 1 290 ? 15.625 10.211 -2.387 1 87.62 290 CYS B C 1
ATOM 6106 O O . CYS B 1 290 ? 15.211 10.57 -1.283 1 87.62 290 CYS B O 1
ATOM 6108 N N . THR B 1 291 ? 16.969 10.188 -2.531 1 68.19 291 THR B N 1
ATOM 6109 C CA . THR B 1 291 ? 17.922 10.961 -1.742 1 68.19 291 THR B CA 1
ATOM 6110 C C . THR B 1 291 ? 17.5 12.422 -1.665 1 68.19 291 THR B C 1
ATOM 6112 O O . THR B 1 291 ? 16.922 12.953 -2.613 1 68.19 291 THR B O 1
ATOM 6115 N N . PHE B 1 292 ? 17.406 12.836 -0.305 1 54.66 292 PHE B N 1
ATOM 6116 C CA . PHE B 1 292 ? 17.234 14.266 -0.094 1 54.66 292 PHE B CA 1
ATOM 6117 C C . PHE B 1 292 ? 18.438 15.047 -0.631 1 54.66 292 PHE B C 1
ATOM 6119 O O . PHE B 1 292 ? 19.562 14.578 -0.542 1 54.66 292 PHE B O 1
ATOM 6126 N N . ALA B 1 293 ? 18.266 15.93 -1.417 1 42.84 293 ALA B N 1
ATOM 6127 C CA . ALA B 1 293 ? 19.344 16.891 -1.698 1 42.84 293 ALA B CA 1
ATOM 6128 C C . ALA B 1 293 ? 19.844 17.547 -0.416 1 42.84 293 ALA B C 1
ATOM 6130 O O . ALA B 1 293 ? 19.266 18.547 0.041 1 42.84 293 ALA B O 1
ATOM 6131 N N . SER B 1 294 ? 19.875 16.859 0.816 1 41 294 SER B N 1
ATOM 6132 C CA . SER B 1 294 ? 20.328 17.828 1.801 1 41 294 SER B CA 1
ATOM 6133 C C . SER B 1 294 ? 21.75 18.281 1.529 1 41 294 SER B C 1
ATOM 6135 O O . SER B 1 294 ? 22.609 17.453 1.217 1 41 294 SER B O 1
ATOM 6137 N N . PRO B 1 295 ? 22.047 19.609 1.648 1 34.5 295 PRO B N 1
ATOM 6138 C CA . PRO B 1 295 ? 23.391 20.203 1.628 1 34.5 295 PRO B CA 1
ATOM 6139 C C . PRO B 1 295 ? 24.25 19.75 2.811 1 34.5 295 PRO B C 1
ATOM 6141 O O . PRO B 1 295 ? 25.344 20.281 3.018 1 34.5 295 PRO B O 1
ATOM 6144 N N . LYS B 1 296 ? 23.812 19.203 3.945 1 34.53 296 LYS B N 1
ATOM 6145 C CA . LYS B 1 296 ? 24.719 19.375 5.082 1 34.53 296 LYS B CA 1
ATOM 6146 C C . LYS B 1 296 ? 26.016 18.625 4.863 1 34.53 296 LYS B C 1
ATOM 6148 O O . LYS B 1 296 ? 26.031 17.516 4.332 1 34.53 296 LYS B O 1
ATOM 6153 N N . LEU B 1 297 ? 27.219 19.312 5.219 1 31.58 297 LEU B N 1
ATOM 6154 C CA . LEU B 1 297 ? 28.609 19 5.547 1 31.58 297 LEU B CA 1
ATOM 6155 C C . LEU B 1 297 ? 28.688 18.016 6.711 1 31.58 297 LEU B C 1
ATOM 6157 O O . LEU B 1 297 ? 28.203 18.312 7.809 1 31.58 297 LEU B O 1
ATOM 6161 N N . GLY B 1 298 ? 28.797 16.734 6.664 1 29.69 298 GLY B N 1
ATOM 6162 C CA . GLY B 1 298 ? 29.266 15.797 7.676 1 29.69 298 GLY B CA 1
ATOM 6163 C C . GLY B 1 298 ? 30.547 16.234 8.344 1 29.69 298 GLY B C 1
ATOM 6164 O O . GLY B 1 298 ? 31.547 16.484 7.664 1 29.69 298 GLY B O 1
ATOM 6165 N N . ASN B 1 299 ? 30.594 16.844 9.594 1 25.09 299 ASN B N 1
ATOM 6166 C CA . ASN B 1 299 ? 31.703 16.734 10.547 1 25.09 299 ASN B CA 1
ATOM 6167 C C . ASN B 1 299 ? 32 15.281 10.898 1 25.09 299 ASN B C 1
ATOM 6169 O O . ASN B 1 299 ? 31.156 14.586 11.469 1 25.09 299 ASN B O 1
ATOM 6173 N N . LYS B 1 300 ? 32.969 14.539 10.297 1 28.61 300 LYS B N 1
ATOM 6174 C CA . LYS B 1 300 ? 33.719 13.391 10.812 1 28.61 300 LYS B CA 1
ATOM 6175 C C . LYS B 1 300 ? 34.406 13.734 12.133 1 28.61 300 LYS B C 1
ATOM 6177 O O . LYS B 1 300 ? 35.406 14.477 12.156 1 28.61 300 LYS B O 1
ATOM 6182 N N . VAL B 1 301 ? 34.094 13.828 13.219 1 23.55 301 VAL B N 1
ATOM 6183 C CA . VAL B 1 301 ? 35.031 13.594 14.305 1 23.55 301 VAL B CA 1
ATOM 6184 C C . VAL B 1 301 ? 35.75 12.266 14.094 1 23.55 301 VAL B C 1
ATOM 6186 O O . VAL B 1 301 ? 37 12.219 14.086 1 23.55 301 VAL B O 1
ATOM 6189 N N . GLY B 1 302 ? 36 11.172 15.008 1 25.09 302 GLY B N 1
ATOM 6190 C CA . GLY B 1 302 ? 37.156 10.344 15.305 1 25.09 302 GLY B CA 1
ATOM 6191 C C . GLY B 1 302 ? 37.406 9.281 14.25 1 25.09 302 GLY B C 1
ATOM 6192 O O . GLY B 1 302 ? 38.562 8.945 13.969 1 25.09 302 GLY B O 1
ATOM 6193 N N . GLU B 1 303 ? 36.844 8.117 14.047 1 24.02 303 GLU B N 1
ATOM 6194 C CA . GLU B 1 303 ? 37.688 7.012 13.617 1 24.02 303 GLU B CA 1
ATOM 6195 C C . GLU B 1 303 ? 38.438 7.352 12.328 1 24.02 303 GLU B C 1
ATOM 6197 O O . GLU B 1 303 ? 37.969 8.188 11.547 1 24.02 303 GLU B O 1
ATOM 6202 N N . ARG B 1 304 ? 39.812 6.77 12.125 1 23.77 304 ARG B N 1
ATOM 6203 C CA . ARG B 1 304 ? 40.969 6.559 11.266 1 23.77 304 ARG B CA 1
ATOM 6204 C C . ARG B 1 304 ? 40.562 6.156 9.859 1 23.77 304 ARG B C 1
ATOM 6206 O O . ARG B 1 304 ? 40.219 4.996 9.617 1 23.77 304 ARG B O 1
ATOM 6213 N N . PHE B 1 305 ? 39.75 6.691 9.242 1 22.86 305 PHE B N 1
ATOM 6214 C CA . PHE B 1 305 ? 40 6.637 7.805 1 22.86 305 PHE B CA 1
ATOM 6215 C C . PHE B 1 305 ? 41.375 7.18 7.461 1 22.86 305 PHE B C 1
ATOM 6217 O O . PHE B 1 305 ? 41.562 8.398 7.379 1 22.86 305 PHE B O 1
ATOM 6224 N N . MET B 1 306 ? 42.438 6.762 8.25 1 24.23 306 MET B N 1
ATOM 6225 C CA . MET B 1 306 ? 43.75 7.145 7.703 1 24.23 306 MET B CA 1
ATOM 6226 C C . MET B 1 306 ? 43.906 6.645 6.27 1 24.23 306 MET B C 1
ATOM 6228 O O . MET B 1 306 ? 45 6.426 5.801 1 24.23 306 MET B O 1
ATOM 6232 N N . LEU B 1 307 ? 43.125 5.867 5.543 1 23.66 307 LEU B N 1
ATOM 6233 C CA . LEU B 1 307 ? 43.938 5.695 4.355 1 23.66 307 LEU B CA 1
ATOM 6234 C C . LEU B 1 307 ? 44.469 7.043 3.855 1 23.66 307 LEU B C 1
ATOM 6236 O O . LEU B 1 307 ? 43.719 8.016 3.779 1 23.66 307 LEU B O 1
ATOM 6240 N N . MET B 1 308 ? 45.781 7.367 3.955 1 24.52 308 MET B N 1
ATOM 6241 C CA . MET B 1 308 ? 46.781 8.281 3.404 1 24.52 308 MET B CA 1
ATOM 6242 C C . MET B 1 308 ? 46.5 8.547 1.925 1 24.52 308 MET B C 1
ATOM 6244 O O . MET B 1 308 ? 47.094 7.879 1.061 1 24.52 308 MET B O 1
ATOM 6248 N N . ILE B 1 309 ? 45.5 8.344 1.087 1 24.59 309 ILE B N 1
ATOM 6249 C CA . ILE B 1 309 ? 45.906 8.875 -0.208 1 24.59 309 ILE B CA 1
ATOM 6250 C C . ILE B 1 309 ? 46.375 10.312 -0.048 1 24.59 309 ILE B C 1
ATOM 6252 O O . ILE B 1 309 ? 45.656 11.148 0.511 1 24.59 309 ILE B O 1
ATOM 6256 N N . HIS B 1 310 ? 47.625 10.773 0.016 1 24.06 310 HIS B N 1
ATOM 6257 C CA . HIS B 1 310 ? 48.531 11.906 -0.203 1 24.06 310 HIS B CA 1
ATOM 6258 C C . HIS B 1 310 ? 47.969 12.836 -1.279 1 24.06 310 HIS B C 1
ATOM 6260 O O . HIS B 1 310 ? 48 14.062 -1.132 1 24.06 310 HIS B O 1
ATOM 6266 N N . GLU B 1 311 ? 48.031 12.594 -2.615 1 27.8 311 GLU B N 1
ATOM 6267 C CA . GLU B 1 311 ? 48.312 13.719 -3.51 1 27.8 311 GLU B CA 1
ATOM 6268 C C . GLU B 1 311 ? 47.156 14.742 -3.477 1 27.8 311 GLU B C 1
ATOM 6270 O O . GLU B 1 311 ? 47.375 15.883 -3.045 1 27.8 311 GLU B O 1
ATOM 6275 N N . ASN B 1 312 ? 46.5 15.062 -4.789 1 27.39 312 ASN B N 1
ATOM 6276 C CA . ASN B 1 312 ? 45.781 16.266 -5.184 1 27.39 312 ASN B CA 1
ATOM 6277 C C . ASN B 1 312 ? 44.438 16.391 -4.473 1 27.39 312 ASN B C 1
ATOM 6279 O O . ASN B 1 312 ? 43.75 15.383 -4.262 1 27.39 312 ASN B O 1
ATOM 6283 N N . ASN B 1 313 ? 43.969 17.391 -3.664 1 28 313 ASN B N 1
ATOM 6284 C CA . ASN B 1 313 ? 43.031 18.062 -2.773 1 28 313 ASN B CA 1
ATOM 6285 C C . ASN B 1 313 ? 41.625 18.141 -3.398 1 28 313 ASN B C 1
ATOM 6287 O O . ASN B 1 313 ? 40.812 18.984 -3.006 1 28 313 ASN B O 1
ATOM 6291 N N . THR B 1 314 ? 41.25 17.812 -4.648 1 29.7 314 THR B N 1
ATOM 6292 C CA . THR B 1 314 ? 40 18.344 -5.176 1 29.7 314 THR B CA 1
ATOM 6293 C C . THR B 1 314 ? 38.812 17.797 -4.406 1 29.7 314 THR B C 1
ATOM 6295 O O . THR B 1 314 ? 38.594 16.578 -4.398 1 29.7 314 THR B O 1
ATOM 6298 N N . ILE B 1 315 ? 38.469 18.234 -3.219 1 33.22 315 ILE B N 1
ATOM 6299 C CA . ILE B 1 315 ? 37.188 18.094 -2.527 1 33.22 315 ILE B CA 1
ATOM 6300 C C . ILE B 1 315 ? 36.031 18.156 -3.537 1 33.22 315 ILE B C 1
ATOM 6302 O O . ILE B 1 315 ? 35.781 19.203 -4.133 1 33.22 315 ILE B O 1
ATOM 6306 N N . LEU B 1 316 ? 35.812 17.156 -4.367 1 31.75 316 LEU B N 1
ATOM 6307 C CA . LEU B 1 316 ? 34.656 17.219 -5.254 1 31.75 316 LEU B CA 1
ATOM 6308 C C . LEU B 1 316 ? 33.375 17.531 -4.465 1 31.75 316 LEU B C 1
ATOM 6310 O O . LEU B 1 316 ? 33.062 16.828 -3.52 1 31.75 316 LEU B O 1
ATOM 6314 N N . TRP B 1 317 ? 33 18.766 -4.223 1 31.08 317 TRP B N 1
ATOM 6315 C CA . TRP B 1 317 ? 31.672 19.297 -3.922 1 31.08 317 TRP B CA 1
ATOM 6316 C C . TRP B 1 317 ? 30.578 18.406 -4.535 1 31.08 317 TRP B C 1
ATOM 6318 O O . TRP B 1 317 ? 30.516 18.266 -5.758 1 31.08 317 TRP B O 1
ATOM 6328 N N . ARG B 1 318 ? 30.266 17.312 -3.99 1 35.78 318 ARG B N 1
ATOM 6329 C CA . ARG B 1 318 ? 29.141 16.562 -4.547 1 35.78 318 ARG B CA 1
ATOM 6330 C C . ARG B 1 318 ? 27.875 17.438 -4.605 1 35.78 318 ARG B C 1
ATOM 6332 O O . ARG B 1 318 ? 27.453 18 -3.59 1 35.78 318 ARG B O 1
ATOM 6339 N N . ARG B 1 319 ? 27.453 18.109 -5.621 1 41.56 319 ARG B N 1
ATOM 6340 C CA . ARG B 1 319 ? 26.25 18.844 -5.988 1 41.56 319 ARG B CA 1
ATOM 6341 C C . ARG B 1 319 ? 25.016 18.172 -5.41 1 41.56 319 ARG B C 1
ATOM 6343 O O . ARG B 1 319 ? 24.891 16.938 -5.445 1 41.56 319 ARG B O 1
ATOM 6350 N N . PRO B 1 320 ? 24.188 18.828 -4.523 1 52.66 320 PRO B N 1
ATOM 6351 C CA . PRO B 1 320 ? 22.906 18.281 -4.066 1 52.66 320 PRO B CA 1
ATOM 6352 C C . PRO B 1 320 ? 22.188 17.469 -5.145 1 52.66 320 PRO B C 1
ATOM 6354 O O . PRO B 1 320 ? 22.078 17.906 -6.289 1 52.66 320 PRO B O 1
ATOM 6357 N N . THR B 1 321 ? 22.156 16.156 -5.055 1 65 321 THR B N 1
ATOM 6358 C CA . THR B 1 321 ? 21.594 15.266 -6.062 1 65 321 THR B CA 1
ATOM 6359 C C . THR B 1 321 ? 20.109 15.578 -6.277 1 65 321 THR B C 1
ATOM 6361 O O . THR B 1 321 ? 19.328 15.609 -5.32 1 65 321 THR B O 1
ATOM 6364 N N . VAL B 1 322 ? 19.75 16.312 -7.305 1 80.31 322 VAL B N 1
ATOM 6365 C CA . VAL B 1 322 ? 18.406 16.531 -7.805 1 80.31 322 VAL B CA 1
ATOM 6366 C C . VAL B 1 322 ? 17.641 15.219 -7.84 1 80.31 322 VAL B C 1
ATOM 6368 O O . VAL B 1 322 ? 18.109 14.234 -8.43 1 80.31 322 VAL B O 1
ATOM 6371 N N . PRO B 1 323 ? 16.609 15.234 -6.984 1 85.06 323 PRO B N 1
ATOM 6372 C CA . PRO B 1 323 ? 15.82 14 -7.051 1 85.06 323 PRO B CA 1
ATOM 6373 C C . PRO B 1 323 ? 15.305 13.711 -8.453 1 85.06 323 PRO B C 1
ATOM 6375 O O . PRO B 1 323 ? 15.156 14.625 -9.266 1 85.06 323 PRO B O 1
ATOM 6378 N N . ASP B 1 324 ? 15.023 12.461 -8.656 1 85.75 324 ASP B N 1
ATOM 6379 C CA . ASP B 1 324 ? 14.398 12.039 -9.906 1 85.75 324 ASP B CA 1
ATOM 6380 C C . ASP B 1 324 ? 13 12.633 -10.047 1 85.75 324 ASP B C 1
ATOM 6382 O O . ASP B 1 324 ? 12.266 12.742 -9.062 1 85.75 324 ASP B O 1
ATOM 6386 N N . VAL B 1 325 ? 12.594 12.992 -11.25 1 87.31 325 VAL B N 1
ATOM 6387 C CA . VAL B 1 325 ? 11.305 13.609 -11.547 1 87.31 325 VAL B CA 1
ATOM 6388 C C . VAL B 1 325 ? 10.172 12.68 -11.109 1 87.31 325 VAL B C 1
ATOM 6390 O O . VAL B 1 325 ? 9.102 13.141 -10.719 1 87.31 325 VAL B O 1
ATOM 6393 N N . LYS B 1 326 ? 10.461 11.367 -11.055 1 85.69 326 LYS B N 1
ATOM 6394 C CA . LYS B 1 326 ? 9.43 10.398 -10.711 1 85.69 326 LYS B CA 1
ATOM 6395 C C . LYS B 1 326 ? 9.227 10.336 -9.195 1 85.69 326 LYS B C 1
ATOM 6397 O O . LYS B 1 326 ? 8.25 9.75 -8.719 1 85.69 326 LYS B O 1
ATOM 6402 N N . CYS B 1 327 ? 10.07 10.977 -8.492 1 91.06 327 CYS B N 1
ATOM 6403 C CA . CYS B 1 327 ? 9.992 10.969 -7.039 1 91.06 327 CYS B CA 1
ATOM 6404 C C . CYS B 1 327 ? 9.141 12.125 -6.535 1 91.06 327 CYS B C 1
ATOM 6406 O O . CYS B 1 327 ? 9.203 13.234 -7.078 1 91.06 327 CYS B O 1
ATOM 6408 N N . ARG B 1 328 ? 8.383 11.883 -5.512 1 92.06 328 ARG B N 1
ATOM 6409 C CA . ARG B 1 328 ? 7.539 12.914 -4.91 1 92.06 328 ARG B CA 1
ATOM 6410 C C . ARG B 1 328 ? 8.383 14.078 -4.402 1 92.06 328 ARG B C 1
ATOM 6412 O O . ARG B 1 328 ? 7.949 15.234 -4.449 1 92.06 328 ARG B O 1
ATOM 6419 N N . ARG B 1 329 ? 9.516 13.836 -4.039 1 90.94 329 ARG B N 1
ATOM 6420 C CA . ARG B 1 329 ? 10.406 14.852 -3.488 1 90.94 329 ARG B CA 1
ATOM 6421 C C . ARG B 1 329 ? 10.773 15.891 -4.543 1 90.94 329 ARG B C 1
ATOM 6423 O O . ARG B 1 329 ? 11.258 16.969 -4.211 1 90.94 329 ARG B O 1
ATOM 6430 N N . TYR B 1 330 ? 10.594 15.555 -5.801 1 93.25 330 TYR B N 1
ATOM 6431 C CA . TYR B 1 330 ? 10.922 16.5 -6.863 1 93.25 330 TYR B CA 1
ATOM 6432 C C . TYR B 1 330 ? 10.094 17.781 -6.738 1 93.25 330 TYR B C 1
ATOM 6434 O O . TYR B 1 330 ? 10.594 18.875 -6.996 1 93.25 330 TYR B O 1
ATOM 6442 N N . ALA B 1 331 ? 8.867 17.625 -6.34 1 94.75 331 ALA B N 1
ATOM 6443 C CA . ALA B 1 331 ? 8.023 18.797 -6.129 1 94.75 331 ALA B CA 1
ATOM 6444 C C . ALA B 1 331 ? 8.594 19.688 -5.023 1 94.75 331 ALA B C 1
ATOM 6446 O O . ALA B 1 331 ? 8.516 20.922 -5.105 1 94.75 331 ALA B O 1
ATOM 6447 N N . TYR B 1 332 ? 9.094 19.125 -4.004 1 94.38 332 TYR B N 1
ATOM 6448 C CA . TYR B 1 332 ? 9.719 19.875 -2.924 1 94.38 332 TYR B CA 1
ATOM 6449 C C . TYR B 1 332 ? 10.945 20.641 -3.424 1 94.38 332 TYR B C 1
ATOM 6451 O O . TYR B 1 332 ? 11.211 21.766 -2.994 1 94.38 332 TYR B O 1
ATOM 6459 N N . HIS B 1 333 ? 11.656 19.953 -4.262 1 92.69 333 HIS B N 1
ATOM 6460 C CA . HIS B 1 333 ? 12.805 20.594 -4.883 1 92.69 333 HIS B CA 1
ATOM 6461 C C . HIS B 1 333 ? 12.391 21.812 -5.68 1 92.69 333 HIS B C 1
ATOM 6463 O O . HIS B 1 333 ? 13.008 22.875 -5.562 1 92.69 333 HIS B O 1
ATOM 6469 N N . LEU B 1 334 ? 11.352 21.656 -6.453 1 95 334 LEU B N 1
ATOM 6470 C CA . LEU B 1 334 ? 10.836 22.781 -7.227 1 95 334 LEU B CA 1
ATOM 6471 C C . LEU B 1 334 ? 10.352 23.906 -6.305 1 95 334 LEU B C 1
ATOM 6473 O O . LEU B 1 334 ? 10.57 25.094 -6.59 1 95 334 LEU B O 1
ATOM 6477 N N . LEU B 1 335 ? 9.734 23.531 -5.25 1 96.31 335 LEU B N 1
ATOM 6478 C CA . LEU B 1 335 ? 9.273 24.516 -4.27 1 96.31 335 LEU B CA 1
ATOM 6479 C C . LEU B 1 335 ? 10.438 25.297 -3.684 1 96.31 335 LEU B C 1
ATOM 6481 O O . LEU B 1 335 ? 10.367 26.516 -3.537 1 96.31 335 LEU B O 1
ATOM 6485 N N . ASP B 1 336 ? 11.445 24.594 -3.346 1 95 336 ASP B N 1
ATOM 6486 C CA . ASP B 1 336 ? 12.633 25.234 -2.777 1 95 336 ASP B CA 1
ATOM 6487 C C . ASP B 1 336 ? 13.227 26.25 -3.746 1 95 336 ASP B C 1
ATOM 6489 O O . ASP B 1 336 ? 13.617 27.344 -3.34 1 95 336 ASP B O 1
ATOM 6493 N N . ILE B 1 337 ? 13.297 25.844 -4.977 1 95 337 ILE B N 1
ATOM 6494 C CA . ILE B 1 337 ? 13.82 26.75 -5.992 1 95 337 ILE B CA 1
ATOM 6495 C C . ILE B 1 337 ? 12.906 27.969 -6.113 1 95 337 ILE B C 1
ATOM 6497 O O . ILE B 1 337 ? 13.375 29.109 -6.039 1 95 337 ILE B O 1
ATOM 6501 N N . TRP B 1 338 ? 11.648 27.734 -6.258 1 96.88 338 TRP B N 1
ATOM 6502 C CA . TRP B 1 338 ? 10.68 28.797 -6.48 1 96.88 338 TRP B CA 1
ATOM 6503 C C . TRP B 1 338 ? 10.656 29.766 -5.301 1 96.88 338 TRP B C 1
ATOM 6505 O O . TRP B 1 338 ? 10.664 30.984 -5.492 1 96.88 338 TRP B O 1
ATOM 6515 N N . ALA B 1 339 ? 10.695 29.266 -4.113 1 97.56 339 ALA B N 1
ATOM 6516 C CA . ALA B 1 339 ? 10.516 30.062 -2.898 1 97.56 339 ALA B CA 1
ATOM 6517 C C . ALA B 1 339 ? 11.766 30.875 -2.576 1 97.56 339 ALA B C 1
ATOM 6519 O O . ALA B 1 339 ? 11.727 31.766 -1.724 1 97.56 339 ALA B O 1
ATOM 6520 N N . ASN B 1 340 ? 12.828 30.594 -3.275 1 96.5 340 ASN B N 1
ATOM 6521 C CA . ASN B 1 340 ? 14.062 31.297 -2.961 1 96.5 340 ASN B CA 1
ATOM 6522 C C . ASN B 1 340 ? 14.469 32.25 -4.082 1 96.5 340 ASN B C 1
ATOM 6524 O O . ASN B 1 340 ? 15.586 32.75 -4.094 1 96.5 340 ASN B O 1
ATOM 6528 N N . THR B 1 341 ? 13.586 32.531 -4.996 1 95.69 341 THR B N 1
ATOM 6529 C CA . THR B 1 341 ? 13.883 33.5 -6.047 1 95.69 341 THR B CA 1
ATOM 6530 C C . THR B 1 341 ? 13.484 34.906 -5.609 1 95.69 341 THR B C 1
ATOM 6532 O O . THR B 1 341 ? 12.539 35.062 -4.844 1 95.69 341 THR B O 1
ATOM 6535 N N . THR B 1 342 ? 14.133 35.875 -6.176 1 95.38 342 THR B N 1
ATOM 6536 C CA . THR B 1 342 ? 13.82 37.25 -5.91 1 95.38 342 THR B CA 1
ATOM 6537 C C . THR B 1 342 ? 12.438 37.625 -6.445 1 95.38 342 THR B C 1
ATOM 6539 O O . THR B 1 342 ? 11.703 38.375 -5.82 1 95.38 342 THR B O 1
ATOM 6542 N N . GLU B 1 343 ? 12.102 37.094 -7.562 1 95.88 343 GLU B N 1
ATOM 6543 C CA . GLU B 1 343 ? 10.797 37.312 -8.172 1 95.88 343 GLU B CA 1
ATOM 6544 C C . GLU B 1 343 ? 9.664 36.875 -7.242 1 95.88 343 GLU B C 1
ATOM 6546 O O . GLU B 1 343 ? 8.664 37.562 -7.102 1 95.88 343 GLU B O 1
ATOM 6551 N N . THR B 1 344 ? 9.852 35.75 -6.645 1 96.81 344 THR B N 1
ATOM 6552 C CA . THR B 1 344 ? 8.844 35.219 -5.73 1 96.81 344 THR B CA 1
ATOM 6553 C C . THR B 1 344 ? 8.719 36.094 -4.492 1 96.81 344 THR B C 1
ATOM 6555 O O . THR B 1 344 ? 7.609 36.438 -4.066 1 96.81 344 THR B O 1
ATOM 6558 N N . TRP B 1 345 ? 9.852 36.5 -3.936 1 97.56 345 TRP B N 1
ATOM 6559 C CA . TRP B 1 345 ? 9.836 37.344 -2.738 1 97.56 345 TRP B CA 1
ATOM 6560 C C . TRP B 1 345 ? 9.141 38.688 -3.008 1 97.56 345 TRP B C 1
ATOM 6562 O O . TRP B 1 345 ? 8.375 39.156 -2.174 1 97.56 345 TRP B O 1
ATOM 6572 N N . GLU B 1 346 ? 9.422 39.219 -4.16 1 96.75 346 GLU B N 1
ATOM 6573 C CA . GLU B 1 346 ? 8.773 40.469 -4.547 1 96.75 346 GLU B CA 1
ATOM 6574 C C . GLU B 1 346 ? 7.277 40.281 -4.754 1 96.75 346 GLU B C 1
ATOM 6576 O O . GLU B 1 346 ? 6.473 41.094 -4.285 1 96.75 346 GLU B O 1
ATOM 6581 N N . ALA B 1 347 ? 6.922 39.25 -5.43 1 96.88 347 ALA B N 1
ATOM 6582 C CA . ALA B 1 347 ? 5.516 38.969 -5.711 1 96.88 347 ALA B CA 1
ATOM 6583 C C . ALA B 1 347 ? 4.73 38.75 -4.422 1 96.88 347 ALA B C 1
ATOM 6585 O O . ALA B 1 347 ? 3.576 39.156 -4.312 1 96.88 347 ALA B O 1
ATOM 6586 N N . LEU B 1 348 ? 5.363 38.125 -3.432 1 97.69 348 LEU B N 1
ATOM 6587 C CA . LEU B 1 348 ? 4.695 37.781 -2.176 1 97.69 348 LEU B CA 1
ATOM 6588 C C . LEU B 1 348 ? 4.812 38.938 -1.187 1 97.69 348 LEU B C 1
ATOM 6590 O O . LEU B 1 348 ? 4.215 38.906 -0.109 1 97.69 348 LEU B O 1
ATOM 6594 N N . HIS B 1 349 ? 5.598 39.938 -1.53 1 97.44 349 HIS B N 1
ATOM 6595 C CA . HIS B 1 349 ? 5.836 41.094 -0.693 1 97.44 349 HIS B CA 1
ATOM 6596 C C . HIS B 1 349 ? 6.5 40.719 0.623 1 97.44 349 HIS B C 1
ATOM 6598 O O . HIS B 1 349 ? 6.074 41.156 1.692 1 97.44 349 HIS B O 1
ATOM 6604 N N . VAL B 1 350 ? 7.48 39.875 0.5 1 97.44 350 VAL B N 1
ATOM 6605 C CA . VAL B 1 350 ? 8.297 39.5 1.649 1 97.44 350 VAL B CA 1
ATOM 6606 C C . VAL B 1 350 ? 9.188 40.688 2.053 1 97.44 350 VAL B C 1
ATOM 6608 O O . VAL B 1 350 ? 9.805 41.312 1.199 1 97.44 350 VAL B O 1
ATOM 6611 N N . LYS B 1 351 ? 9.203 40.938 3.32 1 96.12 351 LYS B N 1
ATOM 6612 C CA . LYS B 1 351 ? 10.039 42.031 3.801 1 96.12 351 LYS B CA 1
ATOM 6613 C C . LYS B 1 351 ? 11.516 41.75 3.594 1 96.12 351 LYS B C 1
ATOM 6615 O O . LYS B 1 351 ? 12 40.656 3.967 1 96.12 351 LYS B O 1
ATOM 6620 N N . LYS B 1 352 ? 12.211 42.656 3.049 1 94.5 352 LYS B N 1
ATOM 6621 C CA . LYS B 1 352 ? 13.625 42.469 2.748 1 94.5 352 LYS B CA 1
ATOM 6622 C C . LYS B 1 352 ? 14.453 42.406 4.027 1 94.5 352 LYS B C 1
ATOM 6624 O O . LYS B 1 352 ? 14.164 43.094 5.008 1 94.5 352 LYS B O 1
ATOM 6629 N N . GLY B 1 353 ? 15.477 41.562 3.973 1 93.94 353 GLY B N 1
ATOM 6630 C CA . GLY B 1 353 ? 16.453 41.469 5.055 1 93.94 353 GLY B CA 1
ATOM 6631 C C . GLY B 1 353 ? 15.945 40.688 6.246 1 93.94 353 GLY B C 1
ATOM 6632 O O . GLY B 1 353 ? 16.594 40.656 7.301 1 93.94 353 GLY B O 1
ATOM 6633 N N . THR B 1 354 ? 14.828 40.062 6.164 1 94.56 354 THR B N 1
ATOM 6634 C CA . THR B 1 354 ? 14.242 39.375 7.297 1 94.56 354 THR B CA 1
ATOM 6635 C C . THR B 1 354 ? 14.594 37.875 7.25 1 94.56 354 THR B C 1
ATOM 6637 O O . THR B 1 354 ? 14.781 37.25 8.289 1 94.56 354 THR B O 1
ATOM 6640 N N . VAL B 1 355 ? 14.602 37.312 6.098 1 94.12 355 VAL B N 1
ATOM 6641 C CA . VAL B 1 355 ? 14.938 35.906 5.895 1 94.12 355 VAL B CA 1
ATOM 6642 C C . VAL B 1 355 ? 16.094 35.781 4.902 1 94.12 355 VAL B C 1
ATOM 6644 O O . VAL B 1 355 ? 16.094 36.469 3.869 1 94.12 355 VAL B O 1
ATOM 6647 N N . GLN B 1 356 ? 17.094 35 5.277 1 92.56 356 GLN B N 1
ATOM 6648 C CA . GLN B 1 356 ? 18.25 34.844 4.395 1 92.56 356 GLN B CA 1
ATOM 6649 C C . GLN B 1 356 ? 17.953 33.812 3.309 1 92.56 356 GLN B C 1
ATOM 6651 O O . GLN B 1 356 ? 18.312 34 2.143 1 92.56 356 GLN B O 1
ATOM 6656 N N . GLU B 1 357 ? 17.438 32.719 3.727 1 95.38 357 GLU B N 1
ATOM 6657 C CA . GLU B 1 357 ? 17.062 31.609 2.848 1 95.38 357 GLU B CA 1
ATOM 6658 C C . GLU B 1 357 ? 15.766 30.953 3.305 1 95.38 357 GLU B C 1
ATOM 6660 O O . GLU B 1 357 ? 15.578 30.688 4.492 1 95.38 357 GLU B O 1
ATOM 6665 N N . TRP B 1 358 ? 14.938 30.844 2.334 1 96.94 358 TRP B N 1
ATOM 6666 C CA . TRP B 1 358 ? 13.719 30.109 2.639 1 96.94 358 TRP B CA 1
ATOM 6667 C C . TRP B 1 358 ? 13.992 28.609 2.717 1 96.94 358 TRP B C 1
ATOM 6669 O O . TRP B 1 358 ? 14.75 28.062 1.905 1 96.94 358 TRP B O 1
ATOM 6679 N N . LYS B 1 359 ? 13.414 27.922 3.674 1 95.62 359 LYS B N 1
ATOM 6680 C CA . LYS B 1 359 ? 13.484 26.469 3.84 1 95.62 359 LYS B CA 1
ATOM 6681 C C . LYS B 1 359 ? 12.094 25.875 4.012 1 95.62 359 LYS B C 1
ATOM 6683 O O . LYS B 1 359 ? 11.242 26.453 4.684 1 95.62 359 LYS B O 1
ATOM 6688 N N . THR B 1 360 ? 11.953 24.734 3.348 1 95.69 360 THR B N 1
ATOM 6689 C CA . THR B 1 360 ? 10.68 24.047 3.539 1 95.69 360 THR B CA 1
ATOM 6690 C C . THR B 1 360 ? 10.414 23.812 5.02 1 95.69 360 THR B C 1
ATOM 6692 O O . THR B 1 360 ? 9.336 24.109 5.523 1 95.69 360 THR B O 1
ATOM 6695 N N . CYS B 1 361 ? 11.359 23.234 5.668 1 95.56 361 CYS B N 1
ATOM 6696 C CA . CYS B 1 361 ? 11.336 23.078 7.121 1 95.56 361 CYS B CA 1
ATOM 6697 C C . CYS B 1 361 ? 12.633 23.578 7.742 1 95.56 361 CYS B C 1
ATOM 6699 O O . CYS B 1 361 ? 13.719 23.109 7.406 1 95.56 361 CYS B O 1
ATOM 6701 N N . ASN B 1 362 ? 12.492 24.516 8.609 1 95.38 362 ASN B N 1
ATOM 6702 C CA . ASN B 1 362 ? 13.656 25 9.344 1 95.38 362 ASN B CA 1
ATOM 6703 C C . ASN B 1 362 ? 14.023 24.078 10.5 1 95.38 362 ASN B C 1
ATOM 6705 O O . ASN B 1 362 ? 13.547 24.25 11.617 1 95.38 362 ASN B O 1
ATOM 6709 N N . LYS B 1 363 ? 14.938 23.25 10.281 1 89.88 363 LYS B N 1
ATOM 6710 C CA . LYS B 1 363 ? 15.312 22.219 11.258 1 89.88 363 LYS B CA 1
ATOM 6711 C C . LYS B 1 363 ? 16.25 22.797 12.32 1 89.88 363 LYS B C 1
ATOM 6713 O O . LYS B 1 363 ? 16.516 22.156 13.336 1 89.88 363 LYS B O 1
ATOM 6718 N N . SER B 1 364 ? 16.656 23.953 12.188 1 88.81 364 SER B N 1
ATOM 6719 C CA . SER B 1 364 ? 17.609 24.562 13.109 1 88.81 364 SER B CA 1
ATOM 6720 C C . SER B 1 364 ? 16.922 25.406 14.164 1 88.81 364 SER B C 1
ATOM 6722 O O . SER B 1 364 ? 17.578 26.062 14.977 1 88.81 364 SER B O 1
ATOM 6724 N N . LEU B 1 365 ? 15.625 25.391 14.172 1 90.19 365 LEU B N 1
ATOM 6725 C CA . LEU B 1 365 ? 14.875 26.172 15.148 1 90.19 365 LEU B CA 1
ATOM 6726 C C . LEU B 1 365 ? 15.211 25.75 16.578 1 90.19 365 LEU B C 1
ATOM 6728 O O . LEU B 1 365 ? 15.297 24.547 16.859 1 90.19 365 LEU B O 1
ATOM 6732 N N . ALA B 1 366 ? 15.547 26.688 17.422 1 92.25 366 ALA B N 1
ATOM 6733 C CA . ALA B 1 366 ? 15.609 26.406 18.859 1 92.25 366 ALA B CA 1
ATOM 6734 C C . ALA B 1 366 ? 14.211 26.172 19.422 1 92.25 366 ALA B C 1
ATOM 6736 O O . ALA B 1 366 ? 13.57 27.109 19.922 1 92.25 366 ALA B O 1
ATOM 6737 N N . TYR B 1 367 ? 13.734 25.031 19.344 1 96.25 367 TYR B N 1
ATOM 6738 C CA . TYR B 1 367 ? 12.352 24.703 19.672 1 96.25 367 TYR B CA 1
ATOM 6739 C C . TYR B 1 367 ? 12.289 23.812 20.906 1 96.25 367 TYR B C 1
ATOM 6741 O O . TYR B 1 367 ? 12.945 22.781 20.969 1 96.25 367 TYR B O 1
ATOM 6749 N N . THR B 1 368 ? 11.492 24.188 21.891 1 97.12 368 THR B N 1
ATOM 6750 C CA . THR B 1 368 ? 11.289 23.406 23.109 1 97.12 368 THR B CA 1
ATOM 6751 C C . THR B 1 368 ? 9.914 22.734 23.094 1 97.12 368 THR B C 1
ATOM 6753 O O . THR B 1 368 ? 8.891 23.422 22.984 1 97.12 368 THR B O 1
ATOM 6756 N N . LYS B 1 369 ? 9.875 21.438 23.234 1 96.31 369 LYS B N 1
ATOM 6757 C CA . LYS B 1 369 ? 8.617 20.703 23.328 1 96.31 369 LYS B CA 1
ATOM 6758 C C . LYS B 1 369 ? 8.07 20.719 24.766 1 96.31 369 LYS B C 1
ATOM 6760 O O . LYS B 1 369 ? 8.266 19.766 25.516 1 96.31 369 LYS B O 1
ATOM 6765 N N . ASN B 1 370 ? 7.289 21.734 25.062 1 97.62 370 ASN B N 1
ATOM 6766 C CA . ASN B 1 370 ? 6.949 21.938 26.469 1 97.62 370 ASN B CA 1
ATOM 6767 C C . ASN B 1 370 ? 5.48 21.625 26.75 1 97.62 370 ASN B C 1
ATOM 6769 O O . ASN B 1 370 ? 4.922 22.062 27.75 1 97.62 370 ASN B O 1
ATOM 6773 N N . ILE B 1 371 ? 4.746 20.984 25.891 1 97.31 371 ILE B N 1
ATOM 6774 C CA . ILE B 1 371 ? 3.467 20.328 26.125 1 97.31 371 ILE B CA 1
ATOM 6775 C C . ILE B 1 371 ? 3.635 18.812 26.016 1 97.31 371 ILE B C 1
ATOM 6777 O O . ILE B 1 371 ? 4.086 18.312 24.984 1 97.31 371 ILE B O 1
ATOM 6781 N N . LYS B 1 372 ? 3.34 18.125 27.016 1 96.31 372 LYS B N 1
ATOM 6782 C CA . LYS B 1 372 ? 3.598 16.688 27.078 1 96.31 372 LYS B CA 1
ATOM 6783 C C . LYS B 1 372 ? 2.709 15.922 26.109 1 96.31 372 LYS B C 1
ATOM 6785 O O . LYS B 1 372 ? 3.188 15.055 25.359 1 96.31 372 LYS B O 1
ATOM 6790 N N . SER B 1 373 ? 1.408 16.234 26.156 1 97.19 373 SER B N 1
ATOM 6791 C CA . SER B 1 373 ? 0.436 15.562 25.297 1 97.19 373 SER B CA 1
ATOM 6792 C C . SER B 1 373 ? -0.768 16.469 25.016 1 97.19 373 SER B C 1
ATOM 6794 O O . SER B 1 373 ? -1.224 17.188 25.906 1 97.19 373 SER B O 1
ATOM 6796 N N . SER B 1 374 ? -1.255 16.406 23.828 1 97.69 374 SER B N 1
ATOM 6797 C CA . SER B 1 374 ? -2.418 17.219 23.5 1 97.69 374 SER B CA 1
ATOM 6798 C C . SER B 1 374 ? -3.715 16.453 23.688 1 97.69 374 SER B C 1
ATOM 6800 O O . SER B 1 374 ? -4.801 16.953 23.406 1 97.69 374 SER B O 1
ATOM 6802 N N . ILE B 1 375 ? -3.672 15.203 24.156 1 97.69 375 ILE B N 1
ATOM 6803 C CA . ILE B 1 375 ? -4.836 14.328 24.281 1 97.69 375 ILE B CA 1
ATOM 6804 C C . ILE B 1 375 ? -5.863 14.969 25.219 1 97.69 375 ILE B C 1
ATOM 6806 O O . ILE B 1 375 ? -7.059 15 24.906 1 97.69 375 ILE B O 1
ATOM 6810 N N . GLU B 1 376 ? -5.391 15.539 26.344 1 97.25 376 GLU B N 1
ATOM 6811 C CA . GLU B 1 376 ? -6.312 16.172 27.297 1 97.25 376 GLU B CA 1
ATOM 6812 C C . GLU B 1 376 ? -7.031 17.359 26.641 1 97.25 376 GLU B C 1
ATOM 6814 O O . GLU B 1 376 ? -8.203 17.609 26.938 1 97.25 376 GLU B O 1
ATOM 6819 N N . TYR B 1 377 ? -6.344 18.125 25.844 1 98.19 377 TYR B N 1
ATOM 6820 C CA . TYR B 1 377 ? -6.949 19.234 25.125 1 98.19 377 TYR B CA 1
ATOM 6821 C C . TYR B 1 377 ? -8.055 18.75 24.188 1 98.19 377 TYR B C 1
ATOM 6823 O O . TYR B 1 377 ? -9.102 19.391 24.078 1 98.19 377 TYR B O 1
ATOM 6831 N N . GLN B 1 378 ? -7.828 17.625 23.547 1 97.75 378 GLN B N 1
ATOM 6832 C CA . GLN B 1 378 ? -8.805 17.062 22.641 1 97.75 378 GLN B CA 1
ATOM 6833 C C . GLN B 1 378 ? -10.047 16.578 23.391 1 97.75 378 GLN B C 1
ATOM 6835 O O . GLN B 1 378 ? -11.172 16.781 22.922 1 97.75 378 GLN B O 1
ATOM 6840 N N . ILE B 1 379 ? -9.836 15.953 24.531 1 97.5 379 ILE B N 1
ATOM 6841 C CA . ILE B 1 379 ? -10.953 15.523 25.375 1 97.5 379 ILE B CA 1
ATOM 6842 C C . ILE B 1 379 ? -11.789 16.734 25.766 1 97.5 379 ILE B C 1
ATOM 6844 O O . ILE B 1 379 ? -13.008 16.734 25.625 1 97.5 379 ILE B O 1
ATOM 6848 N N . ASN B 1 380 ? -11.117 17.781 26.234 1 97.31 380 ASN B N 1
ATOM 6849 C CA . ASN B 1 380 ? -11.805 18.984 26.703 1 97.31 380 ASN B CA 1
ATOM 6850 C C . ASN B 1 380 ? -12.617 19.625 25.578 1 97.31 380 ASN B C 1
ATOM 6852 O O . ASN B 1 380 ? -13.789 19.953 25.766 1 97.31 380 ASN B O 1
ATOM 6856 N N . LEU B 1 381 ? -12.047 19.797 24.438 1 98.12 381 LEU B N 1
ATOM 6857 C CA . LEU B 1 381 ? -12.672 20.484 23.328 1 98.12 381 LEU B CA 1
ATOM 6858 C C . LEU B 1 381 ? -13.898 19.719 22.828 1 98.12 381 LEU B C 1
ATOM 6860 O O . LEU B 1 381 ? -14.969 20.297 22.641 1 98.12 381 LEU B O 1
ATOM 6864 N N . THR B 1 382 ? -13.711 18.438 22.625 1 97.56 382 THR B N 1
ATOM 6865 C CA . THR B 1 382 ? -14.812 17.656 22.062 1 97.56 382 THR B CA 1
ATOM 6866 C C . THR B 1 382 ? -15.945 17.516 23.062 1 97.56 382 THR B C 1
ATOM 6868 O O . THR B 1 382 ? -17.109 17.469 22.688 1 97.56 382 THR B O 1
ATOM 6871 N N . THR B 1 383 ? -15.641 17.469 24.312 1 95.62 383 THR B N 1
ATOM 6872 C CA . THR B 1 383 ? -16.641 17.406 25.375 1 95.62 383 THR B CA 1
ATOM 6873 C C . THR B 1 383 ? -17.438 18.719 25.438 1 95.62 383 THR B C 1
ATOM 6875 O O . THR B 1 383 ? -18.625 18.719 25.766 1 95.62 383 THR B O 1
ATOM 6878 N N . GLN B 1 384 ? -16.828 19.812 25.094 1 96.31 384 GLN B N 1
ATOM 6879 C CA . GLN B 1 384 ? -17.469 21.125 25.078 1 96.31 384 GLN B CA 1
ATOM 6880 C C . GLN B 1 384 ? -18.359 21.297 23.859 1 96.31 384 GLN B C 1
ATOM 6882 O O . GLN B 1 384 ? -19.078 22.297 23.75 1 96.31 384 GLN B O 1
ATOM 6887 N N . GLY B 1 385 ? -18.266 20.375 22.953 1 96.81 385 GLY B N 1
ATOM 6888 C CA . GLY B 1 385 ? -19.172 20.406 21.828 1 96.81 385 GLY B CA 1
ATOM 6889 C C . GLY B 1 385 ? -18.484 20.734 20.516 1 96.81 385 GLY B C 1
ATOM 6890 O O . GLY B 1 385 ? -19.094 20.688 19.453 1 96.81 385 GLY B O 1
ATOM 6891 N N . TYR B 1 386 ? -17.203 21.047 20.578 1 98.25 386 TYR B N 1
ATOM 6892 C CA . TYR B 1 386 ? -16.453 21.312 19.344 1 98.25 386 TYR B CA 1
ATOM 6893 C C . TYR B 1 386 ? -16.219 20.031 18.562 1 98.25 386 TYR B C 1
ATOM 6895 O O . TYR B 1 386 ? -15.992 18.969 19.156 1 98.25 386 TYR B O 1
ATOM 6903 N N . ARG B 1 387 ? -16.219 20.094 17.25 1 98.38 387 ARG B N 1
ATOM 6904 C CA . ARG B 1 387 ? -16.062 18.922 16.391 1 98.38 387 ARG B CA 1
ATOM 6905 C C . ARG B 1 387 ? -14.586 18.688 16.078 1 98.38 387 ARG B C 1
ATOM 6907 O O . ARG B 1 387 ? -13.805 19.641 15.969 1 98.38 387 ARG B O 1
ATOM 6914 N N . ALA B 1 388 ? -14.195 17.422 15.938 1 98.69 388 ALA B N 1
ATOM 6915 C CA . ALA B 1 388 ? -12.836 17.062 15.57 1 98.69 388 ALA B CA 1
ATOM 6916 C C . ALA B 1 388 ? -12.82 16.078 14.406 1 98.69 388 ALA B C 1
ATOM 6918 O O . ALA B 1 388 ? -13.555 15.078 14.422 1 98.69 388 ALA B O 1
ATOM 6919 N N . LEU B 1 389 ? -12.094 16.344 13.383 1 98.81 389 LEU B N 1
ATOM 6920 C CA . LEU B 1 389 ? -11.766 15.391 12.32 1 98.81 389 LEU B CA 1
ATOM 6921 C C . LEU B 1 389 ? -10.297 14.977 12.406 1 98.81 389 LEU B C 1
ATOM 6923 O O . LEU B 1 389 ? -9.406 15.805 12.234 1 98.81 389 LEU B O 1
ATOM 6927 N N . VAL B 1 390 ? -10.086 13.789 12.742 1 98.88 390 VAL B N 1
ATOM 6928 C CA . VAL B 1 390 ? -8.75 13.195 12.727 1 98.88 390 VAL B CA 1
ATOM 6929 C C . VAL B 1 390 ? -8.625 12.242 11.539 1 98.88 390 VAL B C 1
ATOM 6931 O O . VAL B 1 390 ? -9.508 11.414 11.305 1 98.88 390 VAL B O 1
ATOM 6934 N N . TYR B 1 391 ? -7.609 12.391 10.766 1 98.94 391 TYR B N 1
ATOM 6935 C CA . TYR B 1 391 ? -7.457 11.484 9.633 1 98.94 391 TYR B CA 1
ATOM 6936 C C . TYR B 1 391 ? -6.004 11.039 9.484 1 98.94 391 TYR B C 1
ATOM 6938 O O . TYR B 1 391 ? -5.09 11.711 9.953 1 98.94 391 TYR B O 1
ATOM 6946 N N . SER B 1 392 ? -5.789 9.891 8.938 1 98.94 392 SER B N 1
ATOM 6947 C CA . SER B 1 392 ? -4.453 9.328 8.75 1 98.94 392 SER B CA 1
ATOM 6948 C C . SER B 1 392 ? -4.332 8.633 7.395 1 98.94 392 SER B C 1
ATOM 6950 O O . SER B 1 392 ? -5.133 7.754 7.066 1 98.94 392 SER B O 1
ATOM 6952 N N . GLY B 1 393 ? -3.307 9.109 6.586 1 98.94 393 GLY B N 1
ATOM 6953 C CA . GLY B 1 393 ? -2.887 8.203 5.531 1 98.94 393 GLY B CA 1
ATOM 6954 C C . GLY B 1 393 ? -2.412 6.863 6.051 1 98.94 393 GLY B C 1
ATOM 6955 O O . GLY B 1 393 ? -1.624 6.797 6.996 1 98.94 393 GLY B O 1
ATOM 6956 N N . ASP B 1 394 ? -2.818 5.816 5.43 1 98.81 394 ASP B N 1
ATOM 6957 C CA . ASP B 1 394 ? -2.635 4.504 6.043 1 98.81 394 ASP B CA 1
ATOM 6958 C C . ASP B 1 394 ? -1.3 3.889 5.629 1 98.81 394 ASP B C 1
ATOM 6960 O O . ASP B 1 394 ? -0.941 2.803 6.086 1 98.81 394 ASP B O 1
ATOM 6964 N N . HIS B 1 395 ? -0.518 4.57 4.832 1 98.81 395 HIS B N 1
ATOM 6965 C CA . HIS B 1 395 ? 0.802 4.066 4.469 1 98.81 395 HIS B CA 1
ATOM 6966 C C . HIS B 1 395 ? 1.904 4.992 4.973 1 98.81 395 HIS B C 1
ATOM 6968 O O . HIS B 1 395 ? 2.986 5.051 4.387 1 98.81 395 HIS B O 1
ATOM 6974 N N . ASP B 1 396 ? 1.642 5.695 6.023 1 98.81 396 ASP B N 1
ATOM 6975 C CA . ASP B 1 396 ? 2.574 6.566 6.73 1 98.81 396 ASP B CA 1
ATOM 6976 C C . ASP B 1 396 ? 3.252 5.824 7.883 1 98.81 396 ASP B C 1
ATOM 6978 O O . ASP B 1 396 ? 2.582 5.352 8.805 1 98.81 396 ASP B O 1
ATOM 6982 N N . LEU B 1 397 ? 4.562 5.824 7.855 1 98.75 397 LEU B N 1
ATOM 6983 C CA . LEU B 1 397 ? 5.301 5.168 8.93 1 98.75 397 LEU B CA 1
ATOM 6984 C C . LEU B 1 397 ? 5.797 6.188 9.945 1 98.75 397 LEU B C 1
ATOM 6986 O O . LEU B 1 397 ? 6.34 5.812 10.992 1 98.75 397 LEU B O 1
ATOM 6990 N N . VAL B 1 398 ? 5.648 7.465 9.703 1 98.44 398 VAL B N 1
ATOM 6991 C CA . VAL B 1 398 ? 6.098 8.508 10.625 1 98.44 398 VAL B CA 1
ATOM 6992 C C . VAL B 1 398 ? 5.16 8.578 11.828 1 98.44 398 VAL B C 1
ATOM 6994 O O . VAL B 1 398 ? 5.574 8.32 12.961 1 98.44 398 VAL B O 1
ATOM 6997 N N . PHE B 1 399 ? 3.957 8.883 11.609 1 98.69 399 PHE B N 1
ATOM 6998 C CA . PHE B 1 399 ? 2.867 8.812 12.57 1 98.69 399 PHE B CA 1
ATOM 6999 C C . PHE B 1 399 ? 1.71 7.984 12.023 1 98.69 399 PHE B C 1
ATOM 7001 O O . PHE B 1 399 ? 0.917 8.477 11.219 1 98.69 399 PHE B O 1
ATOM 7008 N N . THR B 1 400 ? 1.597 6.801 12.477 1 98.81 400 THR B N 1
ATOM 7009 C CA . THR B 1 400 ? 0.843 5.738 11.82 1 98.81 400 THR B CA 1
ATOM 7010 C C . THR B 1 400 ? -0.633 5.809 12.203 1 98.81 400 THR B C 1
ATOM 7012 O O . THR B 1 400 ? -0.984 6.336 13.258 1 98.81 400 THR B O 1
ATOM 7015 N N . PHE B 1 401 ? -1.505 5.266 11.328 1 98.81 401 PHE B N 1
ATOM 7016 C CA . PHE B 1 401 ? -2.928 5.199 11.641 1 98.81 401 PHE B CA 1
ATOM 7017 C C . PHE B 1 401 ? -3.174 4.289 12.836 1 98.81 401 PHE B C 1
ATOM 7019 O O . PHE B 1 401 ? -4.148 4.469 13.57 1 98.81 401 PHE B O 1
ATOM 7026 N N . ILE B 1 402 ? -2.248 3.311 13.047 1 98.62 402 ILE B N 1
ATOM 7027 C CA . ILE B 1 402 ? -2.361 2.42 14.195 1 98.62 402 ILE B CA 1
ATOM 7028 C C . ILE B 1 402 ? -2.225 3.223 15.492 1 98.62 402 ILE B C 1
ATOM 7030 O O . ILE B 1 402 ? -3.006 3.041 16.422 1 98.62 402 ILE B O 1
ATOM 7034 N N . GLY B 1 403 ? -1.228 4.121 15.508 1 98.56 403 GLY B N 1
ATOM 7035 C CA . GLY B 1 403 ? -1.08 5 16.656 1 98.56 403 GLY B CA 1
ATOM 7036 C C . GLY B 1 403 ? -2.266 5.922 16.859 1 98.56 403 GLY B C 1
ATOM 7037 O O . GLY B 1 403 ? -2.721 6.121 17.984 1 98.56 403 GLY B O 1
ATOM 7038 N N . THR B 1 404 ? -2.764 6.48 15.797 1 98.75 404 THR B N 1
ATOM 7039 C CA . THR B 1 404 ? -3.916 7.371 15.859 1 98.75 404 THR B CA 1
ATOM 7040 C C . THR B 1 404 ? -5.133 6.645 16.422 1 98.75 404 THR B C 1
ATOM 7042 O O . THR B 1 404 ? -5.812 7.152 17.312 1 98.75 404 THR B O 1
ATOM 7045 N N . LYS B 1 405 ? -5.336 5.449 15.898 1 97.94 405 LYS B N 1
ATOM 7046 C CA . LYS B 1 405 ? -6.445 4.645 16.406 1 97.94 405 LYS B CA 1
ATOM 7047 C C . LYS B 1 405 ? -6.293 4.371 17.891 1 97.94 405 LYS B C 1
ATOM 7049 O O . LYS B 1 405 ? -7.27 4.422 18.641 1 97.94 405 LYS B O 1
ATOM 7054 N N . GLU B 1 406 ? -5.102 4.078 18.281 1 97.44 406 GLU B N 1
ATOM 7055 C CA . GLU B 1 406 ? -4.84 3.695 19.672 1 97.44 406 GLU B CA 1
ATOM 7056 C C . GLU B 1 406 ? -5.117 4.852 20.625 1 97.44 406 GLU B C 1
ATOM 7058 O O . GLU B 1 406 ? -5.758 4.672 21.656 1 97.44 406 GLU B O 1
ATOM 7063 N N . TRP B 1 407 ? -4.598 6.094 20.344 1 97.44 407 TRP B N 1
ATOM 7064 C CA . TRP B 1 407 ? -4.832 7.176 21.297 1 97.44 407 TRP B CA 1
ATOM 7065 C C . TRP B 1 407 ? -6.285 7.637 21.25 1 97.44 407 TRP B C 1
ATOM 7067 O O . TRP B 1 407 ? -6.844 8.062 22.266 1 97.44 407 TRP B O 1
ATOM 7077 N N . ILE B 1 408 ? -6.992 7.512 20.109 1 97.69 408 ILE B N 1
ATOM 7078 C CA . ILE B 1 408 ? -8.414 7.844 20.062 1 97.69 408 ILE B CA 1
ATOM 7079 C C . ILE B 1 408 ? -9.203 6.883 20.938 1 97.69 408 ILE B C 1
ATOM 7081 O O . ILE B 1 408 ? -10.094 7.301 21.688 1 97.69 408 ILE B O 1
ATOM 7085 N N . ARG B 1 409 ? -8.852 5.605 20.828 1 94.88 409 ARG B N 1
ATOM 7086 C CA . ARG B 1 409 ? -9.516 4.613 21.672 1 94.88 409 ARG B CA 1
ATOM 7087 C C . ARG B 1 409 ? -9.312 4.926 23.156 1 94.88 409 ARG B C 1
ATOM 7089 O O . ARG B 1 409 ? -10.211 4.688 23.969 1 94.88 409 ARG B O 1
ATOM 7096 N N . SER B 1 410 ? -8.211 5.441 23.469 1 94.19 410 SER B N 1
ATOM 7097 C CA . SER B 1 410 ? -7.879 5.742 24.859 1 94.19 410 SER B CA 1
ATOM 7098 C C . SER B 1 410 ? -8.758 6.859 25.406 1 94.19 410 SER B C 1
ATOM 7100 O O . SER B 1 410 ? -8.82 7.07 26.625 1 94.19 410 SER B O 1
ATOM 7102 N N . LEU B 1 411 ? -9.445 7.613 24.547 1 95.31 411 LEU B N 1
ATOM 7103 C CA . LEU B 1 411 ? -10.32 8.695 24.984 1 95.31 411 LEU B CA 1
ATOM 7104 C C . LEU B 1 411 ? -11.547 8.141 25.703 1 95.31 411 LEU B C 1
ATOM 7106 O O . LEU B 1 411 ? -12.195 8.852 26.469 1 95.31 411 LEU B O 1
ATOM 7110 N N . GLY B 1 412 ? -11.922 6.906 25.375 1 94.06 412 GLY B N 1
ATOM 7111 C CA . GLY B 1 412 ? -13.023 6.242 26.047 1 94.06 412 GLY B CA 1
ATOM 7112 C C . GLY B 1 412 ? -14.383 6.672 25.516 1 94.06 412 GLY B C 1
ATOM 7113 O O . GLY B 1 412 ? -15.398 6.516 26.203 1 94.06 412 GLY B O 1
ATOM 7114 N N . PHE B 1 413 ? -14.422 7.312 24.359 1 96.62 413 PHE B N 1
ATOM 7115 C CA . PHE B 1 413 ? -15.68 7.738 23.75 1 96.62 413 PHE B CA 1
ATOM 7116 C C . PHE B 1 413 ? -16.406 6.555 23.125 1 96.62 413 PHE B C 1
ATOM 7118 O O . PHE B 1 413 ? -15.781 5.637 22.609 1 96.62 413 PHE B O 1
ATOM 7125 N N . ALA B 1 414 ? -17.75 6.609 23.125 1 96.5 414 ALA B N 1
ATOM 7126 C CA . ALA B 1 414 ? -18.547 5.555 22.5 1 96.5 414 ALA B CA 1
ATOM 7127 C C . ALA B 1 414 ? -18.703 5.797 21 1 96.5 414 ALA B C 1
ATOM 7129 O O . ALA B 1 414 ? -18.859 6.941 20.562 1 96.5 414 ALA B O 1
ATOM 7130 N N . ALA B 1 415 ? -18.688 4.734 20.234 1 96.12 415 ALA B N 1
ATOM 7131 C CA . ALA B 1 415 ? -18.922 4.848 18.797 1 96.12 415 ALA B CA 1
ATOM 7132 C C . ALA B 1 415 ? -20.375 5.172 18.516 1 96.12 415 ALA B C 1
ATOM 7134 O O . ALA B 1 415 ? -21.281 4.562 19.094 1 96.12 415 ALA B O 1
ATOM 7135 N N . VAL B 1 416 ? -20.672 6.129 17.672 1 96.25 416 VAL B N 1
ATOM 7136 C CA . VAL B 1 416 ? -22.031 6.469 17.266 1 96.25 416 VAL B CA 1
ATOM 7137 C C . VAL B 1 416 ? -22.266 6.078 15.812 1 96.25 416 VAL B C 1
ATOM 7139 O O . VAL B 1 416 ? -23.406 5.879 15.383 1 96.25 416 VAL B O 1
ATOM 7142 N N . ASP B 1 417 ? -21.297 6.035 15 1 96.5 417 ASP B N 1
ATOM 7143 C CA . ASP B 1 417 ? -21.203 5.48 13.656 1 96.5 417 ASP B CA 1
ATOM 7144 C C . ASP B 1 417 ? -20.031 4.5 13.547 1 96.5 417 ASP B C 1
ATOM 7146 O O . ASP B 1 417 ? -18.875 4.918 13.453 1 96.5 417 ASP B O 1
ATOM 7150 N N . GLU B 1 418 ? -20.328 3.229 13.453 1 96.38 418 GLU B N 1
ATOM 7151 C CA . GLU B 1 418 ? -19.328 2.178 13.562 1 96.38 418 GLU B CA 1
ATOM 7152 C C . GLU B 1 418 ? -18.391 2.184 12.359 1 96.38 418 GLU B C 1
ATOM 7154 O O . GLU B 1 418 ? -18.703 2.768 11.32 1 96.38 418 GLU B O 1
ATOM 7159 N N . TRP B 1 419 ? -17.297 1.545 12.586 1 98 419 TRP B N 1
ATOM 7160 C CA . TRP B 1 419 ? -16.234 1.445 11.586 1 98 419 TRP B CA 1
ATOM 7161 C C . TRP B 1 419 ? -16.781 0.909 10.266 1 98 419 TRP B C 1
ATOM 7163 O O . TRP B 1 419 ? -17.359 -0.179 10.227 1 98 419 TRP B O 1
ATOM 7173 N N . ARG B 1 420 ? -16.625 1.66 9.188 1 98 420 ARG B N 1
ATOM 7174 C CA . ARG B 1 420 ? -17.109 1.287 7.859 1 98 420 ARG B CA 1
ATOM 7175 C C . ARG B 1 420 ? -16.297 1.992 6.77 1 98 420 ARG B C 1
ATOM 7177 O O . ARG B 1 420 ? -15.586 2.955 7.047 1 98 420 ARG B O 1
ATOM 7184 N N . SER B 1 421 ? -16.5 1.534 5.566 1 98.38 421 SER B N 1
ATOM 7185 C CA . SER B 1 421 ? -15.859 2.189 4.434 1 98.38 421 SER B CA 1
ATOM 7186 C C . SER B 1 421 ? -16.531 3.518 4.109 1 98.38 421 SER B C 1
ATOM 7188 O O . SER B 1 421 ? -17.719 3.711 4.414 1 98.38 421 SER B O 1
ATOM 7190 N N . TRP B 1 422 ? -15.812 4.453 3.619 1 98.69 422 TRP B N 1
ATOM 7191 C CA . TRP B 1 422 ? -16.344 5.637 2.961 1 98.69 422 TRP B CA 1
ATOM 7192 C C . TRP B 1 422 ? -15.836 5.75 1.531 1 98.69 422 TRP B C 1
ATOM 7194 O O . TRP B 1 422 ? -14.836 5.117 1.174 1 98.69 422 TRP B O 1
ATOM 7204 N N . HIS B 1 423 ? -16.609 6.453 0.625 1 98.19 423 HIS B N 1
ATOM 7205 C CA . HIS B 1 423 ? -16.391 6.289 -0.808 1 98.19 423 HIS B CA 1
ATOM 7206 C C . HIS B 1 423 ? -16.234 7.637 -1.499 1 98.19 423 HIS B C 1
ATOM 7208 O O . HIS B 1 423 ? -16.797 8.641 -1.06 1 98.19 423 HIS B O 1
ATOM 7214 N N . VAL B 1 424 ? -15.422 7.688 -2.43 1 98 424 VAL B N 1
ATOM 7215 C CA . VAL B 1 424 ? -15.312 8.781 -3.391 1 98 424 VAL B CA 1
ATOM 7216 C C . VAL B 1 424 ? -15.352 8.227 -4.812 1 98 424 VAL B C 1
ATOM 7218 O O . VAL B 1 424 ? -14.539 7.363 -5.168 1 98 424 VAL B O 1
ATOM 7221 N N . HIS B 1 425 ? -16.281 8.625 -5.617 1 94 425 HIS B N 1
ATOM 7222 C CA . HIS B 1 425 ? -16.469 8.211 -7 1 94 425 HIS B CA 1
ATOM 7223 C C . HIS B 1 425 ? -16.531 6.691 -7.117 1 94 425 HIS B C 1
ATOM 7225 O O . HIS B 1 425 ? -15.844 6.098 -7.949 1 94 425 HIS B O 1
ATOM 7231 N N . GLY B 1 426 ? -17.188 6.094 -6.234 1 93.81 426 GLY B N 1
ATOM 7232 C CA . GLY B 1 426 ? -17.5 4.676 -6.312 1 93.81 426 GLY B CA 1
ATOM 7233 C C . GLY B 1 426 ? -16.375 3.789 -5.809 1 93.81 426 GLY B C 1
ATOM 7234 O O . GLY B 1 426 ? -16.5 2.562 -5.801 1 93.81 426 GLY B O 1
ATOM 7235 N N . GLN B 1 427 ? -15.328 4.348 -5.359 1 96.38 427 GLN B N 1
ATOM 7236 C CA . GLN B 1 427 ? -14.203 3.588 -4.828 1 96.38 427 GLN B CA 1
ATOM 7237 C C . GLN B 1 427 ? -14.055 3.805 -3.326 1 96.38 427 GLN B C 1
ATOM 7239 O O . GLN B 1 427 ? -14.312 4.898 -2.822 1 96.38 427 GLN B O 1
ATOM 7244 N N . VAL B 1 428 ? -13.68 2.777 -2.592 1 98.31 428 VAL B N 1
ATOM 7245 C CA . VAL B 1 428 ? -13.352 2.959 -1.181 1 98.31 428 VAL B CA 1
ATOM 7246 C C . VAL B 1 428 ? -12.195 3.941 -1.039 1 98.31 428 VAL B C 1
ATOM 7248 O O . VAL B 1 428 ? -11.102 3.707 -1.57 1 98.31 428 VAL B O 1
ATOM 7251 N N . ALA B 1 429 ? -12.422 5.051 -0.35 1 98.75 429 ALA B N 1
ATOM 7252 C CA . ALA B 1 429 ? -11.406 6.074 -0.106 1 98.75 429 ALA B CA 1
ATOM 7253 C C . ALA B 1 429 ? -10.664 5.812 1.202 1 98.75 429 ALA B C 1
ATOM 7255 O O . ALA B 1 429 ? -9.578 6.348 1.423 1 98.75 429 ALA B O 1
ATOM 7256 N N . GLY B 1 430 ? -11.25 5.043 2.051 1 98.81 430 GLY B N 1
ATOM 7257 C CA . GLY B 1 430 ? -10.742 4.652 3.357 1 98.81 430 GLY B CA 1
ATOM 7258 C C . GLY B 1 430 ? -11.828 4.137 4.285 1 98.81 430 GLY B C 1
ATOM 7259 O O . GLY B 1 430 ? -12.844 3.617 3.83 1 98.81 430 GLY B O 1
ATOM 7260 N N . TYR B 1 431 ? -11.539 4.195 5.523 1 98.81 431 TYR B N 1
ATOM 7261 C CA . TYR B 1 431 ? -12.484 3.748 6.543 1 98.81 431 TYR B CA 1
ATOM 7262 C C . TYR B 1 431 ? -12.664 4.805 7.625 1 98.81 431 TYR B C 1
ATOM 7264 O O . TYR B 1 431 ? -11.781 5.648 7.828 1 98.81 431 TYR B O 1
ATOM 7272 N N . THR B 1 432 ? -13.836 4.758 8.297 1 98.75 432 THR B N 1
ATOM 7273 C CA . THR B 1 432 ? -14.156 5.848 9.211 1 98.75 432 THR B CA 1
ATOM 7274 C C . THR B 1 432 ? -14.977 5.34 10.398 1 98.75 432 THR B C 1
ATOM 7276 O O . THR B 1 432 ? -15.562 4.258 10.336 1 98.75 432 THR B O 1
ATOM 7279 N N . ILE B 1 433 ? -14.875 6.043 11.422 1 98.31 433 ILE B N 1
ATOM 7280 C CA . ILE B 1 433 ? -15.656 5.832 12.633 1 98.31 433 ILE B CA 1
ATOM 7281 C C . ILE B 1 433 ? -15.953 7.176 13.297 1 98.31 433 ILE B C 1
ATOM 7283 O O . ILE B 1 433 ? -15.109 8.078 13.297 1 98.31 433 ILE B O 1
ATOM 7287 N N . SER B 1 434 ? -17.141 7.387 13.789 1 97.75 434 SER B N 1
ATOM 7288 C CA . SER B 1 434 ? -17.5 8.578 14.562 1 97.75 434 SER B CA 1
ATOM 7289 C C . SER B 1 434 ? -17.844 8.219 16 1 97.75 434 SER B C 1
ATOM 7291 O O . SER B 1 434 ? -18.453 7.176 16.266 1 97.75 434 SER B O 1
ATOM 7293 N N . TYR B 1 435 ? -17.453 9.023 16.859 1 96.75 435 TYR B N 1
ATOM 7294 C CA . TYR B 1 435 ? -17.609 8.805 18.281 1 96.75 435 TYR B CA 1
ATOM 7295 C C . TYR B 1 435 ? -18.562 9.836 18.906 1 96.75 435 TYR B C 1
ATOM 7297 O O . TYR B 1 435 ? -18.828 10.867 18.297 1 96.75 435 TYR B O 1
ATOM 7305 N N . SER B 1 436 ? -18.953 9.328 20.047 1 93.56 436 SER B N 1
ATOM 7306 C CA . SER B 1 436 ? -19.609 10.336 20.875 1 93.56 436 SER B CA 1
ATOM 7307 C C . SER B 1 436 ? -18.688 11.516 21.141 1 93.56 436 SER B C 1
ATOM 7309 O O . SER B 1 436 ? -17.516 11.5 20.75 1 93.56 436 SER B O 1
ATOM 7311 N N . ASN B 1 437 ? -19.141 12.641 21.391 1 90.88 437 ASN B N 1
ATOM 7312 C CA . ASN B 1 437 ? -18.391 13.859 21.688 1 90.88 437 ASN B CA 1
ATOM 7313 C C . ASN B 1 437 ? -17.828 14.492 20.422 1 90.88 437 ASN B C 1
ATOM 7315 O O . ASN B 1 437 ? -16.719 15.039 20.422 1 90.88 437 ASN B O 1
ATOM 7319 N N . ASN B 1 438 ? -18.312 14.234 19.344 1 94.12 438 ASN B N 1
ATOM 7320 C CA . ASN B 1 438 ? -18.109 15.016 18.125 1 94.12 438 ASN B CA 1
ATOM 7321 C C . ASN B 1 438 ? -16.766 14.711 17.484 1 94.12 438 ASN B C 1
ATOM 7323 O O . ASN B 1 438 ? -16.172 15.586 16.844 1 94.12 438 ASN B O 1
ATOM 7327 N N . LEU B 1 439 ? -16.188 13.469 17.688 1 98.06 439 LEU B N 1
ATOM 7328 C CA . LEU B 1 439 ? -14.93 13.094 17.047 1 98.06 439 LEU B CA 1
ATOM 7329 C C . LEU B 1 439 ? -15.156 12.109 15.914 1 98.06 439 LEU B C 1
ATOM 7331 O O . LEU B 1 439 ? -15.859 11.117 16.078 1 98.06 439 LEU B O 1
ATOM 7335 N N . THR B 1 440 ? -14.641 12.422 14.758 1 98.56 440 THR B N 1
ATOM 7336 C CA . THR B 1 440 ? -14.633 11.539 13.594 1 98.56 440 THR B CA 1
ATOM 7337 C C . THR B 1 440 ? -13.203 11.18 13.203 1 98.56 440 THR B C 1
ATOM 7339 O O . THR B 1 440 ? -12.328 12.047 13.148 1 98.56 440 THR B O 1
ATOM 7342 N N . PHE B 1 441 ? -12.969 9.914 13.07 1 98.69 441 PHE B N 1
ATOM 7343 C CA . PHE B 1 441 ? -11.688 9.438 12.555 1 98.69 441 PHE B CA 1
ATOM 7344 C C . PHE B 1 441 ? -11.852 8.82 11.172 1 98.69 441 PHE B C 1
ATOM 7346 O O . PHE B 1 441 ? -12.844 8.148 10.906 1 98.69 441 PHE B O 1
ATOM 7353 N N . ALA B 1 442 ? -10.898 9.078 10.273 1 98.88 442 ALA B N 1
ATOM 7354 C CA . ALA B 1 442 ? -10.93 8.484 8.945 1 98.88 442 ALA B CA 1
ATOM 7355 C C . ALA B 1 442 ? -9.523 8.109 8.484 1 98.88 442 ALA B C 1
ATOM 7357 O O . ALA B 1 442 ? -8.57 8.859 8.711 1 98.88 442 ALA B O 1
ATOM 7358 N N . THR B 1 443 ? -9.391 6.965 7.906 1 98.94 443 THR B N 1
ATOM 7359 C CA . THR B 1 443 ? -8.172 6.637 7.18 1 98.94 443 THR B CA 1
ATOM 7360 C C . THR B 1 443 ? -8.297 7.031 5.711 1 98.94 443 THR B C 1
ATOM 7362 O O . THR B 1 443 ? -9.406 7.164 5.188 1 98.94 443 THR B O 1
ATOM 7365 N N . ILE B 1 444 ? -7.195 7.348 5.156 1 98.94 444 ILE B N 1
ATOM 7366 C CA . ILE B 1 444 ? -7.09 7.594 3.723 1 98.94 444 ILE B CA 1
ATOM 7367 C C . ILE B 1 444 ? -6.336 6.449 3.055 1 98.94 444 ILE B C 1
ATOM 7369 O O . ILE B 1 444 ? -5.121 6.32 3.219 1 98.94 444 ILE B O 1
ATOM 7373 N N . LYS B 1 445 ? -7.047 5.637 2.273 1 98.81 445 LYS B N 1
ATOM 7374 C CA . LYS B 1 445 ? -6.488 4.453 1.621 1 98.81 445 LYS B CA 1
ATOM 7375 C C . LYS B 1 445 ? -5.371 4.836 0.654 1 98.81 445 LYS B C 1
ATOM 7377 O O . LYS B 1 445 ? -5.586 5.613 -0.275 1 98.81 445 LYS B O 1
ATOM 7382 N N . GLY B 1 446 ? -4.172 4.289 0.888 1 98.56 446 GLY B N 1
ATOM 7383 C CA . GLY B 1 446 ? -3.031 4.574 0.034 1 98.56 446 GLY B CA 1
ATOM 7384 C C . GLY B 1 446 ? -2.389 5.914 0.327 1 98.56 446 GLY B C 1
ATOM 7385 O O . GLY B 1 446 ? -1.505 6.359 -0.409 1 98.56 446 GLY B O 1
ATOM 7386 N N . GLY B 1 447 ? -2.814 6.582 1.381 1 98.81 447 GLY B N 1
ATOM 7387 C CA . GLY B 1 447 ? -2.289 7.895 1.72 1 98.81 447 GLY B CA 1
ATOM 7388 C C . GLY B 1 447 ? -0.986 7.836 2.492 1 98.81 447 GLY B C 1
ATOM 7389 O O . GLY B 1 447 ? -0.712 6.852 3.184 1 98.81 447 GLY B O 1
ATOM 7390 N N . GLY B 1 448 ? -0.192 8.914 2.424 1 98.5 448 GLY B N 1
ATOM 7391 C CA . GLY B 1 448 ? 1.046 9.047 3.174 1 98.5 448 GLY B CA 1
ATOM 7392 C C . GLY B 1 448 ? 0.941 10.031 4.324 1 98.5 448 GLY B C 1
ATOM 7393 O O . GLY B 1 448 ? -0.128 10.188 4.918 1 98.5 448 GLY B O 1
ATOM 7394 N N . HIS B 1 449 ? 2.096 10.609 4.727 1 98.31 449 HIS B N 1
ATOM 7395 C CA . HIS B 1 449 ? 2.234 11.445 5.914 1 98.31 449 HIS B CA 1
ATOM 7396 C C . HIS B 1 449 ? 1.382 12.703 5.809 1 98.31 449 HIS B C 1
ATOM 7398 O O . HIS B 1 449 ? 0.639 13.031 6.734 1 98.31 449 HIS B O 1
ATOM 7404 N N . THR B 1 450 ? 1.583 13.422 4.699 1 98.38 450 THR B N 1
ATOM 7405 C CA . THR B 1 450 ? 0.699 14.531 4.348 1 98.38 450 THR B CA 1
ATOM 7406 C C . THR B 1 450 ? -0.41 14.055 3.412 1 98.38 450 THR B C 1
ATOM 7408 O O . THR B 1 450 ? -0.371 14.328 2.209 1 98.38 450 THR B O 1
ATOM 7411 N N . ALA B 1 451 ? -1.403 13.445 3.99 1 98.81 451 ALA B N 1
ATOM 7412 C CA . ALA B 1 451 ? -2.389 12.641 3.27 1 98.81 451 ALA B CA 1
ATOM 7413 C C . ALA B 1 451 ? -2.98 13.422 2.098 1 98.81 451 ALA B C 1
ATOM 7415 O O . ALA B 1 451 ? -3.121 12.891 0.996 1 98.81 451 ALA B O 1
ATOM 7416 N N . PRO B 1 452 ? -3.332 14.758 2.217 1 98.69 452 PRO B N 1
ATOM 7417 C CA . PRO B 1 452 ? -3.902 15.5 1.089 1 98.69 452 PRO B CA 1
ATOM 7418 C C . PRO B 1 452 ? -2.928 15.641 -0.078 1 98.69 452 PRO B C 1
ATOM 7420 O O . PRO B 1 452 ? -3.346 15.883 -1.212 1 98.69 452 PRO B O 1
ATOM 7423 N N . GLU B 1 453 ? -1.623 15.57 0.245 1 98.12 453 GLU B N 1
ATOM 7424 C CA . GLU B 1 453 ? -0.625 15.578 -0.82 1 98.12 453 GLU B CA 1
ATOM 7425 C C . GLU B 1 453 ? -0.701 14.312 -1.663 1 98.12 453 GLU B C 1
ATOM 7427 O O . GLU B 1 453 ? -0.545 14.359 -2.885 1 98.12 453 GLU B O 1
ATOM 7432 N N . TYR B 1 454 ? -0.984 13.219 -1.029 1 98.25 454 TYR B N 1
ATOM 7433 C CA . TYR B 1 454 ? -0.934 11.898 -1.652 1 98.25 454 TYR B CA 1
ATOM 7434 C C . TYR B 1 454 ? -2.268 11.555 -2.301 1 98.25 454 TYR B C 1
ATOM 7436 O O . TYR B 1 454 ? -2.309 10.875 -3.332 1 98.25 454 TYR B O 1
ATOM 7444 N N . LYS B 1 455 ? -3.332 11.969 -1.641 1 98.62 455 LYS B N 1
ATOM 7445 C CA . LYS B 1 455 ? -4.688 11.672 -2.096 1 98.62 455 LYS B CA 1
ATOM 7446 C C . LYS B 1 455 ? -5.559 12.922 -2.078 1 98.62 455 LYS B C 1
ATOM 7448 O O . LYS B 1 455 ? -6.531 13 -1.32 1 98.62 455 LYS B O 1
ATOM 7453 N N . PRO B 1 456 ? -5.277 13.852 -2.996 1 98.56 456 PRO B N 1
ATOM 7454 C CA . PRO B 1 456 ? -5.93 15.156 -2.938 1 98.56 456 PRO B CA 1
ATOM 7455 C C . PRO B 1 456 ? -7.441 15.078 -3.143 1 98.56 456 PRO B C 1
ATOM 7457 O O . PRO B 1 456 ? -8.203 15.742 -2.439 1 98.56 456 PRO B O 1
ATOM 7460 N N . ARG B 1 457 ? -7.895 14.234 -4.07 1 98.5 457 ARG B N 1
ATOM 7461 C CA . ARG B 1 457 ? -9.32 14.125 -4.348 1 98.5 457 ARG B CA 1
ATOM 7462 C C . ARG B 1 457 ? -10.078 13.578 -3.139 1 98.5 457 ARG B C 1
ATOM 7464 O O . ARG B 1 457 ? -11.102 14.133 -2.74 1 98.5 457 ARG B O 1
ATOM 7471 N N . GLU B 1 458 ? -9.578 12.5 -2.615 1 98.75 458 GLU B N 1
ATOM 7472 C CA . GLU B 1 458 ? -10.211 11.859 -1.463 1 98.75 458 GLU B CA 1
ATOM 7473 C C . GLU B 1 458 ? -10.227 12.797 -0.255 1 98.75 458 GLU B C 1
ATOM 7475 O O . GLU B 1 458 ? -11.242 12.914 0.433 1 98.75 458 GLU B O 1
ATOM 7480 N N . CYS B 1 459 ? -9.156 13.492 -0.026 1 98.94 459 CYS B N 1
ATOM 7481 C CA . CYS B 1 459 ? -9.047 14.352 1.146 1 98.94 459 CYS B CA 1
ATOM 7482 C C . CYS B 1 459 ? -9.922 15.594 0.994 1 98.94 459 CYS B C 1
ATOM 7484 O O . CYS B 1 459 ? -10.484 16.078 1.972 1 98.94 459 CYS B O 1
ATOM 7486 N N . MET B 1 460 ? -10.023 16.109 -0.215 1 98.88 460 MET B N 1
ATOM 7487 C CA . MET B 1 460 ? -10.922 17.234 -0.449 1 98.88 460 MET B CA 1
ATOM 7488 C C . MET B 1 460 ? -12.367 16.844 -0.142 1 98.88 460 MET B C 1
ATOM 7490 O O . MET B 1 460 ? -13.086 17.594 0.53 1 98.88 460 MET B O 1
ATOM 7494 N N . ASN B 1 461 ? -12.758 15.664 -0.651 1 98.81 461 ASN B N 1
ATOM 7495 C CA . ASN B 1 461 ? -14.117 15.203 -0.401 1 98.81 461 ASN B CA 1
ATOM 7496 C C . ASN B 1 461 ? -14.367 14.977 1.088 1 98.81 461 ASN B C 1
ATOM 7498 O O . ASN B 1 461 ? -15.438 15.312 1.6 1 98.81 461 ASN B O 1
ATOM 7502 N N . MET B 1 462 ? -13.406 14.391 1.776 1 98.88 462 MET B N 1
ATOM 7503 C CA . MET B 1 462 ? -13.5 14.172 3.217 1 98.88 462 MET B CA 1
ATOM 7504 C C . MET B 1 462 ? -13.734 15.484 3.953 1 98.88 462 MET B C 1
ATOM 750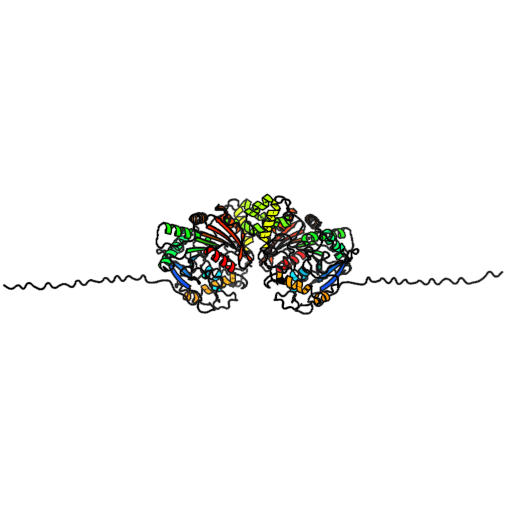6 O O . MET B 1 462 ? -14.688 15.609 4.723 1 98.88 462 MET B O 1
ATOM 7510 N N . ALA B 1 463 ? -12.93 16.469 3.684 1 98.81 463 ALA B N 1
ATOM 7511 C CA . ALA B 1 463 ? -13 17.75 4.383 1 98.81 463 ALA B CA 1
ATOM 7512 C C . ALA B 1 463 ? -14.297 18.484 4.051 1 98.81 463 ALA B C 1
ATOM 7514 O O . ALA B 1 463 ? -14.945 19.047 4.938 1 98.81 463 ALA B O 1
ATOM 7515 N N . TRP B 1 464 ? -14.617 18.469 2.775 1 98.5 464 TRP B N 1
ATOM 7516 C CA . TRP B 1 464 ? -15.844 19.125 2.348 1 98.5 464 TRP B CA 1
ATOM 7517 C C . TRP B 1 464 ? -17.062 18.531 3.047 1 98.5 464 TRP B C 1
ATOM 7519 O O . TRP B 1 464 ? -17.891 19.266 3.58 1 98.5 464 TRP B O 1
ATOM 7529 N N . ARG B 1 465 ? -17.172 17.203 3.023 1 98.44 465 ARG B N 1
ATOM 7530 C CA . ARG B 1 465 ? -18.297 16.547 3.662 1 98.44 465 ARG B CA 1
ATOM 7531 C C . ARG B 1 465 ? -18.328 16.844 5.16 1 98.44 465 ARG B C 1
ATOM 7533 O O . ARG B 1 465 ? -19.375 17.219 5.703 1 98.44 465 ARG B O 1
ATOM 7540 N N . TRP B 1 466 ? -17.203 16.703 5.785 1 98.44 466 TRP B N 1
ATOM 7541 C CA . TRP B 1 466 ? -17.141 16.875 7.234 1 98.44 466 TRP B CA 1
ATOM 7542 C C . TRP B 1 466 ? -17.5 18.297 7.633 1 98.44 466 TRP B C 1
ATOM 7544 O O . TRP B 1 466 ? -18.297 18.5 8.547 1 98.44 466 TRP B O 1
ATOM 7554 N N . MET B 1 467 ? -16.984 19.312 6.918 1 97.75 467 MET B N 1
ATOM 7555 C CA . MET B 1 467 ? -17.234 20.703 7.262 1 97.75 467 MET B CA 1
ATOM 7556 C C . MET B 1 467 ? -18.672 21.094 6.984 1 97.75 467 MET B C 1
ATOM 7558 O O . MET B 1 467 ? -19.188 22.047 7.559 1 97.75 467 MET B O 1
ATOM 7562 N N . ASN B 1 468 ? -19.312 20.359 6.105 1 96.38 468 ASN B N 1
ATOM 7563 C CA . ASN B 1 468 ? -20.719 20.641 5.793 1 96.38 468 ASN B CA 1
ATOM 7564 C C . ASN B 1 468 ? -21.656 19.719 6.562 1 96.38 468 ASN B C 1
ATOM 7566 O O . ASN B 1 468 ? -22.812 19.547 6.191 1 96.38 468 ASN B O 1
ATOM 7570 N N . ASN B 1 469 ? -21.156 19.062 7.52 1 95.5 469 ASN B N 1
ATOM 7571 C CA . ASN B 1 469 ? -21.922 18.203 8.414 1 95.5 469 ASN B CA 1
ATOM 7572 C C . ASN B 1 469 ? -22.594 17.047 7.664 1 95.5 469 ASN B C 1
ATOM 7574 O O . ASN B 1 469 ? -23.734 16.703 7.934 1 95.5 469 ASN B O 1
ATOM 7578 N N . LYS B 1 470 ? -21.828 16.578 6.715 1 94.75 470 LYS B N 1
ATOM 7579 C CA . LYS B 1 470 ? -22.266 15.406 5.973 1 94.75 470 LYS B CA 1
ATOM 7580 C C . LYS B 1 470 ? -21.484 14.164 6.391 1 94.75 470 LYS B C 1
ATOM 7582 O O . LYS B 1 470 ? -20.297 14.266 6.754 1 94.75 470 LYS B O 1
ATOM 7587 N N . SER B 1 471 ? -22.188 13.133 6.371 1 91.25 471 SER B N 1
ATOM 7588 C CA . SER B 1 471 ? -21.516 11.867 6.652 1 91.25 471 SER B CA 1
ATOM 7589 C C . SER B 1 471 ? -20.453 11.555 5.605 1 91.25 471 SER B C 1
ATOM 7591 O O . SER B 1 471 ? -20.656 11.836 4.422 1 91.25 471 SER B O 1
ATOM 7593 N N . LEU B 1 472 ? -19.406 11.055 6.156 1 92.62 472 LEU B N 1
ATOM 7594 C CA . LEU B 1 472 ? -18.438 10.57 5.176 1 92.62 472 LEU B CA 1
ATOM 7595 C C . LEU B 1 472 ? -19.016 9.383 4.398 1 92.62 472 LEU B C 1
ATOM 7597 O O . LEU B 1 472 ? -19.641 8.492 4.984 1 92.62 472 LEU B O 1
#

Sequence (944 aa):
MALERPRWFVVPHVLFLVLCSITIPDHLSAVTISHLPGFLQGPLPFSLETGYITVDEVYGVEFFYYFIESERNPTVDPLVVWLSGGPGCSALSGLALEIGPVKFKLEEYNGSLPNMVYNPYTWTKFANIIFLDSPVGAGFSYSHHPKGYETSDKSWSKQTQVFLKKWLFEHQKFISNPLYIAGDSYAGKVVPVIAQLISKENEFGMHPTFKLQGYMIGNPYTGDKIDVNARIPYALSMGIISDEFFEMTTKLCKGQTYEFPDTALCDSQIQIFEGITSEISENHILEPKCTFASPKLGNKVGERFMLMIHENNTILWRRPTVPDVKCRRYAYHLLDIWANTTETWEALHVKKGTVQEWKTCNKSLAYTKNIKSSIEYQINLTTQGYRALVYSGDHDLVFTFIGTKEWIRSLGFAAVDEWRSWHVHGQVAGYTISYSNNLTFATIKGGGHTAPEYKPRECMNMAWRWMNNKSLMALERPRWFVVPHVLFLVLCSITIPDHLSAVTISHLPGFLQGPLPFSLETGYITVDEVYGVEFFYYFIESERNPTVDPLVVWLSGGPGCSALSGLALEIGPVKFKLEEYNGSLPNMVYNPYTWTKFANIIFLDSPVGAGFSYSHHPKGYETSDKSWSKQTQVFLKKWLFEHQKFISNPLYIAGDSYAGKVVPVIAQLISKENEFGMHPTFKLQGYMIGNPYTGDKIDVNARIPYALSMGIISDEFFEMTTKLCKGQTYEFPDTALCDSQIQIFEGITSEISENHILEPKCTFASPKLGNKVGERFMLMIHENNTILWRRPTVPDVKCRRYAYHLLDIWANTTETWEALHVKKGTVQEWKTCNKSLAYTKNIKSSIEYQINLTTQGYRALVYSGDHDLVFTFIGTKEWIRSLGFAAVDEWRSWHVHGQVAGYTISYSNNLTFATIKGGGHTAPEYKPRECMNMAWRWMNNKSL

Solvent-accessible surface area (backbone atoms only — not comparable to full-atom values): 50062 Å² total; per-residue (Å²): 137,84,78,71,81,85,75,81,80,82,76,80,76,76,77,75,75,74,72,71,69,71,69,64,81,74,78,76,49,65,43,78,40,58,55,52,82,37,37,71,81,49,64,54,94,58,55,36,31,26,32,56,44,78,45,33,83,90,35,45,24,27,38,26,38,41,34,32,50,19,70,65,46,52,65,66,27,34,36,33,39,38,34,30,16,68,69,17,12,16,13,62,50,43,35,39,55,33,42,25,54,39,29,65,59,89,60,82,83,80,84,62,74,51,44,27,43,80,33,90,43,22,48,36,58,61,19,20,37,36,31,31,15,34,37,63,53,0,34,76,9,29,49,77,32,80,73,42,41,59,41,29,44,61,55,36,25,50,33,50,52,44,38,51,53,56,49,40,67,76,40,57,76,49,45,82,13,41,27,32,38,30,24,27,30,45,20,28,26,36,38,40,48,32,50,47,54,52,51,50,38,43,72,69,64,42,82,80,56,68,40,71,47,33,36,37,28,29,18,43,30,34,57,45,53,49,33,52,44,28,36,54,62,48,32,41,55,70,55,74,46,45,71,66,59,50,54,50,43,52,63,61,34,60,95,53,36,64,84,63,47,86,46,70,68,26,39,51,47,49,50,53,51,49,59,61,51,66,58,42,23,42,50,28,62,80,49,80,60,63,65,72,49,63,77,82,78,81,81,80,76,71,94,74,83,57,86,70,84,73,81,89,78,78,75,75,77,76,68,61,52,76,49,55,74,88,37,76,62,29,58,55,52,43,47,49,54,44,63,58,34,68,65,38,35,60,54,57,64,56,69,81,90,64,64,94,68,62,40,67,54,31,80,80,59,55,66,43,84,74,57,68,50,28,61,64,42,45,53,52,41,18,68,73,65,29,35,35,42,38,34,17,10,63,34,12,52,65,34,23,40,65,17,52,51,50,60,55,58,70,68,68,61,51,71,75,40,70,72,40,74,28,69,51,95,89,32,66,37,26,29,32,35,27,32,48,52,44,36,33,40,33,41,30,61,79,7,15,42,61,28,37,48,62,33,30,62,55,43,34,52,49,50,52,28,52,76,66,75,37,79,107,140,85,78,72,76,81,82,81,78,78,74,77,76,77,74,74,75,73,72,70,70,70,68,63,80,75,79,76,48,67,44,79,39,57,55,53,81,36,38,71,83,50,64,54,95,57,54,37,32,26,32,58,44,76,46,34,82,89,34,45,23,27,37,25,38,40,35,31,48,19,68,65,46,52,65,66,28,34,37,33,40,37,34,32,16,68,70,17,12,14,13,61,50,45,35,40,54,33,43,25,54,37,28,67,58,88,60,82,83,79,83,64,74,50,44,27,43,79,33,91,43,22,47,36,56,62,20,20,35,35,29,31,13,35,38,63,54,0,35,78,9,27,48,78,30,80,73,41,43,61,42,30,45,62,56,36,26,51,33,49,52,44,38,52,53,55,49,40,68,76,39,58,77,49,45,81,14,41,27,33,37,29,24,27,30,45,20,27,27,37,37,40,50,33,50,48,56,51,52,52,38,43,74,69,65,40,84,78,57,68,41,70,49,32,37,37,28,29,18,42,31,35,56,46,55,50,35,52,46,28,35,56,60,48,32,42,54,71,55,75,46,45,70,65,57,50,52,50,42,54,64,62,33,61,94,53,36,63,84,65,48,86,45,70,67,26,40,51,47,49,49,52,50,49,59,60,50,66,59,43,23,42,50,26,63,80,50,80,62,63,66,71,48,62,77,79,80,81,82,81,77,75,91,79,75,57,82,72,84,74,80,89,80,79,74,75,76,77,69,63,53,75,49,55,74,88,36,77,63,28,56,54,51,42,46,49,55,42,62,58,34,67,65,38,35,59,54,58,62,57,68,82,90,64,62,94,70,62,40,66,54,31,82,79,60,54,66,43,85,77,56,67,53,27,61,67,42,47,53,54,40,19,69,74,64,28,33,35,43,39,34,16,9,63,34,13,51,65,32,23,40,64,18,54,52,50,59,55,57,70,68,68,62,53,73,74,40,68,74,41,74,28,68,51,94,87,32,67,36,25,29,33,36,29,31,47,52,45,36,35,41,34,41,30,63,78,7,16,43,59,28,37,50,64,34,30,63,54,42,34,52,50,50,52,27,52,77,67,74,35,80,106

Radius of gyration: 36.49 Å; Cα contacts (8 Å, |Δi|>4): 1942; chains: 2; bounding box: 95×217×90 Å

Secondary structure (DSSP, 8-state):
-------------------------S----EEES--TTBTTSS-SS-EEEEEEEEETTTTEEEEEEEE--SS-TTTSPEEEEE--TTTB-THHIIIIISSSEEE--S---SSPPPEEE-TT-GGGT-EEEEEE-STTSTT-EESSGGGG-EEHHHHHHHHHHHHHHHHHH-GGGTTSEEEEEEETTHHHHHHHHHHHHHHHHHTTPSSPPEEEEEEEES---SSHHHHHTHHHHHHHTTSS-HHHHHHHHHHTTT--SSS-SSHHHHHHHHHHHHHHTTS-TTSTTS--------------S--------S-------------TTSTHHHHHHHHHHHTSHHHHHHHTPPTTS-SS--SB-TT--EE-----SHHHHHHHHHTT-EEEEEEETT-SSS-HHHHHHHHHTT-PPEEEEEEEEEETTEEEEEEEEETTTEEEEEETT--TTHHHH-HHHHHHHHHHHHTT---/-------------------------S----EEES--TTBTTSS-SS-EEEEEEEEETTTTEEEEEEEE--SS-TTTSPEEEEE--TTTB-THHIIIIISSSEEE--S---SSPPPEEE-TT-GGGT-EEEEEE-STTSTT-EESSGGGG-EEHHHHHHHHHHHHHHHHHH-GGGTTSEEEEEEETTHHHHHHHHHHHHHHHHHTTPSSPPEEEEEEEES---SSHHHHHTHHHHHHHTTSS-HHHHHHHHHHTTT--SSS-SSHHHHHHHHHHHHHHTTS-TTSTTS--------------SS-------S-------------TTSTHHHHHHHHHHHTSHHHHHHHTPPTTS-SS--SB-TT--EE-----SHHHHHHHHHTT-EEEEEEETT-SSS-HHHHHHHHHTT-PPEEEEEEEEEETTEEEEEEEEETTTEEEEEETT--TTHHHH-HHHHHHHHHHHHTT---